Protein AF-A0A9E5MJX9-F1 (afdb_monomer)

Solvent-accessible surface area (backbone atoms only — not comparable to full-atom values): 71315 Å² total; per-residue (Å²): 130,92,87,62,45,73,41,16,51,54,27,13,52,53,22,19,52,51,19,19,65,74,53,72,74,31,71,70,36,15,52,52,18,20,55,53,18,23,54,54,13,40,74,78,40,64,82,84,75,86,71,83,76,74,82,75,88,88,76,60,74,75,88,76,69,72,87,88,72,84,65,30,45,76,37,13,46,33,77,46,64,46,48,56,77,44,53,54,93,62,47,65,49,74,46,76,47,78,42,76,52,74,60,99,66,97,55,86,57,54,61,44,76,48,76,46,41,25,41,37,39,27,30,39,59,24,46,44,41,82,69,40,36,41,40,36,33,26,40,45,93,42,70,72,46,54,31,86,66,53,79,93,49,66,92,39,73,88,66,70,51,64,43,49,34,26,59,54,46,34,61,44,78,82,50,33,38,54,41,37,14,80,45,85,64,42,56,66,71,56,19,71,71,66,32,70,91,68,35,72,41,52,60,56,32,16,31,39,39,41,39,72,38,75,22,72,93,24,76,69,36,70,80,41,45,37,54,36,36,29,35,40,43,51,76,80,47,71,74,38,78,77,42,76,51,74,45,80,56,63,84,92,66,58,51,48,52,43,82,80,46,82,48,102,78,44,38,43,36,40,45,46,75,65,70,101,69,83,77,87,88,81,93,74,92,80,85,89,74,96,75,92,86,85,86,78,72,58,76,49,57,81,58,74,90,66,88,72,88,74,86,73,76,78,78,74,74,86,59,99,77,72,68,66,80,80,45,78,86,65,84,79,76,83,86,82,82,90,48,90,52,62,72,49,80,44,90,92,40,70,45,49,47,62,55,68,93,85,58,100,63,63,70,35,53,76,78,68,76,61,98,84,75,75,29,43,26,58,35,54,38,96,88,66,46,36,39,34,29,45,91,59,34,37,32,33,37,53,80,76,60,68,59,62,75,32,75,38,69,54,78,80,82,72,77,33,79,79,80,36,54,60,42,47,44,52,45,78,68,31,38,38,37,40,38,20,41,86,57,36,41,34,40,34,39,30,46,54,87,49,95,82,52,72,46,74,72,51,73,47,73,80,44,89,81,60,81,58,55,55,62,70,35,77,49,74,58,75,56,32,35,39,40,28,34,24,35,67,75,75,31,27,42,37,39,35,37,26,43,40,64,60,69,70,86,64,42,36,52,40,31,60,55,50,41,57,47,41,41,76,73,74,43,57,66,90,44,44,44,42,88,69,45,78,54,67,36,39,11,30,57,46,52,78,58,58,69,58,39,47,51,54,50,30,68,69,73,45,37,48,80,39,84,52,94,95,29,37,35,44,46,65,64,50,62,71,66,78,48,74,47,57,54,88,55,40,21,44,61,62,98,91,54,84,51,87,67,33,70,45,76,48,70,64,58,72,67,77,41,61,20,32,38,37,37,38,32,18,19,54,82,56,80,49,39,86,35,77,27,74,31,76,50,103,56,95,27,85,35,72,44,79,47,80,43,81,33,38,43,47,66,35,59,44,36,24,45,33,44,26,52,50,52,41,59,66,49,43,35,38,33,38,38,38,21,31,47,61,89,57,67,83,67,54,63,67,44,28,32,31,40,39,46,101,90,51,74,43,44,30,26,27,71,40,73,46,74,47,101,81,50,35,36,40,37,37,25,28,46,50,55,51,75,48,70,55,63,88,54,74,60,76,90,81,86,68,76,77,82,69,71,70,68,70,39,72,35,50,65,48,73,43,72,48,56,47,87,53,82,85,41,81,47,56,46,36,40,33,35,41,34,36,62,82,86,41,76,21,31,35,38,24,41,22,88,66,88,72,78,52,72,44,82,74,46,69,42,77,47,59,12,29,31,28,30,27,65,50,62,64,70,66,55,88,44,83,59,75,38,73,79,63,69,45,40,25,43,70,74,31,71,79,79,73,59,49,54,67,70,48,35,75,76,59,42,54,30,29,40,37,31,51,91,92,42,56,20,30,32,32,41,24,41,44,46,81,45,97,88,66,36,33,39,37,29,46,29,36,40,26,43,85,76,16,35,88,30,33,60,70,57,51,66,64,26,37,36,37,37,53,48,74,92,20,40,46,81,37,83,52,57,74,93,47,57,70,42,75,34,41,33,29,35,29,23,64,92,50,58,72,84,80,32,72,73,44,81,50,62,52,72,52,41,35,66,48,32,36,38,41,44,73,78,45,72,50,67,65,84,73,24,41,40,35,32,33,30,64,45,57,70,60,92,63,56,42,95,78,70,75,53,76,63,76,77,55,96,54,49,35,34,41,35,33,37,33,66,46,92,92,37,62,75,72,47,78,46,74,38,75,44,80,89,55,63,62,51,61,45,76,49,45,43,71,56,34,29,71,72,68,73,43,74,69,63,58,50,29,36,40,34,26,28,40,27,98,86,80,38,71,27,38,71,27,79,49,70,50,62,62,77,61,92,46,100,57,50,94,37,25,37,36,28,32,54,20,71,80,52,78,59,38,59,22,90,59,57,58,69,62,42,83,34,74,81,53,44,58,32,59,82,87,31,91,77,68,18,11,33,37,25,81,35,71,64,18,28,38,41,31,72,69,46,80,68,67,54,65,51,74,58,53,25,23,24,41,35,30,35,38,26,28,70,60,61,64,45,44,26,19,53,39,26,24,30,77,39,100,69,33,24,14,42,33,38,28,34,35,52,85,18,24,45,29,44,44,23,10,14,79,85,38,46,83,24,43,80,48,51,41,82,58,68,53,30,82,60,50,78,43,40,37,38,39,22,22,60,68,47,29,38,41,36,29,51,71,34,38,69,53,31,70,46,78,76,39,54,56,42,13,57,47,86,41,49,38,23,38,23,26,41,87,74,42,69,85,18,21,20,33,28,37,39,28,54,40,35,33,28,50,70,38,52,86,60,92,60,68,47,83,76,74,98,57,80,79,71,61,130

Foldseek 3Di:
DVPADPLLQVQLQVQLVCLCVVVPNDNVSSNVRSVVRSVVSCVVPPDDDDAPDDDDPPPFQDDDDDPPAAFWDKDAWDKFFFAWPFWFVRGWDKDWDWDFDDDPDDDGTHTHTDIWTWTKTKTWGGFAAPPKFFAWKAFQPRTPDGLQPDLVCVVQVVFQLSVLSRVLRQPPPAFKHWDSQCDPAADPVQCVRCNRVPGDNNHRITMMIGPGHICVCQVSHSVSRGMMTTMGRDPFPAKDFPDKDKDFDDAPWDKDKDWDDDDPQKTKIKIDTDDPDDDPDDDDDDDDDDDDDDDDMAIDIPHDDDGDDDPPDPPPPPDDDDPCPVDVPPPPDPDDDDDDKDWDQFPNFTQIFGDDPPDPARQRDSPDEDDPDGFREKDAEPVGWIWTHDPFWIFICDSVRNGGPDIGGAPDDDPQRPAWHWYWDQESQKIWIWTDHQFWTKIWIWHPNDSYDIHGPDMDTPDHGDDAWDDKDWDDYSQKIWIWTAHSVRSMIMITIIRHTRSDRFWDFPLVVLQVLVVVVVDHNVQEAPPVRGDTFGIATDDDHSVVSVVLVCLLQVWDWFDDDRGIYIGHAQDDAPEEDELVQWQDDDDPDDSPPRKDKAADDLQPAAQKEKEWWQAPVQVRDIDIEMDGDPGPHPHYHYHYRDGYDHNQSRNWSNQLVSLQSVQQSIKMKIKGALVCVVDTQQHWYWYDDPVDTFIWGFHDWDADPRGIIITITGGDHSVSNGDPRGDDDDPDDPPDPPPQFFKDKAWAQAADPDPVLLAQWTKMFIAGRDFFQWWFKWWDPPQPPDTDTFDIARHHFWKWFWQDAFAQDPLPDFAAPDKTKIATPDDDDAADAPVVQVVPPQWKWKFGPPQTKIKGFHHWDADPVRIIITGRMRTCPLNNSVNNHVHDGGIMMTGPPDSNMDITHDDLVCAQPKIWMWIAGVVGDRVPTDIDIDHNNNNNQFFHAFADWDWDDPDLKIKIKGFGDASDPDPCVPPVDDDDNAQKKKKKKFWAPPDVHDTQDIFIWIDRPGRIIITIHDQVNCCVRPVGRDQKIWMWMFIAGPRNGTHDTDTDMDGHDPDDPQLQLWLFWAFLQFDGFGLGPNRFDKDWWDPWHWACVQDLPRTWTAFALFTTKIWTQDDPSNWQDFQFWKKKKWKWFAADAQDKAWAKDQAPAPQAADWTFIQHSHQWTWIWFAANVSHTFDIKTFPDGRNPRHMWIWMWTDDGQKIFIDIQQATGDMDPRTHTRHIHNGIMMGQDDNYDSSHGTRITIRGTIMRIRDGPDDGGDHDDSDRDDGD

Organism: NCBI:txid1470433

InterPro domains:
  IPR013320 Concanavalin A-like lectin/glucanase domain superfamily [SSF49899] (1066-1258)
  IPR032876 Tip attachment protein J [PF13550] (547-703)
  IPR056490 Rcc01698-like, C-terminal domain [PF23666] (802-897)

Radius of gyration: 52.03 Å; Cα contacts (8 Å, |Δi|>4): 2896; chains: 1; bounding box: 139×74×160 Å

pLDDT: mean 74.99, std 18.46, range [23.59, 96.38]

Secondary structure (DSSP, 8-state):
--S--HHHHHHHHHHHHHHHHHTTS-HHHHHHHHHHHHHHHHHHSPPPP---PPPPSTT---PPP-TTPPPPEEEES-EEE-EEEEEGGGS-EEEEEEEEE--SSSS-PEEEEEEEEEEEEEEEEEE--TT-EEEEEEETTEEEEETT--GGGGGGTTTTTHHHHHHHGGG-TTTEEEE-S---S--HHHHHHH-TTT----TTEEEEEEEEEE-GGGTTSTTTT-EEEEEEB------EEEEEEEEE--TT-EEEEEEEE--TT--EEEEEEE-SSPPS----------S-------EEESSS------------------STTT-GGGTT------SS--EEEETTEEEE----SSSS-------SS-SS---SEEEE-TT--EEEE-SSEEEEE-TT-SSEEEEEE----STHHHHSEEEEEEETTEEEEEEEETTEEEEEEEEEEETTEEEEEEEEEEES---SEEEEEEEEETTEEEEEEEETTTTEEEEEEEE---PPPS-EEHHHHHHHHHHTTT--GGGEE-TT---EESEEEE-SSHHHHHHHHHHHHTEEEEEETTEEEEEETTPPPSEEE-GGG-----TT-----S-EEEE--TTTSEEEEEEEEEEGGGTTEEEEEEEE--SS--EEEEEEEEEEE-HHHHHHHHHHHHHHHHHTTEEEEEEE-GGGTTPPTT-EEEEE-SS-EEEEEEEEEEE-TTSPEEEEEEE--GGGS-----PPP-----------PPPEEEEE-----SGGGSSSEEEEEEE-SSS---EEEEEESSSSS-EEEEEEESSPPPEEEESS-PPP--SSS-B-S--EEEEEEES------HHHHHTT-SEEEEE-TT-PEEEE-SEEEE-TTSEEEEESBB-STTTTGGGTT---TT-EEEE-SSTTSEEEE--GGGTT-EEEEEEEETTS-GGGSPEEEEE---GGGPPPPPEEEEEEEETTEEEEEEE---SS---HHHHS-PPPSSSSEEEEEEEESSTT--EEEEEEEEESS-SEEEEEE-HHHHHHHHSS--SEEEEEEEEEETTTEEEEEEEEEEE--SS-TTGGGEEEEE--SSS----STT-PPPEEETT-EEE-TT-SSS-EEEEESSS-EEEE---GGG---TT--EEEEEEEEE-STTS-EEEEE--SSTTSSEEEEEE-TTSEEEEEEE-TTS-EEEEEEEEEES-SSSEEEEEEEEETTEEEEEETTEEEEEESSPPPPPPP-SPEEES--TT-GGG--EEEEEEEEEEES----SS--PPPSSPPP--

Structure (mmCIF, N/CA/C/O backbone):
data_AF-A0A9E5MJX9-F1
#
_entry.id   AF-A0A9E5MJX9-F1
#
loop_
_atom_site.group_PDB
_atom_site.id
_atom_site.type_symbol
_atom_site.label_atom_id
_atom_site.label_alt_id
_atom_site.label_comp_id
_atom_site.label_asym_id
_atom_site.label_entity_id
_atom_site.label_seq_id
_atom_site.pdbx_PDB_ins_code
_atom_site.Cartn_x
_atom_site.Cartn_y
_atom_site.Cartn_z
_atom_site.occupancy
_atom_site.B_iso_or_equiv
_atom_site.auth_seq_id
_atom_site.auth_comp_id
_atom_site.auth_asym_id
_atom_site.auth_atom_id
_atom_site.pdbx_PDB_model_num
ATOM 1 N N . MET A 1 1 ? 53.634 -10.489 44.369 1.00 45.81 1 MET A N 1
ATOM 2 C CA . MET A 1 1 ? 53.358 -11.689 43.546 1.00 45.81 1 MET A CA 1
ATOM 3 C C . MET A 1 1 ? 51.861 -12.013 43.473 1.00 45.81 1 MET A C 1
ATOM 5 O O . MET A 1 1 ? 51.531 -13.065 42.956 1.00 45.81 1 MET A O 1
ATOM 9 N N . SER A 1 2 ? 50.957 -11.142 43.946 1.00 40.72 2 SER A N 1
ATOM 10 C CA . SER A 1 2 ? 49.501 -11.356 43.862 1.00 40.72 2 SER A CA 1
ATOM 11 C C . SER A 1 2 ? 48.891 -11.004 42.501 1.00 40.72 2 SER A C 1
ATOM 13 O O . SER A 1 2 ? 47.765 -11.408 42.250 1.00 40.72 2 SER A O 1
ATOM 15 N N . ASP A 1 3 ? 49.631 -10.309 41.626 1.00 47.56 3 ASP A N 1
ATOM 16 C CA . ASP A 1 3 ? 49.067 -9.693 40.413 1.00 47.56 3 ASP A CA 1
ATOM 17 C C . ASP A 1 3 ? 49.755 -10.180 39.116 1.00 47.56 3 ASP A C 1
ATOM 19 O O . ASP A 1 3 ? 49.780 -9.457 38.129 1.00 47.56 3 ASP A O 1
ATOM 23 N N . MET A 1 4 ? 50.373 -11.371 39.108 1.00 54.03 4 MET A N 1
ATOM 24 C CA . MET A 1 4 ? 50.995 -11.949 37.896 1.00 54.03 4 MET A CA 1
ATOM 25 C C . MET A 1 4 ? 50.155 -13.124 37.381 1.00 54.03 4 MET A C 1
ATOM 27 O O . MET A 1 4 ? 49.774 -13.978 38.185 1.00 54.03 4 MET A O 1
ATOM 31 N N . SER A 1 5 ? 49.886 -13.193 36.069 1.00 63.31 5 SER A N 1
ATOM 32 C CA . SER A 1 5 ? 49.148 -14.318 35.460 1.00 63.31 5 SER A CA 1
ATOM 33 C C . SER A 1 5 ? 49.939 -15.631 35.559 1.00 63.31 5 SER A C 1
ATOM 35 O O . SER A 1 5 ? 51.163 -15.631 35.750 1.00 63.31 5 SER A O 1
ATOM 37 N N . ALA A 1 6 ? 49.262 -16.778 35.435 1.00 62.47 6 ALA A N 1
ATOM 38 C CA . ALA A 1 6 ? 49.926 -18.083 35.484 1.00 62.47 6 ALA A CA 1
ATOM 39 C C . ALA A 1 6 ? 51.007 -18.201 34.391 1.00 62.47 6 ALA A C 1
ATOM 41 O O . ALA A 1 6 ? 52.104 -18.701 34.663 1.00 62.47 6 ALA A O 1
ATOM 42 N N . GLY A 1 7 ? 50.749 -17.644 33.199 1.00 61.44 7 GLY A N 1
ATOM 43 C CA . GLY A 1 7 ? 51.726 -17.529 32.115 1.00 61.44 7 GLY A CA 1
ATOM 44 C C . GLY A 1 7 ? 52.956 -16.688 32.478 1.00 61.44 7 GLY A C 1
ATOM 45 O O . GLY A 1 7 ? 54.085 -17.101 32.201 1.00 61.44 7 GLY A O 1
ATOM 46 N N . GLN A 1 8 ? 52.782 -15.558 33.172 1.00 65.31 8 GLN A N 1
ATOM 47 C CA . GLN A 1 8 ? 53.891 -14.707 33.636 1.00 65.31 8 GLN A CA 1
ATOM 48 C C . GLN A 1 8 ? 54.741 -15.372 34.724 1.00 65.31 8 GLN A C 1
ATOM 50 O O . GLN A 1 8 ? 55.965 -15.225 34.729 1.00 65.31 8 GLN A O 1
ATOM 55 N N . ILE A 1 9 ? 54.119 -16.134 35.627 1.00 68.62 9 ILE A N 1
ATOM 56 C CA . ILE A 1 9 ? 54.829 -16.877 36.677 1.00 68.62 9 ILE A CA 1
ATOM 57 C C . ILE A 1 9 ? 55.661 -18.004 36.059 1.00 68.62 9 ILE A C 1
ATOM 59 O O . ILE A 1 9 ? 56.849 -18.128 36.359 1.00 68.62 9 ILE A O 1
ATOM 63 N N . VAL A 1 10 ? 55.065 -18.806 35.171 1.00 69.56 10 VAL A N 1
ATOM 64 C CA . VAL A 1 10 ? 55.756 -19.927 34.515 1.00 69.56 10 VAL A CA 1
ATOM 65 C C . VAL A 1 10 ? 56.868 -19.416 33.600 1.00 69.56 10 VAL A C 1
ATOM 67 O O . VAL A 1 10 ? 58.006 -19.881 33.704 1.00 69.56 10 VAL A O 1
ATOM 70 N N . GLY A 1 11 ? 56.578 -18.416 32.764 1.00 72.19 11 GLY A N 1
ATOM 71 C CA . GLY A 1 11 ? 57.566 -17.774 31.899 1.00 72.19 11 GLY A CA 1
ATOM 72 C C . GLY A 1 11 ? 58.714 -17.155 32.695 1.00 72.19 11 GLY A C 1
ATOM 73 O O . GLY A 1 11 ? 59.879 -17.368 32.358 1.00 72.19 11 GLY A O 1
ATOM 74 N N . GLY A 1 12 ? 58.412 -16.466 33.800 1.00 75.94 12 GLY A N 1
ATOM 75 C CA . GLY A 1 12 ? 59.412 -15.893 34.699 1.00 75.94 12 GLY A CA 1
ATOM 76 C C . GLY A 1 12 ? 60.307 -16.949 35.343 1.00 75.94 12 GLY A C 1
ATOM 77 O O . GLY A 1 12 ? 61.527 -16.802 35.345 1.00 75.94 12 GLY A O 1
ATOM 78 N N . ILE A 1 13 ? 59.748 -18.060 35.828 1.00 75.56 13 ILE A N 1
ATOM 79 C CA . ILE A 1 13 ? 60.538 -19.152 36.419 1.00 75.56 13 ILE A CA 1
ATOM 80 C C . ILE A 1 13 ? 61.468 -19.784 35.376 1.00 75.56 13 ILE A C 1
ATOM 82 O O . ILE A 1 13 ? 62.658 -19.960 35.645 1.00 75.56 13 ILE A O 1
ATOM 86 N N . VAL A 1 14 ? 60.968 -20.080 34.172 1.00 72.69 14 VAL A N 1
ATOM 87 C CA . VAL A 1 14 ? 61.786 -20.648 33.087 1.00 72.69 14 VAL A CA 1
ATOM 88 C C . VAL A 1 14 ? 62.888 -19.673 32.671 1.00 72.69 14 VAL A C 1
ATOM 90 O O . VAL A 1 14 ? 64.055 -20.058 32.580 1.00 72.69 14 VAL A O 1
ATOM 93 N N . GLY A 1 15 ? 62.551 -18.396 32.491 1.00 72.69 15 GLY A N 1
ATOM 94 C CA . GLY A 1 15 ? 63.515 -17.350 32.167 1.00 72.69 15 GLY A CA 1
ATOM 95 C C . GLY A 1 15 ? 64.578 -17.169 33.252 1.00 72.69 15 GLY A C 1
ATOM 96 O O . GLY A 1 15 ? 65.756 -17.008 32.935 1.00 72.69 15 GLY A O 1
ATOM 97 N N . ALA A 1 16 ? 64.209 -17.276 34.531 1.00 72.81 16 ALA A N 1
ATOM 98 C CA . ALA A 1 16 ? 65.148 -17.201 35.648 1.00 72.81 16 ALA A CA 1
ATOM 99 C C . ALA A 1 16 ? 66.134 -18.367 35.660 1.00 72.81 16 ALA A C 1
ATOM 101 O O . ALA A 1 16 ? 67.323 -18.162 35.899 1.00 72.81 16 ALA A O 1
ATOM 102 N N . VAL A 1 17 ? 65.660 -19.578 35.362 1.00 69.62 17 VAL A N 1
ATOM 103 C CA . VAL A 1 17 ? 66.504 -20.773 35.247 1.00 69.62 17 VAL A CA 1
ATOM 104 C C . VAL A 1 17 ? 67.485 -20.615 34.085 1.00 69.62 17 VAL A C 1
ATOM 106 O O . VAL A 1 17 ? 68.689 -20.782 34.273 1.00 69.62 17 VAL A O 1
ATOM 109 N N . VAL A 1 18 ? 67.010 -20.207 32.905 1.00 70.12 18 VAL A N 1
ATOM 110 C CA . VAL A 1 18 ? 67.874 -19.970 31.737 1.00 70.12 18 VAL A CA 1
ATOM 111 C C . VAL A 1 18 ? 68.899 -18.865 32.019 1.00 70.12 18 VAL A C 1
ATOM 113 O O . VAL A 1 18 ? 70.084 -19.045 31.744 1.00 70.12 18 VAL A O 1
ATOM 116 N N . GLY A 1 19 ? 68.482 -17.756 32.635 1.00 63.19 19 GLY A N 1
ATOM 117 C CA . GLY A 1 19 ? 69.368 -16.656 33.028 1.00 63.19 19 GLY A CA 1
ATOM 118 C C . GLY A 1 19 ? 70.386 -17.035 34.111 1.00 63.19 19 GLY A C 1
ATOM 119 O O . GLY A 1 19 ? 71.509 -16.526 34.112 1.00 63.19 19 GLY A O 1
ATOM 120 N N . PHE A 1 20 ? 70.037 -17.962 35.007 1.00 65.00 20 PHE A N 1
ATOM 121 C CA . PHE A 1 20 ? 70.931 -18.469 36.049 1.00 65.00 20 PHE A CA 1
ATOM 122 C C . PHE A 1 20 ? 72.031 -19.375 35.479 1.00 65.00 20 PHE A C 1
ATOM 124 O O . PHE A 1 20 ? 73.204 -19.199 35.811 1.00 65.00 20 PHE A O 1
ATOM 131 N N . PHE A 1 21 ? 71.686 -20.304 34.582 1.00 64.31 21 PHE A N 1
ATOM 132 C CA . PHE A 1 21 ? 72.666 -21.203 33.959 1.00 64.31 21 PHE A CA 1
ATOM 133 C C . PHE A 1 21 ? 73.466 -20.524 32.834 1.00 64.31 21 PHE A C 1
ATOM 135 O O . PHE A 1 21 ? 74.672 -20.738 32.730 1.00 64.31 21 PHE A O 1
ATOM 142 N N . GLY A 1 22 ? 72.835 -19.658 32.034 1.00 62.84 22 GLY A N 1
ATOM 143 C CA . GLY A 1 22 ? 73.482 -18.933 30.934 1.00 62.84 22 GLY A CA 1
ATOM 144 C C . GLY A 1 22 ? 74.421 -17.804 31.380 1.00 62.84 22 GLY A C 1
ATOM 145 O O . GLY A 1 22 ? 75.367 -17.480 30.669 1.00 62.84 22 GLY A O 1
ATOM 146 N N . GLY A 1 23 ? 74.203 -17.233 32.570 1.00 54.03 23 GLY A N 1
ATOM 147 C CA . GLY A 1 23 ? 75.025 -16.158 33.146 1.00 54.03 23 GLY A CA 1
ATOM 148 C C . GLY A 1 23 ? 76.122 -16.618 34.114 1.00 54.03 23 GLY A C 1
ATOM 149 O O . GLY A 1 23 ? 76.670 -15.792 34.842 1.00 54.03 23 GLY A O 1
ATOM 150 N N . GLY A 1 24 ? 76.431 -17.920 34.164 1.00 50.75 24 GLY A N 1
ATOM 151 C CA . GLY A 1 24 ? 77.493 -18.462 35.017 1.00 50.75 24 GLY A CA 1
ATOM 152 C C . GLY A 1 24 ? 77.132 -18.527 36.504 1.00 50.75 24 GLY A C 1
ATOM 153 O O . GLY A 1 24 ? 77.946 -18.153 37.344 1.00 50.75 24 GLY A O 1
ATOM 154 N N . TYR A 1 25 ? 75.928 -19.008 36.832 1.00 61.69 25 TYR A N 1
ATOM 155 C CA . TYR A 1 25 ? 75.439 -19.189 38.209 1.00 61.69 25 TYR A CA 1
ATOM 156 C C . TYR A 1 25 ? 75.363 -17.882 39.014 1.00 61.69 25 TYR A C 1
ATOM 158 O O . TYR A 1 25 ? 75.556 -17.866 40.231 1.00 61.69 25 TYR A O 1
ATOM 166 N N . ASN A 1 26 ? 75.083 -16.769 38.331 1.00 58.97 26 ASN A N 1
ATOM 167 C CA . ASN A 1 26 ? 74.948 -15.457 38.947 1.00 58.97 26 ASN A CA 1
ATOM 168 C C . ASN A 1 26 ? 73.469 -15.167 39.297 1.00 58.97 26 ASN A C 1
ATOM 170 O O . ASN A 1 26 ? 72.615 -15.154 38.407 1.00 58.97 26 ASN A O 1
ATOM 174 N N . PRO A 1 27 ? 73.132 -14.875 40.568 1.00 62.53 27 PRO A N 1
ATOM 175 C CA . PRO A 1 27 ? 71.766 -14.525 40.965 1.00 62.53 27 PRO A CA 1
ATOM 176 C C . PRO A 1 27 ? 71.217 -13.277 40.253 1.00 62.53 27 PRO A C 1
ATOM 178 O O . PRO A 1 27 ? 70.013 -13.169 40.034 1.00 62.53 27 PRO A O 1
ATOM 181 N N . ALA A 1 28 ? 72.086 -12.340 39.857 1.00 64.44 28 ALA A N 1
ATOM 182 C CA . ALA A 1 28 ? 71.674 -11.115 39.173 1.00 64.44 28 ALA A CA 1
ATOM 183 C C . ALA A 1 28 ? 71.180 -11.377 37.738 1.00 64.44 28 ALA A C 1
ATOM 185 O O . ALA A 1 28 ? 70.240 -10.726 37.284 1.00 64.44 28 ALA A O 1
ATOM 186 N N . THR A 1 29 ? 71.755 -12.361 37.036 1.00 60.00 29 THR A N 1
ATOM 187 C CA . THR A 1 29 ? 71.313 -12.737 35.681 1.00 60.00 29 THR A CA 1
ATOM 188 C C . THR A 1 29 ? 70.079 -13.638 35.712 1.00 60.00 29 THR A C 1
ATOM 190 O O . THR A 1 29 ? 69.292 -13.624 34.770 1.00 60.00 29 THR A O 1
ATOM 193 N N . ALA A 1 30 ? 69.839 -14.353 36.817 1.00 64.38 30 ALA A N 1
ATOM 194 C CA . ALA A 1 30 ? 68.572 -15.041 37.067 1.00 64.38 30 ALA A CA 1
ATOM 195 C C . ALA A 1 30 ? 67.410 -14.056 37.253 1.00 64.38 30 ALA A C 1
ATOM 197 O O . ALA A 1 30 ? 66.328 -14.276 36.721 1.00 64.38 30 ALA A O 1
ATOM 198 N N . ALA A 1 31 ? 67.632 -12.937 37.949 1.00 64.19 31 ALA A N 1
ATOM 199 C CA . ALA A 1 31 ? 66.615 -11.894 38.093 1.00 64.19 31 ALA A CA 1
ATOM 200 C C . ALA A 1 31 ? 66.293 -11.214 36.748 1.00 64.19 31 ALA A C 1
ATOM 202 O O . ALA A 1 31 ? 65.128 -10.977 36.440 1.00 64.19 31 ALA A O 1
ATOM 203 N N . GLN A 1 32 ? 67.305 -10.964 35.909 1.00 64.81 32 GLN A N 1
ATOM 204 C CA . GLN A 1 32 ? 67.096 -10.454 34.546 1.00 64.81 32 GLN A CA 1
ATOM 205 C C . GLN A 1 32 ? 66.361 -11.468 33.661 1.00 64.81 32 GLN A C 1
ATOM 207 O O . GLN A 1 32 ? 65.427 -11.104 32.949 1.00 64.81 32 GLN A O 1
ATOM 212 N N . GLY A 1 33 ? 66.732 -12.747 33.757 1.00 65.12 33 GLY A N 1
ATOM 213 C CA . GLY A 1 33 ? 66.035 -13.841 33.090 1.00 65.12 33 GLY A CA 1
ATOM 214 C C . GLY A 1 33 ? 64.578 -13.973 33.540 1.00 65.12 33 GLY A C 1
ATOM 215 O O . GLY A 1 33 ? 63.707 -14.191 32.703 1.00 65.12 33 GLY A O 1
ATOM 216 N N . PHE A 1 34 ? 64.293 -13.761 34.830 1.00 75.81 34 PHE A N 1
ATOM 217 C CA . PHE A 1 34 ? 62.930 -13.751 35.362 1.00 75.81 34 PHE A CA 1
ATOM 218 C C . PHE A 1 34 ? 62.086 -12.637 34.742 1.00 75.81 34 PHE A C 1
ATOM 220 O O . PHE A 1 34 ? 60.968 -12.889 34.311 1.00 75.81 34 PHE A O 1
ATOM 227 N N . VAL A 1 35 ? 62.623 -11.416 34.649 1.00 68.75 35 VAL A N 1
ATOM 228 C CA . VAL A 1 35 ? 61.899 -10.269 34.076 1.00 68.75 35 VAL A CA 1
ATOM 229 C C . VAL A 1 35 ? 61.620 -10.472 32.584 1.00 68.75 35 VAL A C 1
ATOM 231 O O . VAL A 1 35 ? 60.510 -10.206 32.132 1.00 68.75 35 VAL A O 1
ATOM 234 N N . ILE A 1 36 ? 62.585 -10.994 31.821 1.00 67.75 36 ILE A N 1
ATOM 235 C CA . ILE A 1 36 ? 62.401 -11.283 30.388 1.00 67.75 36 ILE A CA 1
ATOM 236 C C . ILE A 1 36 ? 61.396 -12.424 30.190 1.00 67.75 36 ILE A C 1
ATOM 238 O O . ILE A 1 36 ? 60.488 -12.317 29.369 1.00 67.75 36 ILE A O 1
ATOM 242 N N . GLY A 1 37 ? 61.525 -13.500 30.968 1.00 66.06 37 GLY A N 1
ATOM 243 C CA . GLY A 1 37 ? 60.612 -14.638 30.923 1.00 66.06 37 GLY A CA 1
ATOM 244 C C . GLY A 1 37 ? 59.182 -14.270 31.326 1.00 66.06 37 GLY A C 1
ATOM 245 O O . GLY A 1 37 ? 58.231 -14.715 30.687 1.00 66.06 37 GLY A O 1
ATOM 246 N N . ALA A 1 38 ? 59.019 -13.405 32.329 1.00 68.31 38 ALA A N 1
ATOM 247 C CA . ALA A 1 38 ? 57.722 -12.870 32.730 1.00 68.31 38 ALA A CA 1
ATOM 248 C C . ALA A 1 38 ? 57.149 -11.916 31.666 1.00 68.31 38 ALA A C 1
ATOM 250 O O . ALA A 1 38 ? 55.946 -11.933 31.422 1.00 68.31 38 ALA A O 1
ATOM 251 N N . GLY A 1 39 ? 58.000 -11.145 30.979 1.00 61.38 39 GLY A N 1
ATOM 252 C CA . GLY A 1 39 ? 57.607 -10.303 29.846 1.00 61.38 39 GLY A CA 1
ATOM 253 C C . GLY A 1 39 ? 57.045 -11.107 28.671 1.00 61.38 39 GLY A C 1
ATOM 254 O O . GLY A 1 39 ? 56.009 -10.741 28.130 1.00 61.38 39 GLY A O 1
ATOM 255 N N . ILE A 1 40 ? 57.664 -12.242 28.325 1.00 61.62 40 ILE A N 1
ATOM 256 C CA . ILE A 1 40 ? 57.155 -13.158 27.287 1.00 61.62 40 ILE A CA 1
ATOM 257 C C . ILE A 1 40 ? 55.868 -13.853 27.756 1.00 61.62 40 ILE A C 1
ATOM 259 O O . ILE A 1 40 ? 54.905 -13.936 26.997 1.00 61.62 40 ILE A O 1
ATOM 263 N N . GLY A 1 41 ? 55.818 -14.296 29.017 1.00 55.31 41 GLY A N 1
ATOM 264 C CA . GLY A 1 41 ? 54.618 -14.897 29.607 1.00 55.31 41 GLY A CA 1
ATOM 265 C C . GLY A 1 41 ? 53.404 -13.959 29.626 1.00 55.31 41 GLY A C 1
ATOM 266 O O . GLY A 1 41 ? 52.280 -14.428 29.498 1.00 55.31 41 GLY A O 1
ATOM 267 N N . GLY A 1 42 ? 53.621 -12.642 29.713 1.00 51.47 42 GLY A N 1
ATOM 268 C CA . GLY A 1 42 ? 52.560 -11.627 29.675 1.00 51.47 42 GLY A CA 1
ATOM 269 C C . GLY A 1 42 ? 52.023 -11.295 28.281 1.00 51.47 42 GLY A C 1
ATOM 270 O O . GLY A 1 42 ? 50.938 -10.736 28.181 1.00 51.47 42 GLY A O 1
ATOM 271 N N . VAL A 1 43 ? 52.751 -11.643 27.215 1.00 54.06 43 VAL A N 1
ATOM 272 C CA . VAL A 1 43 ? 52.270 -11.519 25.823 1.00 54.06 43 VAL A CA 1
ATOM 273 C C . VAL A 1 43 ? 51.413 -12.727 25.431 1.00 54.06 43 VAL A C 1
ATOM 275 O O . VAL A 1 43 ? 50.547 -12.614 24.571 1.00 54.06 43 VAL A O 1
ATOM 278 N N . ILE A 1 44 ? 51.650 -13.877 26.068 1.00 53.78 44 ILE A N 1
ATOM 279 C CA . ILE A 1 44 ? 50.929 -15.130 25.805 1.00 53.78 44 ILE A CA 1
ATOM 280 C C . ILE A 1 44 ? 49.627 -15.214 26.626 1.00 53.78 44 ILE A C 1
ATOM 282 O O . ILE A 1 44 ? 48.688 -15.866 26.185 1.00 53.78 44 ILE A O 1
ATOM 286 N N . ASP A 1 45 ? 49.559 -14.547 27.785 1.00 47.34 45 ASP A N 1
ATOM 287 C CA . ASP A 1 45 ? 48.405 -14.576 28.698 1.00 47.34 45 ASP A CA 1
ATOM 288 C C . ASP A 1 45 ? 48.211 -13.206 29.404 1.00 47.34 45 ASP A C 1
ATOM 290 O O . ASP A 1 45 ? 48.688 -13.021 30.538 1.00 47.34 45 ASP A O 1
ATOM 294 N N . PRO A 1 46 ? 47.621 -12.196 28.722 1.00 47.00 46 PRO A N 1
ATOM 295 C CA . PRO A 1 46 ? 47.372 -10.870 29.294 1.00 47.00 46 PRO A CA 1
ATOM 296 C C . PRO A 1 46 ? 46.206 -10.881 30.306 1.00 47.00 46 PRO A C 1
ATOM 298 O O . PRO A 1 46 ? 45.192 -11.534 30.093 1.00 47.00 46 PRO A O 1
ATOM 301 N N . GLN A 1 47 ? 46.348 -10.132 31.409 1.00 43.84 47 GLN A N 1
ATOM 302 C CA . GLN A 1 47 ? 45.358 -10.023 32.498 1.00 43.84 47 GLN A CA 1
ATOM 303 C C . GLN A 1 47 ? 43.957 -9.595 32.012 1.00 43.84 47 GLN A C 1
ATOM 305 O O . GLN A 1 47 ? 43.824 -8.558 31.362 1.00 43.84 47 GLN A O 1
ATOM 310 N N . GLU A 1 48 ? 42.919 -10.345 32.411 1.00 42.78 48 GLU A N 1
ATOM 311 C CA . GLU A 1 48 ? 41.502 -9.984 32.238 1.00 42.78 48 GLU A CA 1
ATOM 312 C C . GLU A 1 48 ? 41.165 -8.657 32.948 1.00 42.78 48 GLU A C 1
ATOM 314 O O . GLU A 1 48 ? 41.466 -8.466 34.131 1.00 42.78 48 GLU A O 1
ATOM 319 N N . GLY A 1 49 ? 40.518 -7.736 32.226 1.00 38.94 49 GLY A N 1
ATOM 320 C CA . GLY A 1 49 ? 39.951 -6.508 32.788 1.00 38.94 49 GLY A CA 1
ATOM 321 C C . GLY A 1 49 ? 38.734 -6.780 33.692 1.00 38.94 49 GLY A C 1
ATOM 322 O O . GLY A 1 49 ? 38.139 -7.856 33.634 1.00 38.94 49 GLY A O 1
ATOM 323 N N . PRO A 1 50 ? 38.331 -5.828 34.554 1.00 34.78 50 PRO A N 1
ATOM 324 C CA . PRO A 1 50 ? 37.269 -6.055 35.529 1.00 34.78 50 PRO A CA 1
ATOM 325 C C . PRO A 1 50 ? 35.895 -6.171 34.847 1.00 34.78 50 PRO A C 1
ATOM 327 O O . PRO A 1 50 ? 35.376 -5.182 34.334 1.00 34.78 50 PRO A O 1
ATOM 330 N N . LYS A 1 51 ? 35.271 -7.359 34.900 1.00 35.56 51 LYS A N 1
ATOM 331 C CA . LYS A 1 51 ? 33.843 -7.542 34.587 1.00 35.56 51 LYS A CA 1
ATOM 332 C C . LYS A 1 51 ? 33.007 -6.739 35.594 1.00 35.56 51 LYS A C 1
ATOM 334 O O . LYS A 1 51 ? 33.023 -7.035 36.793 1.00 35.56 51 LYS A O 1
ATOM 339 N N . ILE A 1 52 ? 32.296 -5.709 35.134 1.00 37.69 52 ILE A N 1
ATOM 340 C CA . ILE A 1 52 ? 31.330 -4.969 35.959 1.00 37.69 52 ILE A CA 1
ATOM 341 C C . ILE A 1 52 ? 30.124 -5.891 36.161 1.00 37.69 52 ILE A C 1
ATOM 343 O O . ILE A 1 52 ? 29.247 -5.975 35.312 1.00 37.69 52 ILE A O 1
ATOM 347 N N . LYS A 1 53 ? 30.101 -6.628 37.276 1.00 40.81 53 LYS A N 1
ATOM 348 C CA . LYS A 1 53 ? 28.968 -7.490 37.629 1.00 40.81 53 LYS A CA 1
ATOM 349 C C . LYS A 1 53 ? 27.734 -6.648 37.947 1.00 40.81 53 LYS A C 1
ATOM 351 O O . LYS A 1 53 ? 27.775 -5.804 38.845 1.00 40.81 53 LYS A O 1
ATOM 356 N N . ALA A 1 54 ? 26.635 -6.943 37.257 1.00 43.41 54 ALA A N 1
ATOM 357 C CA . ALA A 1 54 ? 25.295 -6.507 37.631 1.00 43.41 54 ALA A CA 1
ATOM 358 C C . ALA A 1 54 ? 24.944 -6.954 39.077 1.00 43.41 54 ALA A C 1
ATOM 360 O O . ALA A 1 54 ? 25.494 -7.953 39.562 1.00 43.41 54 ALA A O 1
ATOM 361 N N . PRO A 1 55 ? 24.060 -6.227 39.790 1.00 43.91 55 PRO A N 1
ATOM 362 C CA . PRO A 1 55 ? 23.704 -6.542 41.173 1.00 43.91 55 PRO A CA 1
ATOM 363 C C . PRO A 1 55 ? 23.119 -7.964 41.333 1.00 43.91 55 PRO A C 1
ATOM 365 O O . PRO A 1 55 ? 22.518 -8.489 40.397 1.00 43.91 55 PRO A O 1
ATOM 368 N N . PRO A 1 56 ? 23.304 -8.617 42.500 1.00 44.97 56 PRO A N 1
ATOM 369 C CA . PRO A 1 56 ? 22.932 -10.019 42.706 1.00 44.97 56 PRO A CA 1
ATOM 370 C C . PRO A 1 56 ? 21.412 -10.251 42.757 1.00 44.97 56 PRO A C 1
ATOM 372 O O . PRO A 1 56 ? 20.670 -9.413 43.266 1.00 44.97 56 PRO A O 1
ATOM 375 N N . ASP A 1 57 ? 20.990 -11.447 42.323 1.00 46.41 57 ASP A N 1
ATOM 376 C CA . ASP A 1 57 ? 19.611 -11.930 42.074 1.00 46.41 57 ASP A CA 1
ATOM 377 C C . ASP A 1 57 ? 18.618 -11.867 43.264 1.00 46.41 57 ASP A C 1
ATOM 379 O O . ASP A 1 57 ? 17.473 -12.296 43.150 1.00 46.41 57 ASP A O 1
ATOM 383 N N . ASN A 1 58 ? 19.019 -11.333 44.418 1.00 38.25 58 ASN A N 1
ATOM 384 C CA . ASN A 1 58 ? 18.276 -11.414 45.680 1.00 38.25 58 ASN A CA 1
ATOM 385 C C . ASN A 1 58 ? 17.319 -10.224 45.931 1.00 38.25 58 ASN A C 1
ATOM 387 O O . ASN A 1 58 ? 16.914 -10.000 47.070 1.00 38.25 58 ASN A O 1
ATOM 391 N N . GLN A 1 59 ? 17.008 -9.420 44.904 1.00 38.88 59 GLN A N 1
ATOM 392 C CA . GLN A 1 59 ? 16.129 -8.236 44.996 1.00 38.88 59 GLN A CA 1
ATOM 393 C C . GLN A 1 59 ? 14.938 -8.242 44.018 1.00 38.88 59 GLN A C 1
ATOM 395 O O . GLN A 1 59 ? 14.282 -7.217 43.859 1.00 38.88 59 GLN A O 1
ATOM 400 N N . LEU A 1 60 ? 14.638 -9.373 43.371 1.00 45.25 60 LEU A N 1
ATOM 401 C CA . LEU A 1 60 ? 13.565 -9.467 42.364 1.00 45.25 60 LEU A CA 1
ATOM 402 C C . LEU A 1 60 ? 12.303 -10.199 42.858 1.00 45.25 60 LEU A C 1
ATOM 404 O O . LEU A 1 60 ? 11.404 -10.472 42.066 1.00 45.25 60 LEU A O 1
ATOM 408 N N . GLU A 1 61 ? 12.212 -10.496 44.156 1.00 44.53 61 GLU A N 1
ATOM 409 C CA . GLU A 1 61 ? 10.994 -11.028 44.776 1.00 44.53 61 GLU A CA 1
ATOM 410 C C . GLU A 1 61 ? 10.041 -9.872 45.129 1.00 44.53 61 GLU A C 1
ATOM 412 O O . GLU A 1 61 ? 10.348 -9.046 45.990 1.00 44.53 61 GLU A O 1
ATOM 417 N N . PHE A 1 62 ? 8.880 -9.804 44.469 1.00 48.81 62 PHE A N 1
ATOM 418 C CA . PHE A 1 62 ? 7.822 -8.824 44.751 1.00 48.81 62 PHE A CA 1
ATOM 419 C C . PHE A 1 62 ? 6.413 -9.447 44.732 1.00 48.81 62 PHE A C 1
ATOM 421 O O . PHE A 1 62 ? 6.233 -10.634 44.485 1.00 48.81 62 PHE A O 1
ATOM 428 N N . GLN A 1 63 ? 5.439 -8.611 45.103 1.00 36.59 63 GLN A N 1
ATOM 429 C CA . GLN A 1 63 ? 4.388 -8.819 46.102 1.00 36.59 63 GLN A CA 1
ATOM 430 C C . GLN A 1 63 ? 3.252 -9.811 45.766 1.00 36.59 63 GLN A C 1
ATOM 432 O O . GLN A 1 63 ? 2.885 -10.062 44.626 1.00 36.59 63 GLN A O 1
ATOM 437 N N . THR A 1 64 ? 2.695 -10.330 46.858 1.00 44.41 64 THR A N 1
ATOM 438 C CA . THR A 1 64 ? 1.791 -11.465 47.072 1.00 44.41 64 THR A CA 1
ATOM 439 C C . THR A 1 64 ? 0.395 -11.368 46.446 1.00 44.41 64 THR A C 1
ATOM 441 O O . THR A 1 64 ? -0.290 -10.355 46.604 1.00 44.41 64 THR A O 1
ATOM 444 N N . SER A 1 65 ? -0.096 -12.495 45.916 1.00 47.31 65 SER A N 1
ATOM 445 C CA . SER A 1 65 ? -1.530 -12.773 45.764 1.00 47.31 65 SER A CA 1
ATOM 446 C C . SER A 1 65 ? -2.254 -12.505 47.092 1.00 47.31 65 SER A C 1
ATOM 448 O O . SER A 1 65 ? -1.928 -13.116 48.113 1.00 47.31 65 SER A O 1
ATOM 450 N N . THR A 1 66 ? -3.216 -11.583 47.110 1.00 46.00 66 THR A N 1
ATOM 451 C CA . THR A 1 66 ? -3.989 -11.273 48.322 1.00 46.00 66 THR A CA 1
ATOM 452 C C . THR A 1 66 ? -5.235 -12.151 48.365 1.00 46.00 66 THR A C 1
ATOM 454 O O . THR A 1 66 ? -6.120 -12.032 47.522 1.00 46.00 66 THR A O 1
ATOM 457 N N . TYR A 1 67 ? -5.299 -13.051 49.345 1.00 45.75 67 TYR A N 1
ATOM 458 C CA . TYR A 1 67 ? -6.455 -13.918 49.562 1.00 45.75 67 TYR A CA 1
ATOM 459 C C . TYR A 1 67 ? -7.639 -13.110 50.123 1.00 45.75 67 TYR A C 1
ATOM 461 O O . TYR A 1 67 ? -7.465 -12.355 51.079 1.00 45.75 67 TYR A O 1
ATOM 469 N N . GLY A 1 68 ? -8.838 -13.290 49.555 1.00 52.47 68 GLY A N 1
ATOM 470 C CA . GLY A 1 68 ? -10.081 -12.663 50.036 1.00 52.47 68 GLY A CA 1
ATOM 471 C C . GLY A 1 68 ? -10.562 -11.427 49.265 1.00 52.47 68 GLY A C 1
ATOM 472 O O . GLY A 1 68 ? -11.461 -10.744 49.747 1.00 52.47 68 GLY A O 1
ATOM 473 N N . ILE A 1 69 ? -9.991 -11.133 48.091 1.00 62.91 69 ILE A N 1
ATOM 474 C CA . ILE A 1 69 ? -10.522 -10.106 47.180 1.00 62.91 69 ILE A CA 1
ATOM 475 C C . ILE A 1 69 ? -11.731 -10.676 46.422 1.00 62.91 69 ILE A C 1
ATOM 477 O O . ILE A 1 69 ? -11.689 -11.808 45.939 1.00 62.91 69 ILE A O 1
ATOM 481 N N . GLU A 1 70 ? -12.807 -9.895 46.340 1.00 67.81 70 GLU A N 1
ATOM 482 C CA . GLU A 1 70 ? -14.035 -10.252 45.626 1.00 67.81 70 GLU A CA 1
ATOM 483 C C . GLU A 1 70 ? -13.805 -10.301 44.109 1.00 67.81 70 GLU A C 1
ATOM 485 O O . GLU A 1 70 ? -13.142 -9.429 43.543 1.00 67.81 70 GLU A O 1
ATOM 490 N N . LYS A 1 71 ? -14.350 -11.328 43.450 1.00 77.19 71 LYS A N 1
ATOM 491 C CA . LYS A 1 71 ? -14.300 -11.477 41.994 1.00 77.19 71 LYS A CA 1
ATOM 492 C C . LYS A 1 71 ? -15.468 -10.699 41.374 1.00 77.19 71 LYS A C 1
ATOM 494 O O . LYS A 1 71 ? -16.609 -11.006 41.718 1.00 77.19 71 LYS A O 1
ATOM 499 N N . PRO A 1 72 ? -15.213 -9.709 40.503 1.00 80.00 72 PRO A N 1
ATOM 500 C CA . PRO A 1 72 ? -16.285 -8.978 39.842 1.00 80.00 72 PRO A CA 1
ATOM 501 C C . PRO A 1 72 ? -17.015 -9.847 38.814 1.00 80.00 72 PRO A C 1
ATOM 503 O O . PRO A 1 72 ? -16.401 -10.707 38.174 1.00 80.00 72 PRO A O 1
ATOM 506 N N . ASP A 1 73 ? -18.302 -9.556 38.628 1.00 80.25 73 ASP A N 1
ATOM 507 C CA . ASP A 1 73 ? -19.057 -9.972 37.445 1.00 80.25 73 ASP A CA 1
ATOM 508 C C . ASP A 1 73 ? -19.000 -8.858 36.407 1.00 80.25 73 ASP A C 1
ATOM 510 O O . ASP A 1 73 ? -19.079 -7.673 36.734 1.00 80.25 73 ASP A O 1
ATOM 514 N N . PHE A 1 74 ? -18.850 -9.233 35.149 1.00 82.62 74 PHE A N 1
ATOM 515 C CA . PHE A 1 74 ? -18.712 -8.286 34.051 1.00 82.62 74 PHE A CA 1
ATOM 516 C C . PHE A 1 74 ? -20.011 -8.203 33.286 1.00 82.62 74 PHE A C 1
ATOM 518 O O . PHE A 1 74 ? -20.662 -9.229 33.158 1.00 82.62 74 PHE A O 1
ATOM 525 N N . TYR A 1 75 ? -20.329 -7.022 32.765 1.00 82.56 75 TYR A N 1
ATOM 526 C CA . TYR A 1 75 ? -21.453 -6.719 31.880 1.00 82.56 75 TYR A CA 1
ATOM 527 C C . TYR A 1 75 ? -20.991 -5.724 30.810 1.00 82.56 75 TYR A C 1
ATOM 529 O O . TYR A 1 75 ? -20.252 -4.792 31.131 1.00 82.56 75 TYR A O 1
ATOM 537 N N . GLY A 1 76 ? -21.390 -5.910 29.556 1.00 77.75 76 GLY A N 1
ATOM 538 C CA . GLY A 1 76 ? -20.957 -5.124 28.405 1.00 77.75 76 GLY A CA 1
ATOM 539 C C . GLY A 1 76 ? -19.481 -5.352 28.074 1.00 77.75 76 GLY A C 1
ATOM 540 O O . GLY A 1 76 ? -18.980 -6.478 28.107 1.00 77.75 76 GLY A O 1
ATOM 541 N N . SER A 1 77 ? -18.757 -4.269 27.776 1.00 80.19 77 SER A N 1
ATOM 542 C CA . SER A 1 77 ? -17.322 -4.311 27.476 1.00 80.19 77 SER A CA 1
ATOM 543 C C . SER A 1 77 ? -16.459 -3.572 28.513 1.00 80.19 77 SER A C 1
ATOM 545 O O . SER A 1 77 ? -15.927 -2.504 28.203 1.00 80.19 77 SER A O 1
ATOM 547 N N . PRO A 1 78 ? -16.329 -4.040 29.770 1.00 83.50 78 PRO A N 1
ATOM 548 C CA . PRO A 1 78 ? -15.570 -3.323 30.791 1.00 83.50 78 PRO A CA 1
ATOM 549 C C . PRO A 1 78 ? -14.049 -3.491 30.623 1.00 83.50 78 PRO A C 1
ATOM 551 O O . PRO A 1 78 ? -13.549 -4.580 30.336 1.00 83.50 78 PRO A O 1
ATOM 554 N N . ILE A 1 79 ? -13.296 -2.419 30.896 1.00 85.38 79 ILE A N 1
ATOM 555 C CA . ILE A 1 79 ? -11.842 -2.472 31.103 1.00 85.38 79 ILE A CA 1
ATOM 556 C C . ILE A 1 79 ? -11.550 -2.710 32.578 1.00 85.38 79 ILE A C 1
ATOM 558 O O . ILE A 1 79 ? -11.946 -1.914 33.448 1.00 85.38 79 ILE A O 1
ATOM 562 N N . VAL A 1 80 ? -10.841 -3.802 32.855 1.00 82.62 80 VAL A N 1
ATOM 563 C CA . VAL A 1 80 ? -10.540 -4.276 34.206 1.00 82.62 80 VAL A CA 1
ATOM 564 C C . VAL A 1 80 ? -9.067 -4.614 34.380 1.00 82.62 80 VAL A C 1
ATOM 566 O O . VAL A 1 80 ? -8.377 -5.026 33.449 1.00 82.62 80 VAL A O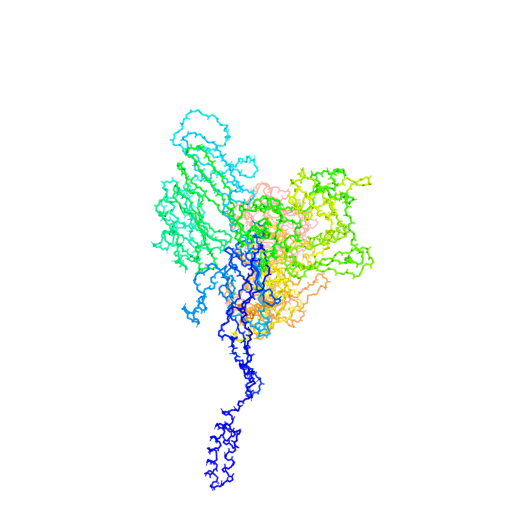 1
ATOM 569 N N . SER A 1 81 ? -8.596 -4.441 35.610 1.00 81.12 81 SER A N 1
ATOM 570 C CA . SER A 1 81 ? -7.272 -4.868 36.047 1.00 81.12 81 SER A CA 1
ATOM 571 C C . SER A 1 81 ? -7.448 -6.051 36.981 1.00 81.12 81 SER A C 1
ATOM 573 O O . SER A 1 81 ? -8.258 -5.989 37.906 1.00 81.12 81 SER A O 1
ATOM 575 N N . GLY A 1 82 ? -6.705 -7.121 36.735 1.00 75.50 82 GLY A N 1
ATOM 576 C CA . GLY A 1 82 ? -6.780 -8.320 37.555 1.00 75.50 82 GLY A CA 1
ATOM 577 C C . GLY A 1 82 ? -5.648 -8.442 38.572 1.00 75.50 82 GLY A C 1
ATOM 578 O O . GLY A 1 82 ? -4.707 -7.648 38.587 1.00 75.50 82 GLY A O 1
ATOM 579 N N . ASN A 1 83 ? -5.721 -9.484 39.399 1.00 78.00 83 ASN A N 1
ATOM 580 C CA . ASN A 1 83 ? -4.686 -9.822 40.379 1.00 78.00 83 ASN A CA 1
ATOM 581 C C . ASN A 1 83 ? -3.843 -11.004 39.904 1.00 78.00 83 ASN A C 1
ATOM 583 O O . ASN A 1 83 ? -4.368 -11.946 39.317 1.00 78.00 83 ASN A O 1
ATOM 587 N N . ILE A 1 84 ? -2.545 -10.996 40.208 1.00 81.31 84 ILE A N 1
ATOM 588 C CA . ILE A 1 84 ? -1.657 -12.110 39.860 1.00 81.31 84 ILE A CA 1
ATOM 589 C C . ILE A 1 84 ? -2.034 -13.347 40.687 1.00 81.31 84 ILE A C 1
ATOM 591 O O . ILE A 1 84 ? -2.047 -13.300 41.919 1.00 81.31 84 ILE A O 1
ATOM 595 N N . ILE A 1 85 ? -2.325 -14.451 39.997 1.00 80.38 85 ILE A N 1
ATOM 596 C CA . ILE A 1 85 ? -2.657 -15.760 40.592 1.00 80.38 85 ILE A CA 1
ATOM 597 C C . ILE A 1 85 ? -1.538 -16.787 40.425 1.00 80.38 85 ILE A C 1
ATOM 599 O O . ILE A 1 85 ? -1.456 -17.740 41.195 1.00 80.38 85 ILE A O 1
ATOM 603 N N . TYR A 1 86 ? -0.655 -16.578 39.449 1.00 83.00 86 TYR A N 1
ATOM 604 C CA . TYR A 1 86 ? 0.499 -17.430 39.198 1.00 83.00 86 TYR A CA 1
ATOM 605 C C . TYR A 1 86 ? 1.669 -16.587 38.701 1.00 83.00 86 TYR A C 1
ATOM 607 O O . TYR A 1 86 ? 1.484 -15.687 37.885 1.00 83.00 86 TYR A O 1
ATOM 615 N N . PHE A 1 87 ? 2.878 -16.907 39.153 1.00 83.81 87 PHE A N 1
ATOM 616 C CA . PHE A 1 87 ? 4.111 -16.331 38.632 1.00 83.81 87 PHE A CA 1
ATOM 617 C C . PHE A 1 87 ? 5.168 -17.427 38.520 1.00 83.81 87 PHE A C 1
ATOM 619 O O . PHE A 1 87 ? 5.439 -18.134 39.495 1.00 83.81 87 PHE A O 1
ATOM 626 N N . GLU A 1 88 ? 5.745 -17.592 37.329 1.00 79.94 88 GLU A N 1
ATOM 627 C CA . GLU A 1 88 ? 6.707 -18.657 37.046 1.00 79.94 88 GLU A CA 1
ATOM 628 C C . GLU A 1 88 ? 7.911 -18.565 38.000 1.00 79.94 88 GLU A C 1
ATOM 630 O O . GLU A 1 88 ? 8.651 -17.585 38.015 1.00 79.94 88 GLU A O 1
ATOM 635 N N . ASN A 1 89 ? 8.098 -19.594 38.836 1.00 74.81 89 ASN A N 1
ATOM 636 C CA . ASN A 1 89 ? 9.187 -19.705 39.819 1.00 74.81 89 ASN A CA 1
ATOM 637 C C . ASN A 1 89 ? 9.320 -18.536 40.820 1.00 74.81 89 ASN A C 1
ATOM 639 O O . ASN A 1 89 ? 10.350 -18.434 41.489 1.00 74.81 89 ASN A O 1
ATOM 643 N N . GLY A 1 90 ? 8.314 -17.662 40.929 1.00 70.19 90 GLY A N 1
ATOM 644 C CA . GLY A 1 90 ? 8.331 -16.508 41.831 1.00 70.19 90 GLY A CA 1
ATOM 645 C C . GLY A 1 90 ? 9.355 -15.417 41.483 1.00 70.19 90 GLY A C 1
ATOM 646 O O . GLY A 1 90 ? 9.601 -14.550 42.318 1.00 70.19 90 GLY A O 1
ATOM 647 N N . LYS A 1 91 ? 9.967 -15.445 40.288 1.00 74.88 91 LYS A N 1
ATOM 648 C CA . LYS A 1 91 ? 11.017 -14.495 39.873 1.00 74.88 91 LYS A CA 1
ATOM 649 C C . LYS A 1 91 ? 11.042 -14.270 38.360 1.00 74.88 91 LYS A C 1
ATOM 651 O O . LYS A 1 91 ? 10.668 -15.151 37.594 1.00 74.88 91 LYS A O 1
ATOM 656 N N . LEU A 1 92 ? 11.552 -13.113 37.928 1.00 78.25 92 LEU A N 1
ATOM 657 C CA . LEU A 1 92 ? 11.802 -12.844 36.507 1.00 78.25 92 LEU A CA 1
ATOM 658 C C . LEU A 1 92 ? 12.941 -13.735 35.983 1.00 78.25 92 LEU A C 1
ATOM 660 O O . LEU A 1 92 ? 13.941 -13.972 36.666 1.00 78.25 92 LEU A O 1
ATOM 664 N N . LYS A 1 93 ? 12.796 -14.222 34.752 1.00 77.88 93 LYS A N 1
ATOM 665 C CA . LYS A 1 93 ? 13.802 -15.003 34.035 1.00 77.88 93 LYS A CA 1
ATOM 666 C C . LYS A 1 93 ? 14.870 -14.057 33.495 1.00 77.88 93 LYS A C 1
ATOM 668 O O . LYS A 1 93 ? 14.608 -13.253 32.610 1.00 77.88 93 LYS A O 1
ATOM 673 N N . ARG A 1 94 ? 16.078 -14.162 34.039 1.00 77.31 94 ARG A N 1
ATOM 674 C CA . ARG A 1 94 ? 17.250 -13.392 33.616 1.00 77.31 94 ARG A CA 1
ATOM 675 C C . ARG A 1 94 ? 17.961 -14.105 32.462 1.00 77.31 94 ARG A C 1
ATOM 677 O O . ARG A 1 94 ? 18.329 -15.270 32.613 1.00 77.31 94 ARG A O 1
ATOM 684 N N . VAL A 1 95 ? 18.184 -13.410 31.353 1.00 73.00 95 VAL A N 1
ATOM 685 C CA . VAL A 1 95 ? 19.003 -13.856 30.217 1.00 73.00 95 VAL A CA 1
ATOM 686 C C . VAL A 1 95 ? 20.212 -12.928 30.135 1.00 73.00 95 VAL A C 1
ATOM 688 O O . VAL A 1 95 ? 20.062 -11.714 30.180 1.00 73.00 95 VAL A O 1
ATOM 691 N N . VAL A 1 96 ? 21.418 -13.493 30.114 1.00 68.00 96 VAL A N 1
ATOM 692 C CA . VAL A 1 96 ? 22.664 -12.719 30.027 1.00 68.00 96 VAL A CA 1
ATOM 693 C C . VAL A 1 96 ? 23.279 -12.980 28.663 1.00 68.00 96 VAL A C 1
ATOM 695 O O . VAL A 1 96 ? 23.595 -14.129 28.353 1.00 68.00 96 VAL A O 1
ATOM 698 N N . THR A 1 97 ? 23.455 -11.919 27.887 1.00 63.41 97 THR A N 1
ATOM 699 C CA . THR A 1 97 ? 24.121 -11.935 26.586 1.00 63.41 97 THR A CA 1
ATOM 700 C C . THR A 1 97 ? 25.480 -11.261 26.754 1.00 63.41 97 THR A C 1
ATOM 702 O O . THR A 1 97 ? 25.572 -10.131 27.232 1.00 63.41 97 THR A O 1
ATOM 705 N N . GLU A 1 98 ? 26.561 -11.976 26.443 1.00 50.66 98 GLU A N 1
ATOM 706 C CA . GLU A 1 98 ? 27.918 -11.427 26.501 1.00 50.66 98 GLU A CA 1
ATOM 707 C C . GLU A 1 98 ? 28.260 -10.781 25.149 1.00 50.66 98 GLU A C 1
ATOM 709 O O . GLU A 1 98 ? 28.364 -11.478 24.142 1.00 50.66 98 GLU A O 1
ATOM 714 N N . GLU A 1 99 ? 28.453 -9.459 25.121 1.00 48.72 99 GLU A N 1
ATOM 715 C CA . GLU A 1 99 ? 28.948 -8.738 23.942 1.00 48.72 99 GLU A CA 1
ATOM 716 C C . GLU A 1 99 ? 30.444 -8.425 24.089 1.00 48.72 99 GLU A C 1
ATOM 718 O O . GLU A 1 99 ? 30.892 -7.843 25.083 1.00 48.72 99 GLU A O 1
ATOM 723 N N . GLU A 1 100 ? 31.249 -8.778 23.084 1.00 42.56 100 GLU A N 1
ATOM 724 C CA . GLU A 1 100 ? 32.664 -8.401 23.030 1.00 42.56 100 GLU A CA 1
ATOM 725 C C . GLU A 1 100 ? 32.843 -7.035 22.346 1.00 42.56 100 GLU A C 1
ATOM 727 O O . GLU A 1 100 ? 32.835 -6.917 21.121 1.00 42.56 100 GLU A O 1
ATOM 732 N N . SER A 1 101 ? 33.077 -5.978 23.132 1.00 42.22 101 SER A N 1
ATOM 733 C CA . SER A 1 101 ? 33.448 -4.663 22.592 1.00 42.22 101 SER A CA 1
ATOM 734 C C . SER A 1 101 ? 34.958 -4.599 22.320 1.00 42.22 101 SER A C 1
ATOM 736 O O . SER A 1 101 ? 35.769 -4.340 23.217 1.00 42.22 101 SER A O 1
ATOM 738 N N . GLY A 1 102 ? 35.351 -4.807 21.062 1.00 39.09 102 GLY A N 1
ATOM 739 C CA . GLY A 1 102 ? 36.734 -4.695 20.594 1.00 39.09 102 GLY A CA 1
ATOM 740 C C . GLY A 1 102 ? 37.157 -3.258 20.258 1.00 39.09 102 GLY A C 1
ATOM 741 O O . GLY A 1 102 ? 36.784 -2.710 19.222 1.00 39.09 102 GLY A O 1
ATOM 742 N N . GLY A 1 103 ? 38.014 -2.653 21.085 1.00 38.91 103 GLY A N 1
ATOM 743 C CA . GLY A 1 103 ? 38.728 -1.421 20.735 1.00 38.91 103 GLY A CA 1
ATOM 744 C C . GLY A 1 103 ? 39.890 -1.692 19.769 1.00 38.91 103 GLY A C 1
ATOM 745 O O . GLY A 1 103 ? 40.721 -2.567 20.014 1.00 38.91 103 GLY A O 1
ATOM 746 N N . LYS A 1 104 ? 40.003 -0.922 18.675 1.00 48.38 104 LYS A N 1
ATOM 747 C CA . LYS A 1 104 ? 41.161 -0.974 17.760 1.00 48.38 104 LYS A CA 1
ATOM 748 C C . LYS A 1 104 ? 42.416 -0.430 18.454 1.00 48.38 104 LYS A C 1
ATOM 750 O O . LYS A 1 104 ? 42.736 0.749 18.337 1.00 48.38 104 LYS A O 1
ATOM 755 N N . GLY A 1 105 ? 43.132 -1.294 19.168 1.00 45.53 105 GLY A N 1
ATOM 756 C CA . GLY A 1 105 ? 44.409 -0.937 19.781 1.00 45.53 105 GLY A CA 1
ATOM 757 C C . GLY A 1 105 ? 44.910 -1.935 20.815 1.00 45.53 105 GLY A C 1
ATOM 758 O O . GLY A 1 105 ? 45.042 -1.561 21.968 1.00 45.53 105 GLY A O 1
ATOM 759 N N . GLY A 1 106 ? 45.201 -3.177 20.412 1.00 46.19 106 GLY A N 1
ATOM 760 C CA . GLY A 1 106 ? 46.158 -4.068 21.095 1.00 46.19 106 GLY A CA 1
ATOM 761 C C . GLY A 1 106 ? 46.084 -4.188 22.628 1.00 46.19 106 GLY A C 1
ATOM 762 O O . GLY A 1 106 ? 47.123 -4.367 23.257 1.00 46.19 106 GLY A O 1
ATOM 763 N N . GLY A 1 107 ? 44.895 -4.091 23.223 1.00 42.25 107 GLY A N 1
ATOM 764 C CA . GLY A 1 107 ? 44.620 -4.313 24.642 1.00 42.25 107 GLY A CA 1
ATOM 765 C C . GLY A 1 107 ? 43.268 -5.010 24.764 1.00 42.25 107 GLY A C 1
ATOM 766 O O . GLY A 1 107 ? 42.351 -4.653 24.028 1.00 42.25 107 GLY A O 1
ATOM 767 N N . GLY A 1 108 ? 43.187 -6.045 25.607 1.00 43.62 108 GLY A N 1
ATOM 768 C CA . GLY A 1 108 ? 42.068 -6.994 25.679 1.00 43.62 108 GLY A CA 1
ATOM 769 C C . GLY A 1 108 ? 40.684 -6.340 25.663 1.00 43.62 108 GLY A C 1
ATOM 770 O O . GLY A 1 108 ? 40.455 -5.343 26.347 1.00 43.62 108 GLY A O 1
ATOM 771 N N . GLY A 1 109 ? 39.781 -6.905 24.856 1.00 36.16 109 GLY A N 1
ATOM 772 C CA . GLY A 1 109 ? 38.387 -6.476 24.777 1.00 36.16 109 GLY A CA 1
ATOM 773 C C . GLY A 1 109 ? 37.696 -6.605 26.132 1.00 36.16 109 GLY A C 1
ATOM 774 O O . GLY A 1 109 ? 37.922 -7.565 26.868 1.00 36.16 109 GLY A O 1
ATOM 775 N N . SER A 1 110 ? 36.874 -5.620 26.482 1.00 40.28 110 SER A N 1
ATOM 776 C CA . SER A 1 110 ? 35.993 -5.713 27.643 1.00 40.28 110 SER A CA 1
ATOM 777 C C . SER A 1 110 ? 34.696 -6.392 27.218 1.00 40.28 110 SER A C 1
ATOM 779 O O . SER A 1 110 ? 33.973 -5.847 26.382 1.00 40.28 110 SER A O 1
ATOM 781 N N . THR A 1 111 ? 34.398 -7.554 27.796 1.00 40.75 111 THR A N 1
ATOM 782 C CA . THR A 1 111 ? 33.086 -8.198 27.686 1.00 40.75 111 THR A CA 1
ATOM 783 C C . THR A 1 111 ? 32.069 -7.354 28.453 1.00 40.75 111 THR A C 1
ATOM 785 O O . THR A 1 111 ? 32.238 -7.126 29.655 1.00 40.75 111 THR A O 1
ATOM 788 N N . VAL A 1 112 ? 31.042 -6.854 27.770 1.00 47.69 112 VAL A N 1
ATOM 789 C CA . VAL A 1 112 ? 29.901 -6.186 28.401 1.00 47.69 112 VAL A CA 1
ATOM 790 C C . VAL A 1 112 ? 28.794 -7.229 28.526 1.00 47.69 112 VAL A C 1
ATOM 792 O O . VAL A 1 112 ? 28.337 -7.778 27.531 1.00 47.69 112 VAL A O 1
ATOM 795 N N . GLU A 1 113 ? 28.398 -7.549 29.758 1.00 54.19 113 GLU A N 1
ATOM 796 C CA . GLU A 1 113 ? 27.221 -8.387 30.013 1.00 54.19 113 GLU A CA 1
ATOM 797 C C . GLU A 1 113 ? 25.964 -7.520 29.832 1.00 54.19 113 GLU A C 1
ATOM 799 O O . GLU A 1 113 ? 25.675 -6.665 30.674 1.00 54.19 113 GLU A O 1
ATOM 804 N N . VAL A 1 114 ? 25.219 -7.733 28.745 1.00 59.12 114 VAL A N 1
ATOM 805 C CA . VAL A 1 114 ? 23.858 -7.205 28.576 1.00 59.12 114 VAL A CA 1
ATOM 806 C C . VAL A 1 114 ? 22.907 -8.175 29.275 1.00 59.12 114 VAL A C 1
ATOM 808 O O . VAL A 1 114 ? 22.966 -9.386 29.064 1.00 59.12 114 VAL A O 1
ATOM 811 N N . VAL A 1 115 ? 22.079 -7.668 30.190 1.00 66.81 115 VAL A N 1
ATOM 812 C CA . VAL A 1 115 ? 21.168 -8.491 30.996 1.00 66.81 115 VAL A CA 1
ATOM 813 C C . VAL A 1 115 ? 19.728 -8.139 30.654 1.00 66.81 115 VAL A C 1
ATOM 815 O O . VAL A 1 115 ? 19.262 -7.058 31.010 1.00 66.81 115 VAL A O 1
ATOM 818 N N . ASP A 1 116 ? 19.024 -9.090 30.053 1.00 74.69 116 ASP A N 1
ATOM 819 C CA . ASP A 1 116 ? 17.599 -9.015 29.754 1.00 74.69 116 ASP A CA 1
ATOM 820 C C . ASP A 1 116 ? 16.769 -9.746 30.811 1.00 74.69 116 ASP A C 1
ATOM 822 O O . ASP A 1 116 ? 17.167 -10.782 31.357 1.00 74.69 116 ASP A O 1
ATOM 826 N N . TYR A 1 117 ? 15.578 -9.221 31.086 1.00 78.06 117 TYR A N 1
ATOM 827 C CA . TYR A 1 117 ? 14.618 -9.825 32.004 1.00 78.06 117 TYR A CA 1
ATOM 828 C C . TYR A 1 117 ? 13.336 -10.182 31.260 1.00 78.06 117 TYR A C 1
ATOM 830 O O . TYR A 1 117 ? 12.784 -9.360 30.534 1.00 78.06 117 TYR A O 1
ATOM 838 N N . TYR A 1 118 ? 12.837 -11.392 31.494 1.00 79.31 118 TYR A N 1
ATOM 839 C CA . TYR A 1 118 ? 11.597 -11.909 30.926 1.00 79.31 118 TYR A CA 1
ATOM 840 C C . TYR A 1 118 ? 10.632 -12.351 32.033 1.00 79.31 118 TYR A C 1
ATOM 842 O O . TYR A 1 118 ? 11.058 -12.893 33.056 1.00 79.31 118 TYR A O 1
ATOM 850 N N . GLY A 1 119 ? 9.331 -12.131 31.849 1.00 80.44 119 GLY A N 1
ATOM 851 C CA . GLY A 1 119 ? 8.292 -12.485 32.820 1.00 80.44 119 GLY A CA 1
ATOM 852 C C . GLY A 1 119 ? 7.202 -13.386 32.238 1.00 80.44 119 GLY A C 1
ATOM 853 O O . GLY A 1 119 ? 6.677 -13.106 31.165 1.00 80.44 119 GLY A O 1
ATOM 854 N N . THR A 1 120 ? 6.812 -14.417 32.993 1.00 84.44 120 THR A N 1
ATOM 855 C CA . THR A 1 120 ? 5.669 -15.302 32.699 1.00 84.44 120 THR A CA 1
ATOM 856 C C . THR A 1 120 ? 4.757 -15.354 33.924 1.00 84.44 120 THR A C 1
ATOM 858 O O . THR A 1 120 ? 5.168 -15.840 34.982 1.00 84.44 120 THR A O 1
ATOM 861 N N . TRP A 1 121 ? 3.527 -14.854 33.820 1.00 85.44 121 TRP A N 1
ATOM 862 C CA . TRP A 1 121 ? 2.588 -14.771 34.947 1.00 85.44 121 TRP A CA 1
ATOM 863 C C . TRP A 1 121 ? 1.133 -14.886 34.487 1.00 85.44 121 TRP A C 1
ATOM 865 O O . TRP A 1 121 ? 0.826 -14.620 33.328 1.00 85.44 121 TRP A O 1
ATOM 875 N N . ALA A 1 122 ? 0.232 -15.259 35.398 1.00 84.94 122 ALA A N 1
ATOM 876 C CA . ALA A 1 122 ? -1.208 -15.284 35.156 1.00 84.94 122 ALA A CA 1
ATOM 877 C C . ALA A 1 122 ? -1.944 -14.278 36.042 1.00 84.94 122 ALA A C 1
ATOM 879 O O . ALA A 1 122 ? -1.614 -14.116 37.220 1.00 84.94 122 ALA A O 1
ATOM 880 N N . VAL A 1 123 ? -2.972 -13.643 35.484 1.00 86.50 123 VAL A N 1
ATOM 881 C CA . VAL A 1 123 ? -3.775 -12.592 36.112 1.00 86.50 123 VAL A CA 1
ATOM 882 C C . VAL A 1 123 ? -5.250 -13.000 36.115 1.00 86.50 123 VAL A C 1
ATOM 884 O O . VAL A 1 123 ? -5.835 -13.167 35.050 1.00 86.50 123 VAL A O 1
ATOM 887 N N . ALA A 1 124 ? -5.865 -13.136 37.293 1.00 86.44 124 ALA A N 1
ATOM 888 C CA . ALA A 1 124 ? -7.308 -13.339 37.434 1.00 86.44 124 ALA A CA 1
ATOM 889 C C . ALA A 1 124 ? -8.058 -12.026 37.238 1.00 86.44 124 ALA A C 1
ATOM 891 O O . ALA A 1 124 ? -7.783 -11.048 37.934 1.00 86.44 124 ALA A O 1
ATOM 892 N N . LEU A 1 125 ? -9.027 -12.037 36.330 1.00 86.31 125 LEU A N 1
ATOM 893 C CA . LEU A 1 125 ? -9.832 -10.880 35.962 1.00 86.31 125 LEU A CA 1
ATOM 894 C C . LEU A 1 125 ? -11.123 -10.848 36.795 1.00 86.31 125 LEU A C 1
ATOM 896 O O . LEU A 1 125 ? -11.383 -9.840 37.445 1.00 86.31 125 LEU A O 1
ATOM 900 N N . GLY A 1 126 ? -11.875 -11.953 36.874 1.00 83.25 126 GLY A N 1
ATOM 901 C CA . GLY A 1 126 ? -13.094 -12.052 37.695 1.00 83.25 126 GLY A CA 1
ATOM 902 C C . GLY A 1 126 ? -13.799 -13.406 37.587 1.00 83.25 126 GLY A C 1
ATOM 903 O O . GLY A 1 126 ? -13.139 -14.421 37.348 1.00 83.25 126 GLY A O 1
ATOM 904 N N . ASN A 1 127 ? -15.115 -13.437 37.814 1.00 83.50 127 ASN A N 1
ATOM 905 C CA . ASN A 1 127 ? -15.902 -14.672 37.723 1.00 83.50 127 ASN A CA 1
ATOM 906 C C . ASN A 1 127 ? -15.960 -15.198 36.283 1.00 83.50 127 ASN A C 1
ATOM 908 O O . ASN A 1 127 ? -15.809 -14.437 35.325 1.00 83.50 127 ASN A O 1
ATOM 912 N N . ALA A 1 128 ? -16.145 -16.513 36.145 1.00 79.88 128 ALA A N 1
ATOM 913 C CA . ALA A 1 128 ? -16.325 -17.135 34.840 1.00 79.88 128 ALA A CA 1
ATOM 914 C C . ALA A 1 128 ? -17.559 -16.572 34.139 1.00 79.88 128 ALA A C 1
ATOM 916 O O . ALA A 1 128 ? -18.642 -16.497 34.722 1.00 79.88 128 ALA A O 1
ATOM 917 N N . ARG A 1 129 ? -17.386 -16.234 32.864 1.00 75.88 129 ARG A N 1
ATOM 918 C CA . ARG A 1 129 ? -18.479 -15.844 31.984 1.00 75.88 129 ARG A CA 1
ATOM 919 C C . ARG A 1 129 ? -18.310 -16.585 30.660 1.00 75.88 129 ARG A C 1
ATOM 921 O O . ARG A 1 129 ? -17.483 -16.163 29.849 1.00 75.88 129 ARG A O 1
ATOM 928 N N . PRO A 1 130 ? -19.041 -17.697 30.455 1.00 70.38 130 PRO A N 1
ATOM 929 C CA . PRO A 1 130 ? -18.979 -18.456 29.212 1.00 70.38 130 PRO A CA 1
ATOM 930 C C . PRO A 1 130 ? -19.203 -17.541 28.005 1.00 70.38 130 PRO A C 1
ATOM 932 O O . PRO A 1 130 ? -20.105 -16.704 28.024 1.00 70.38 130 PRO A O 1
ATOM 935 N N . GLY A 1 131 ? -18.353 -17.664 26.986 1.00 64.12 131 GLY A N 1
ATOM 936 C CA . GLY A 1 131 ? -18.451 -16.854 25.767 1.00 64.12 131 GLY A CA 1
ATOM 937 C C . GLY A 1 131 ? -17.745 -15.493 25.822 1.00 64.12 131 GLY A C 1
ATOM 938 O O . GLY A 1 131 ? -17.611 -14.854 24.780 1.00 64.12 131 GLY A O 1
ATOM 939 N N . ALA A 1 132 ? -17.213 -15.064 26.976 1.00 72.69 132 ALA A N 1
ATOM 940 C CA . ALA A 1 132 ? -16.414 -13.840 27.057 1.00 72.69 132 ALA A CA 1
ATOM 941 C C . ALA A 1 132 ? -15.157 -13.924 26.171 1.00 72.69 132 ALA A C 1
ATOM 943 O O . ALA A 1 132 ? -14.543 -14.988 26.050 1.00 72.69 132 ALA A O 1
ATOM 944 N N . LYS A 1 133 ? -14.755 -12.800 25.566 1.00 74.81 133 LYS A N 1
ATOM 945 C CA . LYS A 1 133 ? -13.562 -12.697 24.705 1.00 74.81 133 LYS A CA 1
ATOM 946 C C . LYS A 1 133 ? -12.705 -11.488 25.074 1.00 74.81 133 LYS A C 1
ATOM 948 O O . LYS A 1 133 ? -13.204 -10.490 25.592 1.00 74.81 133 LYS A O 1
ATOM 953 N N . LEU A 1 134 ? -11.409 -11.563 24.782 1.00 76.12 134 LEU A N 1
ATOM 954 C CA . LEU A 1 134 ? -10.481 -10.44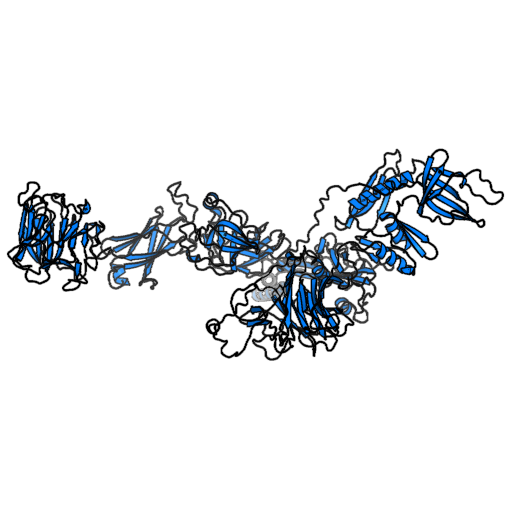1 24.939 1.00 76.12 134 LEU A CA 1
ATOM 955 C C . LEU A 1 134 ? -10.543 -9.529 23.707 1.00 76.12 134 LEU A C 1
ATOM 957 O O . LEU A 1 134 ? -10.406 -10.012 22.590 1.00 76.12 134 LEU A O 1
ATOM 961 N N . ARG A 1 135 ? -10.685 -8.213 23.896 1.00 75.06 135 ARG A N 1
ATOM 962 C CA . ARG A 1 135 ? -10.630 -7.236 22.793 1.00 75.06 135 ARG A CA 1
ATOM 963 C C . ARG A 1 135 ? -9.316 -6.468 22.761 1.00 75.06 135 ARG A C 1
ATOM 965 O O . ARG A 1 135 ? -8.644 -6.444 21.738 1.00 75.06 135 ARG A O 1
ATOM 972 N N . ARG A 1 136 ? -8.937 -5.853 23.879 1.00 77.56 136 ARG A N 1
ATOM 973 C CA . ARG A 1 136 ? -7.695 -5.077 24.013 1.00 77.56 136 ARG A CA 1
ATOM 974 C C . ARG A 1 136 ? -6.983 -5.432 25.308 1.00 77.56 136 ARG A C 1
ATOM 976 O O . ARG A 1 136 ? -7.616 -5.770 26.307 1.00 77.56 136 ARG A O 1
ATOM 983 N N . LEU A 1 137 ? -5.661 -5.348 25.289 1.00 82.25 137 LEU A N 1
ATOM 984 C CA . LEU A 1 137 ? -4.786 -5.670 26.409 1.00 82.25 137 LEU A CA 1
ATOM 985 C C . LEU A 1 137 ? -3.704 -4.601 26.518 1.00 82.25 137 LEU A C 1
ATOM 987 O O . LEU A 1 137 ? -2.996 -4.326 25.554 1.00 82.25 137 LEU A O 1
ATOM 991 N N . TRP A 1 138 ? -3.541 -4.037 27.708 1.00 82.44 138 TRP A N 1
ATOM 992 C CA . TRP A 1 138 ? -2.498 -3.074 28.041 1.00 82.44 138 TRP A CA 1
ATOM 993 C C . TRP A 1 138 ? -1.563 -3.655 29.102 1.00 82.44 138 TRP A C 1
ATOM 995 O O . TRP A 1 138 ? -2.015 -4.291 30.059 1.00 82.44 138 TRP A O 1
ATOM 1005 N N . LEU A 1 139 ? -0.270 -3.358 28.962 1.00 80.69 139 LEU A N 1
ATOM 1006 C CA . LEU A 1 139 ? 0.744 -3.544 29.998 1.00 80.69 139 LEU A CA 1
ATOM 1007 C C . LEU A 1 139 ? 1.272 -2.166 30.411 1.00 80.69 139 LEU A C 1
ATOM 1009 O O . LEU A 1 139 ? 1.768 -1.389 29.593 1.00 80.69 139 LEU A O 1
ATOM 1013 N N . GLY A 1 140 ? 1.109 -1.824 31.686 1.00 77.75 140 GLY A N 1
ATOM 1014 C CA . GLY A 1 140 ? 1.316 -0.467 32.179 1.00 77.75 140 GLY A CA 1
ATOM 1015 C C . GLY A 1 140 ? 0.421 0.531 31.435 1.00 77.75 140 GLY A C 1
ATOM 1016 O O . GLY A 1 140 ? -0.799 0.366 31.359 1.00 77.75 140 GLY A O 1
ATOM 1017 N N . ASN A 1 141 ? 1.041 1.561 30.858 1.00 72.50 141 ASN A N 1
ATOM 1018 C CA . ASN A 1 141 ? 0.355 2.563 30.035 1.00 72.50 141 ASN A CA 1
ATOM 1019 C C . ASN A 1 141 ? 0.401 2.252 28.530 1.00 72.50 141 ASN A C 1
ATOM 1021 O O . ASN A 1 141 ? -0.134 3.028 27.743 1.00 72.50 141 ASN A O 1
ATOM 1025 N N . ARG A 1 142 ? 1.039 1.151 28.118 1.00 69.88 142 ARG A N 1
ATOM 1026 C CA . ARG A 1 142 ? 1.225 0.789 26.711 1.00 69.88 142 ARG A CA 1
ATOM 1027 C C . ARG A 1 142 ? 0.177 -0.236 26.290 1.00 69.88 142 ARG A C 1
ATOM 1029 O O . ARG A 1 142 ? -0.035 -1.233 26.981 1.00 69.88 142 ARG A O 1
ATOM 1036 N N . LEU A 1 143 ? -0.476 0.010 25.157 1.00 73.69 143 LEU A N 1
ATOM 1037 C CA . LEU A 1 143 ? -1.332 -0.978 24.506 1.00 73.69 143 LEU A CA 1
ATOM 1038 C C . LEU A 1 143 ? -0.429 -2.107 23.981 1.00 73.69 143 LEU A C 1
ATOM 1040 O O . LEU A 1 143 ? 0.517 -1.862 23.237 1.00 73.69 143 LEU A O 1
ATOM 1044 N N . PHE A 1 144 ? -0.663 -3.324 24.462 1.00 73.75 144 PHE A N 1
ATOM 1045 C CA . PHE A 1 144 ? 0.155 -4.508 24.189 1.00 73.75 144 PHE A CA 1
ATOM 1046 C C . PHE A 1 144 ? -0.459 -5.382 23.094 1.00 73.75 144 PHE A C 1
ATOM 1048 O O . PHE A 1 144 ? 0.265 -5.995 22.314 1.00 73.75 144 PHE A O 1
ATOM 1055 N N . TYR A 1 145 ? -1.789 -5.438 23.032 1.00 72.50 145 TYR A N 1
ATOM 1056 C CA . TYR A 1 145 ? -2.518 -6.153 21.993 1.00 72.50 145 TYR A CA 1
ATOM 1057 C C . TYR A 1 145 ? -3.891 -5.513 21.745 1.00 72.50 145 TYR A C 1
ATOM 1059 O O . TYR A 1 145 ? -4.557 -5.083 22.689 1.00 72.50 145 TYR A O 1
ATOM 1067 N N . ASP A 1 146 ? -4.317 -5.488 20.483 1.00 71.19 146 ASP A N 1
ATOM 1068 C CA . ASP A 1 146 ? -5.635 -5.025 20.050 1.00 71.19 146 ASP A CA 1
ATOM 1069 C C . ASP A 1 146 ? -6.169 -5.941 18.947 1.00 71.19 146 ASP A C 1
ATOM 1071 O O . ASP A 1 146 ? -5.560 -6.085 17.886 1.00 71.19 146 ASP A O 1
ATOM 1075 N N . ALA A 1 147 ? -7.320 -6.556 19.210 1.00 60.97 147 ALA A N 1
ATOM 1076 C CA . ALA A 1 147 ? -8.026 -7.425 18.281 1.00 60.97 147 ALA A CA 1
ATOM 1077 C C . ALA A 1 147 ? -8.548 -6.682 17.040 1.00 60.97 147 ALA A C 1
ATOM 1079 O O . ALA A 1 147 ? -8.921 -7.319 16.069 1.00 60.97 147 ALA A O 1
ATOM 1080 N N . THR A 1 148 ? -8.608 -5.350 17.054 1.00 53.34 148 THR A N 1
ATOM 1081 C CA . THR A 1 148 ? -9.080 -4.533 15.924 1.00 53.34 148 THR A CA 1
ATOM 1082 C C . THR A 1 148 ? -7.952 -4.026 15.020 1.00 53.34 148 THR A C 1
ATOM 1084 O O . THR A 1 148 ? -8.224 -3.434 13.980 1.00 53.34 148 THR A O 1
ATOM 1087 N N . ALA A 1 149 ? -6.688 -4.271 15.387 1.00 50.66 149 ALA A N 1
ATOM 1088 C CA . ALA A 1 149 ? -5.508 -3.683 14.749 1.00 50.66 149 ALA A CA 1
ATOM 1089 C C . ALA A 1 149 ? -4.803 -4.614 13.737 1.00 50.66 149 ALA A C 1
ATOM 1091 O O . ALA A 1 149 ? -3.579 -4.571 13.606 1.00 50.66 149 ALA A O 1
ATOM 1092 N N . THR A 1 150 ? -5.532 -5.486 13.028 1.00 41.19 150 THR A N 1
ATOM 1093 C CA . THR A 1 150 ? -4.918 -6.430 12.073 1.00 41.19 150 THR A CA 1
ATOM 1094 C C . THR A 1 150 ? -4.801 -5.817 10.662 1.00 41.19 150 THR A C 1
ATOM 1096 O O . THR A 1 150 ? -5.820 -5.414 10.094 1.00 41.19 150 THR A O 1
ATOM 1099 N N . PRO A 1 151 ? -3.602 -5.763 10.046 1.00 37.41 151 PRO A N 1
ATOM 1100 C CA . PRO A 1 151 ? -3.416 -5.211 8.697 1.00 37.41 151 PRO A CA 1
ATOM 1101 C C . PRO A 1 151 ? -4.161 -5.990 7.601 1.00 37.41 151 PRO A C 1
ATOM 1103 O O . PRO A 1 151 ? -4.693 -5.383 6.675 1.00 37.41 151 PRO A O 1
ATOM 1106 N N . ASP A 1 152 ? -4.283 -7.313 7.747 1.00 36.91 152 ASP A N 1
ATOM 1107 C CA . ASP A 1 152 ? -4.874 -8.204 6.732 1.00 36.91 152 ASP A CA 1
ATOM 1108 C C . ASP A 1 152 ? -6.407 -8.131 6.636 1.00 36.91 152 ASP A C 1
ATOM 1110 O O . ASP A 1 152 ? -7.011 -8.705 5.728 1.00 36.91 152 ASP A O 1
ATOM 1114 N N . LEU A 1 153 ? -7.061 -7.426 7.565 1.00 38.56 153 LEU A N 1
ATOM 1115 C CA . LEU A 1 153 ? -8.522 -7.342 7.653 1.00 38.56 153 LEU A CA 1
ATOM 1116 C C . LEU A 1 153 ? -9.072 -5.929 7.384 1.00 38.56 153 LEU A C 1
ATOM 1118 O O . LEU A 1 153 ? -10.280 -5.715 7.483 1.00 38.56 153 LEU A O 1
ATOM 1122 N N . ALA A 1 154 ? -8.213 -4.993 6.952 1.00 35.81 154 ALA A N 1
ATOM 1123 C CA . ALA A 1 154 ? -8.564 -3.619 6.562 1.00 35.81 154 ALA A CA 1
ATOM 1124 C C . ALA A 1 154 ? -9.804 -3.470 5.650 1.00 35.81 154 ALA A C 1
ATOM 1126 O O . ALA A 1 154 ? -10.600 -2.560 5.898 1.00 35.81 154 ALA A O 1
ATOM 1127 N N . PRO A 1 155 ? -10.049 -4.352 4.659 1.00 36.22 155 PRO A N 1
ATOM 1128 C CA . PRO A 1 155 ? -11.235 -4.254 3.804 1.00 36.22 155 PRO A CA 1
ATOM 1129 C C . PRO A 1 155 ? -12.559 -4.641 4.487 1.00 36.22 155 PRO A C 1
ATOM 1131 O O . PRO A 1 155 ? -13.621 -4.400 3.920 1.00 36.22 155 PRO A O 1
ATOM 1134 N N . TYR A 1 156 ? -12.522 -5.253 5.676 1.00 38.56 156 TYR A N 1
ATOM 1135 C CA . TYR A 1 156 ? -13.676 -5.923 6.292 1.00 38.56 156 TYR A CA 1
ATOM 1136 C C . TYR A 1 156 ? -14.274 -5.165 7.496 1.00 38.56 156 TYR A C 1
ATOM 1138 O O . TYR A 1 156 ? -15.282 -5.581 8.071 1.00 38.56 156 TYR A O 1
ATOM 1146 N N . TYR A 1 157 ? -13.693 -4.024 7.886 1.00 40.50 157 TYR A N 1
ATOM 1147 C CA . TYR A 1 157 ? -14.077 -3.297 9.106 1.00 40.50 157 TYR A CA 1
ATOM 1148 C C . TYR A 1 157 ? -15.428 -2.568 9.039 1.00 40.50 157 TYR A C 1
ATOM 1150 O O . TYR A 1 157 ? -15.953 -2.164 10.075 1.00 40.50 157 TYR A O 1
ATOM 1158 N N . SER A 1 158 ? -16.028 -2.428 7.857 1.00 35.00 158 SER A N 1
ATOM 1159 C CA . SER A 1 158 ? -17.301 -1.723 7.660 1.00 35.00 158 SER A CA 1
ATOM 1160 C C . SER A 1 158 ? -18.533 -2.639 7.618 1.00 35.00 158 SER A C 1
ATOM 1162 O O . SER A 1 158 ? -19.645 -2.128 7.491 1.00 35.00 158 SER A O 1
ATOM 1164 N N . SER A 1 159 ? -18.370 -3.966 7.737 1.00 34.62 159 SER A N 1
ATOM 1165 C CA . SER A 1 159 ? -19.434 -4.939 7.416 1.00 34.62 159 SER A CA 1
ATOM 1166 C C . SER A 1 159 ? -19.734 -6.016 8.474 1.00 34.62 159 SER A C 1
ATOM 1168 O O . SER A 1 159 ? -20.508 -6.925 8.197 1.00 34.62 159 SER A O 1
ATOM 1170 N N . GLY A 1 160 ? -19.197 -5.916 9.699 1.00 40.38 160 GLY A N 1
ATOM 1171 C CA . GLY A 1 160 ? -19.469 -6.880 10.787 1.00 40.38 160 GLY A CA 1
ATOM 1172 C C . GLY A 1 160 ? -18.332 -7.870 11.091 1.00 40.38 160 GLY A C 1
ATOM 1173 O O . GLY A 1 160 ? -18.460 -8.693 11.993 1.00 40.38 160 GLY A O 1
ATOM 1174 N N . ALA A 1 161 ? -17.180 -7.753 10.421 1.00 41.19 161 ALA A N 1
ATOM 1175 C CA . ALA A 1 161 ? -16.037 -8.666 10.563 1.00 41.19 161 ALA A CA 1
ATOM 1176 C C . ALA A 1 161 ? -15.156 -8.459 11.811 1.00 41.19 161 ALA A C 1
ATOM 1178 O O . ALA A 1 161 ? -14.161 -9.161 11.991 1.00 41.19 161 ALA A O 1
ATOM 1179 N N . ILE A 1 162 ? -15.515 -7.534 12.708 1.00 44.84 162 ILE A N 1
ATOM 1180 C CA . ILE A 1 162 ? -14.768 -7.291 13.956 1.00 44.84 162 ILE A CA 1
ATOM 1181 C C . ILE A 1 162 ? -14.729 -8.565 14.836 1.00 44.84 162 ILE A C 1
ATOM 1183 O O . ILE A 1 162 ? -13.849 -8.741 15.677 1.00 44.84 162 ILE A O 1
ATOM 1187 N N . MET A 1 163 ? -15.648 -9.500 14.595 1.00 49.06 163 MET A N 1
ATOM 1188 C CA . MET A 1 163 ? -15.894 -10.654 15.456 1.00 49.06 163 MET A CA 1
ATOM 1189 C C . MET A 1 163 ? -14.929 -11.812 15.201 1.00 49.06 163 MET A C 1
ATOM 1191 O O . MET A 1 163 ? -14.488 -12.444 16.160 1.00 49.06 163 MET A O 1
ATOM 1195 N N . GLY A 1 164 ? -14.488 -12.016 13.953 1.00 46.31 164 GLY A N 1
ATOM 1196 C CA . GLY A 1 164 ? -13.411 -12.964 13.641 1.00 46.31 164 GLY A CA 1
ATOM 1197 C C . GLY A 1 164 ? -12.093 -12.575 14.322 1.00 46.31 164 GLY A C 1
ATOM 1198 O O . GLY A 1 164 ? -11.406 -13.424 14.889 1.00 46.31 164 GLY A O 1
ATOM 1199 N N . ALA A 1 165 ? -11.794 -11.275 14.377 1.00 47.53 165 ALA A N 1
ATOM 1200 C CA . ALA A 1 165 ? -10.575 -10.755 14.988 1.00 47.53 165 ALA A CA 1
ATOM 1201 C C . ALA A 1 165 ? -10.611 -10.787 16.538 1.00 47.53 165 ALA A C 1
ATOM 1203 O O . ALA A 1 165 ? -9.617 -11.136 17.179 1.00 47.53 165 ALA A O 1
ATOM 1204 N N . VAL A 1 166 ? -11.776 -10.548 17.163 1.00 50.00 166 VAL A N 1
ATOM 1205 C CA . VAL A 1 166 ? -11.986 -10.737 18.621 1.00 50.00 166 VAL A CA 1
ATOM 1206 C C . VAL A 1 166 ? -11.922 -12.218 19.030 1.00 50.00 166 VAL A C 1
ATOM 1208 O O . VAL A 1 166 ? -11.429 -12.547 20.110 1.00 50.00 166 VAL A O 1
ATOM 1211 N N . ILE A 1 167 ? -12.355 -13.145 18.170 1.00 48.84 167 ILE A N 1
ATOM 1212 C CA . ILE A 1 167 ? -12.192 -14.589 18.403 1.00 48.84 167 ILE A CA 1
ATOM 1213 C C . ILE A 1 167 ? -10.706 -14.992 18.306 1.00 48.84 167 ILE A C 1
ATOM 1215 O O . ILE A 1 167 ? -10.224 -15.736 19.168 1.00 48.84 167 ILE A O 1
ATOM 1219 N N . GLN A 1 168 ? -9.951 -14.450 17.338 1.00 47.69 168 GLN A N 1
ATOM 1220 C CA . GLN A 1 168 ? -8.496 -14.659 17.223 1.00 47.69 168 GLN A CA 1
ATOM 1221 C C . GLN A 1 168 ? -7.724 -14.210 18.479 1.00 47.69 168 GLN A C 1
ATOM 1223 O O . GLN A 1 168 ? -6.763 -14.868 18.883 1.00 47.69 168 GLN A O 1
ATOM 1228 N N . ALA A 1 169 ? -8.175 -13.157 19.165 1.00 49.44 169 ALA A N 1
ATOM 1229 C CA . ALA A 1 169 ? -7.540 -12.636 20.379 1.00 49.44 169 ALA A CA 1
ATOM 1230 C C . ALA A 1 169 ? -7.407 -13.636 21.533 1.00 49.44 169 ALA A C 1
ATOM 1232 O O . ALA A 1 169 ? -6.566 -13.457 22.410 1.00 49.44 169 ALA A O 1
ATOM 1233 N N . THR A 1 170 ? -8.202 -14.706 21.555 1.00 48.59 170 THR A N 1
ATOM 1234 C CA . THR A 1 170 ? -8.212 -15.649 22.683 1.00 48.59 170 THR A CA 1
ATOM 1235 C C . THR A 1 170 ? -6.981 -16.575 22.705 1.00 48.59 170 THR A C 1
ATOM 1237 O O . THR A 1 170 ? -6.638 -17.111 23.762 1.00 48.59 170 THR A O 1
ATOM 1240 N N . LYS A 1 171 ? -6.271 -16.754 21.576 1.00 47.41 171 LYS A N 1
ATOM 1241 C CA . LYS A 1 171 ? -5.244 -17.806 21.423 1.00 47.41 171 LYS A CA 1
ATOM 1242 C C . LYS A 1 171 ? -3.914 -17.348 20.792 1.00 47.41 171 LYS A C 1
ATOM 1244 O O . LYS A 1 171 ? -3.312 -18.124 20.061 1.00 47.41 171 LYS A O 1
ATOM 1249 N N . ASN A 1 172 ? -3.373 -16.166 21.119 1.00 52.84 172 ASN A N 1
ATOM 1250 C CA . ASN A 1 172 ? -2.000 -15.796 20.712 1.00 52.84 172 ASN A CA 1
ATOM 1251 C C . ASN A 1 172 ? -0.914 -16.534 21.520 1.00 52.84 172 ASN A C 1
ATOM 1253 O O . ASN A 1 172 ? -0.180 -15.936 22.310 1.00 52.84 172 ASN A O 1
ATOM 1257 N N . SER A 1 173 ? -0.809 -17.851 21.299 1.00 50.47 173 SER A N 1
ATOM 1258 C CA . SER A 1 173 ? -0.059 -18.819 22.115 1.00 50.47 173 SER A CA 1
ATOM 1259 C C . SER A 1 173 ? 1.411 -18.479 22.359 1.00 50.47 173 SER A C 1
ATOM 1261 O O . SER A 1 173 ? 1.992 -18.990 23.313 1.00 50.47 173 SER A O 1
ATOM 1263 N N . ASN A 1 174 ? 2.008 -17.623 21.528 1.00 56.75 174 ASN A N 1
ATOM 1264 C CA . ASN A 1 174 ? 3.406 -17.224 21.660 1.00 56.75 174 ASN A CA 1
ATOM 1265 C C . ASN A 1 174 ? 3.609 -16.063 22.647 1.00 56.75 174 ASN A C 1
ATOM 1267 O O . ASN A 1 174 ? 4.722 -15.885 23.129 1.00 56.75 174 ASN A O 1
ATOM 1271 N N . LYS A 1 175 ? 2.564 -15.277 22.954 1.00 66.75 175 LYS A N 1
ATOM 1272 C CA . LYS A 1 175 ? 2.655 -14.083 23.819 1.00 66.75 175 LYS A CA 1
ATOM 1273 C C . LYS A 1 175 ? 1.700 -14.128 25.016 1.00 66.75 175 LYS A C 1
ATOM 1275 O O . LYS A 1 175 ? 2.098 -13.755 26.119 1.00 66.75 175 LYS A O 1
ATOM 1280 N N . PHE A 1 176 ? 0.459 -14.593 24.835 1.00 77.88 176 PHE A N 1
ATOM 1281 C CA . PHE A 1 176 ? -0.520 -14.725 25.920 1.00 77.88 176 PHE A CA 1
ATOM 1282 C C . PHE A 1 176 ? -1.669 -15.699 25.589 1.00 77.88 176 PHE A C 1
ATOM 1284 O O . PHE A 1 176 ? -1.908 -16.047 24.438 1.00 77.88 176 PHE A O 1
ATOM 1291 N N . ALA A 1 177 ? -2.422 -16.136 26.597 1.00 77.25 177 ALA A N 1
ATOM 1292 C CA . ALA A 1 177 ? -3.634 -16.939 26.430 1.00 77.25 177 ALA A CA 1
ATOM 1293 C C . ALA A 1 177 ? -4.748 -16.448 27.362 1.00 77.25 177 ALA A C 1
ATOM 1295 O O . ALA A 1 177 ? -4.497 -16.188 28.541 1.00 77.25 177 ALA A O 1
ATOM 1296 N N . PHE A 1 178 ? -5.970 -16.339 26.841 1.00 81.19 178 PHE A N 1
ATOM 1297 C CA . PHE A 1 178 ? -7.150 -15.942 27.607 1.00 81.19 178 PHE A CA 1
ATOM 1298 C C . PHE A 1 178 ? -8.027 -17.154 27.936 1.00 81.19 178 PHE A C 1
ATOM 1300 O O . PHE A 1 178 ? -8.259 -18.011 27.085 1.00 81.19 178 PHE A O 1
ATOM 1307 N N . TYR A 1 179 ? -8.517 -17.206 29.171 1.00 80.88 179 TYR A N 1
ATOM 1308 C CA . TYR A 1 179 ? -9.351 -18.277 29.706 1.00 80.88 179 TYR A CA 1
ATOM 1309 C C . TYR A 1 179 ? -10.631 -17.673 30.278 1.00 80.88 179 TYR A C 1
ATOM 1311 O O . TYR A 1 179 ? -10.559 -16.894 31.225 1.00 80.88 179 TYR A O 1
ATOM 1319 N N . ASP A 1 180 ? -11.790 -18.033 29.722 1.00 74.44 180 ASP A N 1
ATOM 1320 C CA . ASP A 1 180 ? -13.118 -17.531 30.129 1.00 74.44 180 ASP A CA 1
ATOM 1321 C C . ASP A 1 180 ? -13.657 -18.157 31.436 1.00 74.44 180 ASP A C 1
ATOM 1323 O O . ASP A 1 180 ? -14.699 -17.746 31.951 1.00 74.44 180 ASP A O 1
ATOM 1327 N N . GLY A 1 181 ? -12.923 -19.125 32.000 1.00 75.75 181 GLY A N 1
ATOM 1328 C CA . GLY A 1 181 ? -13.224 -19.788 33.267 1.00 75.75 181 GLY A CA 1
ATOM 1329 C C . GLY A 1 181 ? -14.051 -21.070 33.143 1.00 75.75 181 GLY A C 1
ATOM 1330 O O . GLY A 1 181 ? -14.396 -21.654 34.171 1.00 75.75 181 GLY A O 1
ATOM 1331 N N . THR A 1 182 ? -14.345 -21.530 31.921 1.00 75.75 182 THR A N 1
ATOM 1332 C CA . THR A 1 182 ? -15.039 -22.807 31.646 1.00 75.75 182 THR A CA 1
ATOM 1333 C C . THR A 1 182 ? -14.103 -24.023 31.604 1.00 75.75 182 THR A C 1
ATOM 1335 O O . THR A 1 182 ? -14.552 -25.165 31.501 1.00 75.75 182 THR A O 1
ATOM 1338 N N . GLN A 1 183 ? -12.788 -23.804 31.662 1.00 72.75 183 GLN A N 1
ATOM 1339 C CA . GLN A 1 183 ? -11.798 -24.851 31.432 1.00 72.75 183 GLN A CA 1
ATOM 1340 C C . GLN A 1 183 ? -11.645 -25.777 32.643 1.00 72.75 183 GLN A C 1
ATOM 1342 O O . GLN A 1 183 ? -11.412 -25.337 33.767 1.00 72.75 183 GLN A O 1
ATOM 1347 N N . THR A 1 184 ? -11.680 -27.087 32.390 1.00 77.25 184 THR A N 1
ATOM 1348 C CA . THR A 1 184 ? -11.482 -28.123 33.421 1.00 77.25 184 THR A CA 1
ATOM 1349 C C . THR A 1 184 ? -10.034 -28.604 33.515 1.00 77.25 184 THR A C 1
ATOM 1351 O O . THR A 1 184 ? -9.649 -29.245 34.493 1.00 77.25 184 THR A O 1
ATOM 1354 N N . THR A 1 185 ? -9.201 -28.290 32.517 1.00 76.25 185 THR A N 1
ATOM 1355 C CA . THR A 1 185 ? -7.794 -28.704 32.458 1.00 76.25 185 THR A CA 1
ATOM 1356 C C . THR A 1 185 ? -6.847 -27.533 32.723 1.00 76.25 185 THR A C 1
ATOM 1358 O O . THR A 1 185 ? -7.031 -26.472 32.123 1.00 76.25 185 THR A O 1
ATOM 1361 N N . PRO A 1 186 ? -5.795 -27.715 33.543 1.00 75.25 186 PRO A N 1
ATOM 1362 C CA . PRO A 1 186 ? -4.806 -26.672 33.797 1.00 75.25 186 PRO A CA 1
ATOM 1363 C C . PRO A 1 186 ? -4.021 -26.265 32.552 1.00 75.25 186 PRO A C 1
ATOM 1365 O O . PRO A 1 186 ? -3.774 -27.070 31.653 1.00 75.25 186 PRO A O 1
ATOM 1368 N N . ASN A 1 187 ? -3.553 -25.017 32.543 1.00 80.56 187 ASN A N 1
ATOM 1369 C CA . ASN A 1 187 ? -2.651 -24.515 31.513 1.00 80.56 187 ASN A CA 1
ATOM 1370 C C . ASN A 1 187 ? -1.380 -25.385 31.405 1.00 80.56 187 ASN A C 1
ATOM 1372 O O . ASN A 1 187 ? -0.734 -25.686 32.410 1.00 80.56 187 ASN A O 1
ATOM 1376 N N . ALA A 1 188 ? -0.985 -25.736 30.176 1.00 78.31 188 ALA A N 1
ATOM 1377 C CA . ALA A 1 188 ? 0.136 -26.640 29.916 1.00 78.31 188 ALA A CA 1
ATOM 1378 C C . ALA A 1 188 ? 1.490 -26.128 30.447 1.00 78.31 188 ALA A C 1
ATOM 1380 O O . ALA A 1 188 ? 2.277 -26.921 30.968 1.00 78.31 188 ALA A O 1
ATOM 1381 N N . ARG A 1 189 ? 1.762 -24.814 30.377 1.00 77.25 189 ARG A N 1
ATOM 1382 C CA . ARG A 1 189 ? 3.002 -24.221 30.907 1.00 77.25 189 ARG A CA 1
ATOM 1383 C C . ARG A 1 189 ? 3.030 -24.303 32.429 1.00 77.25 189 ARG A C 1
ATOM 1385 O O . ARG A 1 189 ? 4.031 -24.757 32.978 1.00 77.25 189 ARG A O 1
ATOM 1392 N N . ILE A 1 190 ? 1.922 -23.976 33.096 1.00 78.12 190 ILE A N 1
ATOM 1393 C CA . ILE A 1 190 ? 1.793 -24.126 34.554 1.00 78.12 190 ILE A CA 1
ATOM 1394 C C . ILE A 1 190 ? 1.988 -25.600 34.939 1.00 78.12 190 ILE A C 1
ATOM 1396 O O . ILE A 1 190 ? 2.867 -25.916 35.743 1.00 78.12 190 ILE A O 1
ATOM 1400 N N . ALA A 1 191 ? 1.256 -26.516 34.296 1.00 80.75 191 ALA A N 1
ATOM 1401 C CA . ALA A 1 191 ? 1.331 -27.956 34.545 1.00 80.75 191 ALA A CA 1
ATOM 1402 C C . ALA A 1 191 ? 2.732 -28.550 34.331 1.00 80.75 191 ALA A C 1
ATOM 1404 O O . ALA A 1 191 ? 3.128 -29.448 35.075 1.00 80.75 191 ALA A O 1
ATOM 1405 N N . SER A 1 192 ? 3.501 -28.038 33.365 1.00 79.31 192 SER A N 1
ATOM 1406 C CA . SER A 1 192 ? 4.874 -28.494 33.112 1.00 79.31 192 SER A CA 1
ATOM 1407 C C . SER A 1 192 ? 5.853 -28.138 34.238 1.00 79.31 192 SER A C 1
ATOM 1409 O O . SER A 1 192 ? 6.837 -28.846 34.437 1.00 79.31 192 SER A O 1
ATOM 1411 N N . ILE A 1 193 ? 5.569 -27.076 35.000 1.00 76.56 193 ILE A N 1
ATOM 1412 C CA . ILE A 1 193 ? 6.477 -26.529 36.016 1.00 76.56 193 ILE A CA 1
ATOM 1413 C C . ILE A 1 193 ? 6.090 -27.002 37.415 1.00 76.56 193 ILE A C 1
ATOM 1415 O O . ILE A 1 193 ? 6.941 -27.491 38.154 1.00 76.56 193 ILE A O 1
ATOM 1419 N N . VAL A 1 194 ? 4.810 -26.884 37.791 1.00 75.69 194 VAL A N 1
ATOM 1420 C CA . VAL A 1 194 ? 4.340 -27.295 39.132 1.00 75.69 194 VAL A CA 1
ATOM 1421 C C . VAL A 1 194 ? 3.944 -28.778 39.197 1.00 75.69 194 VAL A C 1
ATOM 1423 O O . VAL A 1 194 ? 3.745 -29.331 40.282 1.00 75.69 194 VAL A O 1
ATOM 1426 N N . GLY A 1 195 ? 3.878 -29.437 38.035 1.00 71.38 195 GLY A N 1
ATOM 1427 C CA . GLY A 1 195 ? 3.407 -30.806 37.855 1.00 71.38 195 GLY A CA 1
ATOM 1428 C C . GLY A 1 195 ? 1.889 -30.871 37.672 1.00 71.38 195 GLY A C 1
ATOM 1429 O O . GLY A 1 195 ? 1.139 -30.199 38.377 1.00 71.38 195 GLY A O 1
ATOM 1430 N N . ALA A 1 196 ? 1.420 -31.730 36.761 1.00 68.81 196 ALA A N 1
ATOM 1431 C CA . ALA A 1 196 ? 0.004 -31.826 36.379 1.00 68.81 196 ALA A CA 1
ATOM 1432 C C . ALA A 1 196 ? -0.964 -32.105 37.549 1.00 68.81 196 ALA A C 1
ATOM 1434 O O . ALA A 1 196 ? -2.127 -31.733 37.472 1.00 68.81 196 ALA A O 1
ATOM 1435 N N . ALA A 1 197 ? -0.495 -32.731 38.634 1.00 68.94 197 ALA A N 1
ATOM 1436 C CA . ALA A 1 197 ? -1.308 -33.004 39.823 1.00 68.94 197 ALA A CA 1
ATOM 1437 C C . ALA A 1 197 ? -1.459 -31.799 40.774 1.00 68.94 197 ALA A C 1
ATOM 1439 O O . ALA A 1 197 ? -2.370 -31.800 41.595 1.00 68.94 197 ALA A O 1
ATOM 1440 N N . ASN A 1 198 ? -0.569 -30.802 40.686 1.00 72.50 198 ASN A N 1
ATOM 1441 C CA . ASN A 1 198 ? -0.569 -29.616 41.553 1.00 72.50 198 ASN A CA 1
ATOM 1442 C C . ASN A 1 198 ? -0.968 -28.333 40.805 1.00 72.50 198 ASN A C 1
ATOM 1444 O O . ASN A 1 198 ? -1.023 -27.268 41.413 1.00 72.50 198 ASN A O 1
ATOM 1448 N N . ALA A 1 199 ? -1.179 -28.409 39.490 1.00 74.88 199 ALA A N 1
ATOM 1449 C CA . ALA A 1 199 ? -1.625 -27.280 38.691 1.00 74.88 199 ALA A CA 1
ATOM 1450 C C . ALA A 1 199 ? -3.141 -27.126 38.827 1.00 74.88 199 ALA A C 1
ATOM 1452 O O . ALA A 1 199 ? -3.891 -28.035 38.478 1.00 74.88 199 ALA A O 1
ATOM 1453 N N . GLU A 1 200 ? -3.588 -25.978 39.327 1.00 78.19 200 GLU A N 1
ATOM 1454 C CA . GLU A 1 200 ? -5.006 -25.630 39.351 1.00 78.19 200 GLU A CA 1
ATOM 1455 C C . GLU A 1 200 ? -5.460 -25.205 37.946 1.00 78.19 200 GLU A C 1
ATOM 1457 O O . GLU A 1 200 ? -4.740 -24.508 37.230 1.00 78.19 200 GLU A O 1
ATOM 1462 N N . SER A 1 201 ? -6.660 -25.628 37.542 1.00 72.44 201 SER A N 1
ATOM 1463 C CA . SER A 1 201 ? -7.315 -25.167 36.308 1.00 72.44 201 SER A CA 1
ATOM 1464 C C . SER A 1 201 ? -7.949 -23.784 36.448 1.00 72.44 201 SER A C 1
ATOM 1466 O O . SER A 1 201 ? -8.346 -23.198 35.448 1.00 72.44 201 SER A O 1
ATOM 1468 N N . TYR A 1 202 ? -8.033 -23.265 37.680 1.00 80.06 202 TYR A N 1
ATOM 1469 C CA . TYR A 1 202 ? -8.746 -22.035 38.025 1.00 80.06 202 TYR A CA 1
ATOM 1470 C C . TYR A 1 202 ? -10.199 -22.009 37.513 1.00 80.06 202 TYR A C 1
ATOM 1472 O O . TYR A 1 202 ? -10.721 -20.949 37.168 1.00 80.06 202 TYR A O 1
ATOM 1480 N N . GLU A 1 203 ? -10.866 -23.169 37.507 1.00 81.25 203 GLU A N 1
ATOM 1481 C CA . GLU A 1 203 ? -12.268 -23.318 37.098 1.00 81.25 203 GLU A CA 1
ATOM 1482 C C . GLU A 1 203 ? -13.177 -22.303 37.817 1.00 81.25 203 GLU A C 1
ATOM 1484 O O . GLU A 1 203 ? -13.015 -22.015 39.010 1.00 81.25 203 GLU A O 1
ATOM 1489 N N . GLY A 1 204 ? -14.107 -21.700 37.076 1.00 79.38 204 GLY A N 1
ATOM 1490 C CA . GLY A 1 204 ? -14.973 -20.640 37.593 1.00 79.38 204 GLY A CA 1
ATOM 1491 C C . GLY A 1 204 ? -14.301 -19.262 37.693 1.00 79.38 204 GLY A C 1
ATOM 1492 O O . GLY A 1 204 ? -14.903 -18.329 38.227 1.00 79.38 204 GLY A O 1
ATOM 1493 N N . THR A 1 205 ? -13.066 -19.105 37.202 1.00 83.12 205 THR A N 1
ATOM 1494 C CA . THR A 1 205 ? -12.336 -17.828 37.197 1.00 83.12 205 THR A CA 1
ATOM 1495 C C . THR A 1 205 ? -11.849 -17.502 35.799 1.00 83.12 205 THR A C 1
ATOM 1497 O O . THR A 1 205 ? -11.106 -18.273 35.202 1.00 83.12 205 THR A O 1
ATOM 1500 N N . MET A 1 206 ? -12.200 -16.320 35.308 1.00 86.00 206 MET A N 1
ATOM 1501 C CA . MET A 1 206 ? -11.627 -15.805 34.075 1.00 86.00 206 MET A CA 1
ATOM 1502 C C . MET A 1 206 ? -10.214 -15.278 34.348 1.00 86.00 206 MET A C 1
ATOM 1504 O O . MET A 1 206 ? -10.021 -14.457 35.253 1.00 86.00 206 MET A O 1
ATOM 1508 N N . TYR A 1 207 ? -9.221 -15.735 33.585 1.00 86.94 207 TYR A N 1
ATOM 1509 C CA . TYR A 1 207 ? -7.826 -15.333 33.771 1.00 86.94 207 TYR A CA 1
ATOM 1510 C C . TYR A 1 207 ? -7.057 -15.213 32.451 1.00 86.94 207 TYR A C 1
ATOM 1512 O O . TYR A 1 207 ? -7.390 -15.833 31.444 1.00 86.94 207 TYR A O 1
ATOM 1520 N N . LEU A 1 208 ? -5.998 -14.406 32.465 1.00 86.94 208 LEU A N 1
ATOM 1521 C CA . LEU A 1 208 ? -5.080 -14.228 31.343 1.00 86.94 208 LEU A CA 1
ATOM 1522 C C . LEU A 1 208 ? -3.686 -14.727 31.728 1.00 86.94 208 LEU A C 1
ATOM 1524 O O . LEU A 1 208 ? -3.166 -14.344 32.772 1.00 86.94 208 LEU A O 1
ATOM 1528 N N . MET A 1 209 ? -3.076 -15.561 30.891 1.00 85.12 209 MET A N 1
ATOM 1529 C CA . MET A 1 209 ? -1.710 -16.065 31.041 1.00 85.12 209 MET A CA 1
ATOM 1530 C C . MET A 1 209 ? -0.774 -15.333 30.076 1.00 85.12 209 MET A C 1
ATOM 1532 O O . MET A 1 209 ? -1.026 -15.350 28.879 1.00 85.12 209 MET A O 1
ATOM 1536 N N . MET A 1 210 ? 0.307 -14.736 30.573 1.00 84.38 210 MET A N 1
ATOM 1537 C CA . MET A 1 210 ? 1.357 -14.074 29.786 1.00 84.38 210 MET A CA 1
ATOM 1538 C C . MET A 1 210 ? 2.597 -14.969 29.702 1.00 84.38 210 MET A C 1
ATOM 1540 O O . MET A 1 210 ? 2.980 -15.557 30.717 1.00 84.38 210 MET A O 1
ATOM 1544 N N . TYR A 1 211 ? 3.245 -15.045 28.536 1.00 82.81 211 TYR A N 1
ATOM 1545 C CA . TYR A 1 211 ? 4.429 -15.885 28.309 1.00 82.81 211 TYR A CA 1
ATOM 1546 C C . TYR A 1 211 ? 5.658 -15.061 27.928 1.00 82.81 211 TYR A C 1
ATOM 1548 O O . TYR A 1 211 ? 5.576 -14.257 27.005 1.00 82.81 211 TYR A O 1
ATOM 1556 N N . ASP A 1 212 ? 6.782 -15.297 28.623 1.00 80.00 212 ASP A N 1
ATOM 1557 C CA . ASP A 1 212 ? 8.131 -14.813 28.279 1.00 80.00 212 ASP A CA 1
ATOM 1558 C C . ASP A 1 212 ? 8.155 -13.338 27.778 1.00 80.00 212 ASP A C 1
ATOM 1560 O O . ASP A 1 212 ? 8.799 -13.010 26.786 1.00 80.00 212 ASP A O 1
ATOM 1564 N N . VAL A 1 213 ? 7.450 -12.422 28.459 1.00 77.88 213 VAL A N 1
ATOM 1565 C CA . VAL A 1 213 ? 7.370 -11.000 28.069 1.00 77.88 213 VAL A CA 1
ATOM 1566 C C . VAL A 1 213 ? 8.674 -10.291 28.436 1.00 77.88 213 VAL A C 1
ATOM 1568 O O . VAL A 1 213 ? 9.107 -10.391 29.583 1.00 77.88 213 VAL A O 1
ATOM 1571 N N . HIS A 1 214 ? 9.289 -9.552 27.508 1.00 79.56 214 HIS A N 1
ATOM 1572 C CA . HIS A 1 214 ? 10.498 -8.758 27.776 1.00 79.56 214 HIS A CA 1
ATOM 1573 C C . HIS A 1 214 ? 10.186 -7.551 28.674 1.00 79.56 214 HIS A C 1
ATOM 1575 O O . HIS A 1 214 ? 9.201 -6.841 28.472 1.00 79.56 214 HIS A O 1
ATOM 1581 N N . MET A 1 215 ? 10.986 -7.354 29.722 1.00 78.12 215 MET A N 1
ATOM 1582 C CA . MET A 1 215 ? 10.672 -6.447 30.834 1.00 78.12 215 MET A CA 1
ATOM 1583 C C . MET A 1 215 ? 11.398 -5.095 30.775 1.00 78.12 215 MET A C 1
ATOM 1585 O O . MET A 1 215 ? 11.175 -4.267 31.667 1.00 78.12 215 MET A O 1
ATOM 1589 N N . ALA A 1 216 ? 12.242 -4.847 29.765 1.00 76.31 216 ALA A N 1
ATOM 1590 C CA . ALA A 1 216 ? 13.053 -3.627 29.694 1.00 76.31 216 ALA A CA 1
ATOM 1591 C C . ALA A 1 216 ? 12.186 -2.358 29.665 1.00 76.31 216 ALA A C 1
ATOM 1593 O O . ALA A 1 216 ? 12.417 -1.431 30.446 1.00 76.31 216 ALA A O 1
ATOM 1594 N N . ASP A 1 217 ? 11.115 -2.375 28.869 1.00 68.19 217 ASP A N 1
ATOM 1595 C CA . ASP A 1 217 ? 10.156 -1.269 28.741 1.00 68.19 217 ASP A CA 1
ATOM 1596 C C . ASP A 1 217 ? 9.339 -1.006 30.015 1.00 68.19 217 ASP A C 1
ATOM 1598 O O . ASP A 1 217 ? 8.762 0.067 30.196 1.00 68.19 217 ASP A O 1
ATOM 1602 N N . TYR A 1 218 ? 9.299 -1.975 30.931 1.00 74.12 218 TYR A N 1
ATOM 1603 C CA . TYR A 1 218 ? 8.473 -1.951 32.141 1.00 74.12 218 TYR A CA 1
ATOM 1604 C C . TYR A 1 218 ? 9.310 -1.748 33.412 1.00 74.12 218 TYR A C 1
ATOM 1606 O O . TYR A 1 218 ? 8.917 -2.132 34.521 1.00 74.12 218 TYR A O 1
ATOM 1614 N N . GLY A 1 219 ? 10.500 -1.158 33.261 1.00 70.25 219 GLY A N 1
ATOM 1615 C CA . GLY A 1 219 ? 11.413 -0.883 34.368 1.00 70.25 219 GLY A CA 1
ATOM 1616 C C . GLY A 1 219 ? 11.899 -2.151 35.074 1.00 70.25 219 GLY A C 1
ATOM 1617 O O . GLY A 1 219 ? 12.180 -2.104 36.271 1.00 70.25 219 GLY A O 1
ATOM 1618 N N . ASN A 1 220 ? 11.956 -3.282 34.356 1.00 77.25 220 ASN A N 1
ATOM 1619 C CA . ASN A 1 220 ? 12.352 -4.595 34.871 1.00 77.25 220 ASN A CA 1
ATOM 1620 C C . ASN A 1 220 ? 11.552 -5.045 36.107 1.00 77.25 220 ASN A C 1
ATOM 1622 O O . ASN A 1 220 ? 12.090 -5.678 37.017 1.00 77.25 220 ASN A O 1
ATOM 1626 N N . SER A 1 221 ? 10.260 -4.703 36.160 1.00 75.56 221 SER A N 1
ATOM 1627 C CA . SER A 1 221 ? 9.386 -5.038 37.286 1.00 75.56 221 SER A CA 1
ATOM 1628 C C . SER A 1 221 ? 7.978 -5.426 36.831 1.00 75.56 221 SER A C 1
ATOM 1630 O O . SER A 1 221 ? 7.419 -4.822 35.919 1.00 75.56 221 SER A O 1
ATOM 1632 N N . LEU A 1 222 ? 7.356 -6.378 37.536 1.00 71.62 222 LEU A N 1
ATOM 1633 C CA . LEU A 1 222 ? 5.942 -6.719 37.320 1.00 71.62 222 LEU A CA 1
ATOM 1634 C C . LEU A 1 222 ? 5.001 -5.552 37.654 1.00 71.62 222 LEU A C 1
ATOM 1636 O O . LEU A 1 222 ? 3.941 -5.425 37.053 1.00 71.62 222 LEU A O 1
ATOM 1640 N N . THR A 1 223 ? 5.397 -4.670 38.577 1.00 72.94 223 THR A N 1
ATOM 1641 C CA . THR A 1 223 ? 4.638 -3.455 38.907 1.00 72.94 223 THR A CA 1
ATOM 1642 C C . THR A 1 223 ? 4.585 -2.483 37.726 1.00 72.94 223 THR A C 1
ATOM 1644 O O . THR A 1 223 ? 3.560 -1.840 37.512 1.00 72.94 223 THR A O 1
ATOM 1647 N N . GLY A 1 224 ? 5.665 -2.384 36.943 1.00 66.25 224 GLY A N 1
ATOM 1648 C CA . GLY A 1 224 ? 5.690 -1.601 35.706 1.00 66.25 224 GLY A CA 1
ATOM 1649 C C . GLY A 1 224 ? 4.888 -2.245 34.570 1.00 66.25 224 GLY A C 1
ATOM 1650 O O . GLY A 1 224 ? 4.340 -1.529 33.736 1.00 66.25 224 GLY A O 1
ATOM 1651 N N . ALA A 1 225 ? 4.747 -3.574 34.582 1.00 73.75 225 ALA A N 1
ATOM 1652 C CA . ALA A 1 225 ? 3.964 -4.359 33.624 1.00 73.75 225 ALA A CA 1
ATOM 1653 C C . ALA A 1 225 ? 2.524 -4.640 34.114 1.00 73.75 225 ALA A C 1
ATOM 1655 O O . ALA A 1 225 ? 1.977 -5.720 33.885 1.00 73.75 225 ALA A O 1
ATOM 1656 N N . ALA A 1 226 ? 1.900 -3.686 34.815 1.00 79.31 226 ALA A N 1
ATOM 1657 C CA . ALA A 1 226 ? 0.547 -3.850 35.345 1.00 79.31 226 ALA A CA 1
ATOM 1658 C C . ALA A 1 226 ? -0.472 -4.123 34.225 1.00 79.31 226 ALA A C 1
ATOM 1660 O O . ALA A 1 226 ? -0.571 -3.361 33.265 1.00 79.31 226 ALA A O 1
ATOM 1661 N N . LEU A 1 227 ? -1.248 -5.197 34.357 1.00 85.50 227 LEU A N 1
ATOM 1662 C CA . LEU A 1 227 ? -2.124 -5.679 33.294 1.00 85.50 227 LEU A CA 1
ATOM 1663 C C . LEU A 1 227 ? -3.522 -5.060 33.370 1.00 85.50 227 LEU A C 1
ATOM 1665 O O . LEU A 1 227 ? -4.161 -5.091 34.425 1.00 85.50 227 LEU A O 1
ATOM 1669 N N . ARG A 1 228 ? -4.018 -4.558 32.235 1.00 85.69 228 ARG A N 1
ATOM 1670 C CA . ARG A 1 228 ? -5.413 -4.124 32.059 1.00 85.69 228 ARG A CA 1
ATOM 1671 C C . ARG A 1 228 ? -5.973 -4.757 30.794 1.00 85.69 228 ARG A C 1
ATOM 1673 O O . ARG A 1 228 ? -5.288 -4.761 29.778 1.00 85.69 228 ARG A O 1
ATOM 1680 N N . ALA A 1 229 ? -7.194 -5.266 30.840 1.00 84.56 229 ALA A N 1
ATOM 1681 C CA . ALA A 1 229 ? -7.830 -5.932 29.710 1.00 84.56 229 ALA A CA 1
ATOM 1682 C C . ALA A 1 229 ? -9.237 -5.378 29.483 1.00 84.56 229 ALA A C 1
ATOM 1684 O O . ALA A 1 229 ? -9.987 -5.188 30.439 1.00 84.56 229 ALA A O 1
ATOM 1685 N N . GLU A 1 230 ? -9.587 -5.135 28.222 1.00 82.69 230 GLU A N 1
ATOM 1686 C CA . GLU A 1 230 ? -10.967 -4.932 27.788 1.00 82.69 230 GLU A CA 1
ATOM 1687 C C . GLU A 1 230 ? -11.549 -6.284 27.410 1.00 82.69 230 GLU A C 1
ATOM 1689 O O . GLU A 1 230 ? -11.060 -6.956 26.495 1.00 82.69 230 GLU A O 1
ATOM 1694 N N . ILE A 1 231 ? -12.596 -6.667 28.126 1.00 80.00 231 ILE A N 1
ATOM 1695 C CA . ILE A 1 231 ? -13.271 -7.945 27.948 1.00 80.00 231 ILE A CA 1
ATOM 1696 C C . ILE A 1 231 ? -14.607 -7.653 27.299 1.00 80.00 231 ILE A C 1
ATOM 1698 O O . ILE A 1 231 ? -15.320 -6.769 27.757 1.00 80.00 231 ILE A O 1
ATOM 1702 N N . VAL A 1 232 ? -14.940 -8.378 26.242 1.00 75.50 232 VAL A N 1
ATOM 1703 C CA . VAL A 1 232 ? -16.260 -8.337 25.623 1.00 75.50 232 VAL A CA 1
ATOM 1704 C C . VAL A 1 232 ? -17.053 -9.488 26.204 1.00 75.50 232 VAL A C 1
ATOM 1706 O O . VAL A 1 232 ? -16.727 -10.658 25.992 1.00 75.50 232 VAL A O 1
ATOM 1709 N N . CYS A 1 233 ? -18.066 -9.139 26.979 1.00 63.94 233 CYS A N 1
ATOM 1710 C CA . CYS A 1 233 ? -18.992 -10.077 27.563 1.00 63.94 233 CYS A CA 1
ATOM 1711 C C . CYS A 1 233 ? -20.315 -9.903 26.831 1.00 63.94 233 CYS A C 1
ATOM 1713 O O . CYS A 1 233 ? -21.049 -8.965 27.094 1.00 63.94 233 CYS A O 1
ATOM 1715 N N . VAL A 1 234 ? -20.580 -10.741 25.839 1.00 55.59 234 VAL A N 1
ATOM 1716 C CA . VAL A 1 234 ? -21.845 -10.712 25.099 1.00 55.59 234 VAL A CA 1
ATOM 1717 C C . VAL A 1 234 ? -22.282 -12.162 24.943 1.00 55.59 234 VAL A C 1
ATOM 1719 O O . VAL A 1 234 ? -21.419 -13.005 24.677 1.00 55.59 234 VAL A O 1
ATOM 1722 N N . PRO A 1 235 ? -23.569 -12.485 25.157 1.00 46.75 235 PRO A N 1
ATOM 1723 C CA . PRO A 1 235 ? -24.074 -13.814 24.858 1.00 46.75 235 PRO A CA 1
ATOM 1724 C C . PRO A 1 235 ? -23.832 -14.130 23.382 1.00 46.75 235 PRO A C 1
ATOM 1726 O O . PRO A 1 235 ? -24.035 -13.294 22.501 1.00 46.75 235 PRO A O 1
ATOM 1729 N N . GLU A 1 236 ? -23.361 -15.342 23.122 1.00 49.38 236 GLU A N 1
ATOM 1730 C CA . GLU A 1 236 ? -23.287 -15.887 21.777 1.00 49.38 236 GLU A CA 1
ATOM 1731 C C . GLU A 1 236 ? -24.716 -15.889 21.210 1.00 49.38 236 GLU A C 1
ATOM 1733 O O . GLU A 1 236 ? -25.596 -16.566 21.738 1.00 49.38 236 GLU A O 1
ATOM 1738 N N . ILE A 1 237 ? -24.994 -15.036 20.219 1.00 46.59 237 ILE A N 1
ATOM 1739 C CA . ILE A 1 237 ? -26.308 -15.022 19.572 1.00 46.59 237 ILE A CA 1
ATOM 1740 C C . ILE A 1 237 ? -26.355 -16.268 18.688 1.00 46.59 237 ILE A C 1
ATOM 1742 O O . ILE A 1 237 ? -25.591 -16.358 17.722 1.00 46.59 237 ILE A O 1
ATOM 1746 N N . ASP A 1 238 ? -27.233 -17.214 19.032 1.00 52.47 238 ASP A N 1
ATOM 1747 C CA . ASP A 1 238 ? -27.562 -18.357 18.177 1.00 52.47 238 ASP A CA 1
ATOM 1748 C C . ASP A 1 238 ? -27.859 -17.869 16.747 1.00 52.47 238 ASP A C 1
ATOM 1750 O O . ASP A 1 238 ? -28.481 -16.813 16.592 1.00 52.47 238 ASP A O 1
ATOM 1754 N N . PRO A 1 239 ? -27.455 -18.599 15.688 1.00 59.66 239 PRO A N 1
ATOM 1755 C CA . PRO A 1 239 ? -27.747 -18.211 14.311 1.00 59.66 239 PRO A CA 1
ATOM 1756 C C . PRO A 1 239 ? -29.231 -17.854 14.137 1.00 59.66 239 PRO A C 1
ATOM 1758 O O . PRO A 1 239 ? -30.106 -18.672 14.420 1.00 59.66 239 PRO A O 1
ATOM 1761 N N . GLN A 1 240 ? -29.523 -16.634 13.678 1.00 63.44 240 GLN A N 1
ATOM 1762 C CA . GLN A 1 240 ? -30.901 -16.155 13.521 1.00 63.44 240 GLN A CA 1
ATOM 1763 C C . GLN A 1 240 ? -31.238 -15.877 12.064 1.00 63.44 240 GLN A C 1
ATOM 1765 O O . GLN A 1 240 ? -30.422 -15.354 11.306 1.00 63.44 240 GLN A O 1
ATOM 1770 N N . ILE A 1 241 ? -32.480 -16.176 11.685 1.00 70.69 241 ILE A N 1
ATOM 1771 C CA . ILE A 1 241 ? -33.032 -15.810 10.382 1.00 70.69 241 ILE A CA 1
ATOM 1772 C C . ILE A 1 241 ? -33.311 -14.301 10.383 1.00 70.69 241 ILE A C 1
ATOM 1774 O O . ILE A 1 241 ? -34.178 -13.823 11.109 1.00 70.69 241 ILE A O 1
ATOM 1778 N N . ILE A 1 242 ? -32.587 -13.559 9.548 1.00 72.12 242 ILE A N 1
ATOM 1779 C CA . ILE A 1 242 ? -32.787 -12.123 9.297 1.00 72.12 242 ILE A CA 1
ATOM 1780 C C . ILE A 1 242 ? -33.948 -11.920 8.325 1.00 72.12 242 ILE A C 1
ATOM 1782 O O . ILE A 1 242 ? -34.737 -10.989 8.452 1.00 72.12 242 ILE A O 1
ATOM 1786 N N . GLU A 1 243 ? -34.027 -12.787 7.319 1.00 70.31 243 GLU A N 1
ATOM 1787 C CA . GLU A 1 243 ? -34.997 -12.679 6.242 1.00 70.31 243 GLU A CA 1
ATOM 1788 C C . GLU A 1 243 ? -35.387 -14.074 5.767 1.00 70.31 243 GLU A C 1
ATOM 1790 O O . GLU A 1 243 ? -34.529 -14.936 5.595 1.00 70.31 243 GLU A O 1
ATOM 1795 N N . SER A 1 244 ? -36.678 -14.303 5.542 1.00 75.75 244 SER A N 1
ATOM 1796 C CA . SER A 1 244 ? -37.186 -15.536 4.946 1.00 75.75 244 SER A CA 1
ATOM 1797 C C . SER A 1 244 ? -38.229 -15.189 3.899 1.00 75.75 244 SER A C 1
ATOM 1799 O O . SER A 1 244 ? -39.200 -14.492 4.187 1.00 75.75 244 SER A O 1
ATOM 1801 N N . ASN A 1 245 ? -38.025 -15.681 2.682 1.00 67.44 245 ASN A N 1
ATOM 1802 C CA . ASN A 1 245 ? -38.928 -15.494 1.559 1.00 67.44 245 ASN A CA 1
ATOM 1803 C C . ASN A 1 245 ? -39.300 -16.858 0.985 1.00 67.44 245 ASN A C 1
ATOM 1805 O O . ASN A 1 245 ? -38.436 -17.633 0.583 1.00 67.44 245 ASN A O 1
ATOM 1809 N N . SER A 1 246 ? -40.600 -17.145 0.942 1.00 70.75 246 SER A N 1
ATOM 1810 C CA . SER A 1 246 ? -41.145 -18.400 0.417 1.00 70.75 246 SER A CA 1
ATOM 1811 C C . SER A 1 246 ? -41.993 -18.144 -0.825 1.00 70.75 246 SER A C 1
ATOM 1813 O O . SER A 1 246 ? -42.745 -17.171 -0.879 1.00 70.75 246 SER A O 1
ATOM 1815 N N . ILE A 1 247 ? -41.903 -19.031 -1.813 1.00 65.19 247 ILE A N 1
ATOM 1816 C CA . ILE A 1 247 ? -42.690 -18.983 -3.046 1.00 65.19 247 ILE A CA 1
ATOM 1817 C C . ILE A 1 247 ? -43.431 -20.301 -3.209 1.00 65.19 247 ILE A C 1
ATOM 1819 O O . ILE A 1 247 ? -42.813 -21.364 -3.266 1.00 65.19 247 ILE A O 1
ATOM 1823 N N . SER A 1 248 ? -44.752 -20.215 -3.343 1.00 67.06 248 SER A N 1
ATOM 1824 C CA . SER A 1 248 ? -45.583 -21.370 -3.667 1.00 67.06 248 SER A CA 1
ATOM 1825 C C . SER A 1 248 ? -45.388 -21.805 -5.106 1.00 67.06 248 SER A C 1
ATOM 1827 O O . SER A 1 248 ? -45.475 -21.004 -6.039 1.00 67.06 248 SER A O 1
ATOM 1829 N N . THR A 1 249 ? -45.124 -23.092 -5.277 1.00 64.06 249 THR A N 1
ATOM 1830 C CA . THR A 1 249 ? -44.889 -23.728 -6.567 1.00 64.06 249 THR A CA 1
ATOM 1831 C C . THR A 1 249 ? -46.048 -24.661 -6.930 1.00 64.06 249 THR A C 1
ATOM 1833 O O . THR A 1 249 ? -47.057 -24.745 -6.229 1.00 64.06 249 THR A O 1
ATOM 1836 N N . SER A 1 250 ? -45.963 -25.298 -8.098 1.00 63.41 250 SER A N 1
ATOM 1837 C CA . SER A 1 250 ? -47.026 -26.179 -8.588 1.00 63.41 250 SER A CA 1
ATOM 1838 C C . SER A 1 250 ? -46.904 -27.577 -7.971 1.00 63.41 250 SER A C 1
ATOM 1840 O O . SER A 1 250 ? -45.812 -28.148 -8.016 1.00 63.41 250 SER A O 1
ATOM 1842 N N . PRO A 1 251 ? -48.011 -28.167 -7.481 1.00 57.56 251 PRO A N 1
ATOM 1843 C CA . PRO A 1 251 ? -47.979 -29.487 -6.867 1.00 57.56 251 PRO A CA 1
ATOM 1844 C C . PRO A 1 251 ? -47.413 -30.566 -7.790 1.00 57.56 251 PRO A C 1
ATOM 1846 O O . PRO A 1 251 ? -47.854 -30.710 -8.933 1.00 57.56 251 PRO A O 1
ATOM 1849 N N . GLY A 1 252 ? -46.465 -31.352 -7.275 1.00 56.88 252 GLY A N 1
ATOM 1850 C CA . GLY A 1 252 ? -45.872 -32.498 -7.976 1.00 56.88 252 GLY A CA 1
ATOM 1851 C C . GLY A 1 252 ? -44.616 -32.205 -8.806 1.00 56.88 252 GLY A C 1
ATOM 1852 O O . GLY A 1 252 ? -44.073 -33.139 -9.396 1.00 56.88 252 GLY A O 1
ATOM 1853 N N . ASN A 1 253 ? -44.132 -30.959 -8.828 1.00 56.00 253 ASN A N 1
ATOM 1854 C CA . ASN A 1 253 ? -42.835 -30.604 -9.408 1.00 56.00 253 ASN A CA 1
ATOM 1855 C C . ASN A 1 253 ? -41.759 -30.535 -8.315 1.00 56.00 253 ASN A C 1
ATOM 1857 O O . ASN A 1 253 ? -41.988 -29.984 -7.247 1.00 56.00 253 ASN A O 1
ATOM 1861 N N . THR A 1 254 ? -40.573 -31.081 -8.579 1.00 56.66 254 THR A N 1
ATOM 1862 C CA . THR A 1 254 ? -39.395 -30.915 -7.711 1.00 56.66 254 THR A CA 1
ATOM 1863 C C . THR A 1 254 ? -38.494 -29.818 -8.262 1.00 56.66 254 THR A C 1
ATOM 1865 O O . THR A 1 254 ? -38.107 -29.874 -9.431 1.00 56.66 254 THR A O 1
ATOM 1868 N N . PHE A 1 255 ? -38.151 -28.847 -7.414 1.00 57.72 255 PHE A N 1
ATOM 1869 C CA . PHE A 1 255 ? -37.244 -27.745 -7.737 1.00 57.72 255 PHE A CA 1
ATOM 1870 C C . PHE A 1 255 ? -35.945 -27.874 -6.945 1.00 57.72 255 PHE A C 1
ATOM 1872 O O . PHE A 1 255 ? -35.990 -28.138 -5.743 1.00 57.72 255 PHE A O 1
ATOM 1879 N N . ASP A 1 256 ? -34.819 -27.626 -7.613 1.00 57.50 256 ASP A N 1
ATOM 1880 C CA . ASP A 1 256 ? -33.505 -27.536 -6.975 1.00 57.50 256 ASP A CA 1
ATOM 1881 C C . ASP A 1 256 ? -33.061 -26.055 -6.972 1.00 57.50 256 ASP A C 1
ATOM 1883 O O . ASP A 1 256 ? -32.921 -25.452 -8.048 1.00 57.50 256 ASP A O 1
ATOM 1887 N N . PRO A 1 257 ? -32.903 -25.421 -5.793 1.00 59.09 257 PRO A N 1
ATOM 1888 C CA . PRO A 1 257 ? -32.393 -24.055 -5.698 1.00 59.09 257 PRO A CA 1
ATOM 1889 C C . PRO A 1 257 ? -30.886 -24.023 -5.961 1.00 59.09 257 PRO A C 1
ATOM 1891 O O . PRO A 1 257 ? -30.181 -24.851 -5.401 1.00 59.09 257 PRO A O 1
ATOM 1894 N N . VAL A 1 258 ? -30.398 -23.043 -6.737 1.00 56.31 258 VAL A N 1
ATOM 1895 C CA . VAL A 1 258 ? -28.952 -22.802 -6.932 1.00 56.31 258 VAL A CA 1
ATOM 1896 C C . VAL A 1 258 ? -28.578 -21.359 -6.579 1.00 56.31 258 VAL A C 1
ATOM 1898 O O . VAL A 1 258 ? -29.233 -20.407 -7.024 1.00 56.31 258 VAL A O 1
ATOM 1901 N N . ILE A 1 259 ? -27.511 -21.181 -5.793 1.00 56.28 259 ILE A N 1
ATOM 1902 C CA . ILE A 1 259 ? -27.002 -19.890 -5.313 1.00 56.28 259 ILE A CA 1
ATOM 1903 C C . ILE A 1 259 ? -25.721 -19.536 -6.082 1.00 56.28 259 ILE A C 1
ATOM 1905 O O . ILE A 1 259 ? -24.686 -20.171 -5.923 1.00 56.28 259 ILE A O 1
ATOM 1909 N N . HIS A 1 260 ? -25.772 -18.493 -6.919 1.00 49.59 260 HIS A N 1
ATOM 1910 C CA . HIS A 1 260 ? -24.654 -18.143 -7.814 1.00 49.59 260 HIS A CA 1
ATOM 1911 C C . HIS A 1 260 ? -23.804 -16.955 -7.362 1.00 49.59 260 HIS A C 1
ATOM 1913 O O . HIS A 1 260 ? -22.618 -16.902 -7.681 1.00 49.59 260 HIS A O 1
ATOM 1919 N N . LYS A 1 261 ? -24.402 -15.962 -6.696 1.00 45.66 261 LYS A N 1
ATOM 1920 C CA . LYS A 1 261 ? -23.670 -14.783 -6.226 1.00 45.66 261 LYS A CA 1
ATOM 1921 C C . LYS A 1 261 ? -24.277 -14.259 -4.936 1.00 45.66 261 LYS A C 1
ATOM 1923 O O . LYS A 1 261 ? -25.468 -13.934 -4.895 1.00 45.66 261 LYS A O 1
ATOM 1928 N N . LEU A 1 262 ? -23.425 -14.148 -3.926 1.00 47.44 262 LEU A N 1
ATOM 1929 C CA . LEU A 1 262 ? -23.692 -13.443 -2.689 1.00 47.44 262 LEU A CA 1
ATOM 1930 C C . LEU A 1 262 ? -22.935 -12.104 -2.735 1.00 47.44 262 LEU A C 1
ATOM 1932 O O . LEU A 1 262 ? -21.926 -11.950 -3.417 1.00 47.44 262 LEU A O 1
ATOM 1936 N N . THR A 1 263 ? -23.566 -11.074 -2.189 1.00 48.81 263 THR A N 1
ATOM 1937 C CA . THR A 1 263 ? -22.997 -9.754 -1.904 1.00 48.81 263 THR A CA 1
ATOM 1938 C C . THR A 1 263 ? -23.871 -9.172 -0.794 1.00 48.81 263 THR A C 1
ATOM 1940 O O . THR A 1 263 ? -25.082 -9.398 -0.808 1.00 48.81 263 THR A O 1
ATOM 1943 N N . ILE A 1 264 ? -23.305 -8.403 0.143 1.00 45.53 264 ILE A N 1
ATOM 1944 C CA . ILE A 1 264 ? -24.023 -7.860 1.325 1.00 45.53 264 ILE A CA 1
ATOM 1945 C C . ILE A 1 264 ? -25.376 -7.223 0.952 1.00 45.53 264 ILE A C 1
ATOM 1947 O O . ILE A 1 264 ? -26.374 -7.409 1.651 1.00 45.53 264 ILE A O 1
ATOM 1951 N N . ASN A 1 265 ? -25.396 -6.521 -0.188 1.00 41.25 265 ASN A N 1
ATOM 1952 C CA . ASN A 1 265 ? -26.525 -5.725 -0.672 1.00 41.25 265 ASN A CA 1
ATOM 1953 C C . ASN A 1 265 ? -27.359 -6.410 -1.769 1.00 41.25 265 ASN A C 1
ATOM 1955 O O . ASN A 1 265 ? -28.401 -5.880 -2.147 1.00 41.25 265 ASN A O 1
ATOM 1959 N N . SER A 1 266 ? -26.916 -7.550 -2.315 1.00 46.94 266 SER A N 1
ATOM 1960 C CA . SER A 1 266 ? -27.685 -8.297 -3.317 1.00 46.94 266 SER A CA 1
ATOM 1961 C C . SER A 1 266 ? -27.364 -9.786 -3.312 1.00 46.94 266 SER A C 1
ATOM 1963 O O . SER A 1 266 ? -26.214 -10.186 -3.486 1.00 46.94 266 SER A O 1
ATOM 1965 N N . SER A 1 267 ? -28.392 -10.615 -3.177 1.00 48.44 267 SER A N 1
ATOM 1966 C CA . SER A 1 267 ? -28.301 -12.060 -3.369 1.00 48.44 267 SER A CA 1
ATOM 1967 C C . SER A 1 267 ? -29.066 -12.461 -4.626 1.00 48.44 267 SER A C 1
ATOM 1969 O O . SER A 1 267 ? -30.216 -12.066 -4.823 1.00 48.44 267 SER A O 1
ATOM 1971 N N . ALA A 1 268 ? -28.410 -13.218 -5.508 1.00 46.81 268 ALA A N 1
ATOM 1972 C CA . ALA A 1 268 ? -29.016 -13.736 -6.728 1.00 46.81 268 ALA A CA 1
ATOM 1973 C C . ALA A 1 268 ? -29.173 -15.257 -6.627 1.00 46.81 268 ALA A C 1
ATOM 1975 O O . ALA A 1 268 ? -28.183 -15.993 -6.659 1.00 46.81 268 ALA A O 1
ATOM 1976 N N . ALA A 1 269 ? -30.424 -15.710 -6.550 1.00 48.19 269 ALA A N 1
ATOM 1977 C CA . ALA A 1 269 ? -30.790 -17.119 -6.606 1.00 48.19 269 ALA A CA 1
ATOM 1978 C C . ALA A 1 269 ? -31.426 -17.446 -7.963 1.00 48.19 269 ALA A C 1
ATOM 1980 O O . ALA A 1 269 ? -32.143 -16.624 -8.549 1.00 48.19 269 ALA A O 1
ATOM 1981 N N . MET A 1 270 ? -31.168 -18.649 -8.473 1.00 49.34 270 MET A N 1
ATOM 1982 C CA . MET A 1 270 ? -31.787 -19.145 -9.700 1.00 49.34 270 MET A CA 1
ATOM 1983 C C . MET A 1 270 ? -32.517 -20.464 -9.468 1.00 49.34 270 MET A C 1
ATOM 1985 O O . MET A 1 270 ? -32.129 -21.270 -8.624 1.00 49.34 270 MET A O 1
ATOM 1989 N N . LEU A 1 271 ? -33.599 -20.653 -10.225 1.00 51.00 271 LEU A N 1
ATOM 1990 C CA . LEU A 1 271 ? -34.435 -21.847 -10.168 1.00 51.00 271 LEU A CA 1
ATOM 1991 C C . LEU A 1 271 ? -34.126 -22.770 -11.343 1.00 51.00 271 LEU A C 1
ATOM 1993 O O . LEU A 1 271 ? -34.242 -22.350 -12.498 1.00 51.00 271 LEU A O 1
ATOM 1997 N N . ALA A 1 272 ? -33.805 -24.030 -11.051 1.00 50.41 272 ALA A N 1
ATOM 1998 C CA . ALA A 1 272 ? -33.782 -25.102 -12.038 1.00 50.41 272 ALA A CA 1
ATOM 1999 C C . ALA A 1 272 ? -35.028 -25.991 -11.867 1.00 50.41 272 ALA A C 1
ATOM 2001 O O . ALA A 1 272 ? -35.324 -26.461 -10.768 1.00 50.41 272 ALA A O 1
ATOM 2002 N N . ASN A 1 273 ? -35.779 -26.212 -12.951 1.00 48.47 273 ASN A N 1
ATOM 2003 C CA . ASN A 1 273 ? -36.939 -27.108 -12.967 1.00 48.47 273 ASN A CA 1
ATOM 2004 C C . ASN A 1 273 ? -36.544 -28.463 -13.575 1.00 48.47 273 ASN A C 1
ATOM 2006 O O . ASN A 1 273 ? -35.974 -28.505 -14.667 1.00 48.47 273 ASN A O 1
ATOM 2010 N N . TRP A 1 274 ? -36.871 -29.563 -12.896 1.00 47.81 274 TRP A N 1
ATOM 2011 C CA . TRP A 1 274 ? -36.640 -30.926 -13.375 1.00 47.81 274 TRP A CA 1
ATOM 2012 C C . TRP A 1 274 ? -37.976 -31.646 -13.572 1.00 47.81 274 TRP A C 1
ATOM 2014 O O . TRP A 1 274 ? -38.511 -32.254 -12.650 1.00 47.81 274 TRP A O 1
ATOM 2024 N N . THR A 1 275 ? -38.506 -31.652 -14.797 1.00 43.25 275 THR A N 1
ATOM 2025 C CA . THR A 1 275 ? -39.510 -32.652 -15.190 1.00 43.25 275 THR A CA 1
ATOM 2026 C C . THR A 1 275 ? -39.251 -33.180 -16.597 1.00 43.25 275 THR A C 1
ATOM 2028 O O . THR A 1 275 ? -39.348 -32.480 -17.598 1.00 43.25 275 THR A O 1
ATOM 2031 N N . ASN A 1 276 ? -38.956 -34.480 -16.671 1.00 38.41 276 ASN A N 1
ATOM 2032 C CA . ASN A 1 276 ? -38.744 -35.243 -17.905 1.00 38.41 276 ASN A CA 1
ATOM 2033 C C . ASN A 1 276 ? -40.071 -35.641 -18.597 1.00 38.41 276 ASN A C 1
ATOM 2035 O O . ASN A 1 276 ? -40.156 -36.675 -19.259 1.00 38.41 276 ASN A O 1
ATOM 2039 N N . SER A 1 277 ? -41.150 -34.878 -18.410 1.00 38.44 277 SER A N 1
ATOM 2040 C CA . SER A 1 277 ? -42.470 -35.129 -19.006 1.00 38.44 277 SER A CA 1
ATOM 2041 C C . SER A 1 277 ? -43.306 -33.852 -18.936 1.00 38.44 277 SER A C 1
ATOM 2043 O O . SER A 1 277 ? -43.763 -33.479 -17.861 1.00 38.44 277 SER A O 1
ATOM 2045 N N . TYR A 1 278 ? -43.503 -33.182 -20.071 1.00 29.88 278 TYR A N 1
ATOM 2046 C CA . TYR A 1 278 ? -44.309 -31.962 -20.145 1.00 29.88 278 TYR A CA 1
ATOM 2047 C C . TYR A 1 278 ? -45.776 -32.302 -20.451 1.00 29.88 278 TYR A C 1
ATOM 2049 O O . TYR A 1 278 ? -46.035 -32.977 -21.452 1.00 29.88 278 TYR A O 1
ATOM 2057 N N . PRO A 1 279 ? -46.747 -31.829 -19.653 1.00 31.70 279 PRO A N 1
ATOM 2058 C CA . PRO A 1 279 ? -48.130 -31.712 -20.090 1.00 31.70 279 PRO A CA 1
ATOM 2059 C C . PRO A 1 279 ? -48.246 -30.539 -21.073 1.00 31.70 279 PRO A C 1
ATOM 2061 O O . PRO A 1 279 ? -47.784 -29.433 -20.793 1.00 31.70 279 PRO A O 1
ATOM 2064 N N . GLU A 1 280 ? -48.852 -30.787 -22.233 1.00 35.00 280 GLU A N 1
ATOM 2065 C CA . GLU A 1 280 ? -49.302 -29.734 -23.143 1.00 35.00 280 GLU A CA 1
ATOM 2066 C C . GLU A 1 280 ? -50.333 -28.851 -22.413 1.00 35.00 280 GLU A C 1
ATOM 2068 O O . GLU A 1 280 ? -51.225 -29.374 -21.752 1.00 35.00 280 GLU A O 1
ATOM 2073 N N . GLU A 1 281 ? -50.215 -27.528 -22.571 1.00 35.91 281 GLU A N 1
ATOM 2074 C CA . GLU A 1 281 ? -51.131 -26.474 -22.085 1.00 35.91 281 GLU A CA 1
ATOM 2075 C C . GLU A 1 281 ? -50.820 -25.807 -20.727 1.00 35.91 281 GLU A C 1
ATOM 2077 O O . GLU A 1 281 ? -51.538 -25.955 -19.742 1.00 35.91 281 GLU A O 1
ATOM 2082 N N . SER A 1 282 ? -49.842 -24.893 -20.725 1.00 25.97 282 SER A N 1
ATOM 2083 C CA . SER A 1 282 ? -49.957 -23.634 -19.966 1.00 25.97 282 SER A CA 1
ATOM 2084 C C . SER A 1 282 ? -49.070 -22.545 -20.580 1.00 25.97 282 SER A C 1
ATOM 2086 O O . SER A 1 282 ? -47.868 -22.727 -20.753 1.00 25.97 282 SER A O 1
ATOM 2088 N N . SER A 1 283 ? -49.683 -21.425 -20.958 1.00 25.61 283 SER A N 1
ATOM 2089 C CA . SER A 1 283 ? -49.086 -20.292 -21.672 1.00 25.61 283 SER A CA 1
ATOM 2090 C C . SER A 1 283 ? -48.273 -19.365 -20.760 1.00 25.61 283 SER A C 1
ATOM 2092 O O . SER A 1 283 ? -48.823 -18.854 -19.787 1.00 25.61 283 SER A O 1
ATOM 2094 N N . TYR A 1 284 ? -47.028 -19.060 -21.139 1.00 28.41 284 TYR A N 1
ATOM 2095 C CA . TYR A 1 284 ? -46.240 -17.931 -20.620 1.00 28.41 284 TYR A CA 1
ATOM 2096 C C . TYR A 1 284 ? -45.459 -17.275 -21.774 1.00 28.41 284 TYR A C 1
ATOM 2098 O O . TYR A 1 284 ? -44.944 -17.976 -22.647 1.00 28.41 284 TYR A O 1
ATOM 2106 N N . GLU A 1 285 ? -45.434 -15.938 -21.820 1.00 24.59 285 GLU A N 1
ATOM 2107 C CA . GLU A 1 285 ? -44.930 -15.140 -22.951 1.00 24.59 285 GLU A CA 1
ATOM 2108 C C . GLU A 1 285 ? -43.442 -15.389 -23.256 1.00 24.59 285 GLU A C 1
ATOM 2110 O O . GLU A 1 285 ? -42.564 -15.231 -22.410 1.00 24.59 285 GLU A O 1
ATOM 2115 N N . GLN A 1 286 ? -43.180 -15.773 -24.508 1.00 24.89 286 GLN A N 1
ATOM 2116 C CA . GLN A 1 286 ? -41.864 -16.029 -25.088 1.00 24.89 286 GLN A CA 1
ATOM 2117 C C . GLN A 1 286 ? -41.235 -14.730 -25.615 1.00 24.89 286 GLN A C 1
ATOM 2119 O O . GLN A 1 286 ? -41.828 -14.066 -26.465 1.00 24.89 286 GLN A O 1
ATOM 2124 N N . TYR A 1 287 ? -39.992 -14.433 -25.228 1.00 23.59 287 TYR A N 1
ATOM 2125 C CA . TYR A 1 287 ? -39.109 -13.578 -26.029 1.00 23.59 287 TYR A CA 1
ATOM 2126 C C . TYR A 1 287 ? -38.194 -14.465 -26.880 1.00 23.59 287 TYR A C 1
ATOM 2128 O O . TYR A 1 287 ? -37.320 -15.162 -26.373 1.00 23.59 287 TYR A O 1
ATOM 2136 N N . TYR A 1 288 ? -38.436 -14.460 -28.191 1.00 24.25 288 TYR A N 1
ATOM 2137 C CA . TYR A 1 288 ? -37.637 -15.166 -29.192 1.00 24.25 288 TYR A CA 1
ATOM 2138 C C . TYR A 1 288 ? -36.322 -14.415 -29.475 1.00 24.25 288 TYR A C 1
ATOM 2140 O O . TYR A 1 288 ? -36.346 -13.345 -30.079 1.00 24.25 288 TYR A O 1
ATOM 2148 N N . GLN A 1 289 ? -35.176 -15.027 -29.169 1.00 25.28 289 GLN A N 1
ATOM 2149 C CA . GLN A 1 289 ? -33.982 -14.929 -30.016 1.00 25.28 289 GLN A CA 1
ATOM 2150 C C . GLN A 1 289 ? -33.413 -16.336 -30.229 1.00 25.28 289 GLN A C 1
ATOM 2152 O O . GLN A 1 289 ? -33.335 -17.152 -29.319 1.00 25.28 289 GLN A O 1
ATOM 2157 N N . SER A 1 290 ? -33.143 -16.646 -31.491 1.00 29.30 290 SER A N 1
ATOM 2158 C CA . SER A 1 290 ? -32.920 -17.983 -32.033 1.00 29.30 290 SER A CA 1
ATOM 2159 C C . SER A 1 290 ? -31.596 -18.610 -31.593 1.00 29.30 290 SER A C 1
ATOM 2161 O O . SER A 1 290 ? -30.560 -18.118 -32.013 1.00 29.30 290 SER A O 1
ATOM 2163 N N . PHE A 1 291 ? -31.646 -19.719 -30.853 1.00 26.52 291 PHE A N 1
ATOM 2164 C CA . PHE A 1 291 ? -30.928 -20.989 -31.074 1.00 26.52 291 PHE A CA 1
ATOM 2165 C C . PHE A 1 291 ? -31.599 -22.063 -30.179 1.00 26.52 291 PHE A C 1
ATOM 2167 O O . PHE A 1 291 ? -32.356 -21.746 -29.266 1.00 26.52 291 PHE A O 1
ATOM 2174 N N . VAL A 1 292 ? -31.478 -23.334 -30.550 1.00 28.36 292 VAL A N 1
ATOM 2175 C CA . VAL A 1 292 ? -32.457 -24.405 -30.285 1.00 28.36 292 VAL A CA 1
ATOM 2176 C C . VAL A 1 292 ? -32.412 -24.967 -28.847 1.00 28.36 292 VAL A C 1
ATOM 2178 O O . VAL A 1 292 ? -31.454 -25.630 -28.486 1.00 28.36 292 VAL A O 1
ATOM 2181 N N . GLY A 1 293 ? -33.520 -24.826 -28.101 1.00 35.62 293 GLY A N 1
ATOM 2182 C CA . GLY A 1 293 ? -34.132 -25.919 -27.321 1.00 35.62 293 GLY A CA 1
ATOM 2183 C C . GLY A 1 293 ? -33.685 -26.220 -25.880 1.00 35.62 293 GLY A C 1
ATOM 2184 O O . GLY A 1 293 ? -33.262 -27.341 -25.650 1.00 35.62 293 GLY A O 1
ATOM 2185 N N . PHE A 1 294 ? -33.933 -25.330 -24.906 1.00 25.25 294 PHE A N 1
ATOM 2186 C CA . PHE A 1 294 ? -34.179 -25.660 -23.478 1.00 25.25 294 PHE A CA 1
ATOM 2187 C C . PHE A 1 294 ? -35.023 -24.542 -22.829 1.00 25.25 294 PHE A C 1
ATOM 2189 O O . PHE A 1 294 ? -34.716 -23.376 -23.087 1.00 25.25 294 PHE A O 1
ATOM 2196 N N . PRO A 1 295 ? -36.072 -24.819 -22.023 1.00 37.56 295 PRO A N 1
ATOM 2197 C CA . PRO A 1 295 ? -36.926 -23.747 -21.524 1.00 37.56 295 PRO A CA 1
ATOM 2198 C C . PRO A 1 295 ? -36.830 -23.526 -19.992 1.00 37.56 295 PRO A C 1
ATOM 2200 O O . PRO A 1 295 ? -36.814 -24.473 -19.213 1.00 37.56 295 PRO A O 1
ATOM 2203 N N . TYR A 1 296 ? -36.860 -22.243 -19.604 1.00 37.59 296 TYR A N 1
ATOM 2204 C CA . TYR A 1 296 ? -37.171 -21.659 -18.281 1.00 37.59 296 TYR A CA 1
ATOM 2205 C C . TYR A 1 296 ? -36.112 -21.719 -17.154 1.00 37.59 296 TYR A C 1
ATOM 2207 O O . TYR A 1 296 ? -35.994 -22.702 -16.432 1.00 37.59 296 TYR A O 1
ATOM 2215 N N . GLN A 1 297 ? -35.453 -20.577 -16.908 1.00 39.41 297 GLN A N 1
ATOM 2216 C CA . GLN A 1 297 ? -34.818 -20.225 -15.629 1.00 39.41 297 GLN A CA 1
ATOM 2217 C C . GLN A 1 297 ? -35.342 -18.850 -15.192 1.00 39.41 297 GLN A C 1
ATOM 2219 O O . GLN A 1 297 ? -35.247 -17.881 -15.946 1.00 39.41 297 GLN A O 1
ATOM 2224 N N . SER A 1 298 ? -35.919 -18.754 -13.995 1.00 40.81 298 SER A N 1
ATOM 2225 C CA . SER A 1 298 ? -36.316 -17.477 -13.389 1.00 40.81 298 SER A CA 1
ATOM 2226 C C . SER A 1 298 ? -35.349 -17.125 -12.261 1.00 40.81 298 SER A C 1
ATOM 2228 O O . SER A 1 298 ? -35.110 -17.940 -11.370 1.00 40.81 298 SER A O 1
ATOM 2230 N N . LYS A 1 299 ? -34.788 -15.913 -12.316 1.00 42.16 299 LYS A N 1
ATOM 2231 C CA . LYS A 1 299 ? -33.923 -15.328 -11.284 1.00 42.16 299 LYS A CA 1
ATOM 2232 C C . LYS A 1 299 ? -34.787 -14.629 -10.239 1.00 42.16 299 LYS A C 1
ATOM 2234 O O . LYS A 1 299 ? -35.682 -13.873 -10.609 1.00 42.16 299 LYS A O 1
ATOM 2239 N N . ILE A 1 300 ? -34.486 -14.841 -8.964 1.00 43.62 300 ILE A N 1
ATOM 2240 C CA . ILE A 1 300 ? -35.074 -14.087 -7.855 1.00 43.62 300 ILE A CA 1
ATOM 2241 C C . ILE A 1 300 ? -33.926 -13.372 -7.142 1.00 43.62 300 ILE A C 1
ATOM 2243 O O . ILE A 1 300 ? -32.947 -14.000 -6.736 1.00 43.62 300 ILE A O 1
ATOM 2247 N N . THR A 1 301 ? -34.030 -12.048 -7.038 1.00 43.81 301 THR A N 1
ATOM 2248 C CA . THR A 1 301 ? -33.123 -11.219 -6.235 1.00 43.81 301 THR A CA 1
ATOM 2249 C C . THR A 1 301 ? -33.824 -10.921 -4.919 1.00 43.81 301 THR A C 1
ATOM 2251 O O . THR A 1 301 ? -34.958 -10.444 -4.945 1.00 43.81 301 THR A O 1
ATOM 2254 N N . VAL A 1 302 ? -33.183 -11.212 -3.786 1.00 44.56 302 VAL A N 1
ATOM 2255 C CA . VAL A 1 302 ? -33.855 -11.122 -2.476 1.00 44.56 302 VAL A CA 1
ATOM 2256 C C . VAL A 1 302 ? -33.860 -9.694 -1.906 1.00 44.56 302 VAL A C 1
ATOM 2258 O O . VAL A 1 302 ? -34.639 -9.405 -1.015 1.00 44.56 302 VAL A O 1
ATOM 2261 N N . SER A 1 303 ? -33.119 -8.741 -2.473 1.00 43.28 303 SER A N 1
ATOM 2262 C CA . SER A 1 303 ? -33.103 -7.352 -1.984 1.00 43.28 303 SER A CA 1
ATOM 2263 C C . SER A 1 303 ? -33.398 -6.343 -3.095 1.00 43.28 303 SER A C 1
ATOM 2265 O O . SER A 1 303 ? -32.514 -5.951 -3.838 1.00 43.28 303 SER A O 1
ATOM 2267 N N . ASP A 1 304 ? -34.662 -5.921 -3.195 1.00 35.75 304 ASP A N 1
ATOM 2268 C CA . ASP A 1 304 ? -35.165 -4.804 -4.025 1.00 35.75 304 ASP A CA 1
ATOM 2269 C C . ASP A 1 304 ? -35.858 -5.197 -5.338 1.00 35.75 304 ASP A C 1
ATOM 2271 O O . ASP A 1 304 ? -35.567 -4.648 -6.400 1.00 35.75 304 ASP A O 1
ATOM 2275 N N . GLY A 1 305 ? -36.824 -6.123 -5.262 1.00 37.34 305 GLY A N 1
ATOM 2276 C CA . GLY A 1 305 ? -38.098 -6.105 -6.016 1.00 37.34 305 GLY A CA 1
ATOM 2277 C C . GLY A 1 305 ? -38.089 -5.977 -7.550 1.00 37.34 305 GLY A C 1
ATOM 2278 O O . GLY A 1 305 ? -39.156 -5.874 -8.156 1.00 37.34 305 GLY A O 1
ATOM 2279 N N . THR A 1 306 ? -36.931 -5.984 -8.201 1.00 33.25 306 THR A N 1
ATOM 2280 C CA . THR A 1 306 ? -36.780 -5.624 -9.609 1.00 33.25 306 THR A CA 1
ATOM 2281 C C . THR A 1 306 ? -36.382 -6.860 -10.399 1.00 33.25 306 THR A C 1
ATOM 2283 O O . THR A 1 306 ? -35.269 -7.376 -10.285 1.00 33.25 306 THR A O 1
ATOM 2286 N N . TRP A 1 307 ? -37.311 -7.334 -11.228 1.00 33.78 307 TRP A N 1
ATOM 2287 C CA . TRP A 1 307 ? -37.073 -8.385 -12.211 1.00 33.78 307 TRP A CA 1
ATOM 2288 C C . TRP A 1 307 ? -36.154 -7.845 -13.306 1.00 33.78 307 TRP A C 1
ATOM 2290 O O . TRP A 1 307 ? -36.607 -7.153 -14.215 1.00 33.78 307 TRP A O 1
ATOM 2300 N N . ILE A 1 308 ? -34.861 -8.153 -13.235 1.00 30.53 308 ILE A N 1
ATOM 2301 C CA . ILE A 1 308 ? -33.959 -7.940 -14.368 1.00 30.53 308 ILE A CA 1
ATOM 2302 C C . ILE A 1 308 ? -33.823 -9.285 -15.091 1.00 30.53 308 ILE A C 1
ATOM 2304 O O . ILE A 1 308 ? -33.180 -10.190 -14.550 1.00 30.53 308 ILE A O 1
ATOM 2308 N N . PRO A 1 309 ? -34.417 -9.461 -16.288 1.00 31.92 309 PRO A N 1
ATOM 2309 C CA . PRO A 1 309 ? -34.140 -10.627 -17.109 1.00 31.92 309 PRO A CA 1
ATOM 2310 C C . PRO A 1 309 ? -32.679 -10.546 -17.546 1.00 31.92 309 PRO A C 1
ATOM 2312 O O . PRO A 1 309 ? -32.297 -9.685 -18.335 1.00 31.92 309 PRO A O 1
ATOM 2315 N N . GLN A 1 310 ? -31.843 -11.422 -17.005 1.00 32.25 310 GLN A N 1
ATOM 2316 C CA . GLN A 1 310 ? -30.479 -11.567 -17.480 1.00 32.25 310 GLN A CA 1
ATOM 2317 C C . GLN A 1 310 ? -30.466 -12.710 -18.492 1.00 32.25 310 GLN A C 1
ATOM 2319 O O . GLN A 1 310 ? -30.597 -13.874 -18.122 1.00 32.25 310 GLN A O 1
ATOM 2324 N N . THR A 1 311 ? -30.303 -12.382 -19.773 1.00 31.77 311 THR A N 1
ATOM 2325 C CA . THR A 1 311 ? -29.842 -13.333 -20.790 1.00 31.77 311 THR A CA 1
ATOM 2326 C C . THR A 1 311 ? -28.390 -13.679 -20.478 1.00 31.77 311 THR A C 1
ATOM 2328 O O . THR A 1 311 ? -27.459 -13.082 -21.016 1.00 31.77 311 THR A O 1
ATOM 2331 N N . GLY A 1 312 ? -28.195 -14.603 -19.539 1.00 29.86 312 GLY A N 1
ATOM 2332 C CA . GLY A 1 312 ? -26.940 -15.320 -19.397 1.00 29.86 312 GLY A CA 1
ATOM 2333 C C . GLY A 1 312 ? -26.799 -16.231 -20.605 1.00 29.86 312 GLY A C 1
ATOM 2334 O O . GLY A 1 312 ? -27.544 -17.197 -20.744 1.00 29.86 312 GLY A O 1
ATOM 2335 N N . LEU A 1 313 ? -25.889 -15.871 -21.507 1.00 26.70 313 LEU A N 1
ATOM 2336 C CA . LEU A 1 313 ? -25.424 -16.738 -22.578 1.00 26.70 313 LEU A CA 1
ATOM 2337 C C . LEU A 1 313 ? -25.014 -18.087 -21.980 1.00 26.70 313 LEU A C 1
ATOM 2339 O O . LEU A 1 313 ? -23.980 -18.195 -21.326 1.00 26.70 313 LEU A O 1
ATOM 2343 N N . ASN A 1 314 ? -25.792 -19.123 -22.274 1.00 32.00 314 ASN A N 1
ATOM 2344 C CA . ASN A 1 314 ? -25.202 -20.428 -22.510 1.00 32.00 314 ASN A CA 1
ATOM 2345 C C . ASN A 1 314 ? -24.379 -20.248 -23.794 1.00 32.00 314 ASN A C 1
ATOM 2347 O O . ASN A 1 314 ? -24.942 -20.234 -24.890 1.00 32.00 314 ASN A O 1
ATOM 2351 N N . ILE A 1 315 ? -23.071 -19.998 -23.684 1.00 28.22 315 ILE A N 1
ATOM 2352 C CA . ILE A 1 315 ? -22.199 -20.196 -24.842 1.00 28.22 315 ILE A CA 1
ATOM 2353 C C . ILE A 1 315 ? -22.047 -21.710 -24.976 1.00 28.22 315 ILE A C 1
ATOM 2355 O O . ILE A 1 315 ? -21.083 -22.300 -24.499 1.00 28.22 315 ILE A O 1
ATOM 2359 N N . ASP A 1 316 ? -23.025 -22.342 -25.621 1.00 28.55 316 ASP A N 1
ATOM 2360 C CA . ASP A 1 316 ? -22.764 -23.584 -26.331 1.00 28.55 316 ASP A CA 1
ATOM 2361 C C . ASP A 1 316 ? -21.754 -23.232 -27.431 1.00 28.55 316 ASP A C 1
ATOM 2363 O O . ASP A 1 316 ? -22.120 -22.736 -28.501 1.00 28.55 316 ASP A O 1
ATOM 2367 N N . PHE A 1 317 ? -20.460 -23.452 -27.177 1.00 30.34 317 PHE A N 1
ATOM 2368 C CA . PHE A 1 317 ? -19.486 -23.573 -28.257 1.00 30.34 317 PHE A CA 1
ATOM 2369 C C . PHE A 1 317 ? -19.835 -24.846 -29.031 1.00 30.34 317 PHE A C 1
ATOM 2371 O O . PHE A 1 317 ? -19.328 -25.936 -28.773 1.00 30.34 317 PHE A O 1
ATOM 2378 N N . GLY A 1 318 ? -20.760 -24.706 -29.979 1.00 27.00 318 GLY A N 1
ATOM 2379 C CA . GLY A 1 318 ? -20.972 -25.671 -31.040 1.00 27.00 318 GLY A CA 1
ATOM 2380 C C . GLY A 1 318 ? -19.696 -25.766 -31.868 1.00 27.00 318 GLY A C 1
ATOM 2381 O O . GLY A 1 318 ? -19.468 -24.960 -32.765 1.00 27.00 318 GLY A O 1
ATOM 2382 N N . GLY A 1 319 ? -18.857 -26.737 -31.534 1.00 26.12 319 GLY A N 1
ATOM 2383 C CA . GLY A 1 319 ? -17.613 -27.012 -32.229 1.00 26.12 319 GLY A CA 1
ATOM 2384 C C . GLY A 1 319 ? -16.700 -27.854 -31.359 1.00 26.12 319 GLY A C 1
ATOM 2385 O O . GLY A 1 319 ? -15.924 -27.330 -30.569 1.00 26.12 319 GLY A O 1
ATOM 2386 N N . GLU A 1 320 ? -16.766 -29.173 -31.530 1.00 34.84 320 GLU A N 1
ATOM 2387 C CA . GLU A 1 320 ? -15.612 -30.028 -31.266 1.00 34.84 320 GLU A CA 1
ATOM 2388 C C . GLU A 1 320 ? -14.441 -29.475 -32.090 1.00 34.84 320 GLU A C 1
ATOM 2390 O O . GLU A 1 320 ? -14.424 -29.665 -33.302 1.00 34.84 320 GLU A O 1
ATOM 2395 N N . THR A 1 321 ? -13.545 -28.683 -31.494 1.00 35.53 321 THR A N 1
ATOM 2396 C CA . THR A 1 321 ? -12.155 -28.439 -31.935 1.00 35.53 321 THR A CA 1
ATOM 2397 C C . THR A 1 321 ? -11.505 -27.340 -31.083 1.00 35.53 321 THR A C 1
ATOM 2399 O O . THR A 1 321 ? -12.050 -26.252 -30.940 1.00 35.53 321 THR A O 1
ATOM 2402 N N . ASN A 1 322 ? -10.288 -27.618 -30.593 1.00 33.03 322 ASN A N 1
ATOM 2403 C CA . ASN A 1 322 ? -9.273 -26.668 -30.091 1.00 33.03 322 ASN A CA 1
ATOM 2404 C C . ASN A 1 322 ? -9.089 -26.442 -28.575 1.00 33.03 322 ASN A C 1
ATOM 2406 O O . ASN A 1 322 ? -8.560 -25.402 -28.192 1.00 33.03 322 ASN A O 1
ATOM 2410 N N . LEU A 1 323 ? -9.343 -27.433 -27.713 1.00 33.84 323 LEU A N 1
ATOM 2411 C CA . LEU A 1 323 ? -8.594 -27.518 -26.437 1.00 33.84 323 LEU A CA 1
ATOM 2412 C C . LEU A 1 323 ? -7.272 -28.298 -26.574 1.00 33.84 323 LEU A C 1
ATOM 2414 O O . LEU A 1 323 ? -6.361 -28.106 -25.774 1.00 33.84 323 LEU A O 1
ATOM 2418 N N . GLU A 1 324 ? -7.119 -29.085 -27.643 1.00 36.44 324 GLU A N 1
ATOM 2419 C CA . GLU A 1 324 ? -5.895 -29.849 -27.939 1.00 36.44 324 GLU A CA 1
ATOM 2420 C C . GLU A 1 324 ? -4.686 -28.958 -28.294 1.00 36.44 324 GLU A C 1
ATOM 2422 O O . GLU A 1 324 ? -3.548 -29.387 -28.140 1.00 36.44 324 GLU A O 1
ATOM 2427 N N . ASN A 1 325 ? -4.908 -27.700 -28.705 1.00 34.69 325 ASN A N 1
ATOM 2428 C CA . ASN A 1 325 ? -3.836 -26.773 -29.101 1.00 34.69 325 ASN A CA 1
ATOM 2429 C C . ASN A 1 325 ? -3.337 -25.846 -27.980 1.00 34.69 325 ASN A C 1
ATOM 2431 O O . ASN A 1 325 ? -2.328 -25.173 -28.168 1.00 34.69 325 ASN A O 1
ATOM 2435 N N . LEU A 1 326 ? -4.016 -25.791 -26.830 1.00 34.38 326 LEU A N 1
ATOM 2436 C CA . LEU A 1 326 ? -3.583 -24.971 -25.690 1.00 34.38 326 LEU A CA 1
ATOM 2437 C C . LEU A 1 326 ? -2.868 -25.798 -24.609 1.00 34.38 326 LEU A C 1
ATOM 2439 O O . LEU A 1 326 ? -2.104 -25.231 -23.832 1.00 34.38 326 LEU A O 1
ATOM 2443 N N . TRP A 1 327 ? -3.075 -27.123 -24.576 1.00 34.06 327 TRP A N 1
ATOM 2444 C CA . TRP A 1 327 ? -2.520 -28.020 -23.553 1.00 34.06 327 TRP A CA 1
ATOM 2445 C C . TRP A 1 327 ? -2.320 -29.440 -24.127 1.00 34.06 327 TRP A C 1
ATOM 2447 O O . TRP A 1 327 ? -3.246 -30.255 -24.081 1.00 34.06 327 TRP A O 1
ATOM 2457 N N . PRO A 1 328 ? -1.130 -29.767 -24.670 1.00 36.12 328 PRO A N 1
ATOM 2458 C CA . PRO A 1 328 ? -0.873 -31.036 -25.368 1.00 36.12 328 PRO A CA 1
ATOM 2459 C C . PRO A 1 328 ? -1.013 -32.296 -24.495 1.00 36.12 328 PRO A C 1
ATOM 2461 O O . PRO A 1 328 ? -1.126 -33.401 -25.020 1.00 36.12 328 PRO A O 1
ATOM 2464 N N . ASP A 1 329 ? -1.028 -32.144 -23.169 1.00 38.34 329 ASP A N 1
ATOM 2465 C CA . ASP A 1 329 ? -0.980 -33.259 -22.214 1.00 38.34 329 ASP A CA 1
ATOM 2466 C C . ASP A 1 329 ? -2.364 -33.833 -21.844 1.00 38.34 329 ASP A C 1
ATOM 2468 O O . ASP A 1 329 ? -2.465 -34.768 -21.051 1.00 38.34 329 ASP A O 1
ATOM 2472 N N . LEU A 1 330 ? -3.450 -33.316 -22.433 1.00 38.19 330 LEU A N 1
ATOM 2473 C CA . LEU A 1 330 ? -4.831 -33.764 -22.179 1.00 38.19 330 LEU A CA 1
ATOM 2474 C C . LEU A 1 330 ? -5.322 -34.885 -23.122 1.00 38.19 330 LEU A C 1
ATOM 2476 O O . LEU A 1 330 ? -6.520 -35.185 -23.168 1.00 38.19 330 LEU A O 1
ATOM 2480 N N . VAL A 1 331 ? -4.422 -35.553 -23.852 1.00 31.05 331 VAL A N 1
ATOM 2481 C CA . VAL A 1 331 ? -4.767 -36.674 -24.746 1.00 31.05 331 VAL A CA 1
ATOM 2482 C C . VAL A 1 331 ? -5.110 -37.924 -23.923 1.00 31.05 331 VAL A C 1
ATOM 2484 O O . VAL A 1 331 ? -4.253 -38.742 -23.594 1.00 31.05 331 VAL A O 1
ATOM 2487 N N . GLY A 1 332 ? -6.393 -38.082 -23.585 1.00 34.50 332 GLY A N 1
ATOM 2488 C CA . GLY A 1 332 ? -6.923 -39.306 -22.966 1.00 34.50 332 GLY A CA 1
ATOM 2489 C C . GLY A 1 332 ? -8.227 -39.163 -22.178 1.00 34.50 332 GLY A C 1
ATOM 2490 O O . GLY A 1 332 ? -8.814 -40.177 -21.800 1.00 34.50 332 GLY A O 1
ATOM 2491 N N . ILE A 1 333 ? -8.713 -37.943 -21.931 1.00 34.62 333 ILE A N 1
ATOM 2492 C CA . ILE A 1 333 ? -9.906 -37.713 -21.104 1.00 34.62 333 ILE A CA 1
ATOM 2493 C C . ILE A 1 333 ? -11.141 -37.571 -22.001 1.00 34.62 333 ILE A C 1
ATOM 2495 O O . ILE A 1 333 ? -11.577 -36.476 -22.342 1.00 34.62 333 ILE A O 1
ATOM 2499 N N . ALA A 1 334 ? -11.713 -38.703 -22.410 1.00 27.08 334 ALA A N 1
ATOM 2500 C CA . ALA A 1 334 ? -13.017 -38.719 -23.058 1.00 27.08 334 ALA A CA 1
ATOM 2501 C C . ALA A 1 334 ? -14.119 -38.453 -22.013 1.00 27.08 334 ALA A C 1
ATOM 2503 O O . ALA A 1 334 ? -14.298 -39.250 -21.092 1.00 27.08 334 ALA A O 1
ATOM 2504 N N . ASN A 1 335 ? -14.894 -37.387 -22.236 1.00 29.64 335 ASN A N 1
ATOM 2505 C CA . ASN A 1 335 ? -16.100 -36.958 -21.508 1.00 29.64 335 ASN A CA 1
ATOM 2506 C C . ASN A 1 335 ? -15.872 -36.114 -20.239 1.00 29.64 335 ASN A C 1
ATOM 2508 O O . ASN A 1 335 ? -15.920 -36.621 -19.122 1.00 29.64 335 ASN A O 1
ATOM 2512 N N . LEU A 1 336 ? -15.774 -34.796 -20.415 1.00 30.05 336 LEU A N 1
ATOM 2513 C CA . LEU A 1 336 ? -16.126 -33.814 -19.386 1.00 30.05 336 LEU A CA 1
ATOM 2514 C C . LEU A 1 336 ? -17.198 -32.890 -19.984 1.00 30.05 336 LEU A C 1
ATOM 2516 O O . LEU A 1 336 ? -16.934 -32.179 -20.949 1.00 30.05 336 LEU A O 1
ATOM 2520 N N . ARG A 1 337 ? -18.433 -32.968 -19.471 1.00 28.16 337 ARG A N 1
ATOM 2521 C CA . ARG A 1 337 ? -19.529 -32.034 -19.786 1.00 28.16 337 ARG A CA 1
ATOM 2522 C C . ARG A 1 337 ? -19.602 -31.001 -18.659 1.00 28.16 337 ARG A C 1
ATOM 2524 O O . ARG A 1 337 ? -19.478 -31.376 -17.504 1.00 28.16 337 ARG A O 1
ATOM 2531 N N . TYR A 1 338 ? -19.762 -29.723 -18.990 1.00 26.50 338 TYR A N 1
ATOM 2532 C CA . TYR A 1 338 ? -19.708 -28.609 -18.037 1.00 26.50 338 TYR A CA 1
ATOM 2533 C C . TYR A 1 338 ? -21.026 -28.394 -17.271 1.00 26.50 338 TYR A C 1
ATOM 2535 O O . TYR A 1 338 ? -22.088 -28.349 -17.887 1.00 26.50 338 TYR A O 1
ATOM 2543 N N . SER A 1 339 ? -20.928 -28.127 -15.963 1.00 25.61 339 SER A N 1
ATOM 2544 C CA . SER A 1 339 ? -21.849 -27.265 -15.201 1.00 25.61 339 SER A CA 1
ATOM 2545 C C . SER A 1 339 ? -21.177 -26.777 -13.905 1.00 25.61 339 SER A C 1
ATOM 2547 O O . SER A 1 339 ? -20.669 -27.583 -13.131 1.00 25.61 339 SER A O 1
ATOM 2549 N N . SER A 1 340 ? -21.134 -25.447 -13.726 1.00 31.33 340 SER A N 1
ATOM 2550 C CA . SER A 1 340 ? -20.828 -24.719 -12.472 1.00 31.33 340 SER A CA 1
ATOM 2551 C C . SER A 1 340 ? -19.581 -25.162 -11.684 1.00 31.33 340 SER A C 1
ATOM 2553 O O . SER A 1 340 ? -19.630 -25.394 -10.477 1.00 31.33 340 SER A O 1
ATOM 2555 N N . GLY A 1 341 ? -18.441 -25.215 -12.378 1.00 36.44 341 GLY A N 1
ATOM 2556 C CA . GLY A 1 341 ? -17.120 -25.470 -11.811 1.00 36.44 341 GLY A CA 1
ATOM 2557 C C . GLY A 1 341 ? -16.129 -24.348 -12.113 1.00 36.44 341 GLY A C 1
ATOM 2558 O O . GLY A 1 341 ? -16.023 -23.915 -13.258 1.00 36.44 341 GLY A O 1
ATOM 2559 N N . GLY A 1 342 ? -15.402 -23.872 -11.111 1.00 39.62 342 GLY A N 1
ATOM 2560 C CA . GLY A 1 342 ? -14.323 -22.897 -11.237 1.00 39.62 342 GLY A CA 1
ATOM 2561 C C . GLY A 1 342 ? -12.994 -23.616 -11.093 1.00 39.62 342 GLY A C 1
ATOM 2562 O O . GLY A 1 342 ? -12.831 -24.494 -10.243 1.00 39.62 342 GLY A O 1
ATOM 2563 N N . TYR A 1 343 ? -12.059 -23.263 -11.963 1.00 44.72 343 TYR A N 1
ATOM 2564 C CA . TYR A 1 343 ? -10.735 -23.860 -12.007 1.00 44.72 343 TYR A CA 1
ATOM 2565 C C . TYR A 1 343 ? -9.714 -22.809 -11.589 1.00 44.72 343 TYR A C 1
ATOM 2567 O O . TYR A 1 343 ? -9.714 -21.707 -12.134 1.00 44.72 343 TYR A O 1
ATOM 2575 N N . GLN A 1 344 ? -8.834 -23.145 -10.650 1.00 41.78 344 GLN A N 1
ATOM 2576 C CA . GLN A 1 344 ? -7.640 -22.354 -10.365 1.00 41.78 344 GLN A CA 1
ATOM 2577 C C . GLN A 1 344 ? -6.402 -23.150 -10.774 1.00 41.78 344 GLN A C 1
ATOM 2579 O O . GLN A 1 344 ? -6.264 -24.331 -10.449 1.00 41.78 344 GLN A O 1
ATOM 2584 N N . LYS A 1 345 ? -5.513 -22.505 -11.534 1.00 41.44 345 LYS A N 1
ATOM 2585 C CA . LYS A 1 345 ? -4.213 -23.065 -11.903 1.00 41.44 345 LYS A CA 1
ATOM 2586 C C . LYS A 1 345 ? -3.202 -22.640 -10.843 1.00 41.44 345 LYS A C 1
ATOM 2588 O O . LYS A 1 345 ? -2.991 -21.445 -10.667 1.00 41.44 345 LYS A O 1
ATOM 2593 N N . ARG A 1 346 ? -2.555 -23.601 -10.184 1.00 44.25 346 ARG A N 1
ATOM 2594 C CA . ARG A 1 346 ? -1.508 -23.339 -9.184 1.00 44.25 346 ARG A CA 1
ATOM 2595 C C . ARG A 1 346 ? -0.326 -24.275 -9.405 1.00 44.25 346 ARG A C 1
ATOM 2597 O O . ARG A 1 346 ? -0.536 -25.475 -9.530 1.00 44.25 346 ARG A O 1
ATOM 2604 N N . ASN A 1 347 ? 0.884 -23.732 -9.564 1.00 46.03 347 ASN A N 1
ATOM 2605 C CA . ASN A 1 347 ? 2.126 -24.488 -9.811 1.00 46.03 347 ASN A CA 1
ATOM 2606 C C . ASN A 1 347 ? 1.984 -25.630 -10.844 1.00 46.03 347 ASN A C 1
ATOM 2608 O O . ASN A 1 347 ? 2.427 -26.756 -10.639 1.00 46.03 347 ASN A O 1
ATOM 2612 N N . GLY A 1 348 ? 1.306 -25.362 -11.968 1.00 42.25 348 GLY A N 1
ATOM 2613 C CA . GLY A 1 348 ? 1.095 -26.342 -13.048 1.00 42.25 348 GLY A CA 1
ATOM 2614 C C . GLY A 1 348 ? -0.029 -27.361 -12.812 1.00 42.25 348 GLY A C 1
ATOM 2615 O O . GLY A 1 348 ? -0.313 -28.153 -13.705 1.00 42.25 348 GLY A O 1
ATOM 2616 N N . HIS A 1 349 ? -0.705 -27.311 -11.665 1.00 45.56 349 HIS A N 1
ATOM 2617 C CA . HIS A 1 349 ? -1.811 -28.191 -11.304 1.00 45.56 349 HIS A CA 1
ATOM 2618 C C . HIS A 1 349 ? -3.142 -27.462 -11.521 1.00 45.56 349 HIS A C 1
ATOM 2620 O O . HIS A 1 349 ? -3.300 -26.298 -11.145 1.00 45.56 349 HIS A O 1
ATOM 2626 N N . LEU A 1 350 ? -4.099 -28.138 -12.163 1.00 42.34 350 LEU A N 1
ATOM 2627 C CA . LEU A 1 350 ? -5.455 -27.627 -12.346 1.00 42.34 350 LEU A CA 1
ATOM 2628 C C . LEU A 1 350 ? -6.322 -28.125 -11.186 1.00 42.34 350 LEU A C 1
ATOM 2630 O O . LEU A 1 350 ? -6.552 -29.328 -11.053 1.00 42.34 350 LEU A O 1
ATOM 2634 N N . VAL A 1 351 ? -6.806 -27.212 -10.351 1.00 48.72 351 VAL A N 1
ATOM 2635 C CA . VAL A 1 351 ? -7.702 -27.531 -9.236 1.00 48.72 351 VAL A CA 1
ATOM 2636 C C . VAL A 1 351 ? -9.095 -27.076 -9.636 1.00 48.72 351 VAL A C 1
ATOM 2638 O O . VAL A 1 351 ? -9.322 -25.885 -9.824 1.00 48.72 351 VAL A O 1
ATOM 2641 N N . GLY A 1 352 ? -10.008 -28.026 -9.833 1.00 44.09 352 GLY A N 1
ATOM 2642 C CA . GLY A 1 352 ? -11.384 -27.753 -10.242 1.00 44.09 352 GLY A CA 1
ATOM 2643 C C . GLY A 1 352 ? -12.390 -28.263 -9.221 1.00 44.09 352 GLY A C 1
ATOM 2644 O O . GLY A 1 352 ? -12.245 -29.375 -8.715 1.00 44.09 352 GLY A O 1
ATOM 2645 N N . TYR A 1 353 ? -13.435 -27.480 -8.963 1.00 46.53 353 TYR A N 1
ATOM 2646 C CA . TYR A 1 353 ? -14.678 -28.001 -8.392 1.00 46.53 353 TYR A CA 1
ATOM 2647 C C . TYR A 1 353 ? -15.636 -28.372 -9.533 1.00 46.53 353 TYR A C 1
ATOM 2649 O O . TYR A 1 353 ? -15.685 -27.673 -10.539 1.00 46.53 353 TYR A O 1
ATOM 2657 N N . TYR A 1 354 ? -16.365 -29.486 -9.419 1.00 37.69 354 TYR A N 1
ATOM 2658 C CA . TYR A 1 354 ? -17.359 -29.922 -10.410 1.00 37.69 354 TYR A CA 1
ATOM 2659 C C . TYR A 1 354 ? -18.670 -30.282 -9.710 1.00 37.69 354 TYR A C 1
ATOM 2661 O O . TYR A 1 354 ? -18.657 -30.983 -8.695 1.00 37.69 354 TYR A O 1
ATOM 2669 N N . ILE A 1 355 ? -19.792 -29.818 -10.264 1.00 37.69 355 ILE A N 1
ATOM 2670 C CA . ILE A 1 355 ? -21.139 -30.244 -9.882 1.00 37.69 355 ILE A CA 1
ATOM 2671 C C . ILE A 1 355 ? -21.649 -31.142 -11.015 1.00 37.69 355 ILE A C 1
ATOM 2673 O O . ILE A 1 355 ? -21.990 -30.649 -12.090 1.00 37.69 355 ILE A O 1
ATOM 2677 N N . ASP A 1 356 ? -21.659 -32.464 -10.794 1.00 31.98 356 ASP A N 1
ATOM 2678 C CA . ASP A 1 356 ? -22.210 -33.415 -11.767 1.00 31.98 356 ASP A CA 1
ATOM 2679 C C . ASP A 1 356 ? -23.730 -33.537 -11.642 1.00 31.98 356 ASP A C 1
ATOM 2681 O O . ASP A 1 356 ? -24.264 -33.714 -10.547 1.00 31.98 356 ASP A O 1
ATOM 2685 N N . ASN A 1 357 ? -24.414 -33.550 -12.784 1.00 34.09 357 ASN A N 1
ATOM 2686 C CA . ASN A 1 357 ? -25.866 -33.698 -12.891 1.00 34.09 357 ASN A CA 1
ATOM 2687 C C . ASN A 1 357 ? -26.343 -35.160 -13.008 1.00 34.09 357 ASN A C 1
ATOM 2689 O O . ASN A 1 357 ? -27.546 -35.395 -13.118 1.00 34.09 357 ASN A O 1
ATOM 2693 N N . LEU A 1 358 ? -25.448 -36.159 -13.008 1.00 32.22 358 LEU A N 1
ATOM 2694 C CA . LEU A 1 358 ? -25.837 -37.559 -13.260 1.00 32.22 358 LEU A CA 1
ATOM 2695 C C . LEU A 1 358 ? -25.595 -38.551 -12.115 1.00 32.22 358 LEU A C 1
ATOM 2697 O O . LEU A 1 358 ? -26.268 -39.581 -12.087 1.00 32.22 358 LEU A O 1
ATOM 2701 N N . TYR A 1 359 ? -24.753 -38.241 -11.127 1.00 27.50 359 TYR A N 1
ATOM 2702 C CA . TYR A 1 359 ? -24.661 -39.010 -9.881 1.00 27.50 359 TYR A CA 1
ATOM 2703 C C . TYR A 1 359 ? -24.419 -38.075 -8.695 1.00 27.50 359 TYR A C 1
ATOM 2705 O O . TYR A 1 359 ? -23.415 -37.378 -8.626 1.00 27.50 359 TYR A O 1
ATOM 2713 N N . ARG A 1 360 ? -25.365 -38.090 -7.750 1.00 43.81 360 ARG A N 1
ATOM 2714 C CA . ARG A 1 360 ? -25.394 -37.319 -6.497 1.00 43.81 360 ARG A CA 1
ATOM 2715 C C . ARG A 1 360 ? -24.280 -37.726 -5.518 1.00 43.81 360 ARG A C 1
ATOM 2717 O O . ARG A 1 360 ? -24.564 -38.273 -4.458 1.00 43.81 360 ARG A O 1
ATOM 2724 N N . GLN A 1 361 ? -23.023 -37.482 -5.873 1.00 29.25 361 GLN A N 1
ATOM 2725 C CA . GLN A 1 361 ? -21.866 -37.561 -4.982 1.00 29.25 361 GLN A CA 1
ATOM 2726 C C . GLN A 1 361 ? -20.868 -36.477 -5.389 1.00 29.25 361 GLN A C 1
ATOM 2728 O O . GLN A 1 361 ? -20.350 -36.487 -6.504 1.00 29.25 361 GLN A O 1
ATOM 2733 N N . THR A 1 362 ? -20.598 -35.534 -4.489 1.00 34.22 362 THR A N 1
ATOM 2734 C CA . THR A 1 362 ? -19.536 -34.543 -4.683 1.00 34.22 362 THR A CA 1
ATOM 2735 C C . THR A 1 362 ? -18.197 -35.268 -4.556 1.00 34.22 362 THR A C 1
ATOM 2737 O O . THR A 1 362 ? -17.689 -35.462 -3.460 1.00 34.22 362 THR A O 1
ATOM 2740 N N . LEU A 1 363 ? -17.642 -35.738 -5.671 1.00 28.27 363 LEU A N 1
ATOM 2741 C CA . LEU A 1 363 ? -16.240 -36.140 -5.748 1.00 28.27 363 LEU A CA 1
ATOM 2742 C C . LEU A 1 363 ? -15.436 -34.909 -6.169 1.00 28.27 363 LEU A C 1
ATOM 2744 O O . LEU A 1 363 ? -15.143 -34.709 -7.347 1.00 28.27 363 LEU A O 1
ATOM 2748 N N . SER A 1 364 ? -15.091 -34.064 -5.198 1.00 38.84 364 SER A N 1
ATOM 2749 C CA . SER A 1 364 ? -14.089 -33.012 -5.370 1.00 38.84 364 SER A CA 1
ATOM 2750 C C . SER A 1 364 ? -12.702 -33.655 -5.376 1.00 38.84 364 SER A C 1
ATOM 2752 O O . SER A 1 364 ? -12.045 -33.759 -4.350 1.00 38.84 364 SER A O 1
ATOM 2754 N N . GLY A 1 365 ? -12.270 -34.178 -6.521 1.00 36.84 365 GLY A N 1
ATOM 2755 C CA . GLY A 1 365 ? -10.943 -34.772 -6.650 1.00 36.84 365 GLY A CA 1
ATOM 2756 C C . GLY A 1 365 ? -9.871 -33.717 -6.916 1.00 36.84 365 GLY A C 1
ATOM 2757 O O . GLY A 1 365 ? -9.870 -33.103 -7.979 1.00 36.84 365 GLY A O 1
ATOM 2758 N N . LEU A 1 366 ? -8.893 -33.596 -6.016 1.00 39.47 366 LEU A N 1
ATOM 2759 C CA . LEU A 1 366 ? -7.542 -33.129 -6.347 1.00 39.47 366 LEU A CA 1
ATOM 2760 C C . LEU A 1 366 ? -6.950 -34.144 -7.338 1.00 39.47 366 LEU A C 1
ATOM 2762 O O . LEU A 1 366 ? -6.375 -35.158 -6.947 1.00 39.47 366 LEU A O 1
ATOM 2766 N N . ARG A 1 367 ? -7.186 -33.964 -8.642 1.00 43.34 367 ARG A N 1
ATOM 2767 C CA . ARG A 1 367 ? -6.725 -34.917 -9.665 1.00 43.34 367 ARG A CA 1
ATOM 2768 C C . ARG A 1 367 ? -5.517 -34.394 -10.424 1.00 43.34 367 ARG A C 1
ATOM 2770 O O . ARG A 1 367 ? -5.520 -34.295 -11.643 1.00 43.34 367 ARG A O 1
ATOM 2777 N N . SER A 1 368 ? -4.454 -34.148 -9.667 1.00 40.41 368 SER A N 1
ATOM 2778 C CA . SER A 1 368 ? -3.085 -34.237 -10.163 1.00 40.41 368 SER A CA 1
ATOM 2779 C C . SER A 1 368 ? -2.144 -34.556 -8.990 1.00 40.41 368 SER A C 1
ATOM 2781 O O . SER A 1 368 ? -1.915 -33.711 -8.140 1.00 40.41 368 SER A O 1
ATOM 2783 N N . ILE A 1 369 ? -1.635 -35.798 -8.973 1.00 38.88 369 ILE A N 1
ATOM 2784 C CA . ILE A 1 369 ? -0.403 -36.268 -8.293 1.00 38.88 369 ILE A CA 1
ATOM 2785 C C . ILE A 1 369 ? -0.464 -36.652 -6.785 1.00 38.88 369 ILE A C 1
ATOM 2787 O O . ILE A 1 369 ? 0.540 -36.616 -6.085 1.00 38.88 369 ILE A O 1
ATOM 2791 N N . THR A 1 370 ? -1.554 -37.250 -6.277 1.00 37.72 370 THR A N 1
ATOM 2792 C CA . THR A 1 370 ? -1.391 -38.316 -5.246 1.00 37.72 370 THR A CA 1
ATOM 2793 C C . THR A 1 370 ? -2.559 -39.319 -5.217 1.00 37.72 370 THR A C 1
ATOM 2795 O O . THR A 1 370 ? -3.711 -38.899 -5.178 1.00 37.72 370 THR A O 1
ATOM 2798 N N . PRO A 1 371 ? -2.341 -40.655 -5.227 1.00 38.75 371 PRO A N 1
ATOM 2799 C CA . PRO A 1 371 ? -3.429 -41.624 -5.432 1.00 38.75 371 PRO A CA 1
ATOM 2800 C C . PRO A 1 371 ? -4.272 -41.994 -4.194 1.00 38.75 371 PRO A C 1
ATOM 2802 O O . PRO A 1 371 ? -5.119 -42.877 -4.322 1.00 38.75 371 PRO A O 1
ATOM 2805 N N . SER A 1 372 ? -4.037 -41.429 -3.001 1.00 50.06 372 SER A N 1
ATOM 2806 C CA . SER A 1 372 ? -4.548 -42.024 -1.747 1.00 50.06 372 SER A CA 1
ATOM 2807 C C . SER A 1 372 ? -5.629 -41.252 -0.985 1.00 50.06 372 SER A C 1
ATOM 2809 O O . SER A 1 372 ? -6.250 -41.860 -0.119 1.00 50.06 372 SER A O 1
ATOM 2811 N N . LEU A 1 373 ? -5.877 -39.969 -1.265 1.00 53.78 373 LEU A N 1
ATOM 2812 C CA . LEU A 1 373 ? -6.877 -39.169 -0.539 1.00 53.78 373 LEU A CA 1
ATOM 2813 C C . LEU A 1 373 ? -8.021 -38.768 -1.481 1.00 53.78 373 LEU A C 1
ATOM 2815 O O . LEU A 1 373 ? -7.783 -38.190 -2.539 1.00 53.78 373 LEU A O 1
ATOM 2819 N N . GLN A 1 374 ? -9.261 -39.105 -1.112 1.00 60.38 374 GLN A N 1
ATOM 2820 C CA . GLN A 1 374 ? -10.475 -38.678 -1.818 1.00 60.38 374 GLN A CA 1
ATOM 2821 C C . GLN A 1 374 ? -11.260 -37.709 -0.928 1.00 60.38 374 GLN A C 1
ATOM 2823 O O . GLN A 1 374 ? -12.061 -38.166 -0.111 1.00 60.38 374 GLN A O 1
ATOM 2828 N N . PRO A 1 375 ? -11.016 -36.391 -1.041 1.00 62.84 375 PRO A N 1
ATOM 2829 C CA . PRO A 1 375 ? -11.730 -35.425 -0.225 1.00 62.84 375 PRO A CA 1
ATOM 2830 C C . PRO A 1 375 ? -13.187 -35.272 -0.688 1.00 62.84 375 PRO A C 1
ATOM 2832 O O . PRO A 1 375 ? -13.487 -35.249 -1.883 1.00 62.84 375 PRO A O 1
ATOM 2835 N N . LEU A 1 376 ? -14.087 -35.164 0.288 1.00 66.38 376 LEU A N 1
ATOM 2836 C CA . LEU A 1 376 ? -15.533 -34.981 0.148 1.00 66.38 376 LEU A CA 1
ATOM 2837 C C . LEU A 1 376 ? -15.910 -33.533 -0.199 1.00 66.38 376 LEU A C 1
ATOM 2839 O O . LEU A 1 376 ? -16.909 -33.304 -0.880 1.00 66.38 376 LEU A O 1
ATOM 2843 N N . ALA A 1 377 ? -15.127 -32.562 0.277 1.00 67.50 377 ALA A N 1
ATOM 2844 C CA . ALA A 1 377 ? -15.248 -31.153 -0.086 1.00 67.50 377 ALA A CA 1
ATOM 2845 C C . ALA A 1 377 ? -13.891 -30.438 0.028 1.00 67.50 377 ALA A C 1
ATOM 2847 O O . ALA A 1 377 ? -12.981 -30.910 0.714 1.00 67.50 377 ALA A O 1
ATOM 2848 N N . VAL A 1 378 ? -13.761 -29.306 -0.668 1.00 65.31 378 VAL A N 1
ATOM 2849 C CA . VAL A 1 378 ? -12.553 -28.468 -0.707 1.00 65.31 378 VAL A CA 1
ATOM 2850 C C . VAL A 1 378 ? -12.978 -27.000 -0.701 1.00 65.31 378 VAL A C 1
ATOM 2852 O O . VAL A 1 378 ? -13.972 -26.653 -1.339 1.00 65.31 378 VAL A O 1
ATOM 2855 N N . CYS A 1 379 ? -12.226 -26.136 -0.026 1.00 65.69 379 CYS A N 1
ATOM 2856 C CA . CYS A 1 379 ? -12.337 -24.685 -0.167 1.00 65.69 379 CYS A CA 1
ATOM 2857 C C . CYS A 1 379 ? -10.953 -24.027 -0.144 1.00 65.69 379 CYS A C 1
ATOM 2859 O O . CYS A 1 379 ? -9.974 -24.620 0.310 1.00 65.69 379 CYS A O 1
ATOM 2861 N N . VAL A 1 380 ? -10.872 -22.791 -0.630 1.00 60.84 380 VAL A N 1
ATOM 2862 C CA . VAL A 1 380 ? -9.637 -21.997 -0.651 1.00 60.84 380 VAL A CA 1
ATOM 2863 C C . VAL A 1 380 ? -9.889 -20.717 0.135 1.00 60.84 380 VAL A C 1
ATOM 2865 O O . VAL A 1 380 ? -10.942 -20.100 -0.029 1.00 60.84 380 VAL A O 1
ATOM 2868 N N . SER A 1 381 ? -8.965 -20.343 1.018 1.00 58.75 381 SER A N 1
ATOM 2869 C CA . SER A 1 381 ? -9.034 -19.066 1.725 1.00 58.75 381 SER A CA 1
ATOM 2870 C C . SER A 1 381 ? -8.742 -17.892 0.794 1.00 58.75 381 SER A C 1
ATOM 2872 O O . SER A 1 381 ? -8.152 -18.042 -0.275 1.00 58.75 381 SER A O 1
ATOM 2874 N N . SER A 1 382 ? -9.084 -16.685 1.238 1.00 50.88 382 SER A N 1
ATOM 2875 C CA . SER A 1 382 ? -8.661 -15.441 0.581 1.00 50.88 382 SER A CA 1
ATOM 2876 C C . SER A 1 382 ? -7.135 -15.289 0.516 1.00 50.88 382 SER A C 1
ATOM 2878 O O . SER A 1 382 ? -6.627 -14.692 -0.425 1.00 50.88 382 SER A O 1
ATOM 2880 N N . SER A 1 383 ? -6.406 -15.868 1.477 1.00 49.09 383 SER A N 1
ATOM 2881 C CA . SER A 1 383 ? -4.937 -15.943 1.497 1.00 49.09 383 SER A CA 1
ATOM 2882 C C . SER A 1 383 ? -4.360 -17.042 0.597 1.00 49.09 383 SER A C 1
ATOM 2884 O O . SER A 1 383 ? -3.152 -17.257 0.579 1.00 49.09 383 SER A O 1
ATOM 2886 N N . GLY A 1 384 ? -5.210 -17.764 -0.137 1.00 53.47 384 GLY A N 1
ATOM 2887 C CA . GLY A 1 384 ? -4.801 -18.822 -1.050 1.00 53.47 384 GLY A CA 1
ATOM 2888 C C . GLY A 1 384 ? -4.511 -20.163 -0.376 1.00 53.47 384 GLY A C 1
ATOM 2889 O O . GLY A 1 384 ? -4.148 -21.098 -1.069 1.00 53.47 384 GLY A O 1
ATOM 2890 N N . ILE A 1 385 ? -4.675 -20.344 0.931 1.00 63.09 385 ILE A N 1
ATOM 2891 C CA . ILE A 1 385 ? -4.485 -21.658 1.569 1.00 63.09 385 ILE A CA 1
ATOM 2892 C C . ILE A 1 385 ? -5.646 -22.578 1.184 1.00 63.09 385 ILE A C 1
ATOM 2894 O O . ILE A 1 385 ? -6.811 -22.180 1.224 1.00 63.09 385 ILE A O 1
ATOM 2898 N N . MET A 1 386 ? -5.343 -23.821 0.811 1.00 70.25 386 MET A N 1
ATOM 2899 C CA . MET A 1 386 ? -6.366 -24.796 0.442 1.00 70.25 386 MET A CA 1
ATOM 2900 C C . MET A 1 386 ? -6.677 -25.738 1.604 1.00 70.25 386 MET A C 1
ATOM 2902 O O . MET A 1 386 ? -5.778 -26.279 2.246 1.00 70.25 386 MET A O 1
ATOM 2906 N N . TYR A 1 387 ? -7.968 -25.976 1.816 1.00 73.69 387 TYR A N 1
ATOM 2907 C CA . TYR A 1 387 ? -8.504 -26.897 2.810 1.00 73.69 387 TYR A CA 1
ATOM 2908 C C . TYR A 1 387 ? -9.316 -27.974 2.110 1.00 73.69 387 TYR A C 1
ATOM 2910 O O . TYR A 1 387 ? -10.083 -27.679 1.197 1.00 73.69 387 TYR A O 1
ATOM 2918 N N . SER A 1 388 ? -9.198 -29.215 2.562 1.00 75.00 388 SER A N 1
ATOM 2919 C CA . SER A 1 388 ? -10.038 -30.314 2.089 1.00 75.00 388 SER A CA 1
ATOM 2920 C C . SER A 1 388 ? -10.503 -31.180 3.246 1.00 75.00 388 SER A C 1
ATOM 2922 O O . SER A 1 388 ? -9.730 -31.386 4.171 1.00 75.00 388 SER A O 1
ATOM 2924 N N . ILE A 1 389 ? -11.698 -31.750 3.178 1.00 74.56 389 ILE A N 1
ATOM 2925 C CA . ILE A 1 389 ? -12.236 -32.648 4.208 1.00 74.56 389 ILE A CA 1
ATOM 2926 C C . ILE A 1 389 ? -12.429 -34.054 3.648 1.00 74.56 389 ILE A C 1
ATOM 2928 O O . ILE A 1 389 ? -12.945 -34.204 2.544 1.00 74.56 389 ILE A O 1
ATOM 2932 N N . ASP A 1 390 ? -12.033 -35.081 4.391 1.00 76.12 390 ASP A N 1
ATOM 2933 C CA . ASP A 1 390 ? -12.414 -36.474 4.153 1.00 76.12 390 ASP A CA 1
ATOM 2934 C C . ASP A 1 390 ? -13.427 -36.948 5.217 1.00 76.12 390 ASP A C 1
ATOM 2936 O O . ASP A 1 390 ? -13.996 -36.146 5.951 1.00 76.12 390 ASP A O 1
ATOM 2940 N N . SER A 1 391 ? -13.719 -38.248 5.294 1.00 73.44 391 SER A N 1
ATOM 2941 C CA . SER A 1 391 ? -14.690 -38.783 6.265 1.00 73.44 391 SER A CA 1
ATOM 2942 C C . SER A 1 391 ? -14.283 -38.672 7.748 1.00 73.44 391 SER A C 1
ATOM 2944 O O . SER A 1 391 ? -15.080 -39.036 8.612 1.00 73.44 391 SER A O 1
ATOM 2946 N N . ALA A 1 392 ? -13.039 -38.290 8.049 1.00 75.06 392 ALA A N 1
ATOM 2947 C CA . ALA A 1 392 ? -12.479 -38.248 9.401 1.00 75.06 392 ALA A CA 1
ATOM 2948 C C . ALA A 1 392 ? -11.613 -37.005 9.690 1.00 75.06 392 ALA A C 1
ATOM 2950 O O . ALA A 1 392 ? -11.495 -36.594 10.850 1.00 75.06 392 ALA A O 1
ATOM 2951 N N . GLN A 1 393 ? -10.984 -36.417 8.673 1.00 80.25 393 GLN A N 1
ATOM 2952 C CA . GLN A 1 393 ? -9.950 -35.397 8.795 1.00 80.25 393 GLN A CA 1
ATOM 2953 C C . GLN A 1 393 ? -10.190 -34.206 7.871 1.00 80.25 393 GLN A C 1
ATOM 2955 O O . GLN A 1 393 ? -10.730 -34.332 6.777 1.00 80.25 393 GLN A O 1
ATOM 2960 N N . ILE A 1 394 ? -9.741 -33.034 8.313 1.00 82.31 394 ILE A N 1
ATOM 2961 C CA . ILE A 1 394 ? -9.533 -31.862 7.466 1.00 82.31 394 ILE A CA 1
ATOM 2962 C C . ILE A 1 394 ? -8.031 -31.734 7.212 1.00 82.31 394 ILE A C 1
ATOM 2964 O O . ILE A 1 394 ? -7.221 -31.805 8.139 1.00 82.31 394 ILE A O 1
ATOM 2968 N N . HIS A 1 395 ? -7.667 -31.546 5.951 1.00 77.19 395 HIS A N 1
ATOM 2969 C CA . HIS A 1 395 ? -6.307 -31.400 5.464 1.00 77.19 395 HIS A CA 1
ATOM 2970 C C . HIS A 1 395 ? -6.058 -29.967 4.996 1.00 77.19 395 HIS A C 1
ATOM 2972 O O . HIS A 1 395 ? -6.883 -29.399 4.279 1.00 77.19 395 HIS A O 1
ATOM 2978 N N . ILE A 1 396 ? -4.910 -29.415 5.376 1.00 78.88 396 ILE A N 1
ATOM 2979 C CA . ILE A 1 396 ? -4.409 -28.106 4.951 1.00 78.88 396 ILE A CA 1
ATOM 2980 C C . ILE A 1 396 ? -3.284 -28.345 3.952 1.00 78.88 396 ILE A C 1
ATOM 2982 O O . ILE A 1 396 ? -2.402 -29.165 4.213 1.00 78.88 396 ILE A O 1
ATOM 2986 N N . TRP A 1 397 ? -3.302 -27.642 2.826 1.00 71.12 397 TRP A N 1
ATOM 2987 C CA . TRP A 1 397 ? -2.345 -27.840 1.744 1.00 71.12 397 TRP A CA 1
ATOM 2988 C C . TRP A 1 397 ? -1.500 -26.596 1.485 1.00 71.12 397 TRP A C 1
ATOM 2990 O O . TRP A 1 397 ? -1.988 -25.471 1.592 1.00 71.12 397 TRP A O 1
ATOM 3000 N N . ASP A 1 398 ? -0.248 -26.846 1.107 1.00 64.12 398 ASP A N 1
ATOM 3001 C CA . ASP A 1 398 ? 0.666 -25.860 0.530 1.00 64.12 398 ASP A CA 1
ATOM 3002 C C . ASP A 1 398 ? 0.396 -25.682 -0.975 1.00 64.12 398 ASP A C 1
ATOM 3004 O O . ASP A 1 398 ? -0.291 -26.495 -1.603 1.00 64.12 398 ASP A O 1
ATOM 3008 N N . ASP A 1 399 ? 1.004 -24.663 -1.567 1.00 60.44 399 ASP A N 1
ATOM 3009 C CA . ASP A 1 399 ? 0.946 -24.303 -2.982 1.00 60.44 399 ASP A CA 1
ATOM 3010 C C . ASP A 1 399 ? 1.388 -25.438 -3.915 1.00 60.44 399 ASP A C 1
ATOM 3012 O O . ASP A 1 399 ? 0.889 -25.551 -5.038 1.00 60.44 399 ASP A O 1
ATOM 3016 N N . ASP A 1 400 ? 2.274 -26.308 -3.427 1.00 59.56 400 ASP A N 1
ATOM 3017 C CA . ASP A 1 400 ? 2.838 -27.434 -4.171 1.00 59.56 400 ASP A CA 1
ATOM 3018 C C . ASP A 1 400 ? 1.936 -28.677 -4.218 1.00 59.56 400 ASP A C 1
ATOM 3020 O O . ASP A 1 400 ? 2.216 -29.589 -4.994 1.00 59.56 400 ASP A O 1
ATOM 3024 N N . LEU A 1 401 ? 0.873 -28.742 -3.402 1.00 59.59 401 LEU A N 1
ATOM 3025 C CA . LEU A 1 401 ? -0.188 -29.773 -3.415 1.00 59.59 401 LEU A CA 1
ATOM 3026 C C . LEU A 1 401 ? 0.269 -31.254 -3.395 1.00 59.59 401 LEU A C 1
ATOM 3028 O O . LEU A 1 401 ? -0.546 -32.157 -3.575 1.00 59.59 401 LEU A O 1
ATOM 3032 N N . ASN A 1 402 ? 1.548 -31.532 -3.125 1.00 60.84 402 ASN A N 1
ATOM 3033 C CA . ASN A 1 402 ? 2.121 -32.884 -3.124 1.00 60.84 402 ASN A CA 1
ATOM 3034 C C . ASN A 1 402 ? 1.734 -33.703 -1.881 1.00 60.84 402 ASN A C 1
ATOM 3036 O O . ASN A 1 402 ? 1.610 -34.927 -1.939 1.00 60.84 402 ASN A O 1
ATOM 3040 N N . SER A 1 403 ? 1.579 -33.032 -0.741 1.00 66.81 403 SER A N 1
ATOM 3041 C CA . SER A 1 403 ? 1.164 -33.622 0.531 1.00 66.81 403 SER A CA 1
ATOM 3042 C C . SER A 1 403 ? 0.524 -32.552 1.412 1.00 66.81 403 SER A C 1
ATOM 3044 O O . SER A 1 403 ? 0.962 -31.401 1.353 1.00 66.81 403 SER A O 1
ATOM 3046 N N . PRO A 1 404 ? -0.457 -32.905 2.258 1.00 68.62 404 PRO A N 1
ATOM 3047 C CA . PRO A 1 404 ? -1.026 -31.942 3.185 1.00 68.62 404 PRO A CA 1
ATOM 3048 C C . PRO A 1 404 ? 0.023 -31.521 4.224 1.00 68.62 404 PRO A C 1
ATOM 3050 O O . PRO A 1 404 ? 0.703 -32.371 4.802 1.00 68.62 404 PRO A O 1
ATOM 3053 N N . LEU A 1 405 ? 0.131 -30.215 4.472 1.00 71.62 405 LEU A N 1
ATOM 3054 C CA . LEU A 1 405 ? 0.944 -29.619 5.539 1.00 71.62 405 LEU A CA 1
ATOM 3055 C C . LEU A 1 405 ? 0.502 -30.127 6.911 1.00 71.62 405 LEU A C 1
ATOM 3057 O O . LEU A 1 405 ? 1.319 -30.390 7.792 1.00 71.62 405 LEU A O 1
ATOM 3061 N N . LEU A 1 406 ? -0.812 -30.276 7.077 1.00 76.38 406 LEU A N 1
ATOM 3062 C CA . LEU A 1 406 ? -1.433 -30.718 8.311 1.00 76.38 406 LEU A CA 1
ATOM 3063 C C . LEU A 1 406 ? -2.696 -31.513 8.000 1.00 76.38 406 LEU A C 1
ATOM 3065 O O . LEU A 1 406 ? -3.440 -31.179 7.084 1.00 76.38 406 LEU A O 1
ATOM 3069 N N . SER A 1 407 ? -2.948 -32.559 8.781 1.00 79.94 407 SER A N 1
ATOM 3070 C CA . SER A 1 407 ? -4.211 -33.300 8.774 1.00 79.94 407 SER A CA 1
ATOM 3071 C C . SER A 1 407 ? -4.725 -33.399 10.203 1.00 79.94 407 SER A C 1
ATOM 3073 O O . SER A 1 407 ? -4.018 -33.907 11.075 1.00 79.94 407 SER A O 1
ATOM 3075 N N . VAL A 1 408 ? -5.934 -32.901 10.453 1.00 76.25 408 VAL A N 1
ATOM 3076 C CA . VAL A 1 408 ? -6.530 -32.832 11.793 1.00 76.25 408 VAL A CA 1
ATOM 3077 C C . VAL A 1 408 ? -7.860 -33.564 11.799 1.00 76.25 408 VAL A C 1
ATOM 3079 O O . VAL A 1 408 ? -8.673 -33.373 10.900 1.00 76.25 408 VAL A O 1
ATOM 3082 N N . ASN A 1 409 ? -8.108 -34.387 12.820 1.00 80.06 409 ASN A N 1
ATOM 3083 C CA . ASN A 1 409 ? -9.424 -34.999 13.005 1.00 80.06 409 ASN A CA 1
ATOM 3084 C C . ASN A 1 409 ? -10.463 -33.908 13.275 1.00 80.06 409 ASN A C 1
ATOM 3086 O O . ASN A 1 409 ? -10.336 -33.167 14.247 1.00 80.06 409 ASN A O 1
ATOM 3090 N N . HIS A 1 410 ? -11.511 -33.847 12.459 1.00 74.69 410 HIS A N 1
ATOM 3091 C CA . HIS A 1 410 ? -12.492 -32.761 12.533 1.00 74.69 410 HIS A CA 1
ATOM 3092 C C . HIS A 1 410 ? -13.474 -32.887 13.709 1.00 74.69 410 HIS A C 1
ATOM 3094 O O . HIS A 1 410 ? -14.241 -31.970 13.973 1.00 74.69 410 HIS A O 1
ATOM 3100 N N . GLY A 1 411 ? -13.524 -34.030 14.401 1.00 70.81 411 GLY A N 1
ATOM 3101 C CA . GLY A 1 411 ? -14.360 -34.218 15.598 1.00 70.81 411 GLY A CA 1
ATOM 3102 C C . GLY A 1 411 ? -15.879 -34.252 15.363 1.00 70.81 411 GLY A C 1
ATOM 3103 O O . GLY A 1 411 ? -16.609 -34.643 16.267 1.00 70.81 411 GLY A O 1
ATOM 3104 N N . ILE A 1 412 ? -16.358 -33.905 14.161 1.00 73.62 412 ILE A N 1
ATOM 3105 C CA . ILE A 1 412 ? -17.767 -34.033 13.751 1.00 73.62 412 ILE A CA 1
ATOM 3106 C C . ILE A 1 412 ? -18.264 -35.467 13.995 1.00 73.62 412 ILE A C 1
ATOM 3108 O O . ILE A 1 412 ? -17.701 -36.433 13.475 1.00 73.62 412 ILE A O 1
ATOM 3112 N N . SER A 1 413 ? -19.326 -35.596 14.790 1.00 60.50 413 SER A N 1
ATOM 3113 C CA . SER A 1 413 ? -19.918 -36.875 15.188 1.00 60.50 413 SER A CA 1
ATOM 3114 C C . SER A 1 413 ? -21.264 -37.098 14.489 1.00 60.50 413 SER A C 1
ATOM 3116 O O . SER A 1 413 ? -22.110 -36.214 14.507 1.00 60.50 413 SER A O 1
ATOM 3118 N N . GLY A 1 414 ? -21.458 -38.270 13.870 1.00 56.56 414 GLY A N 1
ATOM 3119 C CA . GLY A 1 414 ? -22.685 -38.643 13.146 1.00 56.56 414 GLY A CA 1
ATOM 3120 C C . GLY A 1 414 ? -22.401 -39.201 11.744 1.00 56.56 414 GLY A C 1
ATOM 3121 O O . GLY A 1 414 ? -21.401 -38.857 11.121 1.00 56.56 414 GLY A O 1
ATOM 3122 N N . GLY A 1 415 ? -23.251 -40.102 11.236 1.00 53.38 415 GLY A N 1
ATOM 3123 C CA . GLY A 1 415 ? -23.077 -40.817 9.952 1.00 53.38 415 GLY A CA 1
ATOM 3124 C C . GLY A 1 415 ? -23.195 -39.957 8.681 1.00 53.38 415 GLY A C 1
ATOM 3125 O O . GLY A 1 415 ? -23.305 -40.498 7.579 1.00 53.38 415 GLY A O 1
ATOM 3126 N N . HIS A 1 416 ? -23.132 -38.633 8.827 1.00 59.59 416 HIS A N 1
ATOM 3127 C CA . HIS A 1 416 ? -23.453 -37.622 7.819 1.00 59.59 416 HIS A CA 1
ATOM 3128 C C . HIS A 1 416 ? -22.545 -37.660 6.575 1.00 59.59 416 HIS A C 1
ATOM 3130 O O . HIS A 1 416 ? -22.924 -37.166 5.518 1.00 59.59 416 HIS A O 1
ATOM 3136 N N . PHE A 1 417 ? -21.386 -38.320 6.653 1.00 60.56 417 PHE A N 1
ATOM 3137 C CA . PHE A 1 417 ? -20.409 -38.433 5.563 1.00 60.56 417 PHE A CA 1
ATOM 3138 C C . PHE A 1 417 ? -20.647 -39.622 4.610 1.00 60.56 417 PHE A C 1
ATOM 3140 O O . PHE A 1 417 ? -19.896 -39.794 3.652 1.00 60.56 417 PHE A O 1
ATOM 3147 N N . VAL A 1 418 ? -21.666 -40.462 4.858 1.00 53.56 418 VAL A N 1
ATOM 3148 C CA . VAL A 1 418 ? -21.902 -41.712 4.097 1.00 53.56 418 VAL A CA 1
ATOM 3149 C C . VAL A 1 418 ? -23.150 -41.643 3.199 1.00 53.56 418 VAL A C 1
ATOM 3151 O O . VAL A 1 418 ? -23.229 -42.368 2.207 1.00 53.56 418 VAL A O 1
ATOM 3154 N N . SER A 1 419 ? -24.115 -40.762 3.502 1.00 51.28 419 SER A N 1
ATOM 3155 C CA . SER A 1 419 ? -25.323 -40.545 2.675 1.00 51.28 419 SER A CA 1
ATOM 3156 C C . SER A 1 419 ? -25.782 -39.080 2.557 1.00 51.28 419 SER A C 1
ATOM 3158 O O . SER A 1 419 ? -26.842 -38.808 1.994 1.00 51.28 419 SER A O 1
ATOM 3160 N N . GLY A 1 420 ? -24.983 -38.146 3.081 1.00 55.53 420 GLY A N 1
ATOM 3161 C CA . GLY A 1 420 ? -25.310 -36.727 3.213 1.00 55.53 420 GLY A CA 1
ATOM 3162 C C . GLY A 1 420 ? -24.608 -35.795 2.222 1.00 55.53 420 GLY A C 1
ATOM 3163 O O . GLY A 1 420 ? -23.801 -36.227 1.397 1.00 55.53 420 GLY A O 1
ATOM 3164 N N . PHE A 1 421 ? -24.909 -34.497 2.303 1.00 64.50 421 PHE A N 1
ATOM 3165 C CA . PHE A 1 421 ? -24.144 -33.454 1.610 1.00 64.50 421 PHE A CA 1
ATOM 3166 C C . PHE A 1 421 ? -23.017 -32.957 2.521 1.00 64.50 421 PHE A C 1
ATOM 3168 O O . PHE A 1 421 ? -23.192 -32.875 3.733 1.00 64.50 421 PHE A O 1
ATOM 3175 N N . VAL A 1 422 ? -21.869 -32.613 1.933 1.00 67.31 422 VAL A N 1
ATOM 3176 C CA . VAL A 1 422 ? -20.756 -31.949 2.624 1.00 67.31 422 VAL A CA 1
ATOM 3177 C C . VAL A 1 422 ? -20.286 -30.783 1.765 1.00 67.31 422 VAL A C 1
ATOM 3179 O O . VAL A 1 422 ? -20.153 -30.901 0.539 1.00 67.31 422 VAL A O 1
ATOM 3182 N N . ARG A 1 423 ? -20.070 -29.638 2.403 1.00 72.06 423 ARG A N 1
ATOM 3183 C CA . ARG A 1 423 ? -19.598 -28.406 1.774 1.00 72.06 423 ARG A CA 1
ATOM 3184 C C . ARG A 1 423 ? -18.674 -27.660 2.727 1.00 72.06 423 ARG A C 1
ATOM 3186 O O . ARG A 1 423 ? -18.859 -27.730 3.938 1.00 72.06 423 ARG A O 1
ATOM 3193 N N . MET A 1 424 ? -17.698 -26.953 2.168 1.00 71.88 424 MET A N 1
ATOM 3194 C CA . MET A 1 424 ? -16.755 -26.138 2.928 1.00 71.88 424 MET A CA 1
ATOM 3195 C C . MET A 1 424 ? -16.753 -24.711 2.392 1.00 71.88 424 MET A C 1
ATOM 3197 O O . MET A 1 424 ? -16.773 -24.511 1.178 1.00 71.88 424 MET A O 1
ATOM 3201 N N . TRP A 1 425 ? -16.675 -23.742 3.295 1.00 71.56 425 TRP A N 1
ATOM 3202 C CA . TRP A 1 425 ? -16.466 -22.334 2.981 1.00 71.56 425 TRP A CA 1
ATOM 3203 C C . TRP A 1 425 ? -15.398 -21.778 3.905 1.00 71.56 425 TRP A C 1
ATOM 3205 O O . TRP A 1 425 ? -15.345 -22.129 5.081 1.00 71.56 425 TRP A O 1
ATOM 3215 N N . HIS A 1 426 ? -14.567 -20.892 3.376 1.00 68.56 426 HIS A N 1
ATOM 3216 C CA . HIS A 1 426 ? -13.662 -20.099 4.187 1.00 68.56 426 HIS A CA 1
ATOM 3217 C C . HIS A 1 426 ? -14.121 -18.648 4.123 1.00 68.56 426 HIS A C 1
ATOM 3219 O O . HIS A 1 426 ? -14.199 -18.076 3.038 1.00 68.56 426 HIS A O 1
ATOM 3225 N N . ASP A 1 427 ? -14.395 -18.053 5.276 1.00 63.41 427 ASP A N 1
ATOM 3226 C CA . ASP A 1 427 ? -14.896 -16.687 5.369 1.00 63.41 427 ASP A CA 1
ATOM 3227 C C . ASP A 1 427 ? -14.370 -16.016 6.637 1.00 63.41 427 ASP A C 1
ATOM 3229 O O . ASP A 1 427 ? -14.405 -16.599 7.719 1.00 63.41 427 ASP A O 1
ATOM 3233 N N . THR A 1 428 ? -13.866 -14.784 6.524 1.00 56.84 428 THR A N 1
ATOM 3234 C CA . THR A 1 428 ? -13.338 -13.992 7.659 1.00 56.84 428 THR A CA 1
ATOM 3235 C C . THR A 1 428 ? -12.289 -14.708 8.540 1.00 56.84 428 THR A C 1
ATOM 3237 O O . THR A 1 428 ? -12.192 -14.450 9.736 1.00 56.84 428 THR A O 1
ATOM 3240 N N . GLY A 1 429 ? -11.495 -15.621 7.962 1.00 56.41 429 GLY A N 1
ATOM 3241 C CA . GLY A 1 429 ? -10.486 -16.407 8.698 1.00 56.41 429 GLY A CA 1
ATOM 3242 C C . GLY A 1 429 ? -11.054 -17.599 9.480 1.00 56.41 429 GLY A C 1
ATOM 3243 O O . GLY A 1 429 ? -10.341 -18.229 10.259 1.00 56.41 429 GLY A O 1
ATOM 3244 N N . LEU A 1 430 ? -12.335 -17.909 9.281 1.00 64.31 430 LEU A N 1
ATOM 3245 C CA . LEU A 1 430 ? -13.016 -19.070 9.835 1.00 64.31 430 LEU A CA 1
ATOM 3246 C C . LEU A 1 430 ? -13.316 -20.071 8.724 1.00 64.31 430 LEU A C 1
ATOM 3248 O O . LEU A 1 430 ? -13.588 -19.707 7.576 1.00 64.31 430 LEU A O 1
ATOM 3252 N N . LEU A 1 431 ? -13.290 -21.349 9.087 1.00 72.44 431 LEU A N 1
ATOM 3253 C CA . LEU A 1 431 ? -13.634 -22.443 8.196 1.00 72.44 431 LEU A CA 1
ATOM 3254 C C . LEU A 1 431 ? -14.996 -23.005 8.602 1.00 72.44 431 LEU A C 1
ATOM 3256 O O . LEU A 1 431 ? -15.181 -23.490 9.714 1.00 72.44 431 LEU A O 1
ATOM 3260 N N . TYR A 1 432 ? -15.949 -22.959 7.685 1.00 75.19 432 TYR A N 1
ATOM 3261 C CA . TYR A 1 432 ? -17.302 -23.456 7.877 1.00 75.19 432 TYR A CA 1
ATOM 3262 C C . TYR A 1 432 ? -17.493 -24.751 7.098 1.00 75.19 432 TYR A C 1
ATOM 3264 O O . TYR A 1 432 ? -17.174 -24.821 5.911 1.00 75.19 432 TYR A O 1
ATOM 3272 N N . VAL A 1 433 ? -18.043 -25.771 7.749 1.00 77.06 433 VAL A N 1
ATOM 3273 C CA . VAL A 1 433 ? -18.345 -27.069 7.143 1.00 77.06 433 VAL A CA 1
ATOM 3274 C C . VAL A 1 433 ? -19.829 -27.354 7.298 1.00 77.06 433 VAL A C 1
ATOM 3276 O O . VAL A 1 433 ? -20.295 -27.659 8.392 1.00 77.06 433 VAL A O 1
ATOM 3279 N N . GLY A 1 434 ? -20.577 -27.259 6.203 1.00 76.06 434 GLY A N 1
ATOM 3280 C CA . GLY A 1 434 ? -21.977 -27.672 6.159 1.00 76.06 434 GLY A CA 1
ATOM 3281 C C . GLY A 1 434 ? -22.055 -29.167 5.909 1.00 76.06 434 GLY A C 1
ATOM 3282 O O . GLY A 1 434 ? -21.485 -29.650 4.928 1.00 76.06 434 GLY A O 1
ATOM 3283 N N . HIS A 1 435 ? -22.740 -29.900 6.779 1.00 75.00 435 HIS A N 1
ATOM 3284 C CA . HIS A 1 435 ? -22.902 -31.346 6.667 1.00 75.00 435 HIS A CA 1
ATOM 3285 C C . HIS A 1 435 ? -24.275 -31.790 7.168 1.00 75.00 435 HIS A C 1
ATOM 3287 O O . HIS A 1 435 ? -24.893 -31.136 8.003 1.00 75.00 435 HIS A O 1
ATOM 3293 N N . GLY A 1 436 ? -24.799 -32.889 6.636 1.00 69.88 436 GLY A N 1
ATOM 3294 C CA . GLY A 1 436 ? -26.105 -33.372 7.071 1.00 69.88 436 GLY A CA 1
ATOM 3295 C C . GLY A 1 436 ? -26.729 -34.404 6.149 1.00 69.88 436 GLY A C 1
ATOM 3296 O O . GLY A 1 436 ? -26.264 -34.641 5.039 1.00 69.88 436 GLY A O 1
ATOM 3297 N N . GLU A 1 437 ? -27.814 -35.008 6.616 1.00 64.56 437 GLU A N 1
ATOM 3298 C CA . GLU A 1 437 ? -28.665 -35.919 5.846 1.00 64.56 437 GLU A CA 1
ATOM 3299 C C . GLU A 1 437 ? -29.964 -35.200 5.437 1.00 64.56 437 GLU A C 1
ATOM 3301 O O . GLU A 1 437 ? -30.247 -34.094 5.893 1.00 64.56 437 GLU A O 1
ATOM 3306 N N . LEU A 1 438 ? -30.794 -35.821 4.591 1.00 58.34 438 LEU A N 1
ATOM 3307 C CA . LEU A 1 438 ? -32.044 -35.215 4.092 1.00 58.34 438 LEU A CA 1
ATOM 3308 C C . LEU A 1 438 ? -33.019 -34.761 5.199 1.00 58.34 438 LEU A C 1
ATOM 3310 O O . LEU A 1 438 ? -33.915 -33.968 4.933 1.00 58.34 438 LEU A O 1
ATOM 3314 N N . THR A 1 439 ? -32.862 -35.272 6.422 1.00 58.12 439 THR A N 1
ATOM 3315 C CA . THR A 1 439 ? -33.725 -34.985 7.576 1.00 58.12 439 THR A CA 1
ATOM 3316 C C . THR A 1 439 ? -33.042 -34.179 8.684 1.00 58.12 439 THR A C 1
ATOM 3318 O O . THR A 1 439 ? -33.685 -33.901 9.691 1.00 58.12 439 THR A O 1
ATOM 3321 N N . SER A 1 440 ? -31.750 -33.850 8.560 1.00 65.31 440 SER A N 1
ATOM 3322 C CA . SER A 1 440 ? -31.010 -33.080 9.571 1.00 65.31 440 SER A CA 1
ATOM 3323 C C . SER A 1 440 ? -29.791 -32.405 8.951 1.00 65.31 440 SER A C 1
ATOM 3325 O O . SER A 1 440 ? -28.930 -33.078 8.385 1.00 65.31 440 SER A O 1
ATOM 3327 N N . GLN A 1 441 ? -29.727 -31.079 9.067 1.00 70.38 441 GLN A N 1
ATOM 3328 C CA . GLN A 1 441 ? -28.669 -30.246 8.500 1.00 70.38 441 GLN A CA 1
ATOM 3329 C C . GLN A 1 441 ? -27.929 -29.527 9.620 1.00 70.38 441 GLN A C 1
ATOM 3331 O O . GLN A 1 441 ? -28.544 -28.902 10.488 1.00 70.38 441 GLN A O 1
ATOM 3336 N N . GLN A 1 442 ? -26.608 -29.615 9.589 1.00 74.69 442 GLN A N 1
ATOM 3337 C CA . GLN A 1 442 ? -25.716 -29.009 10.558 1.00 74.69 442 GLN A CA 1
ATOM 3338 C C . GLN A 1 442 ? -24.657 -28.175 9.849 1.00 74.69 442 GLN A C 1
ATOM 3340 O O . GLN A 1 442 ? -24.309 -28.393 8.686 1.00 74.69 442 GLN A O 1
ATOM 3345 N N . LEU A 1 443 ? -24.136 -27.198 10.570 1.00 77.00 443 LEU A N 1
ATOM 3346 C CA . LEU A 1 443 ? -23.013 -26.401 10.123 1.00 77.00 443 LEU A CA 1
ATOM 3347 C C . LEU A 1 443 ? -22.029 -26.322 11.286 1.00 77.00 443 LEU A C 1
ATOM 3349 O O . LEU A 1 443 ? -22.366 -25.941 12.403 1.00 77.00 443 LEU A O 1
ATOM 3353 N N . SER A 1 444 ? -20.819 -26.798 11.029 1.00 76.44 444 SER A N 1
ATOM 3354 C CA . SER A 1 444 ? -19.725 -26.834 11.990 1.00 76.44 444 SER A CA 1
ATOM 3355 C C . SER A 1 444 ? -18.747 -25.712 11.681 1.00 76.44 444 SER A C 1
ATOM 3357 O O . SER A 1 444 ? -18.363 -25.514 10.527 1.00 76.44 444 SER A O 1
ATOM 3359 N N . ARG A 1 445 ? -18.344 -24.982 12.718 1.00 75.81 445 ARG A N 1
ATOM 3360 C CA . ARG A 1 445 ? -17.396 -23.870 12.647 1.00 75.81 445 ARG A CA 1
ATOM 3361 C C . ARG A 1 445 ? -16.043 -24.330 13.180 1.00 75.81 445 ARG A C 1
ATOM 3363 O O . ARG A 1 445 ? -15.952 -24.870 14.280 1.00 75.81 445 ARG A O 1
ATOM 3370 N N . PHE A 1 446 ? -14.992 -24.087 12.409 1.00 71.31 446 PHE A N 1
ATOM 3371 C CA . PHE A 1 446 ? -13.609 -24.387 12.759 1.00 71.31 446 PHE A CA 1
ATOM 3372 C C . PHE A 1 446 ? -12.785 -23.105 12.793 1.00 71.31 446 PHE A C 1
ATOM 3374 O O . PHE A 1 446 ? -12.902 -22.243 11.917 1.00 71.31 446 PHE A O 1
ATOM 3381 N N . ASN A 1 447 ? -11.928 -23.003 13.803 1.00 63.47 447 ASN A N 1
ATOM 3382 C CA . ASN A 1 447 ? -11.040 -21.864 13.984 1.00 63.47 447 ASN A CA 1
ATOM 3383 C C . ASN A 1 447 ? -9.671 -22.148 13.346 1.00 63.47 447 ASN A C 1
ATOM 3385 O O . ASN A 1 447 ? -9.091 -23.212 13.578 1.00 63.47 447 ASN A O 1
ATOM 3389 N N . VAL A 1 448 ? -9.163 -21.201 12.553 1.00 59.22 448 VAL A N 1
ATOM 3390 C CA . VAL A 1 448 ? -7.932 -21.338 11.764 1.00 59.22 448 VAL A CA 1
ATOM 3391 C C . VAL A 1 448 ? -6.925 -20.272 12.217 1.00 59.22 448 VAL A C 1
ATOM 3393 O O . VAL A 1 448 ? -6.790 -19.214 11.614 1.00 59.22 448 VAL A O 1
ATOM 3396 N N . PHE A 1 449 ? -6.255 -20.518 13.346 1.00 48.16 449 PHE A N 1
ATOM 3397 C CA . PHE A 1 449 ? -5.404 -19.518 14.016 1.00 48.16 449 PHE A CA 1
ATOM 3398 C C . PHE A 1 449 ? -4.011 -19.362 13.371 1.00 48.16 449 PHE A C 1
ATOM 3400 O O . PHE A 1 449 ? -3.409 -18.293 13.412 1.00 48.16 449 PHE A O 1
ATOM 3407 N N . ASN A 1 450 ? -3.487 -20.425 12.766 1.00 46.88 450 ASN A N 1
ATOM 3408 C CA . ASN A 1 450 ? -2.310 -20.429 11.900 1.00 46.88 450 ASN A CA 1
ATOM 3409 C C . ASN A 1 450 ? -2.359 -21.700 11.035 1.00 46.88 450 ASN A C 1
ATOM 3411 O O . ASN A 1 450 ? -3.161 -22.595 11.299 1.00 46.88 450 ASN A O 1
ATOM 3415 N N . ALA A 1 451 ? -1.506 -21.812 10.014 1.00 45.94 451 ALA A N 1
ATOM 3416 C CA . ALA A 1 451 ? -1.491 -22.951 9.082 1.00 45.94 451 ALA A CA 1
ATOM 3417 C C . ALA A 1 451 ? -1.245 -24.339 9.738 1.00 45.94 451 ALA A C 1
ATOM 3419 O O . ALA A 1 451 ? -1.164 -25.341 9.031 1.00 45.94 451 ALA A O 1
ATOM 3420 N N . LEU A 1 452 ? -1.106 -24.410 11.072 1.00 47.25 452 LEU A N 1
ATOM 3421 C CA . LEU A 1 452 ? -0.668 -25.580 11.831 1.00 47.25 452 LEU A CA 1
ATOM 3422 C C . LEU A 1 452 ? -1.658 -26.060 12.914 1.00 47.25 452 LEU A C 1
ATOM 3424 O O . LEU A 1 452 ? -1.395 -27.102 13.517 1.00 47.25 452 LEU A O 1
ATOM 3428 N N . THR A 1 453 ? -2.794 -25.389 13.153 1.00 51.72 453 THR A N 1
ATOM 3429 C CA . THR A 1 453 ? -3.848 -25.885 14.065 1.00 51.72 453 THR A CA 1
ATOM 3430 C C . THR A 1 453 ? -5.263 -25.660 13.526 1.00 51.72 453 THR A C 1
ATOM 3432 O O . THR A 1 453 ? -5.559 -24.637 12.912 1.00 51.72 453 THR A O 1
ATOM 3435 N N . LEU A 1 454 ? -6.150 -26.631 13.776 1.00 62.34 454 LEU A N 1
ATOM 3436 C CA . LEU A 1 454 ? -7.573 -26.571 13.440 1.00 62.34 454 LEU A CA 1
ATOM 3437 C C . LEU A 1 454 ? -8.384 -27.161 14.600 1.00 62.34 454 LEU A C 1
ATOM 3439 O O . LEU A 1 454 ? -8.333 -28.366 14.830 1.00 62.34 454 LEU A O 1
ATOM 3443 N N . ASP A 1 455 ? -9.136 -26.326 15.314 1.00 60.81 455 ASP A N 1
ATOM 3444 C CA . ASP A 1 455 ? -10.012 -26.770 16.403 1.00 60.81 455 ASP A CA 1
ATOM 3445 C C . ASP A 1 455 ? -11.478 -26.617 15.976 1.00 60.81 455 ASP A C 1
ATOM 3447 O O . ASP A 1 455 ? -11.856 -25.579 15.421 1.00 60.81 455 ASP A O 1
ATOM 3451 N N . LEU A 1 456 ? -12.303 -27.634 16.251 1.00 67.62 456 LEU A N 1
ATOM 3452 C CA . LEU A 1 456 ? -13.758 -27.487 16.189 1.00 67.62 456 LEU A CA 1
ATOM 3453 C C . LEU A 1 456 ? -14.169 -26.504 17.285 1.00 67.62 456 LEU A C 1
ATOM 3455 O O . LEU A 1 456 ? -13.917 -26.756 18.463 1.00 67.62 456 LEU A O 1
ATOM 3459 N N . ASP A 1 457 ? -14.758 -25.389 16.877 1.00 64.31 457 ASP A N 1
ATOM 3460 C CA . ASP A 1 457 ? -15.172 -24.326 17.784 1.00 64.31 457 ASP A CA 1
ATOM 3461 C C . ASP A 1 457 ? -16.603 -24.577 18.262 1.00 64.31 457 ASP A C 1
ATOM 3463 O O . ASP A 1 457 ? -16.845 -24.681 19.460 1.00 64.31 457 ASP A O 1
ATOM 3467 N N . ASP A 1 458 ? -17.527 -24.777 17.318 1.00 62.75 458 ASP A N 1
ATOM 3468 C CA . ASP A 1 458 ? -18.923 -25.095 17.618 1.00 62.75 458 ASP A CA 1
ATOM 3469 C C . ASP A 1 458 ? -19.599 -25.843 16.452 1.00 62.75 458 ASP A C 1
ATOM 3471 O O . ASP A 1 458 ? -19.093 -25.886 15.324 1.00 62.75 458 ASP A O 1
ATOM 3475 N N . SER A 1 459 ? -20.739 -26.480 16.706 1.00 69.62 459 SER A N 1
ATOM 3476 C CA . SER A 1 459 ? -21.586 -27.106 15.689 1.00 69.62 459 SER A CA 1
ATOM 3477 C C . SER A 1 459 ? -23.045 -26.808 15.962 1.00 69.62 459 SER A C 1
ATOM 3479 O O . SER A 1 459 ? -23.602 -27.244 16.966 1.00 69.62 459 SER A O 1
ATOM 3481 N N . PHE A 1 460 ? -23.685 -26.134 15.016 1.00 67.69 460 PHE A N 1
ATOM 3482 C CA . PHE A 1 460 ? -25.076 -25.746 15.141 1.00 67.69 460 PHE A CA 1
ATOM 3483 C C . PHE A 1 460 ? -25.967 -26.606 14.256 1.00 67.69 460 PHE A C 1
ATOM 3485 O O . PHE A 1 460 ? -25.637 -26.960 13.120 1.00 67.69 460 PHE A O 1
ATOM 3492 N N . THR A 1 461 ? -27.128 -26.948 14.805 1.00 69.44 461 THR A N 1
ATOM 3493 C CA . THR A 1 461 ? -28.197 -27.588 14.047 1.00 69.44 461 THR A CA 1
ATOM 3494 C C . THR A 1 461 ? -29.027 -26.491 13.408 1.00 69.44 461 THR A C 1
ATOM 3496 O O . THR A 1 461 ? -29.629 -25.689 14.112 1.00 69.44 461 THR A O 1
ATOM 3499 N N . ILE A 1 462 ? -29.055 -26.457 12.079 1.00 65.88 462 ILE A N 1
ATOM 3500 C CA . ILE A 1 462 ? -29.866 -25.487 11.338 1.00 65.88 462 ILE A CA 1
ATOM 3501 C C . ILE A 1 462 ? -31.343 -25.921 11.368 1.00 65.88 462 ILE A C 1
ATOM 3503 O O . ILE A 1 462 ? -32.229 -25.077 11.276 1.00 65.88 462 ILE A O 1
ATOM 3507 N N . ASP A 1 463 ? -31.629 -27.222 11.545 1.00 67.06 463 ASP A N 1
ATOM 3508 C CA . ASP A 1 463 ? -33.006 -27.704 11.713 1.00 67.06 463 ASP A CA 1
ATOM 3509 C C . ASP A 1 463 ? -33.107 -29.094 12.389 1.00 67.06 463 ASP A C 1
ATOM 3511 O O . ASP A 1 463 ? -32.483 -30.049 11.905 1.00 67.06 463 ASP A O 1
ATOM 3515 N N . PRO A 1 464 ? -33.866 -29.256 13.494 1.00 46.22 464 PRO A N 1
ATOM 3516 C CA . PRO A 1 464 ? -33.986 -30.542 14.177 1.00 46.22 464 PRO A CA 1
ATOM 3517 C C . PRO A 1 464 ? -35.153 -31.446 13.729 1.00 46.22 464 PRO A C 1
ATOM 3519 O O . PRO A 1 464 ? -35.154 -32.609 14.139 1.00 46.22 464 PRO A O 1
ATOM 3522 N N . ALA A 1 465 ? -36.158 -31.003 12.953 1.00 48.06 465 ALA A N 1
ATOM 3523 C CA . ALA A 1 465 ? -37.354 -31.848 12.774 1.00 48.06 465 ALA A CA 1
ATOM 3524 C C . ALA A 1 465 ? -38.280 -31.502 11.595 1.00 48.06 465 ALA A C 1
ATOM 3526 O O . ALA A 1 465 ? -39.367 -30.972 11.817 1.00 48.06 465 ALA A O 1
ATOM 3527 N N . LEU A 1 466 ? -37.952 -31.900 10.362 1.00 48.69 466 LEU A N 1
ATOM 3528 C CA . LEU A 1 466 ? -38.894 -31.752 9.246 1.00 48.69 466 LEU A CA 1
ATOM 3529 C C . LEU A 1 466 ? -38.838 -32.937 8.265 1.00 48.69 466 LEU A C 1
ATOM 3531 O O . LEU A 1 466 ? -37.783 -33.406 7.843 1.00 48.69 466 LEU A O 1
ATOM 3535 N N . VAL A 1 467 ? -40.021 -33.466 7.952 1.00 48.88 467 VAL A N 1
ATOM 3536 C CA . VAL A 1 467 ? -40.249 -34.634 7.091 1.00 48.88 467 VAL A CA 1
ATOM 3537 C C . VAL A 1 467 ? -40.525 -34.122 5.672 1.00 48.88 467 VAL A C 1
ATOM 3539 O O . VAL A 1 467 ? -41.249 -33.151 5.528 1.00 48.88 467 VAL A O 1
ATOM 3542 N N . GLY A 1 468 ? -40.003 -34.757 4.617 1.00 51.19 468 GLY A N 1
ATOM 3543 C CA . GLY A 1 468 ? -40.444 -34.479 3.236 1.00 51.19 468 GLY A CA 1
ATOM 3544 C C . GLY A 1 468 ? -39.777 -33.297 2.512 1.00 51.19 468 GLY A C 1
ATOM 3545 O O . GLY A 1 468 ? -40.445 -32.589 1.761 1.00 51.19 468 GLY A O 1
ATOM 3546 N N . PHE A 1 469 ? -38.472 -33.088 2.674 1.00 54.19 469 PHE A N 1
ATOM 3547 C CA . PHE A 1 469 ? -37.726 -32.084 1.904 1.00 54.19 469 PHE A CA 1
ATOM 3548 C C . PHE A 1 469 ? -37.012 -32.629 0.658 1.00 54.19 469 PHE A C 1
ATOM 3550 O O . PHE A 1 469 ? -36.630 -33.801 0.603 1.00 54.19 469 PHE A O 1
ATOM 3557 N N . GLY A 1 470 ? -36.827 -31.740 -0.330 1.00 55.69 470 GLY A N 1
ATOM 3558 C CA . GLY A 1 470 ? -35.825 -31.843 -1.400 1.00 55.69 470 GLY A CA 1
ATOM 3559 C C . GLY A 1 470 ? -34.451 -31.291 -0.974 1.00 55.69 470 GLY A C 1
ATOM 3560 O O . GLY A 1 470 ? -34.234 -30.998 0.199 1.00 55.69 470 GLY A O 1
ATOM 3561 N N . TYR A 1 471 ? -33.500 -31.174 -1.909 1.00 56.69 471 TYR A N 1
ATOM 3562 C CA . TYR A 1 471 ? -32.127 -30.712 -1.632 1.00 56.69 471 TYR A CA 1
ATOM 3563 C C . TYR A 1 471 ? -32.100 -29.252 -1.142 1.00 56.69 471 TYR A C 1
ATOM 3565 O O . TYR A 1 471 ? -32.893 -28.430 -1.601 1.00 56.69 471 TYR A O 1
ATOM 3573 N N . ALA A 1 472 ? -31.182 -28.936 -0.219 1.00 60.53 472 ALA A N 1
ATOM 3574 C CA . ALA A 1 472 ? -30.923 -27.569 0.233 1.00 60.53 472 ALA A CA 1
ATOM 3575 C C . ALA A 1 472 ? -29.536 -27.101 -0.219 1.00 60.53 472 ALA A C 1
ATOM 3577 O O . ALA A 1 472 ? -28.572 -27.869 -0.163 1.00 60.53 472 ALA A O 1
ATOM 3578 N N . GLU A 1 473 ? -29.440 -25.841 -0.633 1.00 65.81 473 GLU A N 1
ATOM 3579 C CA . GLU A 1 473 ? -28.190 -25.194 -1.022 1.00 65.81 473 GLU A CA 1
ATOM 3580 C C . GLU A 1 473 ? -27.817 -24.086 -0.034 1.00 65.81 473 GLU A C 1
ATOM 3582 O O . GLU A 1 473 ? -28.689 -23.388 0.491 1.00 65.81 473 GLU A O 1
ATOM 3587 N N . PHE A 1 474 ? -26.514 -23.942 0.223 1.00 67.56 474 PHE A N 1
ATOM 3588 C CA . PHE A 1 474 ? -25.960 -23.008 1.199 1.00 67.56 474 PHE A CA 1
ATOM 3589 C C . PHE A 1 474 ? -24.869 -22.146 0.571 1.00 67.56 474 PHE A C 1
ATOM 3591 O O . PHE A 1 474 ? -24.102 -22.619 -0.269 1.00 67.56 474 PHE A O 1
ATOM 3598 N N . ALA A 1 475 ? -24.752 -20.907 1.033 1.00 66.31 475 ALA A N 1
ATOM 3599 C CA . ALA A 1 475 ? -23.621 -20.036 0.740 1.00 66.31 475 ALA A CA 1
ATOM 3600 C C . ALA A 1 475 ? -23.311 -19.167 1.959 1.00 66.31 475 ALA A C 1
ATOM 3602 O O . ALA A 1 475 ? -24.236 -18.671 2.597 1.00 66.31 475 ALA A O 1
ATOM 3603 N N . ILE A 1 476 ? -22.027 -18.981 2.270 1.00 68.31 476 ILE A N 1
ATOM 3604 C CA . ILE A 1 476 ? -21.571 -18.136 3.378 1.00 68.31 476 ILE A CA 1
ATOM 3605 C C . ILE A 1 476 ? -20.643 -17.067 2.822 1.00 68.31 476 ILE A C 1
ATOM 3607 O O . ILE A 1 476 ? -19.707 -17.389 2.091 1.00 68.31 476 ILE A O 1
ATOM 3611 N N . GLU A 1 477 ? -20.899 -15.815 3.178 1.00 63.88 477 GLU A N 1
ATOM 3612 C CA . GLU A 1 477 ? -20.010 -14.693 2.890 1.00 63.88 477 GLU A CA 1
ATOM 3613 C C . GLU A 1 477 ? -20.197 -13.611 3.953 1.00 63.88 477 GLU A C 1
ATOM 3615 O O . GLU A 1 477 ? -21.326 -13.222 4.262 1.00 63.88 477 GLU A O 1
ATOM 3620 N N . GLN A 1 478 ? -19.086 -13.122 4.501 1.00 59.81 478 GLN A N 1
ATOM 3621 C CA . GLN A 1 478 ? -19.031 -12.051 5.494 1.00 59.81 478 GLN A CA 1
ATOM 3622 C C . GLN A 1 478 ? -19.974 -12.263 6.691 1.00 59.81 478 GLN A C 1
ATOM 3624 O O . GLN A 1 478 ? -20.690 -11.355 7.109 1.00 59.81 478 GLN A O 1
ATOM 3629 N N . GLY A 1 479 ? -19.997 -13.481 7.241 1.00 60.22 479 GLY A N 1
ATOM 3630 C CA . GLY A 1 479 ? -20.821 -13.831 8.403 1.00 60.22 479 GLY A CA 1
ATOM 3631 C C . GLY A 1 479 ? -22.324 -13.932 8.117 1.00 60.22 479 GLY A C 1
ATOM 3632 O O . GLY A 1 479 ? -23.123 -14.015 9.047 1.00 60.22 479 GLY A O 1
ATOM 3633 N N . VAL A 1 480 ? -22.735 -13.951 6.848 1.00 66.81 480 VAL A N 1
ATOM 3634 C CA . VAL A 1 480 ? -24.125 -14.186 6.444 1.00 66.81 480 VAL A CA 1
ATOM 3635 C C . VAL A 1 480 ? -24.224 -15.536 5.750 1.00 66.81 480 VAL A C 1
ATOM 3637 O O . VAL A 1 480 ? -23.530 -15.789 4.767 1.00 66.81 480 VAL A O 1
ATOM 3640 N N . LEU A 1 481 ? -25.126 -16.386 6.236 1.00 72.88 481 LEU A N 1
ATOM 3641 C CA . LEU A 1 481 ? -25.492 -17.642 5.591 1.00 72.88 481 LEU A CA 1
ATOM 3642 C C . LEU A 1 481 ? -26.766 -17.434 4.771 1.00 72.88 481 LEU A C 1
ATOM 3644 O O . LEU A 1 481 ? -27.784 -17.000 5.293 1.00 72.88 481 LEU A O 1
ATOM 3648 N N . LEU A 1 482 ? -26.749 -17.792 3.495 1.00 69.19 482 LEU A N 1
ATOM 3649 C CA . LEU A 1 482 ? -27.964 -17.989 2.710 1.00 69.19 482 LEU A CA 1
ATOM 3650 C C . LEU A 1 482 ? -28.264 -19.473 2.595 1.00 69.19 482 LEU A C 1
ATOM 3652 O O . LEU A 1 482 ? -27.378 -20.262 2.271 1.00 69.19 482 LEU A O 1
ATOM 3656 N N . ARG A 1 483 ? -29.529 -19.824 2.810 1.00 74.50 483 ARG A N 1
ATOM 3657 C CA . ARG A 1 483 ? -30.070 -21.172 2.655 1.00 74.50 483 ARG A CA 1
ATOM 3658 C C . ARG A 1 483 ? -31.235 -21.138 1.674 1.00 74.50 483 ARG A C 1
ATOM 3660 O O . ARG A 1 483 ? -32.137 -20.325 1.835 1.00 74.50 483 ARG A O 1
ATOM 3667 N N . GLY A 1 484 ? -31.243 -22.023 0.683 1.00 71.44 484 GLY A N 1
ATOM 3668 C CA . GLY A 1 484 ? -32.392 -22.258 -0.196 1.00 71.44 484 GLY A CA 1
ATOM 3669 C C . GLY A 1 484 ? -32.835 -23.714 -0.122 1.00 71.44 484 GLY A C 1
ATOM 3670 O O . GLY A 1 484 ? -31.986 -24.591 -0.241 1.00 71.44 484 GLY A O 1
ATOM 3671 N N . TYR A 1 485 ? -34.127 -23.997 0.060 1.00 71.94 485 TYR A N 1
ATOM 3672 C CA . TYR A 1 485 ? -34.654 -25.371 0.098 1.00 71.94 485 TYR A CA 1
ATOM 3673 C C . TYR A 1 485 ? -36.084 -25.481 -0.441 1.00 71.94 485 TYR A C 1
ATOM 3675 O O . TYR A 1 485 ? -36.858 -24.526 -0.387 1.00 71.94 485 TYR A O 1
ATOM 3683 N N . TYR A 1 486 ? -36.440 -26.669 -0.942 1.00 70.44 486 TYR A N 1
ATOM 3684 C CA . TYR A 1 486 ? -37.783 -26.993 -1.438 1.00 70.44 486 TYR A CA 1
ATOM 3685 C C . TYR A 1 486 ? -38.537 -27.946 -0.496 1.00 70.44 486 TYR A C 1
ATOM 3687 O O . TYR A 1 486 ? -38.090 -29.075 -0.268 1.00 70.44 486 TYR A O 1
ATOM 3695 N N . SER A 1 487 ? -39.701 -27.520 0.009 1.00 70.50 487 SER A N 1
ATOM 3696 C CA . SER A 1 487 ? -40.654 -28.350 0.764 1.00 70.50 487 SER A CA 1
ATOM 3697 C C . SER A 1 487 ? -41.551 -29.138 -0.186 1.00 70.50 487 SER A C 1
ATOM 3699 O O . SER A 1 487 ? -42.351 -28.543 -0.902 1.00 70.50 487 SER A O 1
ATOM 3701 N N . THR A 1 488 ? -41.476 -30.476 -0.156 1.00 66.81 488 THR A N 1
ATOM 3702 C CA . THR A 1 488 ? -42.425 -31.332 -0.906 1.00 66.81 488 THR A CA 1
ATOM 3703 C C . THR A 1 488 ? -43.757 -31.519 -0.173 1.00 66.81 488 THR A C 1
ATOM 3705 O O . THR A 1 488 ? -44.695 -32.068 -0.743 1.00 66.81 488 THR A O 1
ATOM 3708 N N . ILE A 1 489 ? -43.848 -31.087 1.093 1.00 70.19 489 ILE A N 1
ATOM 3709 C CA . ILE A 1 489 ? -45.098 -31.099 1.867 1.00 70.19 489 ILE A CA 1
ATOM 3710 C C . ILE A 1 489 ? -45.955 -29.884 1.520 1.00 70.19 489 ILE A C 1
ATOM 3712 O O . ILE A 1 489 ? -47.158 -30.027 1.312 1.00 70.19 489 ILE A O 1
ATOM 3716 N N . ASP A 1 490 ? -45.331 -28.707 1.463 1.00 70.50 490 ASP A N 1
ATOM 3717 C CA . ASP A 1 490 ? -46.034 -27.436 1.260 1.00 70.50 490 ASP A CA 1
ATOM 3718 C C . ASP A 1 490 ? -45.955 -26.934 -0.188 1.00 70.50 490 ASP A C 1
ATOM 3720 O O . ASP A 1 490 ? -46.483 -25.867 -0.493 1.00 70.50 490 ASP A O 1
ATOM 3724 N N . ASP A 1 491 ? -45.260 -27.676 -1.061 1.00 71.44 491 ASP A N 1
ATOM 3725 C CA . ASP A 1 491 ? -44.900 -27.289 -2.431 1.00 71.44 491 ASP A CA 1
ATOM 3726 C C . ASP A 1 491 ? -44.312 -25.864 -2.509 1.00 71.44 491 ASP A C 1
ATOM 3728 O O . ASP A 1 491 ? -44.529 -25.123 -3.471 1.00 71.44 491 ASP A O 1
ATOM 3732 N N . ASN A 1 492 ? -43.558 -25.462 -1.481 1.00 69.31 492 ASN A N 1
ATOM 3733 C CA . ASN A 1 492 ? -42.967 -24.133 -1.348 1.00 69.31 492 ASN A CA 1
ATOM 3734 C C . ASN A 1 492 ? -41.446 -24.206 -1.483 1.00 69.31 492 ASN A C 1
ATOM 3736 O O . ASN A 1 492 ? -40.793 -25.054 -0.872 1.00 69.31 492 ASN A O 1
ATOM 3740 N N . LEU A 1 493 ? -40.880 -23.268 -2.237 1.00 66.62 493 LEU A N 1
ATOM 3741 C CA . LEU A 1 493 ? -39.448 -23.006 -2.244 1.00 66.62 493 LEU A CA 1
ATOM 3742 C C . LEU A 1 493 ? -39.141 -21.829 -1.320 1.00 66.62 493 LEU A C 1
ATOM 3744 O O . LEU A 1 493 ? -39.688 -20.743 -1.513 1.00 66.62 493 LEU A O 1
ATOM 3748 N N . THR A 1 494 ? -38.242 -22.033 -0.365 1.00 68.38 494 THR A N 1
ATOM 3749 C CA . THR A 1 494 ? -37.915 -21.054 0.670 1.00 68.38 494 THR A CA 1
ATOM 3750 C C . THR A 1 494 ? -36.448 -20.659 0.593 1.00 68.38 494 THR A C 1
ATOM 3752 O O . THR A 1 494 ? -35.569 -21.518 0.531 1.00 68.38 494 THR A O 1
ATOM 3755 N N . PHE A 1 495 ? -36.188 -19.352 0.617 1.00 70.31 495 PHE A N 1
ATOM 3756 C CA . PHE A 1 495 ? -34.862 -18.768 0.767 1.00 70.31 495 PHE A CA 1
ATOM 3757 C C . PHE A 1 495 ? -34.784 -18.006 2.080 1.00 70.31 495 PHE A C 1
ATOM 3759 O O . PHE A 1 495 ? -35.604 -17.129 2.347 1.00 70.31 495 PHE A O 1
ATOM 3766 N N . GLU A 1 496 ? -33.774 -18.316 2.876 1.00 71.38 496 GLU A N 1
ATOM 3767 C CA . GLU A 1 496 ? -33.531 -17.702 4.170 1.00 71.38 496 GLU A CA 1
ATOM 3768 C C . GLU A 1 496 ? -32.140 -17.089 4.209 1.00 71.38 496 GLU A C 1
ATOM 3770 O O . GLU A 1 496 ? -31.153 -17.715 3.819 1.00 71.38 496 GLU A O 1
ATOM 3775 N N . LYS A 1 497 ? -32.067 -15.870 4.729 1.00 72.81 497 LYS A N 1
ATOM 3776 C CA . LYS A 1 497 ? -30.839 -15.184 5.094 1.00 72.81 497 LYS A CA 1
ATOM 3777 C C . LYS A 1 497 ? -30.675 -15.300 6.599 1.00 72.81 497 LYS A C 1
ATOM 3779 O O . LYS A 1 497 ? -31.506 -14.810 7.357 1.00 72.81 497 LYS A O 1
ATOM 3784 N N . TRP A 1 498 ? -29.603 -15.942 7.013 1.00 70.56 498 TRP A N 1
ATOM 3785 C CA . TRP A 1 498 ? -29.210 -16.155 8.391 1.00 70.56 498 TRP A CA 1
ATOM 3786 C C . TRP A 1 498 ? -28.043 -15.230 8.728 1.00 70.56 498 TRP A C 1
ATOM 3788 O O . TRP A 1 498 ? -27.063 -15.160 7.983 1.00 70.56 498 TRP A O 1
ATOM 3798 N N . GLN A 1 499 ? -28.131 -14.547 9.863 1.00 67.56 499 GLN A N 1
ATOM 3799 C CA . GLN A 1 499 ? -26.971 -13.920 10.476 1.00 67.56 499 GLN A CA 1
ATOM 3800 C C . GLN A 1 499 ? -26.231 -15.028 11.213 1.00 67.56 499 GLN A C 1
ATOM 3802 O O . GLN A 1 499 ? -26.761 -15.596 12.171 1.00 67.56 499 GLN A O 1
ATOM 3807 N N . LEU A 1 500 ? -25.024 -15.356 10.760 1.00 63.62 500 LEU A N 1
ATOM 3808 C CA . LEU A 1 500 ? -24.122 -16.170 11.560 1.00 63.62 500 LEU A CA 1
ATOM 3809 C C . LEU A 1 500 ? -23.498 -15.259 12.622 1.00 63.62 500 LEU A C 1
ATOM 3811 O O . LEU A 1 500 ? -23.162 -14.114 12.326 1.00 63.62 500 LEU A O 1
ATOM 3815 N N . TYR A 1 501 ? -23.402 -15.774 13.850 1.00 56.28 501 TYR A N 1
ATOM 3816 C CA . TYR A 1 501 ? -22.768 -15.193 15.040 1.00 56.28 501 TYR A CA 1
ATOM 3817 C C . TYR A 1 501 ? -22.222 -13.763 14.870 1.00 56.28 501 TYR A C 1
ATOM 3819 O O . TYR A 1 501 ? -21.063 -13.561 14.507 1.00 56.28 501 TYR A O 1
ATOM 3827 N N . SER A 1 502 ? -23.031 -12.753 15.189 1.00 44.50 502 SER A N 1
ATOM 3828 C CA . SER A 1 502 ? -22.511 -11.410 15.433 1.00 44.50 502 SER A CA 1
ATOM 3829 C C . SER A 1 502 ? -22.317 -11.239 16.935 1.00 44.50 502 SER A C 1
ATOM 3831 O O . SER A 1 502 ? -23.287 -11.060 17.669 1.00 44.50 502 SER A O 1
ATOM 3833 N N . VAL A 1 503 ? -21.071 -11.248 17.413 1.00 45.62 503 VAL A N 1
ATOM 3834 C CA . VAL A 1 503 ? -20.772 -10.486 18.632 1.00 45.62 503 VAL A CA 1
ATOM 3835 C C . VAL A 1 503 ? -21.100 -9.035 18.264 1.00 45.62 503 VAL A C 1
ATOM 3837 O O . VAL A 1 503 ? -20.704 -8.570 17.204 1.00 45.62 503 VAL A O 1
ATOM 3840 N N . VAL A 1 504 ? -21.926 -8.335 19.030 1.00 45.81 504 VAL A N 1
ATOM 3841 C CA . VAL A 1 504 ? -22.138 -6.895 18.830 1.00 45.81 504 VAL A CA 1
ATOM 3842 C C . VAL A 1 504 ? -21.279 -6.214 19.873 1.00 45.81 504 VAL A C 1
ATOM 3844 O O . VAL A 1 504 ? -21.398 -6.492 21.063 1.00 45.81 504 VAL A O 1
ATOM 3847 N N . ILE A 1 505 ? -20.343 -5.373 19.435 1.00 52.19 505 ILE A N 1
ATOM 3848 C CA . ILE A 1 505 ? -19.577 -4.576 20.385 1.00 52.19 505 ILE A CA 1
ATOM 3849 C C . ILE A 1 505 ? -20.519 -3.545 20.972 1.00 52.19 505 ILE A C 1
ATOM 3851 O O . ILE A 1 505 ? -21.063 -2.715 20.249 1.00 52.19 505 ILE A O 1
ATOM 3855 N N . GLY A 1 506 ? -20.571 -3.542 22.294 1.00 61.00 506 GLY A N 1
ATOM 3856 C CA . GLY A 1 506 ? -21.128 -2.438 23.040 1.00 61.00 506 GLY A CA 1
ATOM 3857 C C . GLY A 1 506 ? -22.576 -2.682 23.411 1.00 61.00 506 GLY A C 1
ATOM 3858 O O . GLY A 1 506 ? -23.443 -2.861 22.564 1.00 61.00 506 GLY A O 1
ATOM 3859 N N . ALA A 1 507 ? -22.776 -2.581 24.718 1.00 62.62 507 ALA A N 1
ATOM 3860 C CA . ALA A 1 507 ? -24.049 -2.425 25.383 1.00 62.62 507 ALA A CA 1
ATOM 3861 C C . ALA A 1 507 ? -24.898 -3.706 25.522 1.00 62.62 507 ALA A C 1
ATOM 3863 O O . ALA A 1 507 ? -25.560 -4.154 24.594 1.00 62.62 507 ALA A O 1
ATOM 3864 N N . GLU A 1 508 ? -24.900 -4.277 26.731 1.00 76.69 508 GLU A N 1
ATOM 3865 C CA . GLU A 1 508 ? -25.919 -5.255 27.145 1.00 76.69 508 GLU A CA 1
ATOM 3866 C C . GLU A 1 508 ? -27.213 -4.530 27.524 1.00 76.69 508 GLU A C 1
ATOM 3868 O O . GLU A 1 508 ? -27.164 -3.381 27.971 1.00 76.69 508 GLU A O 1
ATOM 3873 N N . GLN A 1 509 ? -28.371 -5.174 27.377 1.00 83.81 509 GLN A N 1
ATOM 3874 C CA . GLN A 1 509 ? -29.628 -4.569 27.807 1.00 83.81 509 GLN A CA 1
ATOM 3875 C C . GLN A 1 509 ? -29.666 -4.455 29.338 1.00 83.81 509 GLN A C 1
ATOM 3877 O O . GLN A 1 509 ? -29.259 -5.366 30.059 1.00 83.81 509 GLN A O 1
ATOM 3882 N N . LEU A 1 510 ? -30.149 -3.323 29.855 1.00 88.00 510 LEU A N 1
ATOM 3883 C CA . LEU A 1 510 ? -30.210 -3.073 31.295 1.00 88.00 510 LEU A CA 1
ATOM 3884 C C . LEU A 1 510 ? -31.094 -4.099 32.024 1.00 88.00 510 LEU A C 1
ATOM 3886 O O . LEU A 1 510 ? -30.768 -4.455 33.156 1.00 88.00 510 LEU A O 1
ATOM 3890 N N . SER A 1 511 ? -32.163 -4.589 31.384 1.00 87.75 511 SER A N 1
ATOM 3891 C CA . SER A 1 511 ? -33.008 -5.678 31.897 1.00 87.75 511 SER A CA 1
ATOM 3892 C C . SER A 1 511 ? -32.182 -6.914 32.248 1.00 87.75 511 SER A C 1
ATOM 3894 O O . SER A 1 511 ? -32.200 -7.358 33.394 1.00 87.75 511 SER A O 1
ATOM 3896 N N . ASP A 1 512 ? -31.374 -7.387 31.300 1.00 85.31 512 ASP A N 1
ATOM 3897 C CA . ASP A 1 512 ? -30.607 -8.629 31.408 1.00 85.31 512 ASP A CA 1
ATOM 3898 C C . ASP A 1 512 ? -29.531 -8.509 32.493 1.00 85.31 512 ASP A C 1
ATOM 3900 O O . ASP A 1 512 ? -29.292 -9.429 33.279 1.00 85.31 512 ASP A O 1
ATOM 3904 N N . VAL A 1 513 ? -28.913 -7.326 32.593 1.00 86.56 513 VAL A N 1
ATOM 3905 C CA . VAL A 1 513 ? -27.936 -7.017 33.643 1.00 86.56 513 VAL A CA 1
ATOM 3906 C C . VAL A 1 513 ? -28.593 -7.045 35.027 1.00 86.56 513 VAL A C 1
ATOM 3908 O O . VAL A 1 513 ? -28.023 -7.598 35.971 1.00 86.56 513 VAL A O 1
ATOM 3911 N N . VAL A 1 514 ? -29.782 -6.454 35.176 1.00 88.12 514 VAL A N 1
ATOM 3912 C CA . VAL A 1 514 ? -30.511 -6.428 36.454 1.00 88.12 514 VAL A CA 1
ATOM 3913 C C . VAL A 1 514 ? -30.975 -7.830 36.847 1.00 88.12 514 VAL A C 1
ATOM 3915 O O . VAL A 1 514 ? -30.759 -8.222 37.996 1.00 88.12 514 VAL A O 1
ATOM 3918 N N . GLU A 1 515 ? -31.539 -8.596 35.912 1.00 87.44 515 GLU A N 1
ATOM 3919 C CA . GLU A 1 515 ? -31.958 -9.986 36.128 1.00 87.44 515 GLU A CA 1
ATOM 3920 C C . GLU A 1 515 ? -30.784 -10.852 36.578 1.00 87.44 515 GLU A C 1
ATOM 3922 O O . GLU A 1 515 ? -30.845 -11.449 37.654 1.00 87.44 515 GLU A O 1
ATOM 3927 N N . SER A 1 516 ? -29.663 -10.810 35.853 1.00 82.88 516 SER A N 1
ATOM 3928 C CA . SER A 1 516 ? -28.444 -11.548 36.205 1.00 82.88 516 SER A CA 1
ATOM 3929 C C . SER A 1 516 ? -27.944 -11.213 37.617 1.00 82.88 516 SER A C 1
ATOM 3931 O O . SER A 1 516 ? -27.602 -12.098 38.405 1.00 82.88 516 SER A O 1
ATOM 3933 N N . ILE A 1 517 ? -27.932 -9.931 38.003 1.00 85.50 517 ILE A N 1
ATOM 3934 C CA . ILE A 1 517 ? -27.497 -9.508 39.345 1.00 85.50 517 ILE A CA 1
ATOM 3935 C C . ILE A 1 517 ? -28.445 -10.030 40.443 1.00 85.50 517 ILE A C 1
ATOM 3937 O O . ILE A 1 517 ? -27.985 -10.390 41.538 1.00 85.50 517 ILE A O 1
ATOM 3941 N N . VAL A 1 518 ? -29.750 -10.063 40.169 1.00 85.75 518 VAL A N 1
ATOM 3942 C CA . VAL A 1 518 ? -30.807 -10.519 41.086 1.00 85.75 518 VAL A CA 1
ATOM 3943 C C . VAL A 1 518 ? -30.815 -12.043 41.227 1.00 85.75 518 VAL A C 1
ATOM 3945 O O . VAL A 1 518 ? -30.951 -12.539 42.350 1.00 85.75 518 VAL A O 1
ATOM 3948 N N . GLU A 1 519 ? -30.537 -12.786 40.156 1.00 84.00 519 GLU A N 1
ATOM 3949 C CA . GLU A 1 519 ? -30.371 -14.243 40.191 1.00 84.00 519 GLU A CA 1
ATOM 3950 C C . GLU A 1 519 ? -29.262 -14.677 41.156 1.00 84.00 519 GLU A C 1
ATOM 3952 O O . GLU A 1 519 ? -29.425 -15.652 41.894 1.00 84.00 519 GLU A O 1
ATOM 3957 N N . ARG A 1 520 ? -28.178 -13.893 41.284 1.00 76.38 520 ARG A N 1
ATOM 3958 C CA . ARG A 1 520 ? -27.132 -14.149 42.300 1.00 76.38 520 ARG A CA 1
ATOM 3959 C C . ARG A 1 520 ? -27.662 -14.127 43.736 1.00 76.38 520 ARG A C 1
ATOM 3961 O O . ARG A 1 520 ? -27.048 -14.706 44.631 1.00 76.38 520 ARG A O 1
ATOM 3968 N N . ALA A 1 521 ? -28.763 -13.419 43.986 1.00 80.38 521 ALA A N 1
ATOM 3969 C CA . ALA A 1 521 ? -29.425 -13.381 45.287 1.00 80.38 521 ALA A CA 1
ATOM 3970 C C . ALA A 1 521 ? -30.445 -14.523 45.478 1.00 80.38 521 ALA A C 1
ATOM 3972 O O . ALA A 1 521 ? -31.147 -14.527 46.490 1.00 80.38 521 ALA A O 1
ATOM 3973 N N . ASN A 1 522 ? -30.494 -15.500 44.561 1.00 82.75 522 ASN A N 1
ATOM 3974 C CA . ASN A 1 522 ? -31.469 -16.596 44.504 1.00 82.75 522 ASN A CA 1
ATOM 3975 C C . ASN A 1 522 ? -32.927 -16.125 44.358 1.00 82.75 522 ASN A C 1
ATOM 3977 O O . ASN A 1 522 ? -33.837 -16.753 44.899 1.00 82.75 522 ASN A O 1
ATOM 3981 N N . ILE A 1 523 ? -33.148 -15.022 43.645 1.00 84.00 523 ILE A N 1
ATOM 3982 C CA . ILE A 1 523 ? -34.478 -14.594 43.202 1.00 84.00 523 ILE A CA 1
ATOM 3983 C C . ILE A 1 523 ? -34.583 -14.978 41.725 1.00 84.00 523 ILE A C 1
ATOM 3985 O O . ILE A 1 523 ? -33.670 -14.683 40.960 1.00 84.00 523 ILE A O 1
ATOM 3989 N N . SER A 1 524 ? -35.641 -15.689 41.334 1.00 80.88 524 SER A N 1
ATOM 3990 C CA . SER A 1 524 ? -35.801 -16.130 39.946 1.00 80.88 524 SER A CA 1
ATOM 3991 C C . SER A 1 524 ? -36.105 -14.940 39.036 1.00 80.88 524 SER A C 1
ATOM 3993 O O . SER A 1 524 ? -36.816 -14.028 39.452 1.00 80.88 524 SER A O 1
ATOM 3995 N N . ALA A 1 525 ? -35.660 -14.985 37.776 1.00 70.69 525 ALA A N 1
ATOM 3996 C CA . ALA A 1 525 ? -36.065 -14.017 36.755 1.00 70.69 525 ALA A CA 1
ATOM 3997 C C . ALA A 1 525 ? -37.599 -13.889 36.615 1.00 70.69 525 ALA A C 1
ATOM 3999 O O . ALA A 1 525 ? -38.101 -12.828 36.280 1.00 70.69 525 ALA A O 1
ATOM 4000 N N . ALA A 1 526 ? -38.373 -14.932 36.947 1.00 78.00 526 ALA A N 1
ATOM 4001 C CA . ALA A 1 526 ? -39.838 -14.868 36.934 1.00 78.00 526 ALA A CA 1
ATOM 4002 C C . ALA A 1 526 ? -40.446 -14.013 38.067 1.00 78.00 526 ALA A C 1
ATOM 4004 O O . ALA A 1 526 ? -41.611 -13.627 37.979 1.00 78.00 526 ALA A O 1
ATOM 4005 N N . ASP A 1 527 ? -39.683 -13.745 39.131 1.00 84.88 527 ASP A N 1
ATOM 4006 C CA . ASP A 1 527 ? -40.120 -12.969 40.297 1.00 84.88 527 ASP A CA 1
ATOM 4007 C C . ASP A 1 527 ? -39.757 -11.475 40.171 1.00 84.88 527 ASP A C 1
ATOM 4009 O O . ASP A 1 527 ? -40.029 -10.701 41.094 1.00 84.88 527 ASP A O 1
ATOM 4013 N N . ILE A 1 528 ? -39.141 -11.058 39.056 1.00 86.38 528 ILE A N 1
ATOM 4014 C CA . ILE A 1 528 ? -38.816 -9.663 38.751 1.00 86.38 528 ILE A CA 1
ATOM 4015 C C . ILE A 1 528 ? -39.367 -9.251 37.380 1.00 86.38 528 ILE A C 1
ATOM 4017 O O . ILE A 1 528 ? -39.213 -9.959 36.394 1.00 86.38 528 ILE A O 1
ATOM 4021 N N . ASP A 1 529 ? -40.006 -8.087 37.317 1.00 88.50 529 ASP A N 1
ATOM 4022 C CA . ASP A 1 529 ? -40.464 -7.459 36.079 1.00 88.50 529 ASP A CA 1
ATOM 4023 C C . ASP A 1 529 ? -39.531 -6.299 35.711 1.00 88.50 529 ASP A C 1
ATOM 4025 O O . ASP A 1 529 ? -39.478 -5.276 36.402 1.00 88.50 529 ASP A O 1
ATOM 4029 N N . THR A 1 530 ? -38.781 -6.478 34.626 1.00 89.06 530 THR A N 1
ATOM 4030 C CA . THR A 1 530 ? -37.809 -5.522 34.073 1.00 89.06 530 THR A CA 1
ATOM 4031 C C . THR A 1 530 ? -38.291 -4.869 32.775 1.00 89.06 530 THR A C 1
ATOM 4033 O O . THR A 1 530 ? -37.515 -4.180 32.116 1.00 89.06 530 THR A O 1
ATOM 4036 N N . SER A 1 531 ? -39.564 -5.042 32.398 1.00 86.88 531 SER A N 1
ATOM 4037 C CA . SER A 1 531 ? -40.087 -4.670 31.073 1.00 86.88 531 SER A CA 1
ATOM 4038 C C . SER A 1 531 ? -39.953 -3.184 30.707 1.00 86.88 531 SER A C 1
ATOM 4040 O O . SER A 1 531 ? -39.894 -2.849 29.523 1.00 86.88 531 SER A O 1
ATOM 4042 N N . GLU A 1 532 ? -39.861 -2.284 31.691 1.00 85.94 532 GLU A N 1
ATOM 4043 C CA . GLU A 1 532 ? -39.620 -0.852 31.461 1.00 85.94 532 GLU A CA 1
ATOM 4044 C C . GLU A 1 532 ? -38.140 -0.503 31.177 1.00 85.94 532 GLU A C 1
ATOM 4046 O O . GLU A 1 532 ? -37.842 0.603 30.718 1.00 85.94 532 GLU A O 1
ATOM 4051 N N . LEU A 1 533 ? -37.194 -1.416 31.426 1.00 88.00 533 LEU A N 1
ATOM 4052 C CA . LEU A 1 533 ? -35.752 -1.180 31.289 1.00 88.00 533 LEU A CA 1
ATOM 4053 C C . LEU A 1 533 ? -35.270 -1.465 29.856 1.00 88.00 533 LEU A C 1
ATOM 4055 O O . LEU A 1 533 ? -34.778 -2.546 29.533 1.00 88.00 533 LEU A O 1
ATOM 4059 N N . VAL A 1 534 ? -35.395 -0.460 28.989 1.00 84.88 534 VAL A N 1
ATOM 4060 C CA . VAL A 1 534 ? -34.994 -0.535 27.567 1.00 84.88 534 VAL A CA 1
ATOM 4061 C C . VAL A 1 534 ? -33.596 0.018 27.278 1.00 84.88 534 VAL A C 1
ATOM 4063 O O . VAL A 1 534 ? -33.086 -0.141 26.171 1.00 84.88 534 VAL A O 1
ATOM 4066 N N . ASP A 1 535 ? -32.984 0.694 28.250 1.00 85.19 535 ASP A N 1
ATOM 4067 C CA . ASP A 1 535 ? -31.649 1.270 28.103 1.00 85.19 535 ASP A CA 1
ATOM 4068 C C . ASP A 1 535 ? -30.561 0.191 28.032 1.00 85.19 535 ASP A C 1
ATOM 4070 O O . ASP A 1 535 ? -30.762 -0.962 28.413 1.00 85.19 535 ASP A O 1
ATOM 4074 N N . THR A 1 536 ? -29.367 0.587 27.592 1.00 84.94 536 THR A N 1
ATOM 4075 C CA . THR A 1 536 ? -28.216 -0.309 27.461 1.00 84.94 536 THR A CA 1
ATOM 4076 C C . THR A 1 536 ? -27.033 0.094 28.355 1.00 84.94 536 THR A C 1
ATOM 4078 O O . THR A 1 536 ? -26.843 1.266 28.717 1.00 84.94 536 THR A O 1
ATOM 4081 N N . VAL A 1 537 ? -26.238 -0.907 28.743 1.00 85.81 537 VAL A N 1
ATOM 4082 C CA . VAL A 1 537 ? -25.081 -0.828 29.645 1.00 85.81 537 VAL A CA 1
ATOM 4083 C C . VAL A 1 537 ? -23.801 -1.121 28.869 1.00 85.81 537 VAL A C 1
ATOM 4085 O O . VAL A 1 537 ? -23.459 -2.277 28.623 1.00 85.81 537 VAL A O 1
ATOM 4088 N N . ASP A 1 538 ? -23.059 -0.069 28.523 1.00 81.94 538 ASP A N 1
ATOM 4089 C CA . ASP A 1 538 ? -21.858 -0.161 27.681 1.00 81.94 538 ASP A CA 1
ATOM 4090 C C . ASP A 1 538 ? -20.717 -0.959 28.331 1.00 81.94 538 ASP A C 1
ATOM 4092 O O . ASP A 1 538 ? -19.986 -1.683 27.658 1.00 81.94 538 ASP A O 1
ATOM 4096 N N . GLY A 1 539 ? -20.568 -0.865 29.654 1.00 85.19 539 GLY A N 1
ATOM 4097 C CA . GLY A 1 539 ? -19.583 -1.637 30.406 1.00 85.19 539 GLY A CA 1
ATOM 4098 C C . GLY A 1 539 ? -19.723 -1.445 31.912 1.00 85.19 539 GLY A C 1
ATOM 4099 O O . GLY A 1 539 ? -19.682 -0.325 32.409 1.00 85.19 539 GLY A O 1
ATOM 4100 N N . PHE A 1 540 ? -19.851 -2.523 32.673 1.00 87.06 540 PHE A N 1
ATOM 4101 C CA . PHE A 1 540 ? -19.974 -2.483 34.125 1.00 87.06 540 PHE A CA 1
ATOM 4102 C C . PHE A 1 540 ? -19.292 -3.701 34.749 1.00 87.06 540 PHE A C 1
ATOM 4104 O O . PHE A 1 540 ? -19.514 -4.834 34.337 1.00 87.06 540 PHE A O 1
ATOM 4111 N N . ALA A 1 541 ? -18.438 -3.461 35.744 1.00 85.06 541 ALA A N 1
ATOM 4112 C CA . ALA A 1 541 ? -17.841 -4.517 36.555 1.00 85.06 541 ALA A CA 1
ATOM 4113 C C . ALA A 1 541 ? -18.508 -4.484 37.933 1.00 85.06 541 ALA A C 1
ATOM 4115 O O . ALA A 1 541 ? -18.142 -3.679 38.795 1.00 85.06 541 ALA A O 1
ATOM 4116 N N . ALA A 1 542 ? -19.524 -5.324 38.116 1.00 83.44 542 ALA A N 1
ATOM 4117 C CA . ALA A 1 542 ? -20.283 -5.405 39.349 1.00 83.44 542 ALA A CA 1
ATOM 4118 C C . ALA A 1 542 ? -19.393 -5.957 40.467 1.00 83.44 542 ALA A C 1
ATOM 4120 O O . ALA A 1 542 ? -18.918 -7.091 40.416 1.00 83.44 542 ALA A O 1
ATOM 4121 N N . THR A 1 543 ? -19.183 -5.133 41.489 1.00 76.75 543 THR A N 1
ATOM 4122 C CA . THR A 1 543 ? -18.453 -5.476 42.712 1.00 76.75 543 THR A CA 1
ATOM 4123 C C . THR A 1 543 ? -19.368 -5.259 43.915 1.00 76.75 543 THR A C 1
ATOM 4125 O O . THR A 1 543 ? -20.244 -4.391 43.896 1.00 76.75 543 THR A O 1
ATOM 4128 N N . GLY A 1 544 ? -19.188 -6.053 44.966 1.00 76.25 544 GLY A N 1
ATOM 4129 C CA . GLY A 1 544 ? -20.008 -6.023 46.166 1.00 76.25 544 GLY A CA 1
ATOM 4130 C C . GLY A 1 544 ? -21.272 -6.885 46.105 1.00 76.25 544 GLY A C 1
ATOM 4131 O O . GLY A 1 544 ? -21.627 -7.542 45.118 1.00 76.25 544 GLY A O 1
ATOM 4132 N N . GLY A 1 545 ? -22.015 -6.838 47.214 1.00 79.31 545 GLY A N 1
ATOM 4133 C CA . GLY A 1 545 ? -23.312 -7.502 47.327 1.00 79.31 545 GLY A CA 1
ATOM 4134 C C . GLY A 1 545 ? -24.343 -6.943 46.340 1.00 79.31 545 GLY A C 1
ATOM 4135 O O . GLY A 1 545 ? -24.300 -5.768 45.981 1.00 79.31 545 GLY A O 1
ATOM 4136 N N . THR A 1 546 ? -25.321 -7.770 45.960 1.00 83.94 546 THR A N 1
ATOM 4137 C CA . THR A 1 546 ? -26.368 -7.484 44.955 1.00 83.94 546 THR A CA 1
ATOM 4138 C C . THR A 1 546 ? -26.992 -6.087 45.076 1.00 83.94 546 THR A C 1
ATOM 4140 O O . THR A 1 546 ? -27.099 -5.367 44.090 1.00 83.94 546 THR A O 1
ATOM 4143 N N . ARG A 1 547 ? -27.328 -5.640 46.294 1.00 84.06 547 ARG A N 1
ATOM 4144 C CA . ARG A 1 547 ? -27.905 -4.302 46.531 1.00 84.06 547 ARG A CA 1
ATOM 4145 C C . ARG A 1 547 ? -26.944 -3.154 46.198 1.00 84.06 547 ARG A C 1
ATOM 4147 O O . ARG A 1 547 ? -27.395 -2.105 45.756 1.00 84.06 547 ARG A O 1
ATOM 4154 N N . GLY A 1 548 ? -25.646 -3.336 46.435 1.00 84.75 548 GLY A N 1
ATOM 4155 C CA . GLY A 1 548 ? -24.627 -2.337 46.112 1.00 84.75 548 GLY A CA 1
ATOM 4156 C C . GLY A 1 548 ? -24.486 -2.149 44.603 1.00 84.75 548 GLY A C 1
ATOM 4157 O O . GLY A 1 548 ? -24.513 -1.016 44.133 1.00 84.75 548 GLY A O 1
ATOM 4158 N N . ALA A 1 549 ? -24.436 -3.256 43.854 1.00 85.88 549 ALA A N 1
ATOM 4159 C CA . ALA A 1 549 ? -24.380 -3.230 42.393 1.00 85.88 549 ALA A CA 1
ATOM 4160 C C . ALA A 1 549 ? -25.645 -2.604 41.776 1.00 85.88 549 ALA A C 1
ATOM 4162 O O . ALA A 1 549 ? -25.539 -1.706 40.943 1.00 85.88 549 ALA A O 1
ATOM 4163 N N . LEU A 1 550 ? -26.836 -2.999 42.248 1.00 89.00 550 LEU A N 1
ATOM 4164 C CA . LEU A 1 550 ? -28.101 -2.409 41.793 1.00 89.00 550 LEU A CA 1
ATOM 4165 C C . LEU A 1 550 ? -28.204 -0.919 42.133 1.00 89.00 550 LEU A C 1
ATOM 4167 O O . LEU A 1 550 ? -28.677 -0.148 41.309 1.00 89.00 550 LEU A O 1
ATOM 4171 N N . GLY A 1 551 ? -27.716 -0.486 43.300 1.00 89.00 551 GLY A N 1
ATOM 4172 C CA . GLY A 1 551 ? -27.752 0.926 43.694 1.00 89.00 551 GLY A CA 1
ATOM 4173 C C . GLY A 1 551 ? -26.984 1.849 42.740 1.00 89.00 551 GLY A C 1
ATOM 4174 O O . GLY A 1 551 ? -27.417 2.976 42.502 1.00 89.00 551 GLY A O 1
ATOM 4175 N N . VAL A 1 552 ? -25.885 1.364 42.149 1.00 88.94 552 VAL A N 1
ATOM 4176 C CA . VAL A 1 552 ? -25.142 2.096 41.109 1.00 88.94 552 VAL A CA 1
ATOM 4177 C C . VAL A 1 552 ? -25.992 2.243 39.845 1.00 88.94 552 VAL A C 1
ATOM 4179 O O . VAL A 1 552 ? -26.105 3.346 39.313 1.00 88.94 552 VAL A O 1
ATOM 4182 N N . LEU A 1 553 ? -26.628 1.157 39.395 1.00 90.12 553 LEU A N 1
ATOM 4183 C CA . LEU A 1 553 ? -27.476 1.161 38.200 1.00 90.12 553 LEU A CA 1
ATOM 4184 C C . LEU A 1 553 ? -28.731 2.029 38.390 1.00 90.12 553 LEU A C 1
ATOM 4186 O O . LEU A 1 553 ? -29.035 2.841 37.521 1.00 90.12 553 LEU A O 1
ATOM 4190 N N . GLN A 1 554 ? -29.398 1.948 39.546 1.00 89.75 554 GLN A N 1
ATOM 4191 C CA . GLN A 1 554 ? -30.559 2.784 39.885 1.00 89.75 554 GLN A CA 1
ATOM 4192 C C . GLN A 1 554 ? -30.225 4.280 39.843 1.00 89.75 554 GLN A C 1
ATOM 4194 O O . GLN A 1 554 ? -31.019 5.090 39.368 1.00 89.75 554 GLN A O 1
ATOM 4199 N N . ALA A 1 555 ? -29.040 4.662 40.328 1.00 87.62 555 ALA A N 1
ATOM 4200 C CA . ALA A 1 555 ? -28.595 6.052 40.319 1.00 87.62 555 ALA A CA 1
ATOM 4201 C C . ALA A 1 555 ? -28.170 6.541 38.922 1.00 87.62 555 ALA A C 1
ATOM 4203 O O . ALA A 1 555 ? -28.376 7.714 38.613 1.00 87.62 555 ALA A O 1
ATOM 4204 N N . ALA A 1 556 ? -27.601 5.667 38.087 1.00 88.00 556 ALA A N 1
ATOM 4205 C CA . ALA A 1 556 ? -27.138 6.013 36.743 1.00 88.00 556 ALA A CA 1
ATOM 4206 C C . ALA A 1 556 ? -28.273 6.062 35.703 1.00 88.00 556 ALA A C 1
ATOM 4208 O O . ALA A 1 556 ? -28.308 6.979 34.886 1.00 88.00 556 ALA A O 1
ATOM 4209 N N . PHE A 1 557 ? -29.202 5.105 35.749 1.00 89.00 557 PHE A N 1
ATOM 4210 C CA . PHE A 1 557 ? -30.316 4.971 34.799 1.00 89.00 557 PHE A CA 1
ATOM 4211 C C . PHE A 1 557 ? -31.651 5.506 35.341 1.00 89.00 557 PHE A C 1
ATOM 4213 O O . PHE A 1 557 ? -32.646 5.517 34.630 1.00 89.00 557 PHE A O 1
ATOM 4220 N N . LEU A 1 558 ? -31.671 6.012 36.580 1.00 89.12 558 LEU A N 1
ATOM 4221 C CA . LEU A 1 558 ? -32.810 6.722 37.177 1.00 89.12 558 LEU A CA 1
ATOM 4222 C C . LEU A 1 558 ? -34.096 5.879 37.284 1.00 89.12 558 LEU A C 1
ATOM 4224 O O . LEU A 1 558 ? -35.194 6.393 37.070 1.00 89.12 558 LEU A O 1
ATOM 4228 N N . PHE A 1 559 ? -33.975 4.615 37.690 1.00 90.94 559 PHE A N 1
ATOM 4229 C CA . PHE A 1 559 ? -35.112 3.728 37.961 1.00 90.94 559 PHE A CA 1
ATOM 4230 C C . PHE A 1 559 ? -35.179 3.316 39.437 1.00 90.94 559 PHE A C 1
ATOM 4232 O O . PHE A 1 559 ? -34.181 3.329 40.163 1.00 90.94 559 PHE A O 1
ATOM 4239 N N . ASP A 1 560 ? -36.371 2.939 39.887 1.00 89.12 560 ASP A N 1
ATOM 4240 C CA . ASP A 1 560 ? -36.628 2.397 41.218 1.00 89.12 560 ASP A CA 1
ATOM 4241 C C . ASP A 1 560 ? -37.009 0.913 41.126 1.00 89.12 560 ASP A C 1
ATOM 4243 O O . ASP A 1 560 ? -37.544 0.456 40.121 1.00 89.12 560 ASP A O 1
ATOM 4247 N N . ILE A 1 561 ? -36.719 0.153 42.184 1.00 89.44 561 ILE A N 1
ATOM 4248 C CA . ILE A 1 561 ? -37.148 -1.244 42.323 1.00 89.44 561 ILE A CA 1
ATOM 4249 C C . ILE A 1 561 ? -38.165 -1.270 43.454 1.00 89.44 561 ILE A C 1
ATOM 4251 O O . ILE A 1 561 ? -37.833 -0.910 44.589 1.00 89.44 561 ILE A O 1
ATOM 4255 N N . ILE A 1 562 ? -39.390 -1.669 43.136 1.00 88.75 562 ILE A N 1
ATOM 4256 C CA . ILE A 1 562 ? -40.512 -1.698 44.071 1.00 88.75 562 ILE A CA 1
ATOM 4257 C C . ILE A 1 562 ? -40.997 -3.129 44.273 1.00 88.75 562 ILE A C 1
ATOM 4259 O O . ILE A 1 562 ? -40.826 -3.981 43.410 1.00 88.75 562 ILE A O 1
ATOM 4263 N N . GLU A 1 563 ? -41.592 -3.392 45.429 1.00 86.88 563 GLU A N 1
ATOM 4264 C CA . GLU A 1 563 ? -42.313 -4.639 45.677 1.00 86.88 563 GLU A CA 1
ATOM 4265 C C . GLU A 1 563 ? -43.732 -4.502 45.118 1.00 86.88 563 GLU A C 1
ATOM 4267 O O . GLU A 1 563 ? -44.461 -3.580 45.502 1.00 86.88 563 GLU A O 1
ATOM 4272 N N . ASP A 1 564 ? -44.117 -5.410 44.221 1.00 82.00 564 ASP A N 1
ATOM 4273 C CA . ASP A 1 564 ? -45.466 -5.491 43.668 1.00 82.00 564 ASP A CA 1
ATOM 4274 C C . ASP A 1 564 ? -46.030 -6.908 43.821 1.00 82.00 564 ASP A C 1
ATOM 4276 O O . ASP A 1 564 ? -45.612 -7.870 43.173 1.00 82.00 564 ASP A O 1
ATOM 4280 N N . GLY A 1 565 ? -46.993 -7.054 44.729 1.00 82.31 565 GLY A N 1
ATOM 4281 C CA . GLY A 1 565 ? -47.547 -8.358 45.079 1.00 82.31 565 GLY A CA 1
ATOM 4282 C C . GLY A 1 565 ? -46.497 -9.273 45.716 1.00 82.31 565 GLY A C 1
ATOM 4283 O O . GLY A 1 565 ? -46.052 -9.013 46.827 1.00 82.31 565 GLY A O 1
ATOM 4284 N N . TYR A 1 566 ? -46.161 -10.373 45.036 1.00 82.12 566 TYR A N 1
ATOM 4285 C CA . TYR A 1 566 ? -45.139 -11.335 45.476 1.00 82.12 566 TYR A CA 1
ATOM 4286 C C . TYR A 1 566 ? -43.807 -11.192 44.718 1.00 82.12 566 TYR A C 1
ATOM 4288 O O . TYR A 1 566 ? -42.894 -11.973 44.981 1.00 82.12 566 TYR A O 1
ATOM 4296 N N . GLY A 1 567 ? -43.702 -10.229 43.795 1.00 85.25 567 GLY A N 1
ATOM 4297 C CA . GLY A 1 567 ? -42.522 -9.995 42.966 1.00 85.25 567 GLY A CA 1
ATOM 4298 C C . GLY A 1 567 ? -41.942 -8.589 43.128 1.00 85.25 567 GLY A C 1
ATOM 4299 O O . GLY A 1 567 ? -42.425 -7.766 43.911 1.00 85.25 567 GLY A O 1
ATOM 4300 N N . LEU A 1 568 ? -40.879 -8.324 42.378 1.00 88.88 568 LEU A N 1
ATOM 4301 C CA . LEU A 1 568 ? -40.240 -7.019 42.258 1.00 88.88 568 LEU A CA 1
ATOM 4302 C C . LEU A 1 568 ? -40.549 -6.422 40.883 1.00 88.88 568 LEU A C 1
ATOM 4304 O O . LEU A 1 568 ? -40.530 -7.134 39.890 1.00 88.88 568 LEU A O 1
ATOM 4308 N N . THR A 1 569 ? -40.770 -5.117 40.803 1.00 90.38 569 THR A N 1
ATOM 4309 C CA . THR A 1 569 ? -40.972 -4.414 39.528 1.00 90.38 569 THR A CA 1
ATOM 4310 C C . THR A 1 569 ? -39.990 -3.256 39.426 1.00 90.38 569 THR A C 1
ATOM 4312 O O . THR A 1 569 ? -39.818 -2.486 40.376 1.00 90.38 569 THR A O 1
ATOM 4315 N N . CYS A 1 570 ? -39.326 -3.138 38.281 1.00 89.62 570 CYS A N 1
ATOM 4316 C CA . CYS A 1 570 ? -38.460 -2.018 37.945 1.00 89.62 570 CYS A CA 1
ATOM 4317 C C . CYS A 1 570 ? -39.275 -0.929 37.245 1.00 89.62 570 CYS A C 1
ATOM 4319 O O . CYS A 1 570 ? -39.856 -1.179 36.195 1.00 89.62 570 CYS A O 1
ATOM 4321 N N . VAL A 1 571 ? -39.299 0.276 37.821 1.00 89.25 571 VAL A N 1
ATOM 4322 C CA . VAL A 1 571 ? -40.088 1.407 37.309 1.00 89.25 571 VAL A CA 1
ATOM 4323 C C . VAL A 1 571 ? -39.178 2.594 37.015 1.00 89.25 571 VAL A C 1
ATOM 4325 O O . VAL A 1 571 ? -38.424 3.040 37.890 1.00 89.25 571 VAL A O 1
ATOM 4328 N N . ASN A 1 572 ? -39.261 3.144 35.804 1.00 88.25 572 ASN A N 1
ATOM 4329 C CA . ASN A 1 572 ? -38.483 4.324 35.420 1.00 88.25 572 ASN A CA 1
ATOM 4330 C C . ASN A 1 572 ? -39.036 5.604 36.063 1.00 88.25 572 ASN A C 1
ATOM 4332 O O . ASN A 1 572 ? -40.247 5.821 36.162 1.00 88.25 572 ASN A O 1
ATOM 4336 N N . ARG A 1 573 ? -38.152 6.519 36.478 1.00 86.12 573 ARG A N 1
ATOM 4337 C CA . ARG A 1 573 ? -38.586 7.817 37.015 1.00 86.12 573 ARG A CA 1
ATOM 4338 C C . ARG A 1 573 ? -39.000 8.766 35.891 1.00 86.12 573 ARG A C 1
ATOM 4340 O O . ARG A 1 573 ? -38.388 8.817 34.833 1.00 86.12 573 ARG A O 1
ATOM 4347 N N . GLY A 1 574 ? -40.019 9.582 36.163 1.00 79.31 574 GLY A N 1
ATOM 4348 C CA . GLY A 1 574 ? -40.531 10.587 35.221 1.00 79.31 574 GLY A CA 1
ATOM 4349 C C . GLY A 1 574 ? -41.871 10.257 34.571 1.00 79.31 574 GLY A C 1
ATOM 4350 O O . GLY A 1 574 ? -42.301 10.994 33.683 1.00 79.31 574 GLY A O 1
ATOM 4351 N N . GLY A 1 575 ? -42.558 9.220 35.058 1.00 79.19 575 GLY A N 1
ATOM 4352 C CA . GLY A 1 575 ? -43.940 8.923 34.693 1.00 79.19 575 GLY A CA 1
ATOM 4353 C C . GLY A 1 575 ? -44.905 10.097 34.918 1.00 79.19 575 GLY A C 1
ATOM 4354 O O . GLY A 1 575 ? -44.686 10.988 35.747 1.00 79.19 575 GLY A O 1
ATOM 4355 N N . ALA A 1 576 ? -45.996 10.100 34.149 1.00 80.19 576 ALA A N 1
ATOM 4356 C CA . ALA A 1 576 ? -47.103 11.028 34.354 1.00 80.19 576 ALA A CA 1
ATOM 4357 C C . ALA A 1 576 ? -47.812 10.746 35.689 1.00 80.19 576 ALA A C 1
ATOM 4359 O O . ALA A 1 576 ? -47.687 9.661 36.253 1.00 80.19 576 ALA A O 1
ATOM 4360 N N . ALA A 1 577 ? -48.572 11.723 36.192 1.00 84.06 577 ALA A N 1
ATOM 4361 C CA . ALA A 1 577 ? -49.365 11.497 37.393 1.00 84.06 577 ALA A CA 1
ATOM 4362 C C . ALA A 1 577 ? -50.423 10.409 37.136 1.00 84.06 577 ALA A C 1
ATOM 4364 O O . ALA A 1 577 ? -51.212 10.546 36.199 1.00 84.06 577 ALA A O 1
ATOM 4365 N N . SER A 1 578 ? -50.432 9.358 37.957 1.00 84.12 578 SER A N 1
ATOM 4366 C CA . SER A 1 578 ? -51.373 8.240 37.872 1.00 84.12 578 SER A CA 1
ATOM 4367 C C . SER A 1 578 ? -52.778 8.658 38.299 1.00 84.12 578 SER A C 1
ATOM 4369 O O . SER A 1 578 ? -53.757 8.299 37.649 1.00 84.12 578 SER A O 1
ATOM 4371 N N . GLU A 1 579 ? -52.878 9.473 39.351 1.00 87.94 579 GLU A N 1
ATOM 4372 C CA . GLU A 1 579 ? -54.148 9.938 39.901 1.00 87.94 579 GLU A CA 1
ATOM 4373 C C . GLU A 1 579 ? -54.034 11.343 40.516 1.00 87.94 579 GLU A C 1
ATOM 4375 O O . GLU A 1 579 ? -52.947 11.849 40.819 1.00 87.94 579 GLU A O 1
ATOM 4380 N N . THR A 1 580 ? -55.184 12.002 40.674 1.00 90.62 580 THR A N 1
ATOM 4381 C CA . THR A 1 580 ? -55.315 13.278 41.381 1.00 90.62 580 THR A CA 1
ATOM 4382 C C . THR A 1 580 ? -56.075 13.062 42.682 1.00 90.62 580 THR A C 1
ATOM 4384 O O . THR A 1 580 ? -57.234 12.667 42.653 1.00 90.62 580 THR A O 1
ATOM 4387 N N . ILE A 1 581 ? -55.419 13.341 43.807 1.00 90.56 581 ILE A N 1
ATOM 4388 C CA . ILE A 1 581 ? -55.953 13.193 45.159 1.00 90.56 581 ILE A CA 1
ATOM 4389 C C . ILE A 1 581 ? -56.553 14.538 45.597 1.00 90.56 581 ILE A C 1
ATOM 4391 O O . ILE A 1 581 ? -55.813 15.525 45.735 1.00 90.56 581 ILE A O 1
ATOM 4395 N N . PRO A 1 582 ? -57.873 14.603 45.839 1.00 89.38 582 PRO A N 1
ATOM 4396 C CA . PRO A 1 582 ? -58.523 15.800 46.350 1.00 89.38 582 PRO A CA 1
ATOM 4397 C C . PRO A 1 582 ? -58.068 16.133 47.777 1.00 89.38 582 PRO A C 1
ATOM 4399 O O . PRO A 1 582 ? -57.883 15.249 48.611 1.00 89.38 582 PRO A O 1
ATOM 4402 N N . TYR A 1 583 ? -58.004 17.427 48.110 1.00 85.94 583 TYR A N 1
ATOM 4403 C CA . TYR A 1 583 ? -57.607 17.896 49.448 1.00 85.94 583 TYR A CA 1
ATOM 4404 C C . TYR A 1 583 ? -58.417 17.271 50.599 1.00 85.94 583 TYR A C 1
ATOM 4406 O O . TYR A 1 583 ? -57.906 17.077 51.698 1.00 85.94 583 TYR A O 1
ATOM 4414 N N . GLN A 1 584 ? -59.696 16.974 50.353 1.00 84.94 584 GLN A N 1
ATOM 4415 C CA . GLN A 1 584 ? -60.618 16.440 51.359 1.00 84.94 584 GLN A CA 1
ATOM 4416 C C . GLN A 1 584 ? -60.279 15.004 51.795 1.00 84.94 584 GLN A C 1
ATOM 4418 O O . GLN A 1 584 ? -60.679 14.599 52.884 1.00 84.94 584 GLN A O 1
ATOM 4423 N N . ASP A 1 585 ? -59.535 14.270 50.965 1.00 86.25 585 ASP A N 1
ATOM 4424 C CA . ASP A 1 585 ? -59.154 12.881 51.222 1.00 86.25 585 ASP A CA 1
ATOM 4425 C C . ASP A 1 585 ? -57.819 12.792 51.987 1.00 86.25 585 ASP A C 1
ATOM 4427 O O . ASP A 1 585 ? -57.393 11.708 52.386 1.00 86.25 585 ASP A O 1
ATOM 4431 N N . LEU A 1 586 ? -57.161 13.932 52.230 1.00 85.38 586 LEU A N 1
ATOM 4432 C CA . LEU A 1 586 ? -55.921 14.025 52.996 1.00 85.38 586 LEU A CA 1
ATOM 4433 C C . LEU A 1 586 ? -56.183 14.102 54.507 1.00 85.38 586 LEU A C 1
ATOM 4435 O O . LEU A 1 586 ? -57.112 14.766 54.979 1.00 85.38 586 LEU A O 1
ATOM 4439 N N . GLY A 1 587 ? -55.288 13.497 55.289 1.00 82.88 587 GLY A N 1
ATOM 4440 C CA . GLY A 1 587 ? -55.357 13.519 56.751 1.00 82.88 587 GLY A CA 1
ATOM 4441 C C . GLY A 1 587 ? -56.277 12.443 57.322 1.00 82.88 587 GLY A C 1
ATOM 4442 O O . GLY A 1 587 ? -56.915 12.665 58.353 1.00 82.88 587 GLY A O 1
ATOM 4443 N N . ALA A 1 588 ? -56.358 11.286 56.659 1.00 82.62 588 ALA A N 1
ATOM 4444 C CA . ALA A 1 588 ? -57.038 10.117 57.200 1.00 82.62 588 ALA A CA 1
ATOM 4445 C C . ALA A 1 588 ? -56.407 9.709 58.541 1.00 82.62 588 ALA A C 1
ATOM 4447 O O . ALA A 1 588 ? -55.184 9.626 58.672 1.00 82.62 588 ALA A O 1
ATOM 4448 N N . VAL A 1 589 ? -57.248 9.470 59.543 1.00 81.06 589 VAL A N 1
ATOM 4449 C CA . VAL A 1 589 ? -56.832 9.104 60.898 1.00 81.06 589 VAL A CA 1
ATOM 4450 C C . VAL A 1 589 ? -57.707 7.985 61.435 1.00 81.06 589 VAL A C 1
ATOM 4452 O O . VAL A 1 589 ? -58.871 7.842 61.056 1.00 81.06 589 VAL A O 1
ATOM 4455 N N . ASP A 1 590 ? -57.148 7.216 62.362 1.00 74.75 590 ASP A N 1
ATOM 4456 C CA . ASP A 1 590 ? -57.889 6.205 63.105 1.00 74.75 590 ASP A CA 1
ATOM 4457 C C . ASP A 1 590 ? -59.015 6.848 63.929 1.00 74.75 590 ASP A C 1
ATOM 4459 O O . ASP A 1 590 ? -58.985 8.038 64.257 1.00 74.75 590 ASP A O 1
ATOM 4463 N N . ILE A 1 591 ? -60.023 6.055 64.301 1.00 70.00 591 ILE A N 1
ATOM 4464 C CA . ILE A 1 591 ? -61.168 6.530 65.090 1.00 70.00 591 ILE A CA 1
ATOM 4465 C C . ILE A 1 591 ? -60.673 7.185 66.393 1.00 70.00 591 ILE A C 1
ATOM 4467 O O . ILE A 1 591 ? -60.153 6.513 67.282 1.00 70.00 591 ILE A O 1
ATOM 4471 N N . GLY A 1 592 ? -60.877 8.503 66.511 1.00 67.62 592 GLY A N 1
ATOM 4472 C CA . GLY A 1 592 ? -60.441 9.317 67.654 1.00 67.62 592 GLY A CA 1
ATOM 4473 C C . GLY A 1 592 ? -59.071 9.997 67.501 1.00 67.62 592 GLY A C 1
ATOM 4474 O O . GLY A 1 592 ? -58.626 10.634 68.454 1.00 67.62 592 GLY A O 1
ATOM 4475 N N . GLY A 1 593 ? -58.413 9.873 66.342 1.00 67.62 593 GLY A N 1
ATOM 4476 C CA . GLY A 1 593 ? -57.177 10.579 65.996 1.00 67.62 593 GLY A CA 1
ATOM 4477 C C . GLY A 1 593 ? -57.394 12.048 65.611 1.00 67.62 593 GLY A C 1
ATOM 4478 O O . GLY A 1 593 ? -58.503 12.462 65.276 1.00 67.62 593 GLY A O 1
ATOM 4479 N N . ASP A 1 594 ? -56.326 12.846 65.680 1.00 70.88 594 ASP A N 1
ATOM 4480 C CA . ASP A 1 594 ? -56.337 14.265 65.311 1.00 70.88 594 ASP A CA 1
ATOM 4481 C C . ASP A 1 594 ? -55.968 14.443 63.830 1.00 70.88 594 ASP A C 1
ATOM 4483 O O . ASP A 1 594 ? -54.845 14.141 63.429 1.00 70.88 594 ASP A O 1
ATOM 4487 N N . SER A 1 595 ? -56.909 14.941 63.025 1.00 68.25 595 SER A N 1
ATOM 4488 C CA . SER A 1 595 ? -56.746 15.197 61.587 1.00 68.25 595 SER A CA 1
ATOM 4489 C C . SER A 1 595 ? -56.261 16.622 61.274 1.00 68.25 595 SER A C 1
ATOM 4491 O O . SER A 1 595 ? -56.424 17.098 60.152 1.00 68.25 595 SER A O 1
ATOM 4493 N N . SER A 1 596 ? -55.718 17.348 62.258 1.00 66.94 596 SER A N 1
ATOM 4494 C CA . SER A 1 596 ? -55.338 18.762 62.114 1.00 66.94 596 SER A CA 1
ATOM 4495 C C . SER A 1 596 ? -54.209 19.025 61.105 1.00 66.94 596 SER A C 1
ATOM 4497 O O . SER A 1 596 ? -54.151 20.118 60.541 1.00 66.94 596 SER A O 1
ATOM 4499 N N . ASN A 1 597 ? -53.357 18.033 60.820 1.00 68.25 597 ASN A N 1
ATOM 4500 C CA . ASN A 1 597 ? -52.241 18.136 59.875 1.00 68.25 597 ASN A CA 1
ATOM 4501 C C . ASN A 1 597 ? -52.467 17.244 58.646 1.00 68.25 597 ASN A C 1
ATOM 4503 O O . ASN A 1 597 ? -51.956 16.129 58.573 1.00 68.25 597 ASN A O 1
ATOM 4507 N N . GLN A 1 598 ? -53.228 17.747 57.673 1.00 79.19 598 GLN A N 1
ATOM 4508 C CA . GLN A 1 598 ? -53.583 16.998 56.459 1.00 79.19 598 GLN A CA 1
ATOM 4509 C C . GLN A 1 598 ? -52.420 16.872 55.456 1.00 79.19 598 GLN A C 1
ATOM 4511 O O . GLN A 1 598 ? -52.342 15.891 54.724 1.00 79.19 598 GLN A O 1
ATOM 4516 N N . LEU A 1 599 ? -51.494 17.839 55.441 1.00 84.81 599 LEU A N 1
ATOM 4517 C CA . LEU A 1 599 ? -50.294 17.827 54.601 1.00 84.81 599 LEU A CA 1
ATOM 4518 C C . LEU A 1 599 ? -49.134 18.502 55.341 1.00 84.81 599 LEU A C 1
ATOM 4520 O O . LEU A 1 599 ? -49.168 19.706 55.599 1.00 84.81 599 LEU A O 1
ATOM 4524 N N . LEU A 1 600 ? -48.101 17.733 55.673 1.00 87.06 600 LEU A N 1
ATOM 4525 C CA . LEU A 1 600 ? -46.861 18.233 56.262 1.00 87.06 600 LEU A CA 1
ATOM 4526 C C . LEU A 1 600 ? -45.844 18.474 55.151 1.00 87.06 600 LEU A C 1
ATOM 4528 O O . LEU A 1 600 ? -45.491 17.544 54.431 1.00 87.06 600 LEU A O 1
ATOM 4532 N N . ILE A 1 601 ? -45.381 19.715 55.010 1.00 88.69 601 ILE A N 1
ATOM 4533 C CA . ILE A 1 601 ? -44.368 20.094 54.022 1.00 88.69 601 ILE A CA 1
ATOM 4534 C C . ILE A 1 601 ? -43.085 20.458 54.765 1.00 88.69 601 ILE A C 1
ATOM 4536 O O . ILE A 1 601 ? -42.987 21.530 55.362 1.00 88.69 601 ILE A O 1
ATOM 4540 N N . ASP A 1 602 ? -42.093 19.581 54.678 1.00 88.75 602 ASP A N 1
ATOM 4541 C CA . ASP A 1 602 ? -40.762 19.803 55.226 1.00 88.75 602 ASP A CA 1
ATOM 4542 C C . ASP A 1 602 ? -39.838 20.325 54.127 1.00 88.75 602 ASP A C 1
ATOM 4544 O O . ASP A 1 602 ? -39.742 19.741 53.045 1.00 88.75 602 ASP A O 1
ATOM 4548 N N . ARG A 1 603 ? -39.141 21.433 54.394 1.00 88.50 603 ARG A N 1
ATOM 4549 C CA . ARG A 1 603 ? -38.181 22.030 53.458 1.00 88.50 603 ARG A CA 1
ATOM 4550 C C . ARG A 1 603 ? -36.776 22.016 54.048 1.00 88.50 603 ARG A C 1
ATOM 4552 O O . ARG A 1 603 ? -36.539 22.608 55.098 1.00 88.50 603 ARG A O 1
ATOM 4559 N N . GLU A 1 604 ? -35.842 21.408 53.326 1.00 87.69 604 GLU A N 1
ATOM 4560 C CA . GLU A 1 604 ? -34.417 21.415 53.663 1.00 87.69 604 GLU A CA 1
ATOM 4561 C C . GLU A 1 604 ? -33.795 22.818 53.502 1.00 87.69 604 GLU A C 1
ATOM 4563 O O . GLU A 1 604 ? -34.222 23.617 52.658 1.00 87.69 604 GLU A O 1
ATOM 4568 N N . MET A 1 605 ? -32.801 23.150 54.336 1.00 86.00 605 MET A N 1
ATOM 4569 C CA . MET A 1 605 ? -32.150 24.463 54.309 1.00 86.00 605 MET A CA 1
ATOM 4570 C C . MET A 1 605 ? -31.254 24.617 53.076 1.00 86.00 605 MET A C 1
ATOM 4572 O O . MET A 1 605 ? -30.437 23.753 52.776 1.00 86.00 605 MET A O 1
ATOM 4576 N N . ASP A 1 606 ? -31.310 25.784 52.426 1.00 79.31 606 ASP A N 1
ATOM 4577 C CA . ASP A 1 606 ? -30.547 26.043 51.193 1.00 79.31 606 ASP A CA 1
ATOM 4578 C C . ASP A 1 606 ? -29.009 25.968 51.383 1.00 79.31 606 ASP A C 1
ATOM 4580 O O . ASP A 1 606 ? -28.284 25.811 50.407 1.00 79.31 606 ASP A O 1
ATOM 4584 N N . GLN A 1 607 ? -28.493 26.055 52.620 1.00 85.31 607 GLN A N 1
ATOM 4585 C CA . GLN A 1 607 ? -27.059 25.890 52.933 1.00 85.31 607 GLN A CA 1
ATOM 4586 C C . GLN A 1 607 ? -26.583 24.428 52.920 1.00 85.31 607 GLN A C 1
ATOM 4588 O O . GLN A 1 607 ? -25.379 24.195 52.864 1.00 85.31 607 GLN A O 1
ATOM 4593 N N . GLN A 1 608 ? -27.501 23.463 53.016 1.00 84.62 608 GLN A N 1
ATOM 4594 C CA . GLN A 1 608 ? -27.190 22.028 53.001 1.00 84.62 608 GLN A CA 1
ATOM 4595 C C . GLN A 1 608 ? -27.230 21.444 51.583 1.00 84.62 608 GLN A C 1
ATOM 4597 O O . GLN A 1 608 ? -26.656 20.386 51.345 1.00 84.62 608 GLN A O 1
ATOM 4602 N N . LEU A 1 609 ? -27.857 22.150 50.634 1.00 88.50 609 LEU A N 1
ATOM 4603 C CA . LEU A 1 609 ? -27.944 21.722 49.239 1.00 88.50 609 LEU A CA 1
ATOM 4604 C C . LEU A 1 609 ? -26.617 21.945 48.501 1.00 88.50 609 LEU A C 1
ATOM 4606 O O . LEU A 1 609 ? -25.939 22.947 48.754 1.00 88.50 609 LEU A O 1
ATOM 4610 N N . PRO A 1 610 ? -26.244 21.053 47.569 1.00 89.38 610 PRO A N 1
ATOM 4611 C CA . PRO A 1 610 ? -25.011 21.186 46.807 1.00 89.38 610 PRO A CA 1
ATOM 4612 C C . PRO A 1 610 ? -25.061 22.414 45.892 1.00 89.38 610 PRO A C 1
ATOM 4614 O O . PRO A 1 610 ? -26.039 22.646 45.194 1.00 89.38 610 PRO A O 1
ATOM 4617 N N . ARG A 1 611 ? -23.988 23.204 45.846 1.00 90.94 611 ARG A N 1
ATOM 4618 C CA . ARG A 1 611 ? -23.778 24.230 44.810 1.00 90.94 611 ARG A CA 1
ATOM 4619 C C . ARG A 1 611 ? -23.211 23.621 43.531 1.00 90.94 611 ARG A C 1
ATOM 4621 O O . ARG A 1 611 ? -23.499 24.106 42.435 1.00 90.94 611 ARG A O 1
ATOM 4628 N N . LYS A 1 612 ? -22.398 22.578 43.677 1.00 90.38 612 LYS A N 1
ATOM 4629 C CA . LYS A 1 612 ? -21.749 21.856 42.587 1.00 90.38 612 LYS A CA 1
ATOM 4630 C C . LYS A 1 612 ? -21.898 20.359 42.818 1.00 90.38 612 LYS A C 1
ATOM 4632 O O . LYS A 1 612 ? -21.677 19.893 43.935 1.00 90.38 612 LYS A O 1
ATOM 4637 N N . MET A 1 613 ? -22.260 19.636 41.767 1.00 92.19 613 MET A N 1
ATOM 4638 C CA . MET A 1 613 ? -22.251 18.181 41.744 1.00 92.19 613 MET A CA 1
ATOM 4639 C C . MET A 1 613 ? -21.280 17.714 40.664 1.00 92.19 613 MET A C 1
ATOM 4641 O O . MET A 1 613 ? -21.351 18.190 39.530 1.00 92.19 613 MET A O 1
ATOM 4645 N N . THR A 1 614 ? -20.381 16.803 41.025 1.00 91.62 614 THR A N 1
ATOM 4646 C CA . THR A 1 614 ? -19.411 16.194 40.111 1.00 91.62 614 THR A CA 1
ATOM 4647 C C . THR A 1 614 ? -19.643 14.691 40.066 1.00 91.62 614 THR A C 1
ATOM 4649 O O . THR A 1 614 ? -19.722 14.036 41.102 1.00 91.62 614 THR A O 1
ATOM 4652 N N . ILE A 1 615 ? -19.718 14.139 38.862 1.00 92.12 615 ILE A N 1
ATOM 4653 C CA . ILE A 1 615 ? -19.808 12.702 38.625 1.00 92.12 615 ILE A CA 1
ATOM 4654 C C . ILE A 1 615 ? -18.491 12.218 38.047 1.00 92.12 615 ILE A C 1
ATOM 4656 O O . ILE A 1 615 ? -17.987 12.800 37.085 1.00 92.12 615 ILE A O 1
ATOM 4660 N N . THR A 1 616 ? -17.938 11.156 38.626 1.00 91.75 616 THR A N 1
ATOM 4661 C CA . THR A 1 616 ? -16.806 10.419 38.060 1.00 91.75 616 THR A CA 1
ATOM 4662 C C . THR A 1 616 ? -17.306 9.149 37.391 1.00 91.75 616 THR A C 1
ATOM 4664 O O . THR A 1 616 ? -18.142 8.446 37.948 1.00 91.75 616 THR A O 1
ATOM 4667 N N . PHE A 1 617 ? -16.820 8.868 36.185 1.00 89.94 617 PHE A N 1
ATOM 4668 C CA . PHE A 1 617 ? -17.220 7.699 35.397 1.00 89.94 617 PHE A CA 1
ATOM 4669 C C . PHE A 1 617 ? -16.054 7.193 34.542 1.00 89.94 617 PHE A C 1
ATOM 4671 O O . PHE A 1 617 ? -14.997 7.831 34.486 1.00 89.94 617 PHE A O 1
ATOM 4678 N N . LYS A 1 618 ? -16.217 6.042 33.885 1.00 87.19 618 LYS A N 1
ATOM 4679 C CA . LYS A 1 618 ? -15.265 5.551 32.880 1.00 87.19 618 LYS A CA 1
ATOM 4680 C C . LYS A 1 618 ? -15.687 6.051 31.498 1.00 87.19 618 LYS A C 1
ATOM 4682 O O . LYS A 1 618 ? -16.743 5.671 31.008 1.00 87.19 618 LYS A O 1
ATOM 4687 N N . ASP A 1 619 ? -14.883 6.905 30.878 1.00 84.69 619 ASP A N 1
ATOM 4688 C CA . ASP A 1 619 ? -15.223 7.519 29.591 1.00 84.69 619 ASP A CA 1
ATOM 4689 C C . ASP A 1 619 ? -14.942 6.556 28.434 1.00 84.69 619 ASP A C 1
ATOM 4691 O O . ASP A 1 619 ? -13.785 6.244 28.140 1.00 84.69 619 ASP A O 1
ATOM 4695 N N . GLN A 1 620 ? -16.004 6.068 27.794 1.00 78.38 620 GLN A N 1
ATOM 4696 C CA . GLN A 1 620 ? -15.923 5.080 26.717 1.00 78.38 620 GLN A CA 1
ATOM 4697 C C . GLN A 1 620 ? -15.070 5.555 25.534 1.00 78.38 620 GLN A C 1
ATOM 4699 O O . GLN A 1 620 ? -14.280 4.768 25.007 1.00 78.38 620 GLN A O 1
ATOM 4704 N N . ASP A 1 621 ? -15.154 6.836 25.176 1.00 75.50 621 ASP A N 1
ATOM 4705 C CA . ASP A 1 621 ? -14.423 7.406 24.041 1.00 75.50 621 ASP A CA 1
ATOM 4706 C C . ASP A 1 621 ? -12.936 7.607 24.362 1.00 75.50 621 ASP A C 1
ATOM 4708 O O . ASP A 1 621 ? -12.107 7.747 23.466 1.00 75.50 621 ASP A O 1
ATOM 4712 N N . ARG A 1 622 ? -12.579 7.606 25.653 1.00 75.75 622 ARG A N 1
ATOM 4713 C CA . ARG A 1 622 ? -11.212 7.805 26.152 1.00 75.75 622 ARG A CA 1
ATOM 4714 C C . ARG A 1 622 ? -10.618 6.538 26.753 1.00 75.75 622 ARG A C 1
ATOM 4716 O O . ARG A 1 622 ? -9.973 6.605 27.800 1.00 75.75 622 ARG A O 1
ATOM 4723 N N . GLU A 1 623 ? -10.847 5.387 26.120 1.00 74.69 623 GLU A N 1
ATOM 4724 C CA . GLU A 1 623 ? -10.361 4.072 26.580 1.00 74.69 623 GLU A CA 1
ATOM 4725 C C . GLU A 1 623 ? -10.754 3.760 28.035 1.00 74.69 623 GLU A C 1
ATOM 4727 O O . GLU A 1 623 ? -9.957 3.246 28.818 1.00 74.69 623 GLU A O 1
ATOM 4732 N N . GLN A 1 624 ? -11.969 4.137 28.438 1.00 78.62 624 GLN A N 1
ATOM 4733 C CA . GLN A 1 624 ? -12.473 3.996 29.810 1.00 78.62 624 GLN A CA 1
ATOM 4734 C C . GLN A 1 624 ? -11.561 4.603 30.886 1.00 78.62 624 GLN A C 1
ATOM 4736 O O . GLN A 1 624 ? -11.615 4.214 32.059 1.00 78.62 624 GLN A O 1
ATOM 4741 N N . ASN A 1 625 ? -10.750 5.598 30.517 1.00 80.44 625 ASN A N 1
ATOM 4742 C CA . ASN A 1 625 ? -10.057 6.429 31.485 1.00 80.44 625 ASN A CA 1
ATOM 4743 C C . ASN A 1 625 ? -11.073 7.212 32.325 1.00 80.44 625 ASN A C 1
ATOM 4745 O O . ASN A 1 625 ? -12.226 7.413 31.942 1.00 80.44 625 ASN A O 1
ATOM 4749 N N . LYS A 1 626 ? -10.635 7.671 33.498 1.00 84.62 626 LYS A N 1
ATOM 4750 C CA . LYS A 1 626 ? -11.501 8.415 34.414 1.00 84.62 626 LYS A CA 1
ATOM 4751 C C . LYS A 1 626 ? -11.977 9.724 33.765 1.00 84.62 626 LYS A C 1
ATOM 4753 O O . LYS A 1 626 ? -11.177 10.638 33.555 1.00 84.62 626 LYS A O 1
ATOM 4758 N N . GLY A 1 627 ? -13.273 9.797 33.482 1.00 85.38 627 GLY A N 1
ATOM 4759 C CA . GLY A 1 627 ? -14.002 10.980 33.040 1.00 85.38 627 GLY A CA 1
ATOM 4760 C C . GLY A 1 627 ? -14.656 11.710 34.212 1.00 85.38 627 GLY A C 1
ATOM 4761 O O . GLY A 1 627 ? -14.875 11.139 35.286 1.00 85.38 627 GLY A O 1
ATOM 4762 N N . THR A 1 628 ? -14.951 12.993 34.008 1.00 89.75 628 THR A N 1
ATOM 4763 C CA . THR A 1 628 ? -15.660 13.831 34.982 1.00 89.75 628 THR A CA 1
ATOM 4764 C C . THR A 1 628 ? -16.716 14.675 34.286 1.00 89.75 628 THR A C 1
ATOM 4766 O O . THR A 1 628 ? -16.416 15.337 33.293 1.00 89.75 628 THR A O 1
ATOM 4769 N N . ALA A 1 629 ? -17.928 14.696 34.831 1.00 89.44 629 ALA A N 1
ATOM 4770 C CA . ALA A 1 629 ? -19.004 15.592 34.419 1.00 89.44 629 ALA A CA 1
ATOM 4771 C C . ALA A 1 629 ? -19.423 16.451 35.612 1.00 89.44 629 ALA A C 1
ATOM 4773 O O . ALA A 1 629 ? -19.454 15.970 36.744 1.00 89.44 629 ALA A O 1
ATOM 4774 N N . GLU A 1 630 ? -19.728 17.724 35.379 1.00 91.38 630 GLU A N 1
ATOM 4775 C CA . GLU A 1 630 ? -20.045 18.665 36.452 1.00 91.38 630 GLU A CA 1
ATOM 4776 C C . GLU A 1 630 ? -21.293 19.478 36.115 1.00 91.38 630 GLU A C 1
ATOM 4778 O O . GLU A 1 630 ? -21.442 19.967 34.997 1.00 91.38 630 GLU A O 1
ATOM 4783 N N . SER A 1 631 ? -22.160 19.677 37.108 1.00 90.19 631 SER A N 1
ATOM 4784 C CA . SER A 1 631 ? -23.258 20.642 37.045 1.00 90.19 631 SER A CA 1
ATOM 4785 C C . SER A 1 631 ? -23.178 21.599 38.229 1.00 90.19 631 SER A C 1
ATOM 4787 O O . SER A 1 631 ? -22.822 21.220 39.350 1.00 90.19 631 SER A O 1
ATOM 4789 N N . THR A 1 632 ? -23.490 22.870 37.981 1.00 89.00 632 THR A N 1
ATOM 4790 C CA . THR A 1 632 ? -23.503 23.913 39.012 1.00 89.00 632 THR A CA 1
ATOM 4791 C C . THR A 1 632 ? -24.864 24.576 39.066 1.00 89.00 632 THR A C 1
ATOM 4793 O O . THR A 1 632 ? -25.479 24.849 38.037 1.00 89.00 632 THR A O 1
ATOM 4796 N N . TYR A 1 633 ? -25.325 24.864 40.280 1.00 86.31 633 TYR A N 1
ATOM 4797 C CA . TYR A 1 633 ? -26.586 25.552 40.511 1.00 86.31 633 TYR A CA 1
ATOM 4798 C C . TYR A 1 633 ? -26.315 26.908 41.186 1.00 86.31 633 TYR A C 1
ATOM 4800 O O . TYR A 1 633 ? -25.477 26.988 42.092 1.00 86.31 633 TYR A O 1
ATOM 4808 N N . PRO A 1 634 ? -26.971 28.004 40.759 1.00 82.75 634 PRO A N 1
ATOM 4809 C CA . PRO A 1 634 ? -26.665 29.355 41.230 1.00 82.75 634 PRO A CA 1
ATOM 4810 C C . PRO A 1 634 ? -27.246 29.622 42.632 1.00 82.75 634 PRO A C 1
ATOM 4812 O O . PRO A 1 634 ? -28.223 30.351 42.794 1.00 82.75 634 PRO A O 1
ATOM 4815 N N . VAL A 1 635 ? -26.632 29.039 43.663 1.00 81.12 635 VAL A N 1
ATOM 4816 C CA . VAL A 1 635 ? -26.974 29.220 45.086 1.00 81.12 635 VAL A CA 1
ATOM 4817 C C . VAL A 1 635 ? -25.761 29.676 45.900 1.00 81.12 635 VAL A C 1
ATOM 4819 O O . VAL A 1 635 ? -24.615 29.482 45.503 1.00 81.12 635 VAL A O 1
ATOM 4822 N N . GLN A 1 636 ? -26.004 30.279 47.068 1.00 75.12 636 GLN A N 1
ATOM 4823 C CA . GLN A 1 636 ? -24.950 30.735 47.992 1.00 75.12 636 GLN A CA 1
ATOM 4824 C C . GLN A 1 636 ? -24.352 29.611 48.864 1.00 75.12 636 GLN A C 1
ATOM 4826 O O . GLN A 1 636 ? -23.604 29.894 49.799 1.00 75.12 636 GLN A O 1
ATOM 4831 N N . SER A 1 637 ? -24.682 28.347 48.586 1.00 77.19 637 SER A N 1
ATOM 4832 C CA . SER A 1 637 ? -24.120 27.194 49.294 1.00 77.19 637 SER A CA 1
ATOM 4833 C C . SER A 1 637 ? -22.632 26.997 48.971 1.00 77.19 637 SER A C 1
ATOM 4835 O O . SER A 1 637 ? -22.158 27.366 47.894 1.00 77.19 637 SER A O 1
ATOM 4837 N N . ALA A 1 638 ? -21.891 26.407 49.909 1.00 80.31 638 ALA A N 1
ATOM 4838 C CA . ALA A 1 638 ? -20.497 25.991 49.730 1.00 80.31 638 ALA A CA 1
ATOM 4839 C C . ALA A 1 638 ? -20.343 24.462 49.619 1.00 80.31 638 ALA A C 1
ATOM 4841 O O . ALA A 1 638 ? -19.221 23.968 49.572 1.00 80.31 638 ALA A O 1
ATOM 4842 N N . VAL A 1 639 ? -21.453 23.717 49.616 1.00 86.75 639 VAL A N 1
ATOM 4843 C CA . VAL A 1 639 ? -21.445 22.251 49.568 1.00 86.75 639 VAL A CA 1
ATOM 4844 C C . VAL A 1 639 ? -21.135 21.782 48.147 1.00 86.75 639 VAL A C 1
ATOM 4846 O O . VAL A 1 639 ? -21.765 22.235 47.190 1.00 86.75 639 VAL A O 1
ATOM 4849 N N . GLU A 1 640 ? -20.185 20.863 48.015 1.00 89.31 640 GLU A N 1
ATOM 4850 C CA . GLU A 1 640 ? -19.882 20.154 46.771 1.00 89.31 640 GLU A CA 1
ATOM 4851 C C . GLU A 1 640 ? -20.126 18.660 46.997 1.00 89.31 640 GLU A C 1
ATOM 4853 O O . GLU A 1 640 ? -19.702 18.108 48.014 1.00 89.31 640 GLU A O 1
ATOM 4858 N N . GLU A 1 641 ? -20.839 18.018 46.076 1.00 90.00 641 GLU A N 1
ATOM 4859 C CA . GLU A 1 641 ? -21.188 16.597 46.149 1.00 90.00 641 GLU A CA 1
ATOM 4860 C C . GLU A 1 641 ? -20.500 15.848 45.006 1.00 90.00 641 GLU A C 1
ATOM 4862 O O . GLU A 1 641 ? -20.534 16.289 43.857 1.00 90.00 641 GLU A O 1
ATOM 4867 N N . VAL A 1 642 ? -19.848 14.729 45.323 1.00 90.06 642 VAL A N 1
ATOM 4868 C CA . VAL A 1 642 ? -19.158 13.890 44.339 1.00 90.06 642 VAL A CA 1
ATOM 4869 C C . VAL A 1 642 ? -19.789 12.507 44.349 1.00 90.06 642 VAL A C 1
ATOM 4871 O O . VAL A 1 642 ? -19.867 11.879 45.405 1.00 90.06 642 VAL A O 1
ATOM 4874 N N . VAL A 1 643 ? -20.225 12.041 43.181 1.00 89.19 643 VAL A N 1
ATOM 4875 C CA . VAL A 1 643 ? -20.824 10.717 42.984 1.00 89.19 643 VAL A CA 1
ATOM 4876 C C . VAL A 1 643 ? -19.936 9.917 42.036 1.00 89.19 643 VAL A C 1
ATOM 4878 O O . VAL A 1 643 ? -19.551 10.414 40.981 1.00 89.19 643 VAL A O 1
ATOM 4881 N N . ASP A 1 644 ? -19.595 8.689 42.417 1.00 88.62 644 ASP A N 1
ATOM 4882 C CA . ASP A 1 644 ? -18.759 7.805 41.606 1.00 88.62 644 ASP A CA 1
ATOM 4883 C C . ASP A 1 644 ? -19.608 6.717 40.950 1.00 88.62 644 ASP A C 1
ATOM 4885 O O . ASP A 1 644 ? -20.282 5.943 41.633 1.00 88.62 644 ASP A O 1
ATOM 4889 N N . PHE A 1 645 ? -19.568 6.666 39.622 1.00 89.38 645 PHE A N 1
ATOM 4890 C CA . PHE A 1 645 ? -20.195 5.631 38.816 1.00 89.38 645 PHE A CA 1
ATOM 4891 C C . PHE A 1 645 ? -19.114 4.729 38.215 1.00 89.38 645 PHE A C 1
ATOM 4893 O O . PHE A 1 645 ? -18.508 5.085 37.203 1.00 89.38 645 PHE A O 1
ATOM 4900 N N . PRO A 1 646 ? -18.878 3.530 38.778 1.00 86.12 646 PRO A N 1
ATOM 4901 C CA . PRO A 1 646 ? -17.902 2.573 38.255 1.00 86.12 646 PRO A CA 1
ATOM 4902 C C . PRO A 1 646 ? -18.398 1.844 36.986 1.00 86.12 646 PRO A C 1
ATOM 4904 O O . PRO A 1 646 ? -18.171 0.645 36.826 1.00 86.12 646 PRO A O 1
ATOM 4907 N N . LEU A 1 647 ? -19.067 2.558 36.077 1.00 88.00 647 LEU A N 1
ATOM 4908 C CA . LEU A 1 647 ? -19.532 2.062 34.782 1.00 88.00 647 LEU A CA 1
ATOM 4909 C C . LEU A 1 647 ? -19.004 2.925 33.627 1.00 88.00 647 LEU A C 1
ATOM 4911 O O . LEU A 1 647 ? -18.662 4.098 33.807 1.00 88.00 647 LEU A O 1
ATOM 4915 N N . ALA A 1 648 ? -18.908 2.309 32.455 1.00 87.19 648 ALA A N 1
ATOM 4916 C CA . ALA A 1 648 ? -18.564 2.952 31.203 1.00 87.19 648 ALA A CA 1
ATOM 4917 C C . ALA A 1 648 ? -19.785 3.688 30.648 1.00 87.19 648 ALA A C 1
ATOM 4919 O O . ALA A 1 648 ? -20.872 3.119 30.564 1.00 87.19 648 ALA A O 1
ATOM 4920 N N . MET A 1 649 ? -19.604 4.959 30.308 1.00 87.19 649 MET A N 1
ATOM 4921 C CA . MET A 1 649 ? -20.615 5.780 29.645 1.00 87.19 649 MET A CA 1
ATOM 4922 C C . MET A 1 649 ? -19.935 6.867 28.812 1.00 87.19 649 MET A C 1
ATOM 4924 O O . MET A 1 649 ? -18.771 7.207 29.041 1.00 87.19 649 MET A O 1
ATOM 4928 N N . THR A 1 650 ? -20.672 7.445 27.869 1.00 86.69 650 THR A N 1
ATOM 4929 C CA . THR A 1 650 ? -20.207 8.602 27.097 1.00 86.69 650 THR A CA 1
ATOM 4930 C C . THR A 1 650 ? -20.242 9.883 27.935 1.00 86.69 650 THR A C 1
ATOM 4932 O O . THR A 1 650 ? -21.054 10.031 28.858 1.00 86.69 650 THR A O 1
ATOM 4935 N N . GLN A 1 651 ? -19.396 10.859 27.588 1.00 87.06 651 GLN A N 1
ATOM 4936 C CA . GLN A 1 651 ? -19.375 12.170 28.252 1.00 87.06 651 GLN A CA 1
ATOM 4937 C C . GLN A 1 651 ? -20.735 12.885 28.175 1.00 87.06 651 GLN A C 1
ATOM 4939 O O . GLN A 1 651 ? -21.133 13.573 29.117 1.00 87.06 651 GLN A O 1
ATOM 4944 N N . GLU A 1 652 ? -21.473 12.714 27.077 1.00 87.62 652 GLU A N 1
ATOM 4945 C CA . GLU A 1 652 ? -22.805 13.301 26.918 1.00 87.62 652 GLU A CA 1
ATOM 4946 C C . GLU A 1 652 ? -23.816 12.695 27.900 1.00 87.62 652 GLU A C 1
ATOM 4948 O O . GLU A 1 652 ? -24.528 13.434 28.584 1.00 87.62 652 GLU A O 1
ATOM 4953 N N . LYS A 1 653 ? -23.838 11.360 28.032 1.00 87.38 653 LYS A N 1
ATOM 4954 C CA . LYS A 1 653 ? -24.710 10.660 28.988 1.00 87.38 653 LYS A CA 1
ATOM 4955 C C . LYS A 1 653 ? -24.409 11.109 30.421 1.00 87.38 653 LYS A C 1
ATOM 4957 O O . LYS A 1 653 ? -25.331 11.450 31.160 1.00 87.38 653 LYS A O 1
ATOM 4962 N N . ALA A 1 654 ? -23.130 11.237 30.779 1.00 89.44 654 ALA A N 1
ATOM 4963 C CA . ALA A 1 654 ? -22.713 11.743 32.086 1.00 89.44 654 ALA A CA 1
ATOM 4964 C C . ALA A 1 654 ? -23.163 13.196 32.349 1.00 89.44 654 ALA A C 1
ATOM 4966 O O . ALA A 1 654 ? -23.657 13.498 33.438 1.00 89.44 654 ALA A O 1
ATOM 4967 N N . ASN A 1 655 ? -23.044 14.090 31.356 1.00 89.69 655 ASN A N 1
ATOM 4968 C CA . ASN A 1 655 ? -23.489 15.486 31.460 1.00 89.69 655 ASN A CA 1
ATOM 4969 C C . ASN A 1 655 ? -25.010 15.596 31.677 1.00 89.69 655 ASN A C 1
ATOM 4971 O O . ASN A 1 655 ? -25.462 16.413 32.482 1.00 89.69 655 ASN A O 1
ATOM 4975 N N . LYS A 1 656 ? -25.803 14.756 31.002 1.00 90.38 656 LYS A N 1
ATOM 4976 C CA . LYS A 1 656 ? -27.261 14.703 31.195 1.00 90.38 656 LYS A CA 1
ATOM 4977 C C . LYS A 1 656 ? -27.623 14.203 32.594 1.00 90.38 656 LYS A C 1
ATOM 4979 O O . LYS A 1 656 ? -28.451 14.823 33.261 1.00 90.38 656 LYS A O 1
ATOM 4984 N N . ILE A 1 657 ? -26.971 13.138 33.068 1.00 90.38 657 ILE A N 1
ATOM 4985 C CA . ILE A 1 657 ? -27.233 12.564 34.397 1.00 90.38 657 ILE A CA 1
ATOM 4986 C C . ILE A 1 657 ? -26.872 13.556 35.511 1.00 90.38 657 ILE A C 1
ATOM 4988 O O . ILE A 1 657 ? -27.686 13.771 36.409 1.00 90.38 657 ILE A O 1
ATOM 4992 N N . VAL A 1 658 ? -25.701 14.208 35.460 1.00 91.88 658 VAL A N 1
ATOM 4993 C CA . VAL A 1 658 ? -25.298 15.169 36.508 1.00 91.88 658 VAL A CA 1
ATOM 4994 C C . VAL A 1 658 ? -26.233 16.370 36.583 1.00 91.88 658 VAL A C 1
ATOM 4996 O O . VAL A 1 658 ? -26.538 16.853 37.673 1.00 91.88 658 VAL A O 1
ATOM 4999 N N . ASP A 1 659 ? -26.746 16.826 35.444 1.00 90.06 659 ASP A N 1
ATOM 5000 C CA . ASP A 1 659 ? -27.722 17.905 35.395 1.00 90.06 659 ASP A CA 1
ATOM 5001 C C . ASP A 1 659 ? -29.091 17.480 35.961 1.00 90.06 659 ASP A C 1
ATOM 5003 O O . ASP A 1 659 ? -29.679 18.212 36.764 1.00 90.06 659 ASP A O 1
ATOM 5007 N N . ILE A 1 660 ? -29.574 16.276 35.625 1.00 89.94 660 ILE A N 1
ATOM 5008 C CA . ILE A 1 660 ? -30.812 15.717 36.194 1.00 89.94 660 ILE A CA 1
ATOM 5009 C C . ILE A 1 660 ? -30.682 15.544 37.710 1.00 89.94 660 ILE A C 1
ATOM 5011 O O . ILE A 1 660 ? -31.535 16.028 38.453 1.00 89.94 660 ILE A O 1
ATOM 5015 N N . LEU A 1 661 ? -29.605 14.916 38.194 1.00 90.00 661 LEU A N 1
ATOM 5016 C CA . LEU A 1 661 ? -29.382 14.700 39.627 1.00 90.00 661 LEU A CA 1
ATOM 5017 C C . LEU A 1 661 ? -29.272 16.026 40.388 1.00 90.00 661 LEU A C 1
ATOM 5019 O O . LEU A 1 661 ? -29.876 16.176 41.453 1.00 90.00 661 LEU A O 1
ATOM 5023 N N . MET A 1 662 ? -28.582 17.021 39.825 1.00 90.44 662 MET A N 1
ATOM 5024 C CA . MET A 1 662 ? -28.462 18.340 40.442 1.00 90.44 662 MET A CA 1
ATOM 5025 C C . MET A 1 662 ? -29.822 19.034 40.576 1.00 90.44 662 MET A C 1
ATOM 5027 O O . MET A 1 662 ? -30.174 19.524 41.657 1.00 90.44 662 MET A O 1
ATOM 5031 N N . ARG A 1 663 ? -30.622 19.048 39.501 1.00 88.62 663 ARG A N 1
ATOM 5032 C CA . ARG A 1 663 ? -31.983 19.604 39.520 1.00 88.62 663 ARG A CA 1
ATOM 5033 C C . ARG A 1 663 ? -32.898 18.813 40.455 1.00 88.62 663 ARG A C 1
ATOM 5035 O O . ARG A 1 663 ? -33.708 19.423 41.162 1.00 88.62 663 ARG A O 1
ATOM 5042 N N . ALA A 1 664 ? -32.752 17.487 40.508 1.00 88.38 664 ALA A N 1
ATOM 5043 C CA . ALA A 1 664 ? -33.534 16.617 41.377 1.00 88.38 664 ALA A CA 1
ATOM 5044 C C . ALA A 1 664 ? -33.259 16.917 42.849 1.00 88.38 664 ALA A C 1
ATOM 5046 O O . ALA A 1 664 ? -34.204 17.200 43.578 1.00 88.38 664 ALA A O 1
ATOM 5047 N N . ARG A 1 665 ? -31.994 17.022 43.279 1.00 88.81 665 ARG A N 1
ATOM 5048 C CA . ARG A 1 665 ? -31.654 17.395 44.667 1.00 88.81 665 ARG A CA 1
ATOM 5049 C C . ARG A 1 665 ? -32.231 18.755 45.073 1.00 88.81 665 ARG A C 1
ATOM 5051 O O . ARG A 1 665 ? -32.715 18.904 46.192 1.00 88.81 665 ARG A O 1
ATOM 5058 N N . HIS A 1 666 ? -32.258 19.733 44.164 1.00 87.69 666 HIS A N 1
ATOM 5059 C CA . HIS A 1 666 ? -32.847 21.052 44.439 1.00 87.69 666 HIS A CA 1
ATOM 5060 C C . HIS A 1 666 ? -34.379 21.046 44.476 1.00 87.69 666 HIS A C 1
ATOM 5062 O O . HIS A 1 666 ? -34.977 21.832 45.215 1.00 87.69 666 HIS A O 1
ATOM 5068 N N . THR A 1 667 ? -35.021 20.183 43.691 1.00 87.94 667 THR A N 1
ATOM 5069 C CA . THR A 1 667 ? -36.486 20.070 43.628 1.00 87.94 667 THR A CA 1
ATOM 5070 C C . THR A 1 667 ? -37.022 19.223 44.785 1.00 87.94 667 THR A C 1
ATOM 5072 O O . THR A 1 667 ? -37.947 19.641 45.482 1.00 87.94 667 THR A O 1
ATOM 5075 N N . GLU A 1 668 ? -36.370 18.095 45.073 1.00 87.94 668 GLU A N 1
ATOM 5076 C CA . GLU A 1 668 ? -36.704 17.145 46.144 1.00 87.94 668 GLU A CA 1
ATOM 5077 C C . GLU A 1 668 ? -36.361 17.659 47.562 1.00 87.94 668 GLU A C 1
ATOM 5079 O O . GLU A 1 668 ? -36.597 16.962 48.556 1.00 87.94 668 GLU A O 1
ATOM 5084 N N . ARG A 1 669 ? -35.879 18.909 47.685 1.00 86.88 669 ARG A N 1
ATOM 5085 C CA . ARG A 1 669 ? -35.690 19.617 48.969 1.00 86.88 669 ARG A CA 1
ATOM 5086 C C . ARG A 1 669 ? -36.986 19.785 49.763 1.00 86.88 669 ARG A C 1
ATOM 5088 O O . ARG A 1 669 ? -36.938 20.054 50.960 1.00 86.88 669 ARG A O 1
ATOM 5095 N N . MET A 1 670 ? -38.134 19.737 49.080 1.00 87.94 670 MET A N 1
ATOM 5096 C CA . MET A 1 670 ? -39.456 19.744 49.699 1.00 87.94 670 MET A CA 1
ATOM 5097 C C . MET A 1 670 ? -39.950 18.301 49.795 1.00 87.94 670 MET A C 1
ATOM 5099 O O . MET A 1 670 ? -40.246 17.664 48.782 1.00 87.94 670 MET A O 1
ATOM 5103 N N . SER A 1 671 ? -40.023 17.795 51.021 1.00 88.75 671 SER A N 1
ATOM 5104 C CA . SER A 1 671 ? -40.654 16.521 51.349 1.00 88.75 671 SER A CA 1
ATOM 5105 C C . SER A 1 671 ? -42.089 16.780 51.778 1.00 88.75 671 SER A C 1
ATOM 5107 O O . SER A 1 671 ? -42.347 17.719 52.528 1.00 88.75 671 SER A O 1
ATOM 5109 N N . MET A 1 672 ? -43.015 15.947 51.325 1.00 90.00 672 MET A N 1
ATOM 5110 C CA . MET A 1 672 ? -44.416 16.018 51.722 1.00 90.00 672 MET A CA 1
ATOM 5111 C C . MET A 1 672 ? -44.803 14.734 52.432 1.00 90.00 672 MET A C 1
ATOM 5113 O O . MET A 1 672 ? -44.548 13.654 51.911 1.00 90.00 672 MET A O 1
ATOM 5117 N N . SER A 1 673 ? -45.413 14.846 53.604 1.00 89.81 673 SER A N 1
ATOM 5118 C CA . SER A 1 673 ? -45.933 13.702 54.348 1.00 89.81 673 SER A CA 1
ATOM 5119 C C . SER A 1 673 ? -47.421 13.900 54.606 1.00 89.81 673 SER A C 1
ATOM 5121 O O . SER A 1 673 ? -47.837 14.959 55.078 1.00 89.81 673 SER A O 1
ATOM 5123 N N . PHE A 1 674 ? -48.230 12.903 54.269 1.00 89.75 674 PHE A N 1
ATOM 5124 C CA . PHE A 1 674 ? -49.687 12.948 54.392 1.00 89.75 674 PHE A CA 1
ATOM 5125 C C . PHE A 1 674 ? -50.243 11.540 54.605 1.00 89.75 674 PHE A C 1
ATOM 5127 O O . PHE A 1 674 ? -49.560 10.545 54.354 1.00 89.75 674 PHE A O 1
ATOM 5134 N N . THR A 1 675 ? -51.480 11.452 55.089 1.00 89.50 675 THR A N 1
ATOM 5135 C CA . THR A 1 675 ? -52.177 10.178 55.284 1.00 89.50 675 THR A CA 1
ATOM 5136 C C . THR A 1 675 ? -53.401 10.072 54.381 1.00 89.50 675 THR A C 1
ATOM 5138 O O . THR A 1 675 ? -54.130 11.053 54.223 1.00 89.50 675 THR A O 1
ATOM 5141 N N . LEU A 1 676 ? -53.628 8.889 53.803 1.00 89.06 676 LEU A N 1
ATOM 5142 C CA . LEU A 1 676 ? -54.735 8.589 52.890 1.00 89.06 676 LEU A CA 1
ATOM 5143 C C . LEU A 1 676 ? -55.647 7.472 53.429 1.00 89.06 676 LEU A C 1
ATOM 5145 O O . LEU A 1 676 ? -55.179 6.592 54.164 1.00 89.06 676 LEU A O 1
ATOM 5149 N N . PRO A 1 677 ? -56.944 7.481 53.063 1.00 88.00 677 PRO A N 1
ATOM 5150 C CA . PRO A 1 677 ? -57.879 6.411 53.388 1.00 88.00 677 PRO A CA 1
ATOM 5151 C C . PRO A 1 677 ? -57.627 5.154 52.542 1.00 88.00 677 PRO A C 1
ATOM 5153 O O . PRO A 1 677 ? -56.920 5.179 51.537 1.00 88.00 677 PRO A O 1
ATOM 5156 N N . GLN A 1 678 ? -58.280 4.056 52.929 1.00 86.56 678 GLN A N 1
ATOM 5157 C CA . GLN A 1 678 ? -58.166 2.736 52.295 1.00 86.56 678 GLN A CA 1
ATOM 5158 C C . GLN A 1 678 ? -58.459 2.723 50.778 1.00 86.56 678 GLN A C 1
ATOM 5160 O O . GLN A 1 678 ? -57.987 1.833 50.077 1.00 86.56 678 GLN A O 1
ATOM 5165 N N . GLU A 1 679 ? -59.213 3.687 50.243 1.00 88.50 679 GLU A N 1
ATOM 5166 C CA . GLU A 1 679 ? -59.518 3.781 48.803 1.00 88.50 679 GLU A CA 1
ATOM 5167 C C . GLU A 1 679 ? -58.243 3.868 47.935 1.00 88.50 679 GLU A C 1
ATOM 5169 O O . GLU A 1 679 ? -58.181 3.308 46.839 1.00 88.50 679 GLU A O 1
ATOM 5174 N N . TYR A 1 680 ? -57.173 4.442 48.491 1.00 88.38 680 TYR A N 1
ATOM 5175 C CA . TYR A 1 680 ? -55.882 4.631 47.830 1.00 88.38 680 TYR A CA 1
ATOM 5176 C C . TYR A 1 680 ? -54.858 3.517 48.126 1.00 88.38 680 TYR A C 1
ATOM 5178 O O . TYR A 1 680 ? -53.662 3.696 47.905 1.00 88.38 680 TYR A O 1
ATOM 5186 N N . LEU A 1 681 ? -55.291 2.344 48.612 1.00 86.19 681 LEU A N 1
ATOM 5187 C CA . LEU A 1 681 ? -54.398 1.204 48.909 1.00 86.19 681 LEU A CA 1
ATOM 5188 C C . LEU A 1 681 ? -53.646 0.681 47.670 1.00 86.19 681 LEU A C 1
ATOM 5190 O O . LEU A 1 681 ? -52.600 0.041 47.786 1.00 86.19 681 LEU A O 1
ATOM 5194 N N . HIS A 1 682 ? -54.180 0.962 46.481 1.00 86.06 682 HIS A N 1
ATOM 5195 C CA . HIS A 1 682 ? -53.584 0.583 45.208 1.00 86.06 682 HIS A CA 1
ATOM 5196 C C . HIS A 1 682 ? -52.334 1.410 44.843 1.00 86.06 682 HIS A C 1
ATOM 5198 O O . HIS A 1 682 ? -51.586 0.973 43.973 1.00 86.06 682 HIS A O 1
ATOM 5204 N N . LEU A 1 683 ? -52.089 2.554 45.504 1.00 88.62 683 LEU A N 1
ATOM 5205 C CA . LEU A 1 683 ? -50.922 3.409 45.256 1.00 88.62 683 LEU A CA 1
ATOM 5206 C C . LEU A 1 683 ? -49.636 2.762 45.766 1.00 88.62 683 LEU A C 1
ATOM 5208 O O . LEU A 1 683 ? -49.518 2.439 46.953 1.00 88.62 683 LEU A O 1
ATOM 5212 N N . LYS A 1 684 ? -48.646 2.628 44.893 1.00 88.38 684 LYS A N 1
ATOM 5213 C CA . LYS A 1 684 ? -47.363 1.979 45.170 1.00 88.38 684 LYS A CA 1
ATOM 5214 C C . LYS A 1 684 ? -46.254 3.021 45.370 1.00 88.38 684 LYS A C 1
ATOM 5216 O O . LYS A 1 684 ? -46.400 4.185 44.991 1.00 88.38 684 LYS A O 1
ATOM 5221 N N . PRO A 1 685 ? -45.124 2.648 45.999 1.00 88.06 685 PRO A N 1
ATOM 5222 C CA . PRO A 1 685 ? -43.909 3.452 45.920 1.00 88.06 685 PRO A CA 1
ATOM 5223 C C . PRO A 1 685 ? -43.545 3.755 44.459 1.00 88.06 685 PRO A C 1
ATOM 5225 O O . PRO A 1 685 ? -43.820 2.951 43.578 1.00 88.06 685 PRO A O 1
ATOM 5228 N N . SER A 1 686 ? -42.946 4.918 44.216 1.00 87.31 686 SER A N 1
ATOM 5229 C CA . SER A 1 686 ? -42.599 5.463 42.894 1.00 87.31 686 SER A CA 1
ATOM 5230 C C . SER A 1 686 ? -43.753 5.958 42.012 1.00 87.31 686 SER A C 1
ATOM 5232 O O . SER A 1 686 ? -43.470 6.691 41.062 1.00 87.31 686 SER A O 1
ATOM 5234 N N . ASP A 1 687 ? -45.020 5.726 42.375 1.00 89.19 687 ASP A N 1
ATOM 5235 C CA . ASP A 1 687 ? -46.158 6.371 41.706 1.00 89.19 687 ASP A CA 1
ATOM 5236 C C . ASP A 1 687 ? -46.099 7.898 41.858 1.00 89.19 687 ASP A C 1
ATOM 5238 O O . ASP A 1 687 ? -45.721 8.441 42.905 1.00 89.19 687 ASP A O 1
ATOM 5242 N N . VAL A 1 688 ? -46.499 8.608 40.803 1.00 90.00 688 VAL A N 1
ATOM 5243 C CA . VAL A 1 688 ? -46.610 10.068 40.803 1.00 90.00 688 VAL A CA 1
ATOM 5244 C C . VAL A 1 688 ? -48.077 10.443 40.970 1.00 90.00 688 VAL A C 1
ATOM 5246 O O . VAL A 1 688 ? -48.909 10.043 40.169 1.00 90.00 688 VAL A O 1
ATOM 5249 N N . VAL A 1 689 ? -48.405 11.250 41.974 1.00 91.38 689 VAL A N 1
ATOM 5250 C CA . VAL A 1 689 ? -49.773 11.710 42.247 1.00 91.38 689 VAL A CA 1
ATOM 5251 C C . VAL A 1 689 ? -49.853 13.231 42.237 1.00 91.38 689 VAL A C 1
ATOM 5253 O O . VAL A 1 689 ? -48.913 13.929 42.629 1.00 91.38 689 VAL A O 1
ATOM 5256 N N . ASN A 1 690 ? -50.990 13.759 41.795 1.00 92.00 690 ASN A N 1
ATOM 5257 C CA . ASN A 1 690 ? -51.307 15.176 41.918 1.00 92.00 690 ASN A CA 1
ATOM 5258 C C . ASN A 1 690 ? -52.079 15.407 43.216 1.00 92.00 690 ASN A C 1
ATOM 5260 O O . ASN A 1 690 ? -53.179 14.898 43.379 1.00 92.00 690 ASN A O 1
ATOM 5264 N N . ILE A 1 691 ? -51.528 16.198 44.126 1.00 89.62 691 ILE A N 1
ATOM 5265 C CA . ILE A 1 691 ? -52.182 16.586 45.374 1.00 89.62 691 ILE A CA 1
ATOM 5266 C C . ILE A 1 691 ? -52.798 17.963 45.174 1.00 89.62 691 ILE A C 1
ATOM 5268 O O . ILE A 1 691 ? -52.078 18.959 45.046 1.00 89.62 691 ILE A O 1
ATOM 5272 N N . GLU A 1 692 ? -54.124 18.034 45.149 1.00 89.56 692 GLU A N 1
ATOM 5273 C CA . GLU A 1 692 ? -54.824 19.312 45.103 1.00 89.56 692 GLU A CA 1
ATOM 5274 C C . GLU A 1 692 ? -54.845 19.927 46.500 1.00 89.56 692 GLU A C 1
ATOM 5276 O O . GLU A 1 692 ? -55.371 19.345 47.444 1.00 89.56 692 GLU A O 1
ATOM 5281 N N . THR A 1 693 ? -54.274 21.121 46.644 1.00 85.00 693 THR A N 1
ATOM 5282 C CA . THR A 1 693 ? -54.465 21.959 47.833 1.00 85.00 693 THR A CA 1
ATOM 5283 C C . THR A 1 693 ? -55.249 23.209 47.443 1.00 85.00 693 THR A C 1
ATOM 5285 O O . THR A 1 693 ? -55.270 23.561 46.260 1.00 85.00 693 THR A O 1
ATOM 5288 N N . PRO A 1 694 ? -55.872 23.921 48.400 1.00 81.12 694 PRO A N 1
ATOM 5289 C CA . PRO A 1 694 ? -56.617 25.145 48.101 1.00 81.12 694 PRO A CA 1
ATOM 5290 C C . PRO A 1 694 ? -55.799 26.213 47.355 1.00 81.12 694 PRO A C 1
ATOM 5292 O O . PRO A 1 694 ? -56.372 27.018 46.623 1.00 81.12 694 PRO A O 1
ATOM 5295 N N . ASP A 1 695 ? -54.473 26.206 47.523 1.00 83.00 695 ASP A N 1
ATOM 5296 C CA . ASP A 1 695 ? -53.572 27.212 46.959 1.00 83.00 695 ASP A CA 1
ATOM 5297 C C . ASP A 1 695 ? -52.924 26.771 45.638 1.00 83.00 695 ASP A C 1
ATOM 5299 O O . ASP A 1 695 ? -52.686 27.598 44.752 1.00 83.00 695 ASP A O 1
ATOM 5303 N N . ARG A 1 696 ? -52.584 25.480 45.505 1.00 86.19 696 ARG A N 1
ATOM 5304 C CA . ARG A 1 696 ? -51.889 24.935 44.329 1.00 86.19 696 ARG A CA 1
ATOM 5305 C C . ARG A 1 696 ? -51.979 23.408 44.254 1.00 86.19 696 ARG A C 1
ATOM 5307 O O . ARG A 1 696 ? -52.020 22.730 45.276 1.00 86.19 696 ARG A O 1
ATOM 5314 N N . THR A 1 697 ? -51.899 22.856 43.049 1.00 89.31 697 THR A N 1
ATOM 5315 C CA . THR A 1 697 ? -51.664 21.420 42.846 1.00 89.31 697 THR A CA 1
ATOM 5316 C C . THR A 1 697 ? -50.169 21.111 42.916 1.00 89.31 697 THR A C 1
ATOM 5318 O O . THR A 1 697 ? -49.368 21.738 42.213 1.00 89.31 697 THR A O 1
ATOM 5321 N N . TYR A 1 698 ? -49.791 20.154 43.758 1.00 88.62 698 TYR A N 1
ATOM 5322 C CA . TYR A 1 698 ? -48.429 19.637 43.855 1.00 88.62 698 TYR A CA 1
ATOM 5323 C C . TYR A 1 698 ? -48.334 18.282 43.171 1.00 88.62 698 TYR A C 1
ATOM 5325 O O . TYR A 1 698 ? -49.129 17.398 43.455 1.00 88.62 698 TYR A O 1
ATOM 5333 N N . GLN A 1 699 ? -47.343 18.104 42.305 1.00 90.44 699 GLN A N 1
ATOM 5334 C CA . GLN A 1 699 ? -47.036 16.800 41.734 1.00 90.44 699 GLN A CA 1
ATOM 5335 C C . GLN A 1 699 ? -45.961 16.129 42.595 1.00 90.44 699 GLN A C 1
ATOM 5337 O O . GLN A 1 699 ? -44.880 16.688 42.813 1.00 90.44 699 GLN A O 1
ATOM 5342 N N . VAL A 1 700 ? -46.285 14.963 43.148 1.00 89.75 700 VAL A N 1
ATOM 5343 C CA . VAL A 1 700 ? -45.484 14.287 44.172 1.00 89.75 700 VAL A CA 1
ATOM 5344 C C . VAL A 1 700 ? -45.251 12.841 43.765 1.00 89.75 700 VAL A C 1
ATOM 5346 O O . VAL A 1 700 ? -46.200 12.112 43.508 1.00 89.75 700 VAL A O 1
ATOM 5349 N N . ARG A 1 701 ? -43.987 12.415 43.747 1.00 90.75 701 ARG A N 1
ATOM 5350 C CA . ARG A 1 701 ? -43.605 11.005 43.639 1.00 90.75 701 ARG A CA 1
ATOM 5351 C C . ARG A 1 701 ? -43.581 10.387 45.031 1.00 90.75 701 ARG A C 1
ATOM 5353 O O . ARG A 1 701 ? -42.942 10.935 45.934 1.00 90.75 701 ARG A O 1
ATOM 5360 N N . ILE A 1 702 ? -44.254 9.259 45.213 1.00 90.75 702 ILE A N 1
ATOM 5361 C CA . ILE A 1 702 ? -44.280 8.531 46.482 1.00 90.75 702 ILE A CA 1
ATOM 5362 C C . ILE A 1 702 ? -42.897 7.916 46.724 1.00 90.75 702 ILE A C 1
ATOM 5364 O O . ILE A 1 702 ? -42.427 7.100 45.941 1.00 90.75 702 ILE A O 1
ATOM 5368 N N . ALA A 1 703 ? -42.227 8.310 47.807 1.00 88.25 703 ALA A N 1
ATOM 5369 C CA . ALA A 1 703 ? -40.917 7.777 48.182 1.00 88.25 703 ALA A CA 1
ATOM 5370 C C . ALA A 1 703 ? -41.046 6.568 49.117 1.00 88.25 703 ALA A C 1
ATOM 5372 O O . ALA A 1 703 ? -40.279 5.614 49.018 1.00 88.25 703 ALA A O 1
ATOM 5373 N N . SER A 1 704 ? -42.016 6.600 50.028 1.00 88.50 704 SER A N 1
ATOM 5374 C CA . SER A 1 704 ? -42.352 5.465 50.881 1.00 88.50 704 SER A CA 1
ATOM 5375 C C . SER A 1 704 ? -43.819 5.501 51.291 1.00 88.50 704 SER A C 1
ATOM 5377 O O . SER A 1 704 ? -44.434 6.566 51.391 1.00 88.50 704 SER A O 1
ATOM 5379 N N . ARG A 1 705 ? -44.369 4.313 51.553 1.00 88.12 705 ARG A N 1
ATOM 5380 C CA . ARG A 1 705 ? -45.689 4.131 52.157 1.00 88.12 705 ARG A CA 1
ATOM 5381 C C . ARG A 1 705 ? -45.584 3.188 53.351 1.00 88.12 705 ARG A C 1
ATOM 5383 O O . ARG A 1 705 ? -44.787 2.252 53.329 1.00 88.12 705 ARG A O 1
ATOM 5390 N N . ALA A 1 706 ? -46.386 3.430 54.376 1.00 86.94 706 ALA A N 1
ATOM 5391 C CA . ALA A 1 706 ? -46.543 2.543 55.519 1.00 86.94 706 ALA A CA 1
ATOM 5392 C C . ALA A 1 706 ? -48.026 2.396 55.851 1.00 86.94 706 ALA A C 1
ATOM 5394 O O . ALA A 1 706 ? -48.766 3.378 55.862 1.00 86.94 706 ALA A O 1
ATOM 5395 N N . GLU A 1 707 ? -48.451 1.175 56.143 1.00 85.00 707 GLU A N 1
ATOM 5396 C CA . GLU A 1 707 ? -49.842 0.865 56.463 1.00 85.00 707 GLU A CA 1
ATOM 5397 C C . GLU A 1 707 ? -50.001 0.686 57.974 1.00 85.00 707 GLU A C 1
ATOM 5399 O O . GLU A 1 707 ? -49.232 -0.034 58.619 1.00 85.00 707 GLU A O 1
ATOM 5404 N N . SER A 1 708 ? -50.997 1.354 58.559 1.00 81.06 708 SER A N 1
ATOM 5405 C CA . SER A 1 708 ? -51.369 1.126 59.957 1.00 81.06 708 SER A CA 1
ATOM 5406 C C . SER A 1 708 ? -52.236 -0.132 60.095 1.00 81.06 708 SER A C 1
ATOM 5408 O O . SER A 1 708 ? -52.881 -0.579 59.146 1.00 81.06 708 SER A O 1
ATOM 5410 N N . SER A 1 709 ? -52.348 -0.679 61.312 1.00 76.44 709 SER A N 1
ATOM 5411 C CA . SER A 1 709 ? -53.279 -1.786 61.611 1.00 76.44 709 SER A CA 1
ATOM 5412 C C . SER A 1 709 ? -54.748 -1.462 61.305 1.00 76.44 709 SER A C 1
ATOM 5414 O O . SER A 1 709 ? -55.580 -2.363 61.227 1.00 76.44 709 SER A O 1
ATOM 5416 N N . SER A 1 710 ? -55.061 -0.177 61.158 1.00 76.62 710 SER A N 1
ATOM 5417 C CA . SER A 1 710 ? -56.387 0.372 60.885 1.00 76.62 710 SER A CA 1
ATOM 5418 C C . SER A 1 710 ? -56.593 0.702 59.397 1.00 76.62 710 SER A C 1
ATOM 5420 O O . SER A 1 710 ? -57.593 1.326 59.056 1.00 76.62 710 SER A O 1
ATOM 5422 N N . GLN A 1 711 ? -55.669 0.279 58.520 1.00 81.06 711 GLN A N 1
ATOM 5423 C CA . GLN A 1 711 ? -55.704 0.470 57.059 1.00 81.06 711 GLN A CA 1
ATOM 5424 C C . GLN A 1 711 ? -55.628 1.936 56.599 1.00 81.06 711 GLN A C 1
ATOM 5426 O O . GLN A 1 711 ? -56.121 2.290 55.529 1.00 81.06 711 GLN A O 1
ATOM 5431 N N . VAL A 1 712 ? -54.979 2.790 57.394 1.00 85.25 712 VAL A N 1
ATOM 5432 C CA . VAL A 1 712 ? -54.598 4.146 56.978 1.00 85.25 712 VAL A CA 1
ATOM 5433 C C . VAL A 1 712 ? -53.212 4.094 56.340 1.00 85.25 712 VAL A C 1
ATOM 5435 O O . VAL A 1 712 ? -52.273 3.560 56.940 1.00 85.25 712 VAL A O 1
ATOM 5438 N N . LEU A 1 713 ? -53.072 4.670 55.144 1.00 87.25 713 LEU A N 1
ATOM 5439 C CA . LEU A 1 713 ? -51.791 4.776 54.445 1.00 87.25 713 LEU A CA 1
ATOM 5440 C C . LEU A 1 713 ? -51.068 6.045 54.882 1.00 87.25 713 LEU A C 1
ATOM 5442 O O . LEU A 1 713 ? -51.558 7.145 54.657 1.00 87.25 713 LEU A O 1
ATOM 5446 N N . SER A 1 714 ? -49.890 5.904 55.479 1.00 88.56 714 SER A N 1
ATOM 5447 C CA . SER A 1 714 ? -48.958 7.009 55.715 1.00 88.56 714 SER A CA 1
ATOM 5448 C C . SER A 1 714 ? -47.982 7.093 54.553 1.00 88.56 714 SER A C 1
ATOM 5450 O O . SER A 1 714 ? -47.227 6.152 54.317 1.00 88.56 714 SER A O 1
ATOM 5452 N N . ILE A 1 715 ? -47.993 8.210 53.835 1.00 89.56 715 ILE A N 1
ATOM 5453 C CA . ILE A 1 715 ? -47.188 8.420 52.635 1.00 89.56 715 ILE A CA 1
ATOM 5454 C C . ILE A 1 715 ? -46.152 9.504 52.904 1.00 89.56 715 ILE A C 1
ATOM 5456 O O . ILE A 1 715 ? -46.472 10.570 53.432 1.00 89.56 715 ILE A O 1
ATOM 5460 N N . SER A 1 716 ? -44.910 9.236 52.503 1.00 91.12 716 SER A N 1
ATOM 5461 C CA . SER A 1 716 ? -43.873 10.252 52.354 1.00 91.12 716 SER A CA 1
ATOM 5462 C C . SER A 1 716 ? -43.513 10.366 50.881 1.00 91.12 716 SER A C 1
ATOM 5464 O O . SER A 1 716 ? -43.162 9.380 50.235 1.00 91.12 716 SER A O 1
ATOM 5466 N N . GLY A 1 717 ? -43.622 11.569 50.336 1.00 90.50 717 GLY A N 1
ATOM 5467 C CA . GLY A 1 717 ? -43.387 11.863 48.935 1.00 90.50 717 GLY A CA 1
ATOM 5468 C C . GLY A 1 717 ? -42.391 12.997 48.729 1.00 90.50 717 GLY A C 1
ATOM 5469 O O . GLY A 1 717 ? -42.139 13.824 49.611 1.00 90.50 717 GLY A O 1
ATOM 5470 N N . LYS A 1 718 ? -41.818 13.030 47.531 1.00 90.62 718 LYS A N 1
ATOM 5471 C CA . LYS A 1 718 ? -40.922 14.084 47.054 1.00 90.62 718 LYS A CA 1
ATOM 5472 C C . LYS A 1 718 ? -41.563 14.806 45.881 1.00 90.62 718 LYS A C 1
ATOM 5474 O O . LYS A 1 718 ? -42.226 14.177 45.060 1.00 90.62 718 LYS A O 1
ATOM 5479 N N . LEU A 1 719 ? -41.363 16.120 45.784 1.00 88.81 719 LEU A N 1
ATOM 5480 C CA . LEU A 1 719 ? -41.803 16.858 44.599 1.00 88.81 719 LEU A CA 1
ATOM 5481 C C . LEU A 1 719 ? -41.143 16.288 43.344 1.00 88.81 719 LEU A C 1
ATOM 5483 O O . LEU A 1 719 ? -39.929 16.091 43.309 1.00 88.81 719 LEU A O 1
ATOM 5487 N N . SER A 1 720 ? -41.945 16.062 42.310 1.00 83.38 720 SER A N 1
ATOM 5488 C CA . SER A 1 720 ? -41.467 15.561 41.028 1.00 83.38 720 SER A CA 1
ATOM 5489 C C . SER A 1 720 ? -42.207 16.236 39.882 1.00 83.38 720 SER A C 1
ATOM 5491 O O . SER A 1 720 ? -43.340 16.678 40.043 1.00 83.38 720 SER A O 1
ATOM 5493 N N . ALA A 1 721 ? -41.554 16.331 38.729 1.00 82.06 721 ALA A N 1
ATOM 5494 C CA . ALA A 1 721 ? -42.144 16.813 37.488 1.00 82.06 721 ALA A CA 1
ATOM 5495 C C . ALA A 1 721 ? -41.515 16.048 36.313 1.00 82.06 721 ALA A C 1
ATOM 5497 O O . ALA A 1 721 ? -40.316 15.776 36.381 1.00 82.06 721 ALA A O 1
ATOM 5498 N N . PRO A 1 722 ? -42.242 15.751 35.218 1.00 79.19 722 PRO A N 1
ATOM 5499 C CA . PRO A 1 722 ? -41.674 15.031 34.074 1.00 79.19 722 PRO A CA 1
ATOM 5500 C C . PRO A 1 722 ? -40.423 15.710 33.493 1.00 79.19 722 PRO A C 1
ATOM 5502 O O . PRO A 1 722 ? -39.428 15.053 33.214 1.00 79.19 722 PRO A O 1
ATOM 5505 N N . SER A 1 723 ? -40.415 17.047 33.426 1.00 81.38 723 SER A N 1
ATOM 5506 C CA . SER A 1 723 ? -39.283 17.840 32.919 1.00 81.38 723 SER A CA 1
ATOM 5507 C C . SER A 1 723 ? -38.018 17.779 33.786 1.00 81.38 723 SER A C 1
ATOM 5509 O O . SER A 1 723 ? -36.965 18.267 33.377 1.00 81.38 723 SER A O 1
ATOM 5511 N N . LEU A 1 724 ? -38.119 17.261 35.015 1.00 83.69 724 LEU A N 1
ATOM 5512 C CA . LEU A 1 724 ? -36.977 17.092 35.911 1.00 83.69 724 LEU A CA 1
ATOM 5513 C C . LEU A 1 724 ? -36.041 15.985 35.420 1.00 83.69 724 LEU A C 1
ATOM 5515 O O . LEU A 1 724 ? -34.831 16.093 35.590 1.00 83.69 724 LEU A O 1
ATOM 5519 N N . TRP A 1 725 ? -36.615 14.955 34.802 1.00 83.19 725 TRP A N 1
ATOM 5520 C CA . TRP A 1 725 ? -35.936 13.716 34.427 1.00 83.19 725 TRP A CA 1
ATOM 5521 C C . TRP A 1 725 ? -35.413 13.734 32.985 1.00 83.19 725 TRP A C 1
ATOM 5523 O O . TRP A 1 725 ? -34.911 12.733 32.493 1.00 83.19 725 TRP A O 1
ATOM 5533 N N . THR A 1 726 ? -35.493 14.885 32.313 1.00 81.25 726 THR A N 1
ATOM 5534 C CA . THR A 1 726 ? -34.985 15.105 30.952 1.00 81.25 726 THR A CA 1
ATOM 5535 C C . THR A 1 726 ? -33.937 16.222 30.942 1.00 81.25 726 THR A C 1
ATOM 5537 O O . THR A 1 726 ? -34.104 17.239 31.627 1.00 81.25 726 THR A O 1
ATOM 5540 N N . SER A 1 727 ? -32.863 16.076 30.161 1.00 85.31 727 SER A N 1
ATOM 5541 C CA . SER A 1 727 ? -31.820 17.096 29.955 1.00 85.31 727 SER A CA 1
ATOM 5542 C C . SER A 1 727 ? -31.381 17.151 28.490 1.00 85.31 727 SER A C 1
ATOM 5544 O O . SER A 1 727 ? -31.128 16.107 27.893 1.00 85.31 727 SER A O 1
ATOM 5546 N N . ASP A 1 728 ? -31.213 18.368 27.963 1.00 80.06 728 ASP A N 1
ATOM 5547 C CA . ASP A 1 728 ? -30.631 18.645 26.640 1.00 80.06 728 ASP A CA 1
ATOM 5548 C C . ASP A 1 728 ? -29.135 19.010 26.734 1.00 80.06 728 ASP A C 1
ATOM 5550 O O . ASP A 1 728 ? -28.586 19.663 25.846 1.00 80.06 728 ASP A O 1
ATOM 5554 N N . ALA A 1 729 ? -28.461 18.660 27.838 1.00 77.44 729 ALA A N 1
ATOM 5555 C CA . ALA A 1 729 ? -27.033 18.912 27.994 1.00 77.44 729 ALA A CA 1
ATOM 5556 C C . ALA A 1 729 ? -26.229 18.183 26.903 1.00 77.44 729 ALA A C 1
ATOM 5558 O O . ALA A 1 729 ? -26.400 16.983 26.689 1.00 77.44 729 ALA A O 1
ATOM 5559 N N . VAL A 1 730 ? -25.331 18.916 26.240 1.00 77.56 730 VAL A N 1
ATOM 5560 C CA . VAL A 1 730 ? -24.489 18.412 25.144 1.00 77.56 730 VAL A CA 1
ATOM 5561 C C . VAL A 1 730 ? -23.036 18.348 25.614 1.00 77.56 730 VAL A C 1
ATOM 5563 O O . VAL A 1 730 ? -22.595 19.166 26.427 1.00 77.56 730 VAL A O 1
ATOM 5566 N N . ALA A 1 731 ? -22.282 17.364 25.132 1.00 71.94 731 ALA A N 1
ATOM 5567 C CA . ALA A 1 731 ? -20.836 17.321 25.323 1.00 71.94 731 ALA A CA 1
ATOM 5568 C C . ALA A 1 731 ? -20.113 18.317 24.392 1.00 71.94 731 ALA A C 1
ATOM 5570 O O . ALA A 1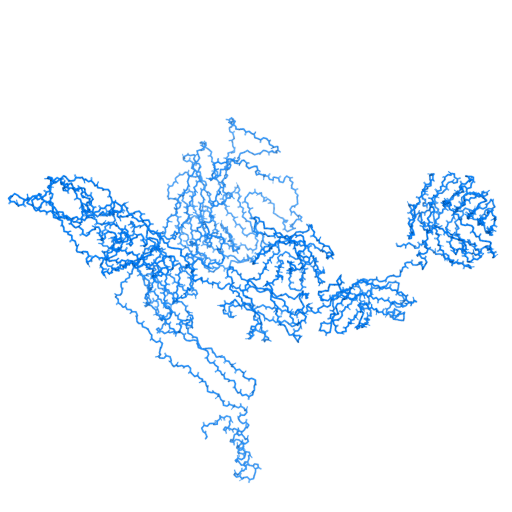 731 ? -20.613 18.674 23.328 1.00 71.94 731 ALA A O 1
ATOM 5571 N N . GLY A 1 732 ? -18.928 18.784 24.797 1.00 63.28 732 GLY A N 1
ATOM 5572 C CA . GLY A 1 732 ? -18.017 19.489 23.887 1.00 63.28 732 GLY A CA 1
ATOM 5573 C C . GLY A 1 732 ? -17.325 18.518 22.923 1.00 63.28 732 GLY A C 1
ATOM 5574 O O . GLY A 1 732 ? -17.352 17.310 23.151 1.00 63.28 732 GLY A O 1
ATOM 5575 N N . GLU A 1 733 ? -16.686 19.037 21.868 1.00 52.38 733 GLU A N 1
ATOM 5576 C CA . GLU A 1 733 ? -15.916 18.217 20.919 1.00 52.38 733 GLU A CA 1
ATOM 5577 C C . GLU A 1 733 ? -14.837 17.396 21.639 1.00 52.38 733 GLU A C 1
ATOM 5579 O O . GLU A 1 733 ? -13.993 17.931 22.367 1.00 52.38 733 GLU A O 1
ATOM 5584 N N . ASN A 1 734 ? -14.872 16.082 21.423 1.00 53.41 734 ASN A N 1
ATOM 5585 C CA . ASN A 1 734 ? -13.915 15.144 21.984 1.00 53.41 734 ASN A CA 1
ATOM 5586 C C . ASN A 1 734 ? -12.729 14.984 21.019 1.00 53.41 734 ASN A C 1
ATOM 5588 O O . ASN A 1 734 ? -12.856 14.358 19.974 1.00 53.41 734 ASN A O 1
ATOM 5592 N N . ASN A 1 735 ? -11.576 15.560 21.370 1.00 51.78 735 ASN A N 1
ATOM 5593 C CA . ASN A 1 735 ? -10.326 15.458 20.602 1.00 51.78 735 ASN A CA 1
ATOM 5594 C C . ASN A 1 735 ? -9.373 14.412 21.201 1.00 51.78 735 ASN A C 1
ATOM 5596 O O . ASN A 1 735 ? -8.162 14.631 21.290 1.00 51.78 735 ASN A O 1
ATOM 5600 N N . TYR A 1 736 ? -9.914 13.300 21.692 1.00 53.38 736 TYR A N 1
ATOM 5601 C CA . TYR A 1 736 ? -9.092 12.189 22.142 1.00 53.38 736 TYR A CA 1
ATOM 5602 C C . TYR A 1 736 ? -8.719 11.312 20.947 1.00 53.38 736 TYR A C 1
ATOM 5604 O O . TYR A 1 736 ? -9.573 10.676 20.339 1.00 53.38 736 TYR A O 1
ATOM 5612 N N . ILE A 1 737 ? -7.429 11.291 20.619 1.00 55.06 737 ILE A N 1
ATOM 5613 C CA . ILE A 1 737 ? -6.844 10.348 19.668 1.00 55.06 737 ILE A CA 1
ATOM 5614 C C . ILE A 1 737 ? -6.266 9.209 20.514 1.00 55.06 737 ILE A C 1
ATOM 5616 O O . ILE A 1 737 ? -5.336 9.467 21.290 1.00 55.06 737 ILE A O 1
ATOM 5620 N N . PRO A 1 738 ? -6.816 7.985 20.431 1.00 51.66 738 PRO A N 1
ATOM 5621 C CA . PRO A 1 738 ? -6.239 6.836 21.111 1.00 51.66 738 PRO A CA 1
ATOM 5622 C C . PRO A 1 738 ? -4.768 6.676 20.703 1.00 51.66 738 PRO A C 1
ATOM 5624 O O . PRO A 1 738 ? -4.452 6.855 19.523 1.00 51.66 738 PRO A O 1
ATOM 5627 N N . PRO A 1 739 ? -3.850 6.353 21.630 1.00 46.22 739 PRO A N 1
ATOM 5628 C CA . PRO A 1 739 ? -2.524 5.906 21.241 1.00 46.22 739 PRO A CA 1
ATOM 5629 C C . PRO A 1 739 ? -2.686 4.584 20.486 1.00 46.22 739 PRO A C 1
ATOM 5631 O O . PRO A 1 739 ? -2.919 3.538 21.090 1.00 46.22 739 PRO A O 1
ATOM 5634 N N . GLY A 1 740 ? -2.611 4.647 19.158 1.00 41.00 740 GLY A N 1
ATOM 5635 C CA . GLY A 1 740 ? -2.631 3.460 18.318 1.00 41.00 740 GLY A CA 1
ATOM 5636 C C . GLY A 1 740 ? -1.522 2.502 18.740 1.00 41.00 740 GLY A C 1
ATOM 5637 O O . GLY A 1 740 ? -0.398 2.915 19.036 1.00 41.00 740 GLY A O 1
ATOM 5638 N N . LEU A 1 741 ? -1.834 1.208 18.762 1.00 43.81 741 LEU A N 1
ATOM 5639 C CA . LEU A 1 741 ? -0.809 0.224 18.461 1.00 43.81 741 LEU A CA 1
ATOM 5640 C C . LEU A 1 741 ? -0.418 0.507 17.016 1.00 43.81 741 LEU A C 1
ATOM 5642 O O . LEU A 1 741 ? -1.127 0.099 16.097 1.00 43.81 741 LEU A O 1
ATOM 5646 N N . ASP A 1 742 ? 0.703 1.187 16.813 1.00 42.81 742 ASP A N 1
ATOM 5647 C CA . ASP A 1 742 ? 1.438 0.955 15.585 1.00 42.81 742 ASP A CA 1
ATOM 5648 C C . ASP A 1 742 ? 1.904 -0.496 15.711 1.00 42.81 742 ASP A C 1
ATOM 5650 O O . ASP A 1 742 ? 2.910 -0.802 16.360 1.00 42.81 742 ASP A O 1
ATOM 5654 N N . LEU A 1 743 ? 1.097 -1.427 15.187 1.00 45.34 743 LEU A N 1
ATOM 5655 C CA . LEU A 1 743 ? 1.641 -2.698 14.763 1.00 45.34 743 LEU A CA 1
ATOM 5656 C C . LEU A 1 743 ? 2.685 -2.288 13.737 1.00 45.34 743 LEU A C 1
ATOM 5658 O O . LEU A 1 743 ? 2.347 -1.843 12.641 1.00 45.34 743 LEU A O 1
ATOM 5662 N N . VAL A 1 744 ? 3.935 -2.287 14.180 1.00 54.72 744 VAL A N 1
ATOM 5663 C CA . VAL A 1 744 ? 5.068 -1.940 13.353 1.00 54.72 744 VAL A CA 1
ATOM 5664 C C . VAL A 1 744 ? 5.051 -2.949 12.214 1.00 54.72 744 VAL A C 1
ATOM 5666 O O . VAL A 1 744 ? 5.391 -4.113 12.398 1.00 54.72 744 VAL A O 1
ATOM 5669 N N . SER A 1 745 ? 4.526 -2.512 11.072 1.00 59.84 745 SER A N 1
ATOM 5670 C CA . SER A 1 745 ? 4.508 -3.309 9.864 1.00 59.84 745 SER A CA 1
ATOM 5671 C C . SER A 1 745 ? 5.934 -3.458 9.374 1.00 59.84 745 SER A C 1
ATOM 5673 O O . SER A 1 745 ? 6.740 -2.528 9.495 1.00 59.84 745 SER A O 1
ATOM 5675 N N . ASP A 1 746 ? 6.245 -4.629 8.831 1.00 74.75 746 ASP A N 1
ATOM 5676 C CA . ASP A 1 746 ? 7.546 -4.851 8.225 1.00 74.75 746 ASP A CA 1
ATOM 5677 C C . ASP A 1 746 ? 7.750 -3.838 7.100 1.00 74.75 746 ASP A C 1
ATOM 5679 O O . ASP A 1 746 ? 6.902 -3.656 6.217 1.00 74.75 746 ASP A O 1
ATOM 5683 N N . ALA A 1 747 ? 8.881 -3.140 7.156 1.00 84.25 747 ALA A N 1
ATOM 5684 C CA . ALA A 1 747 ? 9.269 -2.235 6.095 1.00 84.25 747 ALA A CA 1
ATOM 5685 C C . ALA A 1 747 ? 9.726 -3.049 4.883 1.00 84.25 747 ALA A C 1
ATOM 5687 O O . ALA A 1 747 ? 10.666 -3.838 4.961 1.00 84.25 747 ALA A O 1
ATOM 5688 N N . THR A 1 748 ? 9.127 -2.789 3.726 1.00 87.44 748 THR A N 1
ATOM 5689 C CA . THR A 1 748 ? 9.672 -3.240 2.447 1.00 87.44 748 THR A CA 1
ATOM 5690 C C . THR A 1 748 ? 10.529 -2.126 1.868 1.00 87.44 748 THR A C 1
ATOM 5692 O O . THR A 1 748 ? 10.031 -1.041 1.565 1.00 87.44 748 THR A O 1
ATOM 5695 N N . ALA A 1 749 ? 11.828 -2.383 1.703 1.00 90.25 749 ALA A N 1
ATOM 5696 C CA . ALA A 1 749 ? 12.739 -1.469 1.021 1.00 90.25 749 ALA A CA 1
ATOM 5697 C C . ALA A 1 749 ? 13.050 -1.958 -0.396 1.00 90.25 749 ALA A C 1
ATOM 5699 O O . ALA A 1 749 ? 13.379 -3.121 -0.618 1.00 90.25 749 ALA A O 1
ATOM 5700 N N . VAL A 1 750 ? 13.003 -1.033 -1.349 1.00 91.38 750 VAL A N 1
ATOM 5701 C CA . VAL A 1 750 ? 13.426 -1.230 -2.734 1.00 91.38 750 VAL A CA 1
ATOM 5702 C C . VAL A 1 750 ? 14.647 -0.351 -2.959 1.00 91.38 750 VAL A C 1
ATOM 5704 O O . VAL A 1 750 ? 14.575 0.870 -2.811 1.00 91.38 750 VAL A O 1
ATOM 5707 N N . LEU A 1 751 ? 15.780 -0.970 -3.282 1.00 92.81 751 LEU A N 1
ATOM 5708 C CA . LEU A 1 751 ? 17.021 -0.266 -3.596 1.00 92.81 751 LEU A CA 1
ATOM 5709 C C . LEU A 1 751 ? 17.146 -0.146 -5.117 1.00 92.81 751 LEU A C 1
ATOM 5711 O O . LEU A 1 751 ? 17.018 -1.132 -5.837 1.00 92.81 751 LEU A O 1
ATOM 5715 N N . LEU A 1 752 ? 17.370 1.073 -5.599 1.00 92.62 752 LEU A N 1
ATOM 5716 C CA . LEU A 1 752 ? 17.363 1.425 -7.013 1.00 92.62 752 LEU A CA 1
ATOM 5717 C C . LEU A 1 752 ? 18.750 1.920 -7.433 1.00 92.62 752 LEU A C 1
ATOM 5719 O O . LEU A 1 752 ? 19.144 3.049 -7.123 1.00 92.62 752 LEU A O 1
ATOM 5723 N N . ASP A 1 753 ? 19.481 1.082 -8.169 1.00 93.19 753 ASP A N 1
ATOM 5724 C CA . ASP A 1 753 ? 20.684 1.492 -8.900 1.00 93.19 753 ASP A CA 1
ATOM 5725 C C . ASP A 1 753 ? 20.278 2.006 -10.287 1.00 93.19 753 ASP A C 1
ATOM 5727 O O . ASP A 1 753 ? 20.129 1.242 -11.241 1.00 93.19 753 ASP A O 1
ATOM 5731 N N . VAL A 1 754 ? 20.020 3.310 -10.367 1.00 91.88 754 VAL A N 1
ATOM 5732 C CA . VAL A 1 754 ? 19.500 3.993 -11.560 1.00 91.88 754 VAL A CA 1
ATOM 5733 C C . VAL A 1 754 ? 20.441 5.114 -12.013 1.00 91.88 754 VAL A C 1
ATOM 5735 O O . VAL A 1 754 ? 21.254 5.593 -11.214 1.00 91.88 754 VAL A O 1
ATOM 5738 N N . PRO A 1 755 ? 20.344 5.572 -13.278 1.00 90.31 755 PRO A N 1
ATOM 5739 C CA . PRO A 1 755 ? 21.073 6.750 -13.741 1.00 90.31 755 PRO A CA 1
ATOM 5740 C C . PRO A 1 755 ? 20.790 7.992 -12.888 1.00 90.31 755 PRO A C 1
ATOM 5742 O O . PRO A 1 755 ? 19.729 8.112 -12.273 1.00 90.31 755 PRO A O 1
ATOM 5745 N N . MET A 1 756 ? 21.720 8.951 -12.886 1.00 86.94 756 MET A N 1
ATOM 5746 C CA . MET A 1 756 ? 21.539 10.193 -12.132 1.00 86.94 756 MET A CA 1
ATOM 5747 C C . MET A 1 756 ? 20.361 11.027 -12.664 1.00 86.94 756 MET A C 1
ATOM 5749 O O . MET A 1 756 ? 20.199 11.237 -13.868 1.00 86.94 756 MET A O 1
ATOM 5753 N N . ILE A 1 757 ? 19.538 11.514 -11.739 1.00 83.25 757 ILE A N 1
ATOM 5754 C CA . ILE A 1 757 ? 18.375 12.374 -11.991 1.00 83.25 757 ILE A CA 1
ATOM 5755 C C . ILE A 1 757 ? 18.624 13.764 -11.397 1.00 83.25 757 ILE A C 1
ATOM 5757 O O . ILE A 1 757 ? 18.252 14.764 -12.014 1.00 83.25 757 ILE A O 1
ATOM 5761 N N . LEU A 1 758 ? 19.276 13.806 -10.232 1.00 81.25 758 LEU A N 1
ATOM 5762 C CA . LEU A 1 758 ? 19.689 15.007 -9.513 1.00 81.25 758 LEU A CA 1
ATOM 5763 C C . LEU A 1 758 ? 21.219 15.124 -9.483 1.00 81.25 758 LEU A C 1
ATOM 5765 O O . LEU A 1 758 ? 21.924 14.112 -9.485 1.00 81.25 758 LEU A O 1
ATOM 5769 N N . ASP A 1 759 ? 21.731 16.352 -9.415 1.00 80.88 759 ASP A N 1
ATOM 5770 C CA . ASP A 1 759 ? 23.175 16.625 -9.430 1.00 80.88 759 ASP A CA 1
ATOM 5771 C C . ASP A 1 759 ? 23.884 16.080 -8.177 1.00 80.88 759 ASP A C 1
ATOM 5773 O O . ASP A 1 759 ? 25.047 15.687 -8.241 1.00 80.88 759 ASP A O 1
ATOM 5777 N N . GLU A 1 760 ? 23.181 15.961 -7.045 1.00 81.69 760 GLU A N 1
ATOM 5778 C CA . GLU A 1 760 ? 23.713 15.382 -5.805 1.00 81.69 760 GLU A CA 1
ATOM 5779 C C . GLU A 1 760 ? 24.081 13.891 -5.941 1.00 81.69 760 GLU A C 1
ATOM 5781 O O . GLU A 1 760 ? 24.859 13.362 -5.140 1.00 81.69 760 GLU A O 1
ATOM 5786 N N . GLN A 1 761 ? 23.551 13.211 -6.965 1.00 86.75 761 GLN A N 1
ATOM 5787 C CA . GLN A 1 761 ? 23.840 11.804 -7.260 1.00 86.75 761 GLN A CA 1
ATOM 5788 C C . GLN A 1 761 ? 25.170 11.603 -7.998 1.00 86.75 761 GLN A C 1
ATOM 5790 O O . GLN A 1 761 ? 25.543 10.458 -8.261 1.00 86.75 761 GLN A O 1
ATOM 5795 N N . ASP A 1 762 ? 25.922 12.669 -8.292 1.00 87.06 762 ASP A N 1
ATOM 5796 C CA . ASP A 1 762 ? 27.293 12.592 -8.818 1.00 87.06 762 ASP A CA 1
ATOM 5797 C C . ASP A 1 762 ? 28.327 12.264 -7.719 1.00 87.06 762 ASP A C 1
ATOM 5799 O O . ASP A 1 762 ? 29.429 12.801 -7.620 1.00 87.06 762 ASP A O 1
ATOM 5803 N N . THR A 1 763 ? 27.933 11.364 -6.825 1.00 88.19 763 THR A N 1
ATOM 5804 C CA . THR A 1 763 ? 28.738 10.767 -5.764 1.00 88.19 763 THR A CA 1
ATOM 5805 C C . THR A 1 763 ? 28.341 9.300 -5.640 1.00 88.19 763 THR A C 1
ATOM 5807 O O . THR A 1 763 ? 27.280 8.900 -6.119 1.00 88.19 763 THR A O 1
ATOM 5810 N N . ALA A 1 764 ? 29.180 8.460 -5.025 1.00 89.06 764 ALA A N 1
ATOM 5811 C CA . ALA A 1 764 ? 28.879 7.034 -4.901 1.00 89.06 764 ALA A CA 1
ATOM 5812 C C . ALA A 1 764 ? 27.626 6.831 -4.051 1.00 89.06 764 ALA A C 1
ATOM 5814 O O . ALA A 1 764 ? 27.670 6.935 -2.825 1.00 89.06 764 ALA A O 1
ATOM 5815 N N . SER A 1 765 ? 26.504 6.585 -4.719 1.00 90.88 765 SER A N 1
ATOM 5816 C CA . SER A 1 765 ? 25.181 6.596 -4.121 1.00 90.88 765 SER A CA 1
ATOM 5817 C C . SER A 1 765 ? 24.166 5.898 -5.020 1.00 90.88 765 SER A C 1
ATOM 5819 O O . SER A 1 765 ? 24.342 5.809 -6.234 1.00 90.88 765 SER A O 1
ATOM 5821 N N . PHE A 1 766 ? 23.100 5.401 -4.407 1.00 91.31 766 PHE A N 1
ATOM 5822 C CA . PHE A 1 766 ? 21.937 4.832 -5.086 1.00 91.31 766 PHE A CA 1
ATOM 5823 C C . PHE A 1 766 ? 20.665 5.309 -4.379 1.00 91.31 766 PHE A C 1
ATOM 5825 O O . PHE A 1 766 ? 20.733 5.856 -3.274 1.00 91.31 766 PHE A O 1
ATOM 5832 N N . LEU A 1 767 ? 19.508 5.149 -5.016 1.00 91.75 767 LEU A N 1
ATOM 5833 C CA . LEU A 1 767 ? 18.234 5.566 -4.435 1.00 91.75 767 LEU A CA 1
ATOM 5834 C C . LEU A 1 767 ? 17.595 4.427 -3.646 1.00 91.75 767 LEU A C 1
ATOM 5836 O O . LEU A 1 767 ? 17.797 3.252 -3.932 1.00 91.75 767 LEU A O 1
ATOM 5840 N N . MET A 1 768 ? 16.794 4.783 -2.655 1.00 91.56 768 MET A N 1
ATOM 5841 C CA . MET A 1 768 ? 15.965 3.854 -1.904 1.00 91.56 768 MET A CA 1
ATOM 5842 C C . MET A 1 768 ? 14.541 4.383 -1.837 1.00 91.56 768 MET A C 1
ATOM 5844 O O . MET A 1 768 ? 14.324 5.556 -1.528 1.00 91.56 768 MET A O 1
ATOM 5848 N N . ALA A 1 769 ? 13.587 3.483 -2.028 1.00 91.81 769 ALA A N 1
ATOM 5849 C CA . ALA A 1 769 ? 12.217 3.650 -1.582 1.00 91.81 769 ALA A CA 1
ATOM 5850 C C . ALA A 1 769 ? 11.931 2.669 -0.448 1.00 91.81 769 ALA A C 1
ATOM 5852 O O . ALA A 1 769 ? 12.464 1.561 -0.432 1.00 91.81 769 ALA A O 1
ATOM 5853 N N . MET A 1 770 ? 11.109 3.077 0.509 1.00 89.88 770 MET A N 1
ATOM 5854 C CA . MET A 1 770 ? 10.695 2.214 1.604 1.00 89.88 770 MET A CA 1
ATOM 5855 C C . MET A 1 770 ? 9.248 2.512 1.966 1.00 89.88 770 MET A C 1
ATOM 5857 O O . MET A 1 770 ? 8.844 3.676 2.027 1.00 89.88 770 MET A O 1
ATOM 5861 N N . TYR A 1 771 ? 8.470 1.462 2.172 1.00 88.12 771 TYR A N 1
ATOM 5862 C CA . TYR A 1 771 ? 7.069 1.563 2.547 1.00 88.12 771 TYR A CA 1
ATOM 5863 C C . TYR A 1 771 ? 6.680 0.413 3.473 1.00 88.12 771 TYR A C 1
ATOM 5865 O O . TYR A 1 771 ? 7.303 -0.648 3.456 1.00 88.12 771 TYR A O 1
ATOM 5873 N N . GLY A 1 772 ? 5.645 0.632 4.274 1.00 79.75 772 GLY A N 1
ATOM 5874 C CA . GLY A 1 772 ? 5.003 -0.388 5.099 1.00 79.75 772 GLY A CA 1
ATOM 5875 C C . GLY A 1 772 ? 3.492 -0.370 4.897 1.00 79.75 772 GLY A C 1
ATOM 5876 O O . GLY A 1 772 ? 2.934 0.581 4.340 1.00 79.75 772 GLY A O 1
ATOM 5877 N N . VAL A 1 773 ? 2.813 -1.424 5.344 1.00 69.25 773 VAL A N 1
ATOM 5878 C CA . VAL A 1 773 ? 1.345 -1.486 5.286 1.00 69.25 773 VAL A CA 1
ATOM 5879 C C . VAL A 1 773 ? 0.718 -0.580 6.351 1.00 69.25 773 VAL A C 1
ATOM 5881 O O . VAL A 1 773 ? 1.254 -0.436 7.452 1.00 69.25 773 VAL A O 1
ATOM 5884 N N . GLY A 1 774 ? -0.428 0.027 6.027 1.00 69.19 774 GLY A N 1
ATOM 5885 C CA . GLY A 1 774 ? -1.180 0.893 6.939 1.00 69.19 774 GLY A CA 1
ATOM 5886 C C . GLY A 1 774 ? -0.489 2.228 7.258 1.00 69.19 774 GLY A C 1
ATOM 5887 O O . GLY A 1 774 ? 0.146 2.847 6.402 1.00 69.19 774 GLY A O 1
ATOM 5888 N N . SER A 1 775 ? -0.645 2.695 8.500 1.00 65.75 775 SER A N 1
ATOM 5889 C CA . SER A 1 775 ? 0.006 3.910 9.009 1.00 65.75 775 SER A CA 1
ATOM 5890 C C . SER A 1 775 ? 1.440 3.596 9.444 1.00 65.75 775 SER A C 1
ATOM 5892 O O . SER A 1 775 ? 1.720 3.415 10.623 1.00 65.75 775 SER A O 1
ATOM 5894 N N . TRP A 1 776 ? 2.352 3.482 8.479 1.00 79.06 776 TRP A N 1
ATOM 5895 C CA . TRP A 1 776 ? 3.755 3.169 8.749 1.00 79.06 776 TRP A CA 1
ATOM 5896 C C . TRP A 1 776 ? 4.520 4.411 9.260 1.00 79.06 776 TRP A C 1
ATOM 5898 O O . TRP A 1 776 ? 4.549 5.429 8.558 1.00 79.06 776 TRP A O 1
ATOM 5908 N N . PRO A 1 777 ? 5.173 4.358 10.441 1.00 73.94 777 PRO A N 1
ATOM 5909 C CA . PRO A 1 777 ? 5.819 5.519 11.071 1.00 73.94 777 PRO A CA 1
ATOM 5910 C C . PRO A 1 777 ? 7.147 5.934 10.408 1.00 73.94 777 PRO A C 1
ATOM 5912 O O . PRO A 1 777 ? 7.795 6.883 10.852 1.00 73.94 777 PRO A O 1
ATOM 5915 N N . GLY A 1 778 ? 7.566 5.226 9.355 1.00 82.62 778 GLY A N 1
ATOM 5916 C CA . GLY A 1 778 ? 8.885 5.340 8.745 1.00 82.62 778 GLY A CA 1
ATOM 5917 C C . GLY A 1 778 ? 9.844 4.251 9.226 1.00 82.62 778 GLY A C 1
ATOM 5918 O O . GLY A 1 778 ? 9.521 3.446 10.096 1.00 82.62 778 GLY A O 1
ATOM 5919 N N . GLY A 1 779 ? 11.052 4.226 8.675 1.00 87.19 779 GLY A N 1
ATOM 5920 C CA . GLY A 1 779 ? 12.063 3.236 9.035 1.00 87.19 779 GLY A CA 1
ATOM 5921 C C . GLY A 1 779 ? 13.480 3.660 8.684 1.00 87.19 779 GLY A C 1
ATOM 5922 O O . GLY A 1 779 ? 13.717 4.699 8.058 1.00 87.19 779 GLY A O 1
ATOM 5923 N N . SER A 1 780 ? 14.441 2.823 9.060 1.00 88.56 780 SER A N 1
ATOM 5924 C CA . SER A 1 780 ? 15.849 2.966 8.713 1.00 88.56 780 SER A CA 1
ATOM 5925 C C . SER A 1 780 ? 16.353 1.763 7.925 1.00 88.56 780 SER A C 1
ATOM 5927 O O . SER A 1 780 ? 16.060 0.614 8.242 1.00 88.56 780 SER A O 1
ATOM 5929 N N . LEU A 1 781 ? 17.167 2.044 6.911 1.00 92.25 781 LEU A N 1
ATOM 5930 C CA . LEU A 1 781 ? 17.949 1.053 6.197 1.00 92.25 781 LEU A CA 1
ATOM 5931 C C . LEU A 1 781 ? 19.288 0.858 6.901 1.00 92.25 781 LEU A C 1
ATOM 5933 O O . LEU A 1 781 ? 20.105 1.785 6.996 1.00 92.25 781 LEU A O 1
ATOM 5937 N N . LEU A 1 782 ? 19.539 -0.367 7.340 1.00 90.38 782 LEU A N 1
ATOM 5938 C CA . LEU A 1 782 ? 20.814 -0.785 7.890 1.00 90.38 782 LEU A CA 1
ATOM 5939 C C . LEU A 1 782 ? 21.595 -1.576 6.844 1.00 90.38 782 LEU A C 1
ATOM 5941 O O . LEU A 1 782 ? 21.030 -2.328 6.054 1.00 90.38 782 LEU A O 1
ATOM 5945 N N . ARG A 1 783 ? 22.917 -1.422 6.857 1.00 90.62 783 ARG A N 1
ATOM 5946 C CA . ARG A 1 783 ? 23.850 -2.138 5.982 1.00 90.62 783 ARG A CA 1
ATOM 5947 C C . ARG A 1 783 ? 24.826 -2.942 6.823 1.00 90.62 783 ARG A C 1
ATOM 5949 O O . ARG A 1 783 ? 25.400 -2.398 7.768 1.00 90.62 783 ARG A O 1
ATOM 5956 N N . SER A 1 784 ? 25.071 -4.184 6.418 1.00 88.62 784 SER A N 1
ATOM 5957 C CA . SER A 1 784 ? 26.165 -4.999 6.940 1.00 88.62 784 SER A CA 1
ATOM 5958 C C . SER A 1 784 ? 27.376 -4.976 6.004 1.00 88.62 784 SER A C 1
ATOM 5960 O O . SER A 1 784 ? 27.267 -5.042 4.773 1.00 88.62 784 SER A O 1
ATOM 5962 N N . THR A 1 785 ? 28.565 -4.877 6.601 1.00 79.94 785 THR A N 1
ATOM 5963 C CA . THR A 1 785 ? 29.850 -4.922 5.885 1.00 79.94 785 THR A CA 1
ATOM 5964 C C . THR A 1 785 ? 30.645 -6.203 6.116 1.00 79.94 785 THR A C 1
ATOM 5966 O O . THR A 1 785 ? 31.652 -6.391 5.433 1.00 79.94 785 THR A O 1
ATOM 5969 N N . ASP A 1 786 ? 30.188 -7.064 7.024 1.00 82.56 786 ASP A N 1
ATOM 5970 C CA . ASP A 1 786 ? 30.865 -8.246 7.568 1.00 82.56 786 ASP A CA 1
ATOM 5971 C C . ASP A 1 786 ? 30.031 -9.535 7.410 1.00 82.56 786 ASP A C 1
ATOM 5973 O O . ASP A 1 786 ? 30.141 -10.466 8.201 1.00 82.56 786 ASP A O 1
ATOM 5977 N N . SER A 1 787 ? 29.237 -9.611 6.338 1.00 78.62 787 SER A N 1
ATOM 5978 C CA . SER A 1 787 ? 28.399 -10.774 5.990 1.00 78.62 787 SER A CA 1
ATOM 5979 C C . SER A 1 787 ? 27.310 -11.092 7.023 1.00 78.62 787 SER A C 1
ATOM 5981 O O . SER A 1 787 ? 27.036 -12.254 7.306 1.00 78.62 787 SER A O 1
ATOM 5983 N N . GLY A 1 788 ? 26.675 -10.052 7.564 1.00 76.94 788 GLY A N 1
ATOM 5984 C CA . GLY A 1 788 ? 25.493 -10.159 8.418 1.00 76.94 788 GLY A CA 1
ATOM 5985 C C . GLY A 1 788 ? 25.779 -10.275 9.915 1.00 76.94 788 GLY A C 1
ATOM 5986 O O . GLY A 1 788 ? 24.841 -10.530 10.660 1.00 76.94 788 GLY A O 1
ATOM 5987 N N . GLN A 1 789 ? 27.028 -10.088 10.359 1.00 76.00 789 GLN A N 1
ATOM 5988 C CA . GLN A 1 789 ? 27.388 -10.135 11.784 1.00 76.00 789 GLN A CA 1
ATOM 5989 C C . GLN A 1 789 ? 27.048 -8.823 12.500 1.00 76.00 789 GLN A C 1
ATOM 5991 O O . GLN A 1 789 ? 26.547 -8.841 13.618 1.00 76.00 789 GLN A O 1
ATOM 5996 N N . THR A 1 790 ? 27.281 -7.678 11.851 1.00 84.19 790 THR A N 1
ATOM 5997 C CA . THR A 1 790 ? 26.905 -6.360 12.374 1.00 84.19 790 THR A CA 1
ATOM 5998 C C . THR A 1 790 ? 26.176 -5.530 11.324 1.00 84.19 790 THR A C 1
ATOM 6000 O O . THR A 1 790 ? 26.473 -5.586 10.126 1.00 84.19 790 THR A O 1
ATOM 6003 N N . TYR A 1 791 ? 25.209 -4.736 11.787 1.00 86.62 791 TYR A N 1
ATOM 6004 C CA . TYR A 1 791 ? 24.395 -3.846 10.965 1.00 86.62 791 TYR A CA 1
ATOM 6005 C C . TYR A 1 791 ? 24.536 -2.406 11.458 1.00 86.62 791 TYR A C 1
ATOM 6007 O O . TYR A 1 791 ? 24.380 -2.120 12.641 1.00 86.62 791 TYR A O 1
ATOM 6015 N N . SER A 1 792 ? 24.826 -1.484 10.539 1.00 86.00 792 SER A N 1
ATOM 6016 C CA . SER A 1 792 ? 24.909 -0.047 10.826 1.00 86.00 792 SER A CA 1
ATOM 6017 C C . SER A 1 792 ? 23.862 0.725 10.028 1.00 86.00 792 SER A C 1
ATOM 6019 O O . SER A 1 792 ? 23.732 0.506 8.820 1.00 86.00 792 SER A O 1
ATOM 6021 N N . ALA A 1 793 ? 23.138 1.638 10.679 1.00 84.75 793 ALA A N 1
ATOM 6022 C CA . ALA A 1 793 ? 22.174 2.512 10.015 1.00 84.75 793 ALA A CA 1
ATOM 6023 C C . ALA A 1 793 ? 22.866 3.387 8.959 1.00 84.75 793 ALA A C 1
ATOM 6025 O O . ALA A 1 793 ? 23.882 4.027 9.233 1.00 84.75 793 ALA A O 1
ATOM 6026 N N . THR A 1 794 ? 22.321 3.400 7.741 1.00 85.00 794 THR A N 1
ATOM 6027 C CA . THR A 1 794 ? 22.851 4.195 6.624 1.00 85.00 794 THR A CA 1
ATOM 6028 C C . THR A 1 794 ? 21.971 5.408 6.347 1.00 85.00 794 THR A C 1
ATOM 6030 O O . THR A 1 794 ? 22.464 6.529 6.246 1.00 85.00 794 THR A O 1
ATOM 6033 N N . THR A 1 795 ? 20.661 5.206 6.206 1.00 86.69 795 THR A N 1
ATOM 6034 C CA . THR A 1 795 ? 19.686 6.254 5.860 1.00 86.69 795 THR A CA 1
ATOM 6035 C C . THR A 1 795 ? 18.312 5.852 6.400 1.00 86.69 795 THR A C 1
ATOM 6037 O O . THR A 1 795 ? 18.083 4.676 6.674 1.00 86.69 795 THR A O 1
ATOM 6040 N N . GLY A 1 796 ? 17.400 6.803 6.598 1.00 83.75 796 GLY A N 1
ATOM 6041 C CA . GLY A 1 796 ? 16.023 6.520 7.003 1.00 83.75 796 GLY A CA 1
ATOM 6042 C C . GLY A 1 796 ? 15.015 7.389 6.265 1.00 83.75 796 GLY A C 1
ATOM 6043 O O . GLY A 1 796 ? 15.368 8.438 5.727 1.00 83.75 796 GLY A O 1
ATOM 6044 N N . LEU A 1 797 ? 13.769 6.929 6.242 1.00 84.31 797 LEU A N 1
ATOM 6045 C CA . LEU A 1 797 ? 12.614 7.617 5.674 1.00 84.31 797 LEU A CA 1
ATOM 6046 C C . LEU A 1 797 ? 11.568 7.787 6.774 1.00 84.31 797 LEU A C 1
ATOM 6048 O O . LEU A 1 797 ? 11.272 6.840 7.491 1.00 84.31 797 LEU A O 1
ATOM 6052 N N . ALA A 1 798 ? 11.017 8.993 6.907 1.00 81.81 798 ALA A N 1
ATOM 6053 C CA . ALA A 1 798 ? 10.006 9.319 7.918 1.00 81.81 798 ALA A CA 1
ATOM 6054 C C . ALA A 1 798 ? 8.557 9.138 7.421 1.00 81.81 798 ALA A C 1
ATOM 6056 O O . ALA A 1 798 ? 7.620 9.462 8.140 1.00 81.81 798 ALA A O 1
ATOM 6057 N N . ALA A 1 799 ? 8.373 8.697 6.174 1.00 83.00 799 ALA A N 1
ATOM 6058 C CA . ALA A 1 799 ? 7.073 8.482 5.550 1.00 83.00 799 ALA A CA 1
ATOM 6059 C C . ALA A 1 799 ? 7.187 7.446 4.424 1.00 83.00 799 ALA A C 1
ATOM 6061 O O . ALA A 1 799 ? 8.280 7.225 3.896 1.00 83.00 799 ALA A O 1
ATOM 6062 N N . ASN A 1 800 ? 6.049 6.862 4.039 1.00 86.19 800 ASN A N 1
ATOM 6063 C CA . ASN A 1 800 ? 5.944 5.938 2.911 1.00 86.19 800 ASN A CA 1
ATOM 6064 C C . ASN A 1 800 ? 6.430 6.577 1.601 1.00 86.19 800 ASN A C 1
ATOM 6066 O O . ASN A 1 800 ? 5.973 7.652 1.201 1.00 86.19 800 ASN A O 1
ATOM 6070 N N . SER A 1 801 ? 7.290 5.860 0.885 1.00 89.75 801 SER A N 1
ATOM 6071 C CA . SER A 1 801 ? 7.537 6.094 -0.534 1.00 89.75 801 SER A CA 1
ATOM 6072 C C . SER A 1 801 ? 6.282 5.787 -1.352 1.00 89.75 801 SER A C 1
ATOM 6074 O O . SER A 1 801 ? 5.547 4.854 -1.033 1.00 89.75 801 SER A O 1
ATOM 6076 N N . THR A 1 802 ? 6.027 6.541 -2.425 1.00 90.88 802 THR A N 1
ATOM 6077 C CA . THR A 1 802 ? 4.951 6.183 -3.367 1.00 90.88 802 THR A CA 1
ATOM 6078 C C . THR A 1 802 ? 5.425 5.036 -4.259 1.00 90.88 802 THR A C 1
ATOM 6080 O O . THR A 1 802 ? 6.461 5.152 -4.922 1.00 90.88 802 THR A O 1
ATOM 6083 N N . SER A 1 803 ? 4.722 3.907 -4.234 1.00 90.06 803 SER A N 1
ATOM 6084 C CA . SER A 1 803 ? 5.146 2.650 -4.858 1.00 90.06 803 SER A CA 1
ATOM 6085 C C . SER A 1 803 ? 3.949 1.825 -5.331 1.00 90.06 803 SER A C 1
ATOM 6087 O O . SER A 1 803 ? 2.863 1.884 -4.756 1.00 90.06 803 SER A O 1
ATOM 6089 N N . GLY A 1 804 ? 4.151 1.041 -6.384 1.00 90.19 804 GLY A N 1
ATOM 6090 C CA . GLY A 1 804 ? 3.144 0.159 -6.961 1.00 90.19 804 GLY A CA 1
ATOM 6091 C C . GLY A 1 804 ? 3.766 -1.021 -7.701 1.00 90.19 804 GLY A C 1
ATOM 6092 O O . GLY A 1 804 ? 4.990 -1.133 -7.801 1.00 90.19 804 GLY A O 1
ATOM 6093 N N . VAL A 1 805 ? 2.906 -1.883 -8.232 1.00 91.56 805 VAL A N 1
ATOM 6094 C CA . VAL A 1 805 ? 3.273 -3.044 -9.052 1.00 91.56 805 VAL A CA 1
ATOM 6095 C C . VAL A 1 805 ? 2.475 -3.011 -10.347 1.00 91.56 805 VAL A C 1
ATOM 6097 O O . VAL A 1 805 ? 1.274 -2.754 -10.318 1.00 91.56 805 VAL A O 1
ATOM 6100 N N . ALA A 1 806 ? 3.131 -3.259 -11.474 1.00 91.19 806 ALA A N 1
ATOM 6101 C CA . ALA A 1 806 ? 2.490 -3.331 -12.776 1.00 91.19 806 ALA A CA 1
ATOM 6102 C C . ALA A 1 806 ? 1.712 -4.638 -12.949 1.00 91.19 806 ALA A C 1
ATOM 6104 O O . ALA A 1 806 ? 2.226 -5.726 -12.689 1.00 91.19 806 ALA A O 1
ATOM 6105 N N . VAL A 1 807 ? 0.469 -4.512 -13.407 1.00 89.88 807 VAL A N 1
ATOM 6106 C CA . VAL A 1 807 ? -0.402 -5.639 -13.770 1.00 89.88 807 VAL A CA 1
ATOM 6107 C C . VAL A 1 807 ? -0.102 -6.092 -15.196 1.00 89.88 807 VAL A C 1
ATOM 6109 O O . VAL A 1 807 ? -0.003 -7.288 -15.459 1.00 89.88 807 VAL A O 1
ATOM 6112 N N . ASP A 1 808 ? 0.098 -5.121 -16.086 1.00 87.19 808 ASP A N 1
ATOM 6113 C CA . ASP A 1 808 ? 0.350 -5.333 -17.508 1.00 87.19 808 ASP A CA 1
ATOM 6114 C C . ASP A 1 808 ? 1.802 -4.994 -17.881 1.00 87.19 808 ASP A C 1
ATOM 6116 O O . ASP A 1 808 ? 2.553 -4.417 -17.093 1.00 87.19 808 ASP A O 1
ATOM 6120 N N . ILE A 1 809 ? 2.196 -5.355 -19.104 1.00 90.94 809 ILE A N 1
ATOM 6121 C CA . ILE A 1 809 ? 3.542 -5.139 -19.649 1.00 90.94 809 ILE A CA 1
ATOM 6122 C C . ILE A 1 809 ? 3.464 -4.109 -20.776 1.00 90.94 809 ILE A C 1
ATOM 6124 O O . ILE A 1 809 ? 2.627 -4.235 -21.671 1.00 90.94 809 ILE A O 1
ATOM 6128 N N . LEU A 1 810 ? 4.368 -3.126 -20.768 1.00 91.62 810 LEU A N 1
ATOM 6129 C CA . LEU A 1 810 ? 4.525 -2.187 -21.880 1.00 91.62 810 LEU A CA 1
ATOM 6130 C C . LEU A 1 810 ? 5.438 -2.765 -22.981 1.00 91.62 810 LEU A C 1
ATOM 6132 O O . LEU A 1 810 ? 6.448 -3.395 -22.661 1.00 91.62 810 LEU A O 1
ATOM 6136 N N . PRO A 1 811 ? 5.136 -2.529 -24.273 1.00 90.38 811 PRO A N 1
ATOM 6137 C CA . PRO A 1 811 ? 5.997 -2.950 -25.380 1.00 90.38 811 PRO A CA 1
ATOM 6138 C C . PRO A 1 811 ? 7.311 -2.149 -25.423 1.00 90.38 811 PRO A C 1
ATOM 6140 O O . PRO A 1 811 ? 7.468 -1.154 -24.719 1.00 90.38 811 PRO A O 1
ATOM 6143 N N . ALA A 1 812 ? 8.258 -2.553 -26.274 1.00 90.88 812 ALA A N 1
ATOM 6144 C CA . ALA A 1 812 ? 9.461 -1.757 -26.533 1.00 90.88 812 ALA A CA 1
ATOM 6145 C C . ALA A 1 812 ? 9.104 -0.383 -27.132 1.00 90.88 812 ALA A C 1
ATOM 6147 O O . ALA A 1 812 ? 8.191 -0.284 -27.952 1.00 90.88 812 ALA A O 1
ATOM 6148 N N . ASP A 1 813 ? 9.839 0.657 -26.740 1.00 90.00 813 ASP A N 1
ATOM 6149 C CA . ASP A 1 813 ? 9.591 2.049 -27.131 1.00 90.00 813 ASP A CA 1
ATOM 6150 C C . ASP A 1 813 ? 10.905 2.719 -27.549 1.00 90.00 813 ASP A C 1
ATOM 6152 O O . ASP A 1 813 ? 11.976 2.379 -27.041 1.00 90.00 813 ASP A O 1
ATOM 6156 N N . ASP A 1 814 ? 10.832 3.649 -28.500 1.00 83.38 814 ASP A N 1
ATOM 6157 C CA . ASP A 1 814 ? 12.008 4.340 -29.034 1.00 83.38 814 ASP A CA 1
ATOM 6158 C C . ASP A 1 814 ? 12.499 5.494 -28.137 1.00 83.38 814 ASP A C 1
ATOM 6160 O O . ASP A 1 814 ? 13.625 5.966 -28.298 1.00 83.38 814 ASP A O 1
ATOM 6164 N N . GLY A 1 815 ? 11.687 5.926 -27.164 1.00 82.75 815 GLY A N 1
ATOM 6165 C CA . GLY A 1 815 ? 12.008 6.951 -26.175 1.00 82.75 815 GLY A CA 1
ATOM 6166 C C . GLY A 1 815 ? 12.104 8.380 -26.722 1.00 82.75 815 GLY A C 1
ATOM 6167 O O . GLY A 1 815 ? 12.509 9.283 -25.983 1.00 82.75 815 GLY A O 1
ATOM 6168 N N . PHE A 1 816 ? 11.762 8.627 -27.995 1.00 80.06 816 PHE A N 1
ATOM 6169 C CA . PHE A 1 816 ? 11.929 9.947 -28.625 1.00 80.06 816 PHE A CA 1
ATOM 6170 C C . PHE A 1 816 ? 10.701 10.848 -28.503 1.00 80.06 816 PHE A C 1
ATOM 6172 O O . PHE A 1 816 ? 10.826 12.077 -28.541 1.00 80.06 816 PHE A O 1
ATOM 6179 N N . VAL A 1 817 ? 9.514 10.258 -28.370 1.00 86.50 817 VAL A N 1
ATOM 6180 C CA . VAL A 1 817 ? 8.238 10.978 -28.332 1.00 86.50 817 VAL A CA 1
ATOM 6181 C C . VAL A 1 817 ? 7.414 10.589 -27.111 1.00 86.50 817 VAL A C 1
ATOM 6183 O O . VAL A 1 817 ? 7.621 9.550 -26.495 1.00 86.50 817 VAL A O 1
ATOM 6186 N N . ILE A 1 818 ? 6.462 11.447 -26.742 1.00 89.88 818 ILE A N 1
ATOM 6187 C CA . ILE A 1 818 ? 5.481 11.097 -25.711 1.00 89.88 818 ILE A CA 1
ATOM 6188 C C . ILE A 1 818 ? 4.559 10.026 -26.293 1.00 89.88 818 ILE A C 1
ATOM 6190 O O . ILE A 1 818 ? 3.835 10.281 -27.261 1.00 89.88 818 ILE A O 1
ATOM 6194 N N . ASN A 1 819 ? 4.558 8.859 -25.668 1.00 90.31 819 ASN A N 1
ATOM 6195 C CA . ASN A 1 819 ? 3.674 7.758 -25.983 1.00 90.31 819 ASN A CA 1
ATOM 6196 C C . ASN A 1 819 ? 2.280 8.040 -25.399 1.00 90.31 819 ASN A C 1
ATOM 6198 O O . ASN A 1 819 ? 2.081 8.116 -24.186 1.00 90.31 819 ASN A O 1
ATOM 6202 N N . ARG A 1 820 ? 1.309 8.274 -26.285 1.00 91.00 820 ARG A N 1
ATOM 6203 C CA . ARG A 1 820 ? -0.082 8.604 -25.924 1.00 91.00 820 ARG A CA 1
ATOM 6204 C C . ARG A 1 820 ? -1.047 7.434 -26.099 1.00 91.00 820 ARG A C 1
ATOM 6206 O O . ARG A 1 820 ? -2.233 7.617 -25.848 1.00 91.00 820 ARG A O 1
ATOM 6213 N N . THR A 1 821 ? -0.559 6.301 -26.591 1.00 87.81 821 THR A N 1
ATOM 6214 C CA . THR A 1 821 ? -1.399 5.158 -26.962 1.00 87.81 821 THR A CA 1
ATOM 6215 C C . THR A 1 821 ? -1.305 4.058 -25.922 1.00 87.81 821 THR A C 1
ATOM 6217 O O . THR A 1 821 ? -2.323 3.458 -25.594 1.00 87.81 821 THR A O 1
ATOM 6220 N N . ASP A 1 822 ? -0.101 3.810 -25.409 1.00 90.94 822 ASP A N 1
ATOM 6221 C CA . ASP A 1 822 ? 0.118 2.748 -24.442 1.00 90.94 822 ASP A CA 1
ATOM 6222 C C . ASP A 1 822 ? -0.246 3.224 -23.031 1.00 90.94 822 ASP A C 1
ATOM 6224 O O . ASP A 1 822 ? 0.081 4.341 -22.613 1.00 90.94 822 ASP A O 1
ATOM 6228 N N . GLU A 1 823 ? -0.921 2.347 -22.296 1.00 92.88 823 GLU A N 1
ATOM 6229 C CA . GLU A 1 823 ? -1.401 2.577 -20.938 1.00 92.88 823 GLU A CA 1
ATOM 6230 C C . GLU A 1 823 ? -0.849 1.481 -20.022 1.00 92.88 823 GLU A C 1
ATOM 6232 O O . GLU A 1 823 ? -0.770 0.316 -20.411 1.00 92.88 823 GLU A O 1
ATOM 6237 N N . LEU A 1 824 ? -0.452 1.852 -18.803 1.00 93.94 824 LEU A N 1
ATOM 6238 C CA . LEU A 1 824 ? 0.085 0.922 -17.811 1.00 93.94 824 LEU A CA 1
ATOM 6239 C C . LEU A 1 824 ? -0.855 0.830 -16.613 1.00 93.94 824 LEU A C 1
ATOM 6241 O O . LEU A 1 824 ? -1.000 1.799 -15.866 1.00 93.94 824 LEU A O 1
ATOM 6245 N N . ASN A 1 825 ? -1.451 -0.341 -16.399 1.00 92.44 825 ASN A N 1
ATOM 6246 C CA . ASN A 1 825 ? -2.258 -0.605 -15.212 1.00 92.44 825 ASN A CA 1
ATOM 6247 C C . ASN A 1 825 ? -1.374 -1.053 -14.050 1.00 92.44 825 ASN A C 1
ATOM 6249 O O . ASN A 1 825 ? -0.559 -1.970 -14.186 1.00 92.44 825 ASN A O 1
ATOM 6253 N N . ILE A 1 826 ? -1.547 -0.411 -12.897 1.00 93.31 826 ILE A N 1
ATOM 6254 C CA . ILE A 1 826 ? -0.769 -0.670 -11.688 1.00 93.31 826 ILE A CA 1
ATOM 6255 C C . ILE A 1 826 ? -1.678 -0.898 -10.479 1.00 93.31 826 ILE A C 1
ATOM 6257 O O . ILE A 1 826 ? -2.749 -0.304 -10.356 1.00 93.31 826 ILE A O 1
ATOM 6261 N N . VAL A 1 827 ? -1.219 -1.720 -9.543 1.00 90.56 827 VAL A N 1
ATOM 6262 C CA . VAL A 1 827 ? -1.759 -1.793 -8.183 1.00 90.56 827 VAL A CA 1
ATOM 6263 C C . VAL A 1 827 ? -0.900 -0.900 -7.298 1.00 90.56 827 VAL A C 1
ATOM 6265 O O . VAL A 1 827 ? 0.317 -1.078 -7.215 1.00 90.56 827 VAL A O 1
ATOM 6268 N N . THR A 1 828 ? -1.520 0.077 -6.641 1.00 88.69 828 THR A N 1
ATOM 6269 C CA . THR A 1 828 ? -0.810 0.963 -5.710 1.00 88.69 828 THR A CA 1
ATOM 6270 C C . THR A 1 828 ? -0.540 0.211 -4.408 1.00 88.69 828 THR A C 1
ATOM 6272 O O . THR A 1 828 ? -1.477 -0.248 -3.761 1.00 88.69 828 THR A O 1
ATOM 6275 N N . LEU A 1 829 ? 0.731 0.089 -4.018 1.00 84.44 829 LEU A N 1
ATOM 6276 C CA . LEU A 1 829 ? 1.131 -0.512 -2.741 1.00 84.44 829 LEU A CA 1
ATOM 6277 C C . LEU A 1 829 ? 1.141 0.530 -1.618 1.00 84.44 829 LEU A C 1
ATOM 6279 O O . LEU A 1 829 ? 0.724 0.254 -0.497 1.00 84.44 829 LEU A O 1
ATOM 6283 N N . SER A 1 830 ? 1.624 1.735 -1.924 1.00 84.31 830 SER A N 1
ATOM 6284 C CA . SER A 1 830 ? 1.746 2.834 -0.969 1.00 84.31 830 SER A CA 1
ATOM 6285 C C . SER A 1 830 ? 1.781 4.189 -1.676 1.00 84.31 830 SER A C 1
ATOM 6287 O O . SER A 1 830 ? 2.274 4.316 -2.798 1.00 84.31 830 SER A O 1
ATOM 6289 N N . GLY A 1 831 ? 1.301 5.233 -0.997 1.00 84.75 831 GLY A N 1
ATOM 6290 C CA . GLY A 1 831 ? 1.215 6.584 -1.561 1.00 84.75 831 GLY A CA 1
ATOM 6291 C C . GLY A 1 831 ? 0.107 6.728 -2.608 1.00 84.75 831 GLY A C 1
ATOM 6292 O O . GLY A 1 831 ? -0.827 5.935 -2.645 1.00 84.75 831 GLY A O 1
ATOM 6293 N N . GLU A 1 832 ? 0.199 7.766 -3.439 1.00 87.50 832 GLU A N 1
ATOM 6294 C CA . GLU A 1 832 ? -0.797 8.066 -4.474 1.00 87.50 832 GLU A CA 1
ATOM 6295 C C . GLU A 1 832 ? -0.111 8.527 -5.770 1.00 87.50 832 GLU A C 1
ATOM 6297 O O . GLU A 1 832 ? 0.779 9.389 -5.763 1.00 87.50 832 GLU A O 1
ATOM 6302 N N . PHE A 1 833 ? -0.536 7.959 -6.900 1.00 90.19 833 PHE A N 1
ATOM 6303 C CA . PHE A 1 833 ? -0.145 8.407 -8.235 1.00 90.19 833 PHE A CA 1
ATOM 6304 C C . PHE A 1 833 ? -1.143 9.466 -8.709 1.00 90.19 833 PHE A C 1
ATOM 6306 O O . PHE A 1 833 ? -2.341 9.211 -8.765 1.00 90.19 833 PHE A O 1
ATOM 6313 N N . THR A 1 834 ? -0.656 10.666 -9.030 1.00 91.69 834 THR A N 1
ATOM 6314 C CA . THR A 1 834 ? -1.496 11.840 -9.305 1.00 91.69 834 THR A CA 1
ATOM 6315 C C . THR A 1 834 ? -1.201 12.425 -10.678 1.00 91.69 834 THR A C 1
ATOM 6317 O O . THR A 1 834 ? -0.040 12.515 -11.084 1.00 91.69 834 THR A O 1
ATOM 6320 N N . SER A 1 835 ? -2.245 12.859 -11.388 1.00 94.25 835 SER A N 1
ATOM 6321 C CA . SER A 1 835 ? -2.097 13.491 -12.702 1.00 94.25 835 SER A CA 1
ATOM 6322 C C . SER A 1 835 ? -1.434 14.869 -12.616 1.00 94.25 835 SER A C 1
ATOM 6324 O O . SER A 1 835 ? -1.654 15.634 -11.673 1.00 94.25 835 SER A O 1
ATOM 6326 N N . VAL A 1 836 ? -0.662 15.223 -13.641 1.00 93.81 836 VAL A N 1
ATOM 6327 C CA . VAL A 1 836 ? -0.037 16.541 -13.819 1.00 93.81 836 VAL A CA 1
ATOM 6328 C C . VAL A 1 836 ? -0.269 17.050 -15.235 1.00 93.81 836 VAL A C 1
ATOM 6330 O O . VAL A 1 836 ? -0.534 16.290 -16.156 1.00 93.81 836 VAL A O 1
ATOM 6333 N N . THR A 1 837 ? -0.136 18.358 -15.445 1.00 94.19 837 THR A N 1
ATOM 6334 C CA . THR A 1 837 ? -0.168 18.905 -16.811 1.00 94.19 837 THR A CA 1
ATOM 6335 C C . THR A 1 837 ? 1.090 18.512 -17.592 1.00 94.19 837 THR A C 1
ATOM 6337 O O . THR A 1 837 ? 2.171 18.378 -17.019 1.00 94.19 837 THR A O 1
ATOM 6340 N N . GLU A 1 838 ? 0.991 18.423 -18.920 1.00 89.50 838 GLU A N 1
ATOM 6341 C CA . GLU A 1 838 ? 2.137 18.129 -19.797 1.00 89.50 838 GLU A CA 1
ATOM 6342 C C . GLU A 1 838 ? 3.311 19.098 -19.564 1.00 89.50 838 GLU A C 1
ATOM 6344 O O . GLU A 1 838 ? 4.462 18.682 -19.467 1.00 89.50 838 GLU A O 1
ATOM 6349 N N . ALA A 1 839 ? 3.026 20.388 -19.356 1.00 88.31 839 ALA A N 1
ATOM 6350 C CA . ALA A 1 839 ? 4.051 21.375 -19.022 1.00 88.31 839 ALA A CA 1
ATOM 6351 C C . ALA A 1 839 ? 4.770 21.050 -17.697 1.00 88.31 839 ALA A C 1
ATOM 6353 O O . ALA A 1 839 ? 5.993 21.155 -17.618 1.00 88.31 839 ALA A O 1
ATOM 6354 N N . GLN A 1 840 ? 4.036 20.615 -16.667 1.00 86.38 840 GLN A N 1
ATOM 6355 C CA . GLN A 1 840 ? 4.622 20.209 -15.384 1.00 86.38 840 GLN A CA 1
ATOM 6356 C C . GLN A 1 840 ? 5.459 18.931 -15.521 1.00 86.38 840 GLN A C 1
ATOM 6358 O O . GLN A 1 840 ? 6.567 18.870 -14.978 1.00 86.38 840 GLN A O 1
ATOM 6363 N N . MET A 1 841 ? 4.988 17.951 -16.296 1.00 88.94 841 MET A N 1
ATOM 6364 C CA . MET A 1 841 ? 5.762 16.751 -16.624 1.00 88.94 841 MET A CA 1
ATOM 6365 C C . MET A 1 841 ? 7.086 17.119 -17.315 1.00 88.94 841 MET A C 1
ATOM 6367 O O . MET A 1 841 ? 8.147 16.628 -16.922 1.00 88.94 841 MET A O 1
ATOM 6371 N N . MET A 1 842 ? 7.062 18.041 -18.285 1.00 82.50 842 MET A N 1
ATOM 6372 C CA . MET A 1 842 ? 8.267 18.500 -18.991 1.00 82.50 842 MET A CA 1
ATOM 6373 C C . MET A 1 842 ? 9.257 19.220 -18.065 1.00 82.50 842 MET A C 1
ATOM 6375 O O . MET A 1 842 ? 10.467 19.089 -18.241 1.00 82.50 842 MET A O 1
ATOM 6379 N N . THR A 1 843 ? 8.773 19.899 -17.020 1.00 80.75 843 THR A N 1
ATOM 6380 C CA . THR A 1 843 ? 9.633 20.526 -15.997 1.00 80.75 843 THR A CA 1
ATOM 6381 C C . THR A 1 843 ? 10.224 19.560 -14.964 1.00 80.75 843 THR A C 1
ATOM 6383 O O . THR A 1 843 ? 11.032 19.993 -14.148 1.00 80.75 843 THR A O 1
ATOM 6386 N N . GLY A 1 844 ? 9.877 18.265 -14.990 1.00 77.81 844 GLY A N 1
ATOM 6387 C CA . GLY A 1 844 ? 10.478 17.261 -14.098 1.00 77.81 844 GLY A CA 1
ATOM 6388 C C . GLY A 1 844 ? 9.548 16.593 -13.087 1.00 77.81 844 GLY A C 1
ATOM 6389 O O . GLY A 1 844 ? 10.040 15.850 -12.242 1.00 77.81 844 GLY A O 1
ATOM 6390 N N . GLN A 1 845 ? 8.234 16.832 -13.146 1.00 87.69 845 GLN A N 1
ATOM 6391 C CA . GLN A 1 845 ? 7.262 16.164 -12.268 1.00 87.69 845 GLN A CA 1
ATOM 6392 C C . GLN A 1 845 ? 6.948 14.729 -12.730 1.00 87.69 845 GLN A C 1
ATOM 6394 O O . GLN A 1 845 ? 7.206 14.375 -13.881 1.00 87.69 845 GLN A O 1
ATOM 6399 N N . ASN A 1 846 ? 6.384 13.918 -11.824 1.00 90.62 846 ASN A N 1
ATOM 6400 C CA . ASN A 1 846 ? 5.965 12.528 -12.067 1.00 90.62 846 ASN A CA 1
ATOM 6401 C C . ASN A 1 846 ? 7.064 11.613 -12.623 1.00 90.62 846 ASN A C 1
ATOM 6403 O O . ASN A 1 846 ? 6.821 10.759 -13.467 1.00 90.62 846 ASN A O 1
ATOM 6407 N N . PHE A 1 847 ? 8.283 11.781 -12.115 1.00 91.00 847 PHE A N 1
ATOM 6408 C CA . PHE A 1 847 ? 9.399 10.899 -12.431 1.00 91.00 847 PHE A CA 1
ATOM 6409 C C . PHE A 1 847 ? 9.259 9.572 -11.682 1.00 91.00 847 PHE A C 1
ATOM 6411 O O . PHE A 1 847 ? 9.119 9.580 -10.453 1.00 91.00 847 PHE A O 1
ATOM 6418 N N . VAL A 1 848 ? 9.326 8.449 -12.396 1.00 93.25 848 VAL A N 1
ATOM 6419 C CA . VAL A 1 848 ? 9.228 7.099 -11.822 1.00 93.25 848 VAL A CA 1
ATOM 6420 C C . VAL A 1 848 ? 10.302 6.171 -12.395 1.00 93.25 848 VAL A C 1
ATOM 6422 O O . VAL A 1 848 ? 10.769 6.373 -13.517 1.00 93.25 848 VAL A O 1
ATOM 6425 N N . ALA A 1 849 ? 10.689 5.162 -11.619 1.00 94.38 849 ALA A N 1
ATOM 6426 C CA . ALA A 1 849 ? 11.427 4.000 -12.108 1.00 94.38 849 ALA A CA 1
ATOM 6427 C C . ALA A 1 849 ? 10.483 2.805 -12.205 1.00 94.38 849 ALA A C 1
ATOM 6429 O O . ALA A 1 849 ? 9.731 2.551 -11.265 1.00 94.38 849 ALA A O 1
ATOM 6430 N N . TYR A 1 850 ? 10.547 2.090 -13.320 1.00 94.88 850 TYR A N 1
ATOM 6431 C CA . TYR A 1 850 ? 9.728 0.927 -13.635 1.00 94.88 850 TYR A CA 1
ATOM 6432 C C . TYR A 1 850 ? 10.636 -0.259 -13.987 1.00 94.88 850 TYR A C 1
ATOM 6434 O O . TYR A 1 850 ? 11.563 -0.095 -14.777 1.00 94.88 850 TYR A O 1
ATOM 6442 N N . GLY A 1 851 ? 10.428 -1.416 -13.358 1.00 94.12 851 GLY A N 1
ATOM 6443 C CA . GLY A 1 851 ? 11.210 -2.635 -13.589 1.00 94.12 851 GLY A CA 1
ATOM 6444 C C . GLY A 1 851 ? 11.664 -3.313 -12.292 1.00 94.12 85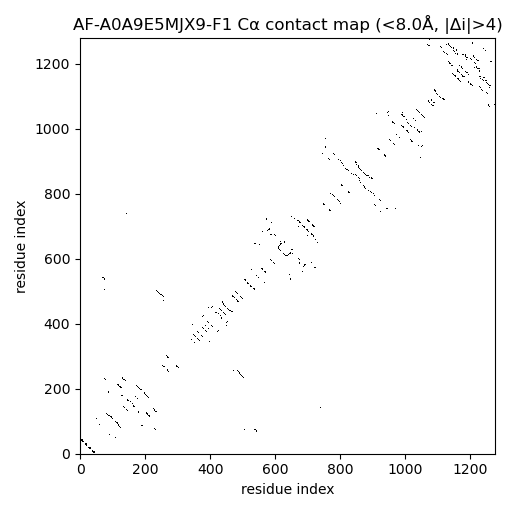1 GLY A C 1
ATOM 6445 O O . GLY A 1 851 ? 10.951 -3.312 -11.284 1.00 94.12 851 GLY A O 1
ATOM 6446 N N . ASP A 1 852 ? 12.865 -3.893 -12.320 1.00 92.00 852 ASP A N 1
ATOM 6447 C CA . ASP A 1 852 ? 13.511 -4.561 -11.180 1.00 92.00 852 ASP A CA 1
ATOM 6448 C C . ASP A 1 852 ? 15.042 -4.359 -11.206 1.00 92.00 852 ASP A C 1
ATOM 6450 O O . ASP A 1 852 ? 15.574 -3.757 -12.146 1.00 92.00 852 ASP A O 1
ATOM 6454 N N . ASP A 1 853 ? 15.772 -4.840 -10.187 1.00 89.62 853 ASP A N 1
ATOM 6455 C CA . ASP A 1 853 ? 17.230 -4.652 -10.097 1.00 89.62 853 ASP A CA 1
ATOM 6456 C C . ASP A 1 853 ? 17.961 -5.095 -11.376 1.00 89.62 853 ASP A C 1
ATOM 6458 O O . ASP A 1 853 ? 17.861 -6.234 -11.830 1.00 89.62 853 ASP A O 1
ATOM 6462 N N . GLY A 1 854 ? 18.730 -4.171 -11.956 1.00 87.56 854 GLY A N 1
ATOM 6463 C CA . GLY A 1 854 ? 19.459 -4.374 -13.210 1.00 87.56 854 GLY A CA 1
ATOM 6464 C C . GLY A 1 854 ? 18.668 -4.094 -14.496 1.00 87.56 854 GLY A C 1
ATOM 6465 O O . GLY A 1 854 ? 19.298 -4.019 -15.548 1.00 87.56 854 GLY A O 1
ATOM 6466 N N . ARG A 1 855 ? 17.346 -3.882 -14.429 1.00 92.06 855 ARG A N 1
ATOM 6467 C CA . ARG A 1 855 ? 16.467 -3.598 -15.585 1.00 92.06 855 ARG A CA 1
ATOM 6468 C C . ARG A 1 855 ? 15.522 -2.410 -15.362 1.00 92.06 855 ARG A C 1
ATOM 6470 O O . ARG A 1 855 ? 14.396 -2.395 -15.843 1.00 92.06 855 ARG A O 1
ATOM 6477 N N . TRP A 1 856 ? 15.977 -1.411 -14.610 1.00 93.56 856 TRP A N 1
ATOM 6478 C CA . TRP A 1 856 ? 15.202 -0.201 -14.333 1.00 93.56 856 TRP A CA 1
ATOM 6479 C C . TRP A 1 856 ? 15.068 0.702 -15.573 1.00 93.56 856 TRP A C 1
ATOM 6481 O O . TRP A 1 856 ? 16.055 1.273 -16.043 1.00 93.56 856 TRP A O 1
ATOM 6491 N N . GLU A 1 857 ? 13.839 0.907 -16.046 1.00 94.25 857 GLU A N 1
ATOM 6492 C CA . GLU A 1 857 ? 13.466 1.980 -16.971 1.00 94.25 857 GLU A CA 1
ATOM 6493 C C . GLU A 1 857 ? 13.101 3.247 -16.186 1.00 94.25 857 GLU A C 1
ATOM 6495 O O . GLU A 1 857 ? 12.353 3.196 -15.209 1.00 94.25 857 GLU A O 1
ATOM 6500 N N . LEU A 1 858 ? 13.593 4.407 -16.626 1.00 92.44 858 LEU A N 1
ATOM 6501 C CA . LEU A 1 858 ? 13.144 5.696 -16.106 1.00 92.44 858 LEU A CA 1
ATOM 6502 C C . LEU A 1 858 ? 12.089 6.299 -17.037 1.00 92.44 858 LEU A C 1
ATOM 6504 O O . LEU A 1 858 ? 12.348 6.516 -18.222 1.00 92.44 858 LEU A O 1
ATOM 6508 N N . MET A 1 859 ? 10.923 6.632 -16.486 1.00 92.69 859 MET A N 1
ATOM 6509 C CA . MET A 1 859 ? 9.797 7.173 -17.250 1.00 92.69 859 MET A CA 1
ATOM 6510 C C . MET A 1 859 ? 9.072 8.307 -16.506 1.00 92.69 859 MET A C 1
ATOM 6512 O O . MET A 1 859 ? 9.307 8.570 -15.321 1.00 92.69 859 MET A O 1
ATOM 6516 N N . ARG A 1 860 ? 8.189 9.012 -17.216 1.00 92.69 860 ARG A N 1
ATOM 6517 C CA . ARG A 1 860 ? 7.232 9.985 -16.665 1.00 92.69 860 ARG A CA 1
ATOM 6518 C C . ARG A 1 860 ? 5.832 9.714 -17.200 1.00 92.69 860 ARG A C 1
ATOM 6520 O O . ARG A 1 860 ? 5.698 9.110 -18.257 1.00 92.69 860 ARG A O 1
ATOM 6527 N N . TYR A 1 861 ? 4.813 10.193 -16.492 1.00 94.44 861 TYR A N 1
ATOM 6528 C CA . TYR A 1 861 ? 3.408 10.073 -16.892 1.00 94.44 861 TYR A CA 1
ATOM 6529 C C . TYR A 1 861 ? 2.651 11.393 -16.697 1.00 94.44 861 TYR A C 1
ATOM 6531 O O . TYR A 1 861 ? 2.988 12.190 -15.810 1.00 94.44 861 TYR A O 1
ATOM 6539 N N . ILE A 1 862 ? 1.622 11.607 -17.520 1.00 94.69 862 ILE A N 1
ATOM 6540 C CA . ILE A 1 862 ? 0.722 12.766 -17.439 1.00 94.69 862 ILE A CA 1
ATOM 6541 C C . ILE A 1 862 ? -0.462 12.429 -16.540 1.00 94.69 862 ILE A C 1
ATOM 6543 O O . ILE A 1 862 ? -0.685 13.119 -15.548 1.00 94.69 862 ILE A O 1
ATOM 6547 N N . ASP A 1 863 ? -1.185 11.358 -16.858 1.00 94.38 863 ASP A N 1
ATOM 6548 C CA . ASP A 1 863 ? -2.450 11.025 -16.214 1.00 94.38 863 ASP A CA 1
ATOM 6549 C C . ASP A 1 863 ? -2.318 9.773 -15.343 1.00 94.38 863 ASP A C 1
ATOM 6551 O O . ASP A 1 863 ? -1.627 8.820 -15.702 1.00 94.38 863 ASP A O 1
ATOM 6555 N N . ALA A 1 864 ? -2.988 9.795 -14.192 1.00 95.50 864 ALA A N 1
ATOM 6556 C CA . ALA A 1 864 ? -3.210 8.653 -13.319 1.00 95.50 864 ALA A CA 1
ATOM 6557 C C . ALA A 1 864 ? -4.713 8.560 -13.018 1.00 95.50 864 ALA A C 1
ATOM 6559 O O . ALA A 1 864 ? -5.265 9.407 -12.311 1.00 95.50 864 ALA A O 1
ATOM 6560 N N . ALA A 1 865 ? -5.384 7.562 -13.589 1.00 93.31 865 ALA A N 1
ATOM 6561 C CA . ALA A 1 865 ? -6.822 7.355 -13.445 1.00 93.31 865 ALA A CA 1
ATOM 6562 C C . ALA A 1 865 ? -7.103 6.137 -12.559 1.00 93.31 865 ALA A C 1
ATOM 6564 O O . ALA A 1 865 ? -6.659 5.035 -12.861 1.00 93.31 865 ALA A O 1
ATOM 6565 N N . ALA A 1 866 ? -7.840 6.326 -11.463 1.00 89.50 866 ALA A N 1
ATOM 6566 C CA . ALA A 1 866 ? -8.257 5.224 -10.599 1.00 89.50 866 ALA A CA 1
ATOM 6567 C C . ALA A 1 866 ? -9.446 4.464 -11.209 1.00 89.50 866 ALA A C 1
ATOM 6569 O O . ALA A 1 866 ? -10.448 5.071 -11.598 1.00 89.50 866 ALA A O 1
ATOM 6570 N N . ASN A 1 867 ? -9.349 3.138 -11.239 1.00 85.12 867 ASN A N 1
ATOM 6571 C CA . ASN A 1 867 ? -10.369 2.231 -11.751 1.00 85.12 867 ASN A CA 1
ATOM 6572 C C . ASN A 1 867 ? -11.249 1.676 -10.620 1.00 85.12 867 ASN A C 1
ATOM 6574 O O . ASN A 1 867 ? -10.869 1.651 -9.449 1.00 85.12 867 ASN A O 1
ATOM 6578 N N . ALA A 1 868 ? -12.447 1.198 -10.969 1.00 68.38 868 ALA A N 1
ATOM 6579 C CA . ALA A 1 868 ? -13.411 0.659 -10.001 1.00 68.38 868 ALA A CA 1
ATOM 6580 C C . ALA A 1 868 ? -12.970 -0.670 -9.351 1.00 68.38 868 ALA A C 1
ATOM 6582 O O . ALA A 1 868 ? -13.535 -1.066 -8.334 1.00 68.38 868 ALA A O 1
ATOM 6583 N N . ASP A 1 869 ? -11.985 -1.352 -9.937 1.00 67.62 869 ASP A N 1
ATOM 6584 C CA . ASP A 1 869 ? -11.381 -2.589 -9.429 1.00 67.62 869 ASP A CA 1
ATOM 6585 C C . ASP A 1 869 ? -10.222 -2.345 -8.441 1.00 67.62 869 ASP A C 1
ATOM 6587 O O . ASP A 1 869 ? -9.667 -3.301 -7.904 1.00 67.62 869 ASP A O 1
ATOM 6591 N N . GLY A 1 870 ? -9.875 -1.078 -8.176 1.00 72.88 870 GLY A N 1
ATOM 6592 C CA . GLY A 1 870 ? -8.784 -0.686 -7.281 1.00 72.88 870 GLY A CA 1
ATOM 6593 C C . GLY A 1 870 ? -7.418 -0.528 -7.960 1.00 72.88 870 GLY A C 1
ATOM 6594 O O . GLY A 1 870 ? -6.451 -0.176 -7.283 1.00 72.88 870 GLY A O 1
ATOM 6595 N N . THR A 1 871 ? -7.317 -0.744 -9.275 1.00 87.31 871 THR A N 1
ATOM 6596 C CA . THR A 1 871 ? -6.102 -0.448 -10.053 1.00 87.31 871 THR A CA 1
ATOM 6597 C C . THR A 1 871 ? -6.031 1.030 -10.456 1.00 87.31 871 THR A C 1
ATOM 6599 O O . THR A 1 871 ? -7.025 1.757 -10.409 1.00 87.31 871 THR A O 1
ATOM 6602 N N . VAL A 1 872 ? -4.845 1.499 -10.848 1.00 91.31 872 VAL A N 1
ATOM 6603 C CA . VAL A 1 872 ? -4.620 2.836 -11.412 1.00 91.31 872 VAL A CA 1
ATOM 6604 C C . VAL A 1 872 ? -4.016 2.689 -12.803 1.00 91.31 872 VAL A C 1
ATOM 6606 O O . VAL A 1 872 ? -3.006 2.010 -12.967 1.00 91.31 872 VAL A O 1
ATOM 6609 N N . THR A 1 873 ? -4.604 3.343 -13.797 1.00 95.44 873 THR A N 1
ATOM 6610 C CA . THR A 1 873 ? -4.075 3.402 -15.162 1.00 95.44 873 THR A CA 1
ATOM 6611 C C . THR A 1 873 ? -3.212 4.647 -15.326 1.00 95.44 873 THR A C 1
ATOM 6613 O O . THR A 1 873 ? -3.678 5.765 -15.094 1.00 95.44 873 THR A O 1
ATOM 6616 N N . LEU A 1 874 ? -1.953 4.460 -15.724 1.00 95.62 874 LEU A N 1
ATOM 6617 C CA . LEU A 1 874 ? -1.036 5.536 -16.092 1.00 95.62 874 LEU A CA 1
ATOM 6618 C C . LEU A 1 874 ? -1.002 5.707 -17.612 1.00 95.62 874 LEU A C 1
ATOM 6620 O O . LEU A 1 874 ? -0.773 4.736 -18.334 1.00 95.62 874 LEU A O 1
ATOM 6624 N N . SER A 1 875 ? -1.166 6.940 -18.094 1.00 94.69 875 SER A N 1
ATOM 6625 C CA . SER A 1 875 ? -1.166 7.257 -19.529 1.00 94.69 875 SER A CA 1
ATOM 6626 C C . SER A 1 875 ? -0.436 8.569 -19.850 1.00 94.69 875 SER A C 1
ATOM 6628 O O . SER A 1 875 ? -0.115 9.379 -18.971 1.00 94.69 875 SER A O 1
ATOM 6630 N N . GLY A 1 876 ? -0.126 8.773 -21.137 1.00 93.19 876 GLY A N 1
ATOM 6631 C CA . GLY A 1 876 ? 0.701 9.896 -21.593 1.00 93.19 876 GLY A CA 1
ATOM 6632 C C . GLY A 1 876 ? 2.146 9.742 -21.120 1.00 93.19 876 GLY A C 1
ATOM 6633 O O . GLY A 1 876 ? 2.656 10.574 -20.370 1.00 93.19 876 GLY A O 1
ATOM 6634 N N . LEU A 1 877 ? 2.773 8.635 -21.507 1.00 92.94 877 LEU A N 1
ATOM 6635 C CA . LEU A 1 877 ? 4.047 8.174 -20.976 1.00 92.94 877 LEU A CA 1
ATOM 6636 C C . LEU A 1 877 ? 5.224 8.777 -21.754 1.00 92.94 877 LEU A C 1
ATOM 6638 O O . LEU A 1 877 ? 5.226 8.811 -22.980 1.00 92.94 877 LEU A O 1
ATOM 6642 N N . LEU A 1 878 ? 6.259 9.221 -21.046 1.00 92.12 878 LEU A N 1
ATOM 6643 C CA . LEU A 1 878 ? 7.561 9.557 -21.626 1.00 92.12 878 LEU A CA 1
ATOM 6644 C C . LEU A 1 878 ? 8.585 8.545 -21.118 1.00 92.12 878 LEU A C 1
ATOM 6646 O O . LEU A 1 878 ? 8.846 8.498 -19.916 1.00 92.12 878 LEU A O 1
ATOM 6650 N N . ARG A 1 879 ? 9.135 7.741 -22.024 1.00 92.38 879 ARG A N 1
ATOM 6651 C CA . ARG A 1 879 ? 9.823 6.480 -21.721 1.00 92.38 879 ARG A CA 1
ATOM 6652 C C . ARG A 1 879 ? 11.317 6.518 -22.040 1.00 92.38 879 ARG A C 1
ATOM 6654 O O . ARG A 1 879 ? 11.792 7.450 -22.685 1.00 92.38 879 ARG A O 1
ATOM 6661 N N . GLY A 1 880 ? 12.069 5.537 -21.535 1.00 90.00 880 GLY A N 1
ATOM 6662 C CA . GLY A 1 880 ? 13.498 5.362 -21.846 1.00 90.00 880 GLY A CA 1
ATOM 6663 C C . GLY A 1 880 ? 14.419 6.530 -21.448 1.00 90.00 880 GLY A C 1
ATOM 6664 O O . GLY A 1 880 ? 15.495 6.715 -22.029 1.00 90.00 880 GLY A O 1
ATOM 6665 N N . LEU A 1 881 ? 14.029 7.343 -20.461 1.00 89.19 881 LEU A N 1
ATOM 6666 C CA . LEU A 1 881 ? 14.764 8.548 -20.074 1.00 89.19 881 LEU A CA 1
ATOM 6667 C C . LEU A 1 881 ? 16.158 8.215 -19.533 1.00 89.19 881 LEU A C 1
ATOM 6669 O O . LEU A 1 881 ? 16.373 7.177 -18.912 1.00 89.19 881 LEU A O 1
ATOM 6673 N N . ARG A 1 882 ? 17.112 9.140 -19.711 1.00 86.69 882 ARG A N 1
ATOM 6674 C CA . ARG A 1 882 ? 18.485 9.016 -19.173 1.00 86.69 882 ARG A CA 1
ATOM 6675 C C . ARG A 1 882 ? 19.205 7.731 -19.616 1.00 86.69 882 ARG A C 1
ATOM 6677 O O . ARG A 1 882 ? 19.918 7.123 -18.825 1.00 86.69 882 ARG A O 1
ATOM 6684 N N . ASP A 1 883 ? 19.033 7.368 -20.890 1.00 87.12 883 ASP A N 1
ATOM 6685 C CA . ASP A 1 883 ? 19.698 6.220 -21.526 1.00 87.12 883 ASP A CA 1
ATOM 6686 C C . ASP A 1 883 ? 19.261 4.861 -20.951 1.00 87.12 883 ASP A C 1
ATOM 6688 O O . ASP A 1 883 ? 20.068 3.963 -20.708 1.00 87.12 883 ASP A O 1
ATOM 6692 N N . THR A 1 884 ? 17.952 4.735 -20.705 1.00 91.19 884 THR A N 1
ATOM 6693 C CA . THR A 1 884 ? 17.301 3.493 -20.250 1.00 91.19 884 THR A CA 1
ATOM 6694 C C . THR A 1 884 ? 16.423 2.851 -21.327 1.00 91.19 884 THR A C 1
ATOM 6696 O O . THR A 1 884 ? 15.668 1.925 -21.040 1.00 91.19 884 THR A O 1
ATOM 6699 N N . VAL A 1 885 ? 16.542 3.303 -22.583 1.00 89.12 885 VAL A N 1
ATOM 6700 C CA . VAL A 1 885 ? 15.741 2.816 -23.720 1.00 89.12 885 VAL A CA 1
ATOM 6701 C C . VAL A 1 885 ? 15.901 1.310 -23.953 1.00 89.12 885 VAL A C 1
ATOM 6703 O O . VAL A 1 885 ? 14.924 0.638 -24.277 1.00 89.12 885 VAL A O 1
ATOM 6706 N N . GLN A 1 886 ? 17.085 0.745 -23.681 1.00 86.50 886 GLN A N 1
ATOM 6707 C CA . GLN A 1 886 ? 17.341 -0.695 -23.803 1.00 86.50 886 GLN A CA 1
ATOM 6708 C C . GLN A 1 886 ? 16.480 -1.572 -22.878 1.00 86.50 886 GLN A C 1
ATOM 6710 O O . GLN A 1 886 ? 16.356 -2.766 -23.130 1.00 86.50 886 GLN A O 1
ATOM 6715 N N . TYR A 1 887 ? 15.891 -1.004 -21.819 1.00 90.19 887 TYR A N 1
ATOM 6716 C CA . TYR A 1 887 ? 15.049 -1.744 -20.874 1.00 90.19 887 TYR A CA 1
ATOM 6717 C C . TYR A 1 887 ? 13.554 -1.671 -21.211 1.00 90.19 887 TYR A C 1
ATOM 6719 O O . TYR A 1 887 ? 12.766 -2.421 -20.643 1.00 90.19 887 TYR A O 1
ATOM 6727 N N . THR A 1 888 ? 13.146 -0.820 -22.162 1.00 90.94 888 THR A N 1
ATOM 6728 C CA . THR A 1 888 ? 11.725 -0.596 -22.497 1.00 90.94 888 THR A CA 1
ATOM 6729 C C . THR A 1 888 ? 10.993 -1.861 -22.946 1.00 90.94 888 THR A C 1
ATOM 6731 O O . THR A 1 888 ? 9.789 -1.970 -22.735 1.00 90.94 888 THR A O 1
ATOM 6734 N N . GLY A 1 889 ? 11.710 -2.813 -23.551 1.00 87.94 889 GLY A N 1
ATOM 6735 C CA . GLY A 1 889 ? 11.178 -4.097 -24.012 1.00 87.94 889 GLY A CA 1
ATOM 6736 C C . GLY A 1 889 ? 11.461 -5.288 -23.090 1.00 87.94 889 GLY A C 1
ATOM 6737 O O . GLY A 1 889 ? 11.209 -6.417 -23.498 1.00 87.94 889 GLY A O 1
ATOM 6738 N N . THR A 1 890 ? 12.022 -5.072 -21.892 1.00 91.38 890 THR A N 1
ATOM 6739 C CA . THR A 1 890 ? 12.436 -6.149 -20.963 1.00 91.38 890 THR A CA 1
ATOM 6740 C C . THR A 1 890 ? 11.551 -6.266 -19.717 1.00 91.38 890 THR A C 1
ATOM 6742 O O . THR A 1 890 ? 11.958 -6.868 -18.722 1.00 91.38 890 THR A O 1
ATOM 6745 N N . HIS A 1 891 ? 10.373 -5.643 -19.741 1.00 92.31 891 HIS A N 1
ATOM 6746 C CA . HIS A 1 891 ? 9.446 -5.634 -18.610 1.00 92.31 891 HIS A CA 1
ATOM 6747 C C . HIS A 1 891 ? 8.631 -6.917 -18.515 1.00 92.31 891 HIS A C 1
ATOM 6749 O O . HIS A 1 891 ? 8.303 -7.548 -19.520 1.00 92.31 891 HIS A O 1
ATOM 6755 N N . GLU A 1 892 ? 8.277 -7.273 -17.288 1.00 90.62 892 GLU A N 1
ATOM 6756 C CA . GLU A 1 892 ? 7.479 -8.442 -16.940 1.00 90.62 892 GLU A CA 1
ATOM 6757 C C . GLU A 1 892 ? 6.286 -8.026 -16.063 1.00 90.62 892 GLU A C 1
ATOM 6759 O O . GLU A 1 892 ? 6.305 -7.005 -15.370 1.00 90.62 892 GLU A O 1
ATOM 6764 N N . ALA A 1 893 ? 5.201 -8.803 -16.105 1.00 86.75 893 ALA A N 1
ATOM 6765 C CA . ALA A 1 893 ? 4.054 -8.559 -15.237 1.00 86.75 893 ALA A CA 1
ATOM 6766 C C . ALA A 1 893 ? 4.475 -8.807 -13.780 1.00 86.75 893 ALA A C 1
ATOM 6768 O O . ALA A 1 893 ? 5.112 -9.818 -13.483 1.00 86.75 893 ALA A O 1
ATOM 6769 N N . GLY A 1 894 ? 4.118 -7.901 -12.869 1.00 87.12 894 GLY A N 1
ATOM 6770 C CA . GLY A 1 894 ? 4.617 -7.909 -11.491 1.00 87.12 894 GLY A CA 1
ATOM 6771 C C . GLY A 1 894 ? 5.830 -7.004 -11.243 1.00 87.12 894 GLY A C 1
ATOM 6772 O O . GLY A 1 894 ? 6.302 -6.926 -10.106 1.00 87.12 894 GLY A O 1
ATOM 6773 N N . ASP A 1 895 ? 6.316 -6.288 -12.259 1.00 92.75 895 ASP A N 1
ATOM 6774 C CA . ASP A 1 895 ? 7.398 -5.314 -12.103 1.00 92.75 895 ASP A CA 1
ATOM 6775 C C . ASP A 1 895 ? 7.027 -4.153 -11.182 1.00 92.75 895 ASP A C 1
ATOM 6777 O O . ASP A 1 895 ? 5.879 -3.708 -11.113 1.00 92.75 895 ASP A O 1
ATOM 6781 N N . ARG A 1 896 ? 8.022 -3.624 -10.468 1.00 92.94 896 ARG A N 1
ATOM 6782 C CA . ARG A 1 896 ? 7.812 -2.545 -9.500 1.00 92.94 896 ARG A CA 1
ATOM 6783 C C . ARG A 1 896 ? 7.799 -1.200 -10.208 1.00 92.94 896 ARG A C 1
ATOM 6785 O O . ARG A 1 896 ? 8.602 -0.954 -11.104 1.00 92.94 896 ARG A O 1
ATOM 6792 N N . ILE A 1 897 ? 6.947 -0.294 -9.738 1.00 94.38 897 ILE A N 1
ATOM 6793 C CA . ILE A 1 897 ? 6.951 1.113 -10.137 1.00 94.38 897 ILE A CA 1
ATOM 6794 C C . ILE A 1 897 ? 7.115 2.009 -8.909 1.00 94.38 897 ILE A C 1
ATOM 6796 O O . ILE A 1 897 ? 6.327 1.967 -7.967 1.00 94.38 897 ILE A O 1
ATOM 6800 N N . ILE A 1 898 ? 8.169 2.822 -8.900 1.00 93.31 898 ILE A N 1
ATOM 6801 C CA . ILE A 1 898 ? 8.572 3.638 -7.751 1.00 93.31 898 ILE A CA 1
ATOM 6802 C C . ILE A 1 898 ? 8.616 5.104 -8.163 1.00 93.31 898 ILE A C 1
ATOM 6804 O O . ILE A 1 898 ? 9.315 5.463 -9.111 1.00 93.31 898 ILE A O 1
ATOM 6808 N N . LYS A 1 899 ? 7.914 5.981 -7.437 1.00 91.75 899 LYS A N 1
ATOM 6809 C CA . LYS A 1 899 ? 7.974 7.428 -7.685 1.00 91.75 899 LYS A CA 1
ATOM 6810 C C . LYS A 1 899 ? 9.249 8.014 -7.091 1.00 91.75 899 LYS A C 1
ATOM 6812 O O . LYS A 1 899 ? 9.490 7.916 -5.892 1.00 91.75 899 LYS A O 1
ATOM 6817 N N . ILE A 1 900 ? 10.043 8.663 -7.937 1.00 87.81 900 ILE A N 1
ATOM 6818 C CA . ILE A 1 900 ? 11.337 9.251 -7.565 1.00 87.81 900 ILE A CA 1
ATOM 6819 C C . ILE A 1 900 ? 11.226 10.769 -7.359 1.00 87.81 900 ILE A C 1
ATOM 6821 O O . ILE A 1 900 ? 12.045 11.373 -6.674 1.00 87.81 900 ILE A O 1
ATOM 6825 N N . SER A 1 901 ? 10.193 11.415 -7.905 1.00 74.94 901 SER A N 1
ATOM 6826 C CA . SER A 1 901 ? 9.966 12.849 -7.686 1.00 74.94 901 SER A CA 1
ATOM 6827 C C . SER A 1 901 ? 9.496 13.163 -6.254 1.00 74.94 901 SER A C 1
ATOM 6829 O O . SER A 1 901 ? 8.601 12.491 -5.739 1.00 74.94 901 SER A O 1
ATOM 6831 N N . GLY A 1 902 ? 10.012 14.244 -5.656 1.00 66.94 902 GLY A N 1
ATOM 6832 C CA . GLY A 1 902 ? 9.633 14.712 -4.313 1.00 66.94 902 GLY A CA 1
ATOM 6833 C C . GLY A 1 902 ? 10.375 13.981 -3.186 1.00 66.94 902 GLY A C 1
ATOM 6834 O O . GLY A 1 902 ? 11.477 13.490 -3.388 1.00 66.94 902 GLY A O 1
ATOM 6835 N N . ASN A 1 903 ? 9.765 13.876 -1.999 1.00 63.81 903 ASN A N 1
ATOM 6836 C CA . ASN A 1 903 ? 10.348 13.169 -0.842 1.00 63.81 903 ASN A CA 1
ATOM 6837 C C . ASN A 1 903 ? 10.120 11.639 -0.879 1.00 63.81 903 ASN A C 1
ATOM 6839 O O . ASN A 1 903 ? 10.236 10.979 0.148 1.00 63.81 903 ASN A O 1
ATOM 6843 N N . SER A 1 904 ? 9.740 11.074 -2.032 1.00 72.00 904 SER A N 1
ATOM 6844 C CA . SER A 1 904 ? 9.367 9.654 -2.162 1.00 72.00 904 SER A CA 1
ATOM 6845 C C . SER A 1 904 ? 10.555 8.700 -2.313 1.00 72.00 904 SER A C 1
ATOM 6847 O O . SER A 1 904 ? 10.373 7.506 -2.114 1.00 72.00 904 SER A O 1
ATOM 6849 N N . ALA A 1 905 ? 11.760 9.188 -2.612 1.00 83.38 905 ALA A N 1
ATOM 6850 C CA . ALA A 1 905 ? 12.976 8.377 -2.644 1.00 83.38 905 ALA A CA 1
ATOM 6851 C C . ALA A 1 905 ? 14.108 9.085 -1.887 1.00 83.38 905 ALA A C 1
ATOM 6853 O O . ALA A 1 905 ? 14.265 10.301 -1.987 1.00 83.38 905 ALA A O 1
ATOM 6854 N N . ALA A 1 906 ? 14.899 8.325 -1.131 1.00 87.62 906 ALA A N 1
ATOM 6855 C CA . ALA A 1 906 ? 16.048 8.829 -0.384 1.00 87.62 906 ALA A CA 1
ATOM 6856 C C . ALA A 1 906 ? 17.365 8.418 -1.051 1.00 87.62 906 ALA A C 1
ATOM 6858 O O . ALA A 1 906 ? 17.489 7.311 -1.573 1.00 87.62 906 ALA A O 1
ATOM 6859 N N . LEU A 1 907 ? 18.367 9.298 -0.992 1.00 89.31 907 LEU A N 1
ATOM 6860 C CA . LEU A 1 907 ? 19.717 9.003 -1.464 1.00 89.31 907 LEU A CA 1
ATOM 6861 C C . LEU A 1 907 ? 20.504 8.247 -0.389 1.00 89.31 907 LEU A C 1
ATOM 6863 O O . LEU A 1 907 ? 20.631 8.723 0.739 1.00 89.31 907 LEU A O 1
ATOM 6867 N N . VAL A 1 908 ? 21.064 7.094 -0.745 1.00 90.44 908 VAL A N 1
ATOM 6868 C CA . VAL A 1 908 ? 21.848 6.241 0.152 1.00 90.44 908 VAL A CA 1
ATOM 6869 C C . VAL A 1 908 ? 23.319 6.300 -0.243 1.00 90.44 908 VAL A C 1
ATOM 6871 O O . VAL A 1 908 ? 23.687 5.986 -1.373 1.00 90.44 908 VAL A O 1
ATOM 6874 N N . GLY A 1 909 ? 24.181 6.671 0.705 1.00 88.50 909 GLY A N 1
ATOM 6875 C CA . GLY A 1 909 ? 25.627 6.735 0.489 1.00 88.50 909 GLY A CA 1
ATOM 6876 C C . GLY A 1 909 ? 26.277 5.353 0.330 1.00 88.50 909 GLY A C 1
ATOM 6877 O O . GLY A 1 909 ? 26.173 4.476 1.200 1.00 88.50 909 GLY A O 1
ATOM 6878 N N . ALA A 1 910 ? 27.023 5.175 -0.755 1.00 86.56 910 ALA A N 1
ATOM 6879 C CA . ALA A 1 910 ? 27.818 3.992 -1.057 1.00 86.56 910 ALA A CA 1
ATOM 6880 C C . ALA A 1 910 ? 29.327 4.294 -1.001 1.00 86.56 910 ALA A C 1
ATOM 6882 O O . ALA A 1 910 ? 29.763 5.439 -0.904 1.00 86.56 910 ALA A O 1
ATOM 6883 N N . ASN A 1 911 ? 30.148 3.243 -1.023 1.00 85.62 911 ASN A N 1
ATOM 6884 C CA . ASN A 1 911 ? 31.604 3.367 -1.052 1.00 85.62 911 ASN A CA 1
ATOM 6885 C C . ASN A 1 911 ? 32.135 2.842 -2.391 1.00 85.62 911 ASN A C 1
ATOM 6887 O O . ASN A 1 911 ? 31.889 1.685 -2.726 1.00 85.62 911 ASN A O 1
ATOM 6891 N N . ILE A 1 912 ? 32.907 3.669 -3.106 1.00 85.50 912 ILE A N 1
ATOM 6892 C CA . ILE A 1 912 ? 33.525 3.337 -4.404 1.00 85.50 912 ILE A CA 1
ATOM 6893 C C . ILE A 1 912 ? 34.367 2.054 -4.323 1.00 85.50 912 ILE A C 1
ATOM 6895 O O . ILE A 1 912 ? 34.369 1.257 -5.252 1.00 85.50 912 ILE A O 1
ATOM 6899 N N . GLN A 1 913 ? 35.035 1.790 -3.196 1.00 85.06 913 GLN A N 1
ATOM 6900 C CA . GLN A 1 913 ? 35.860 0.586 -3.022 1.00 85.06 913 GLN A CA 1
ATOM 6901 C C . GLN A 1 913 ? 35.053 -0.721 -2.993 1.00 85.06 913 GLN A C 1
ATOM 6903 O O . GLN A 1 913 ? 35.638 -1.795 -3.095 1.00 85.06 913 GLN A O 1
ATOM 6908 N N . ARG A 1 914 ? 33.729 -0.643 -2.807 1.00 80.44 914 ARG A N 1
ATOM 6909 C CA . ARG A 1 914 ? 32.815 -1.796 -2.768 1.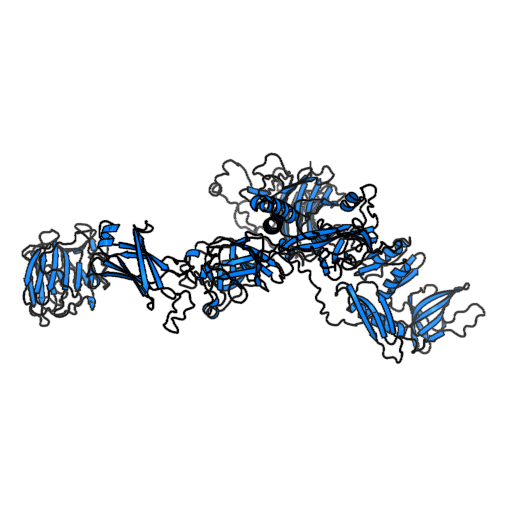00 80.44 914 ARG A CA 1
ATOM 6910 C C . ARG A 1 914 ? 31.899 -1.860 -3.995 1.00 80.44 914 ARG A C 1
ATOM 6912 O O . ARG A 1 914 ? 30.901 -2.572 -3.959 1.00 80.44 914 ARG A O 1
ATOM 6919 N N . LEU A 1 915 ? 32.218 -1.127 -5.061 1.00 87.81 915 LEU A N 1
ATOM 6920 C CA . LEU A 1 915 ? 31.488 -1.208 -6.323 1.00 87.81 915 LEU A CA 1
ATOM 6921 C C . LEU A 1 915 ? 31.493 -2.653 -6.855 1.00 87.81 915 LEU A C 1
ATOM 6923 O O . LEU A 1 915 ? 32.534 -3.308 -6.862 1.00 87.81 915 LEU A O 1
ATOM 6927 N N . GLY A 1 916 ? 30.330 -3.164 -7.262 1.00 87.31 916 GLY A N 1
ATOM 6928 C CA . GLY A 1 916 ? 30.167 -4.540 -7.743 1.00 87.31 916 GLY A CA 1
ATOM 6929 C C . GLY A 1 916 ? 30.235 -5.621 -6.655 1.00 87.31 916 GLY A C 1
ATOM 6930 O O . GLY A 1 916 ? 30.142 -6.804 -6.974 1.00 87.31 916 GLY A O 1
ATOM 6931 N N . VAL A 1 917 ? 30.371 -5.247 -5.376 1.00 88.25 917 VAL A N 1
ATOM 6932 C CA . VAL A 1 917 ? 30.372 -6.183 -4.243 1.00 88.25 917 VAL A CA 1
ATOM 6933 C C . VAL A 1 917 ? 28.977 -6.245 -3.627 1.00 88.25 917 VAL A C 1
ATOM 6935 O O . VAL A 1 917 ? 28.421 -5.220 -3.233 1.00 88.25 917 VAL A O 1
ATOM 6938 N N . GLN A 1 918 ? 28.431 -7.453 -3.497 1.00 88.44 918 GLN A N 1
ATOM 6939 C CA . GLN A 1 918 ? 27.150 -7.676 -2.829 1.00 88.44 918 GLN A CA 1
ATOM 6940 C C . GLN A 1 918 ? 27.255 -7.356 -1.329 1.00 88.44 918 GLN A C 1
ATOM 6942 O O . GLN A 1 918 ? 28.197 -7.766 -0.646 1.00 88.44 918 GLN A O 1
ATOM 6947 N N . SER A 1 919 ? 26.271 -6.626 -0.814 1.00 88.62 919 SER A N 1
ATOM 6948 C CA . SER A 1 919 ? 26.110 -6.314 0.606 1.00 88.62 919 SER A CA 1
ATOM 6949 C C . SER A 1 919 ? 24.720 -6.736 1.076 1.00 88.62 919 SER A C 1
ATOM 6951 O O . SER A 1 919 ? 23.776 -6.751 0.291 1.00 88.62 919 SER A O 1
ATOM 6953 N N . LEU A 1 920 ? 24.601 -7.071 2.362 1.00 91.62 920 LEU A N 1
ATOM 6954 C CA . LEU A 1 920 ? 23.315 -7.348 2.998 1.00 91.62 920 LEU A CA 1
ATOM 6955 C C . LEU A 1 920 ? 22.748 -6.071 3.612 1.00 91.62 920 LEU A C 1
ATOM 6957 O O . LEU A 1 920 ? 23.476 -5.297 4.248 1.00 91.62 920 LEU A O 1
ATOM 6961 N N . TYR A 1 921 ? 21.447 -5.890 3.436 1.00 91.88 921 TYR A N 1
ATOM 6962 C CA . TYR A 1 921 ? 20.682 -4.767 3.948 1.00 91.88 921 TYR A CA 1
ATOM 6963 C C . TYR A 1 921 ? 19.491 -5.270 4.754 1.00 91.88 921 TYR A C 1
ATOM 6965 O O . TYR A 1 921 ? 18.945 -6.325 4.455 1.00 91.88 921 TYR A O 1
ATOM 6973 N N . LYS A 1 922 ? 19.096 -4.504 5.769 1.00 91.44 922 LYS A N 1
ATOM 6974 C CA . LYS A 1 922 ? 17.863 -4.713 6.534 1.00 91.44 922 LYS A CA 1
ATOM 6975 C C . LYS A 1 922 ? 17.049 -3.429 6.514 1.00 91.44 922 LYS A C 1
ATOM 6977 O O . LYS A 1 922 ? 17.608 -2.351 6.728 1.00 91.44 922 LYS A O 1
ATOM 6982 N N . ALA A 1 923 ? 15.753 -3.547 6.262 1.00 89.75 923 ALA A N 1
ATOM 6983 C CA . ALA A 1 923 ? 14.800 -2.457 6.402 1.00 89.75 923 ALA A CA 1
ATOM 6984 C C . ALA A 1 923 ? 14.100 -2.617 7.752 1.00 89.75 923 ALA A C 1
ATOM 6986 O O . ALA A 1 923 ? 13.393 -3.592 7.961 1.00 89.75 923 ALA A O 1
ATOM 6987 N N . VAL A 1 924 ? 14.354 -1.699 8.681 1.00 87.38 924 VAL A N 1
ATOM 6988 C CA . VAL A 1 924 ? 13.835 -1.775 10.052 1.00 87.38 924 VAL A CA 1
ATOM 6989 C C . VAL A 1 924 ? 12.878 -0.613 10.249 1.00 87.38 924 VAL A C 1
ATOM 6991 O O . VAL A 1 924 ? 13.282 0.549 10.147 1.00 87.38 924 VAL A O 1
ATOM 6994 N N . THR A 1 925 ? 11.610 -0.901 10.515 1.00 85.75 925 THR A N 1
ATOM 6995 C CA . THR A 1 925 ? 10.626 0.135 10.846 1.00 85.75 925 THR A CA 1
ATOM 6996 C C . THR A 1 925 ? 10.998 0.807 12.169 1.00 85.75 925 THR A C 1
ATOM 6998 O O . THR A 1 925 ? 11.553 0.180 13.071 1.00 85.75 925 THR A O 1
ATOM 7001 N N . PHE A 1 926 ? 10.722 2.103 12.320 1.00 79.00 926 PHE A N 1
ATOM 7002 C CA . PHE A 1 926 ? 10.973 2.786 13.586 1.00 79.00 926 PHE A CA 1
ATOM 7003 C C . PHE A 1 926 ? 10.133 2.154 14.704 1.00 79.00 926 PHE A C 1
ATOM 7005 O O . PHE A 1 926 ? 8.909 2.128 14.628 1.00 79.00 926 PHE A O 1
ATOM 7012 N N . GLY A 1 927 ? 10.806 1.645 15.739 1.00 70.06 927 GLY A N 1
ATOM 7013 C CA . GLY A 1 927 ? 10.175 0.891 16.827 1.00 70.06 927 GLY A CA 1
ATOM 7014 C C . GLY A 1 927 ? 10.168 -0.633 16.640 1.00 70.06 927 GLY A C 1
ATOM 7015 O O . GLY A 1 927 ? 9.691 -1.320 17.538 1.00 70.06 927 GLY A O 1
ATOM 7016 N N . GLN A 1 928 ? 10.698 -1.155 15.525 1.00 74.00 928 GLN A N 1
ATOM 7017 C CA . GLN A 1 928 ? 10.988 -2.581 15.322 1.00 74.00 928 GLN A CA 1
ATOM 7018 C C . GLN A 1 928 ? 12.383 -2.933 15.852 1.00 74.00 928 GLN A C 1
ATOM 7020 O O . GLN A 1 928 ? 13.313 -2.132 15.720 1.00 74.00 928 GLN A O 1
ATOM 7025 N N . GLU A 1 929 ? 12.548 -4.142 16.387 1.00 76.56 929 GLU A N 1
ATOM 7026 C CA . GLU A 1 929 ? 13.873 -4.688 16.688 1.00 76.56 929 GLU A CA 1
ATOM 7027 C C . GLU A 1 929 ? 14.615 -5.073 15.399 1.00 76.56 929 GLU A C 1
ATOM 7029 O O . GLU A 1 929 ? 14.020 -5.495 14.407 1.00 76.56 929 GLU A O 1
ATOM 7034 N N . ILE A 1 930 ? 15.945 -4.946 15.399 1.00 78.25 930 ILE A N 1
ATOM 7035 C CA . ILE A 1 930 ? 16.773 -5.239 14.210 1.00 78.25 930 ILE A CA 1
ATOM 7036 C C . ILE A 1 930 ? 16.718 -6.731 13.840 1.00 78.25 930 ILE A C 1
ATOM 7038 O O . ILE A 1 930 ? 16.873 -7.088 12.666 1.00 78.25 930 ILE A O 1
ATOM 7042 N N . ASP A 1 931 ? 16.521 -7.599 14.831 1.00 78.12 931 ASP A N 1
ATOM 7043 C CA . ASP A 1 931 ? 16.487 -9.051 14.651 1.00 78.12 931 ASP A CA 1
ATOM 7044 C C . ASP A 1 931 ? 15.202 -9.533 13.977 1.00 78.12 931 ASP A C 1
ATOM 7046 O O . ASP A 1 931 ? 15.248 -10.532 13.263 1.00 78.12 931 ASP A O 1
ATOM 7050 N N . ASP A 1 932 ? 14.108 -8.779 14.110 1.00 74.88 932 ASP A N 1
ATOM 7051 C CA . ASP A 1 932 ? 12.826 -9.090 13.472 1.00 74.88 932 ASP A CA 1
ATOM 7052 C C . ASP A 1 932 ? 12.821 -8.748 11.970 1.00 74.88 932 ASP A C 1
ATOM 7054 O O . ASP A 1 932 ? 11.982 -9.245 11.225 1.00 74.88 932 ASP A O 1
ATOM 7058 N N . ALA A 1 933 ? 13.756 -7.911 11.504 1.00 80.38 933 ALA A N 1
ATOM 7059 C CA . ALA A 1 933 ? 13.866 -7.547 10.095 1.00 80.38 933 ALA A CA 1
ATOM 7060 C C . ALA A 1 933 ? 14.721 -8.551 9.305 1.00 80.38 933 ALA A C 1
ATOM 7062 O O . ALA A 1 933 ? 15.898 -8.782 9.619 1.00 80.38 933 ALA A O 1
ATOM 7063 N N . GLU A 1 934 ? 14.162 -9.076 8.215 1.00 83.81 934 GLU A N 1
ATOM 7064 C CA . GLU A 1 934 ? 14.847 -10.013 7.321 1.00 83.81 934 GLU A CA 1
ATOM 7065 C C . GLU A 1 934 ? 15.930 -9.317 6.469 1.00 83.81 934 GLU A C 1
ATOM 7067 O O . GLU A 1 934 ? 15.691 -8.255 5.879 1.00 83.81 934 GLU A O 1
ATOM 7072 N N . PRO A 1 935 ? 17.152 -9.879 6.385 1.00 88.50 935 PRO A N 1
ATOM 7073 C CA . PRO A 1 935 ? 18.202 -9.333 5.543 1.00 88.50 935 PRO A CA 1
ATOM 7074 C C . PRO A 1 935 ? 18.011 -9.723 4.074 1.00 88.50 935 PRO A C 1
ATOM 7076 O O . PRO A 1 935 ? 17.811 -10.890 3.746 1.00 88.50 935 PRO A O 1
ATOM 7079 N N . PHE A 1 936 ? 18.193 -8.766 3.168 1.00 90.62 936 PHE A N 1
ATOM 7080 C CA . PHE A 1 936 ? 18.172 -9.004 1.726 1.00 90.62 936 PHE A CA 1
ATOM 7081 C C . PHE A 1 936 ? 19.468 -8.521 1.051 1.00 90.62 936 PHE A C 1
ATOM 7083 O O . PHE A 1 936 ? 20.099 -7.556 1.502 1.00 90.62 936 PHE A O 1
ATOM 7090 N N . PRO A 1 937 ? 19.919 -9.199 -0.019 1.00 91.94 937 PRO A N 1
ATOM 7091 C CA . PRO A 1 937 ? 21.135 -8.827 -0.726 1.00 91.94 937 PRO A CA 1
ATOM 7092 C C . PRO A 1 937 ? 20.895 -7.710 -1.747 1.00 91.94 937 PRO A C 1
ATOM 7094 O O . PRO A 1 937 ? 19.880 -7.684 -2.434 1.00 91.94 937 PRO A O 1
ATOM 7097 N N . PHE A 1 938 ? 21.884 -6.833 -1.916 1.00 92.44 938 PHE A N 1
ATOM 7098 C CA . PHE A 1 938 ? 21.910 -5.839 -2.989 1.00 92.44 938 PHE A CA 1
ATOM 7099 C C . PHE A 1 938 ? 23.344 -5.549 -3.443 1.00 92.44 938 PHE A C 1
ATOM 7101 O O . PHE A 1 938 ? 24.272 -5.506 -2.627 1.00 92.44 938 PHE A O 1
ATOM 7108 N N . THR A 1 939 ? 23.526 -5.331 -4.747 1.00 92.31 939 THR A N 1
ATOM 7109 C CA . THR A 1 939 ? 24.830 -5.045 -5.357 1.00 92.31 939 THR A CA 1
ATOM 7110 C C . THR A 1 939 ? 24.788 -3.704 -6.070 1.00 92.31 939 THR A C 1
ATOM 7112 O O . THR A 1 939 ? 24.172 -3.572 -7.122 1.00 92.31 939 THR A O 1
ATOM 7115 N N . TYR A 1 940 ? 25.510 -2.725 -5.532 1.00 92.19 940 TYR A N 1
ATOM 7116 C CA . TYR A 1 940 ? 25.667 -1.423 -6.176 1.00 92.19 940 TYR A CA 1
ATOM 7117 C C . TYR A 1 940 ? 26.686 -1.507 -7.325 1.00 92.19 940 TYR A C 1
ATOM 7119 O O . TYR A 1 940 ? 27.879 -1.721 -7.086 1.00 92.19 940 TYR A O 1
ATOM 7127 N N . ARG A 1 941 ? 26.221 -1.355 -8.570 1.00 91.19 941 ARG A N 1
ATOM 7128 C CA . ARG A 1 941 ? 27.015 -1.419 -9.814 1.00 91.19 941 ARG A CA 1
ATOM 7129 C C . ARG A 1 941 ? 27.475 -0.037 -10.290 1.00 91.19 941 ARG A C 1
ATOM 7131 O O . ARG A 1 941 ? 28.374 0.039 -11.122 1.00 91.19 941 ARG A O 1
ATOM 7138 N N . GLY A 1 942 ? 26.906 1.038 -9.742 1.00 90.44 942 GLY A N 1
ATOM 7139 C CA . GLY A 1 942 ? 27.284 2.417 -10.060 1.00 90.44 942 GLY A CA 1
ATOM 7140 C C . GLY A 1 942 ? 26.677 2.918 -11.356 1.00 90.44 942 GLY A C 1
ATOM 7141 O O . GLY A 1 942 ? 27.355 3.594 -12.128 1.00 90.44 942 GLY A O 1
ATOM 7142 N N . VAL A 1 943 ? 25.405 2.595 -11.605 1.00 90.94 943 VAL A N 1
ATOM 7143 C CA . VAL A 1 943 ? 24.693 3.023 -12.818 1.00 90.94 943 VAL A CA 1
ATOM 7144 C C . VAL A 1 943 ? 24.623 4.552 -12.903 1.00 90.94 943 VAL A C 1
ATOM 7146 O O . VAL A 1 943 ? 24.694 5.112 -13.995 1.00 90.94 943 VAL A O 1
ATOM 7149 N N . ASN A 1 944 ? 24.598 5.252 -11.767 1.00 90.06 944 ASN A N 1
ATOM 7150 C CA . ASN A 1 944 ? 24.680 6.713 -11.704 1.00 90.06 944 ASN A CA 1
ATOM 7151 C C . ASN A 1 944 ? 25.970 7.291 -12.328 1.00 90.06 944 ASN A C 1
ATOM 7153 O O . ASN A 1 944 ? 25.927 8.392 -12.879 1.00 90.06 944 ASN A O 1
ATOM 7157 N N . PHE A 1 945 ? 27.087 6.554 -12.294 1.00 89.44 945 PHE A N 1
ATOM 7158 C CA . PHE A 1 945 ? 28.355 6.929 -12.935 1.00 89.44 945 PHE A CA 1
ATOM 7159 C C . PHE A 1 945 ? 28.482 6.454 -14.382 1.00 89.44 945 PHE A C 1
ATOM 7161 O O . PHE A 1 945 ? 29.446 6.821 -15.054 1.00 89.44 945 PHE A O 1
ATOM 7168 N N . ARG A 1 946 ? 27.540 5.642 -14.876 1.00 90.31 946 ARG A N 1
ATOM 7169 C CA . ARG A 1 946 ? 27.657 5.010 -16.189 1.00 90.31 946 ARG A CA 1
ATOM 7170 C C . ARG A 1 946 ? 27.460 6.020 -17.311 1.00 90.31 946 ARG A C 1
ATOM 7172 O O . ARG A 1 946 ? 26.364 6.572 -17.413 1.00 90.31 946 ARG A O 1
ATOM 7179 N N . PRO A 1 947 ? 28.481 6.268 -18.157 1.00 90.12 947 PRO A N 1
ATOM 7180 C CA . PRO A 1 947 ? 28.324 7.157 -19.296 1.00 90.12 947 PRO A CA 1
ATOM 7181 C C . PRO A 1 947 ? 27.227 6.656 -20.232 1.00 90.12 947 PRO A C 1
ATOM 7183 O O . PRO A 1 947 ? 27.089 5.447 -20.449 1.00 90.12 947 PRO A O 1
ATOM 7186 N N . TYR A 1 948 ? 26.466 7.596 -20.783 1.00 90.44 948 TYR A N 1
ATOM 7187 C CA . TYR A 1 948 ? 25.447 7.287 -21.777 1.00 90.44 948 TYR A CA 1
ATOM 7188 C C . TYR A 1 948 ? 26.092 6.875 -23.096 1.00 90.44 948 TYR A C 1
ATOM 7190 O O . TYR A 1 948 ? 27.229 7.255 -23.386 1.00 90.44 948 TYR A O 1
ATOM 7198 N N . ALA A 1 949 ? 25.357 6.107 -23.897 1.00 90.12 949 ALA A N 1
ATOM 7199 C CA . ALA A 1 949 ? 25.784 5.782 -25.246 1.00 90.12 949 ALA A CA 1
ATOM 7200 C C . ALA A 1 949 ? 25.986 7.087 -26.044 1.00 90.12 949 ALA A C 1
ATOM 7202 O O . ALA A 1 949 ? 25.105 7.961 -25.993 1.00 90.12 949 ALA A O 1
ATOM 7203 N N . PRO A 1 950 ? 27.115 7.241 -26.765 1.00 90.88 950 PRO A N 1
ATOM 7204 C CA . PRO A 1 950 ? 27.321 8.351 -27.693 1.00 90.88 950 PRO A CA 1
ATOM 7205 C C . PRO A 1 950 ? 26.195 8.445 -28.735 1.00 90.88 950 PRO A C 1
ATOM 7207 O O . PRO A 1 950 ? 25.426 7.504 -28.927 1.00 90.88 950 PRO A O 1
ATOM 7210 N N . ILE A 1 951 ? 26.081 9.580 -29.419 1.00 88.62 951 ILE A N 1
ATOM 7211 C CA . ILE A 1 951 ? 25.032 9.833 -30.417 1.00 88.62 951 ILE A CA 1
ATOM 7212 C C . ILE A 1 951 ? 25.618 10.477 -31.671 1.00 88.62 951 ILE A C 1
ATOM 7214 O O . ILE A 1 951 ? 26.731 10.986 -31.636 1.00 88.62 951 ILE A O 1
ATOM 7218 N N . PHE A 1 952 ? 24.862 10.463 -32.769 1.00 88.94 952 PHE A N 1
ATOM 7219 C CA . PHE A 1 952 ? 25.286 10.996 -34.068 1.00 88.94 952 PHE A CA 1
ATOM 7220 C C . PHE A 1 952 ? 26.609 10.371 -34.545 1.00 88.94 952 PHE A C 1
ATOM 7222 O O . PHE A 1 952 ? 27.621 11.064 -34.622 1.00 88.94 952 PHE A O 1
ATOM 7229 N N . PRO A 1 953 ? 26.630 9.051 -34.825 1.00 91.06 953 PRO A N 1
ATOM 7230 C CA . PRO A 1 953 ? 27.794 8.433 -35.440 1.00 91.06 953 PRO A CA 1
ATOM 7231 C C . PRO A 1 953 ? 28.043 9.053 -36.819 1.00 91.06 953 PRO A C 1
ATOM 7233 O O . PRO A 1 953 ? 27.157 9.066 -37.673 1.00 91.06 953 PRO A O 1
ATOM 7236 N N . GLU A 1 954 ? 29.261 9.527 -37.042 1.00 89.06 954 GLU A N 1
ATOM 7237 C CA . GLU A 1 954 ? 29.715 10.114 -38.301 1.00 89.06 954 GLU A CA 1
ATOM 7238 C C . GLU A 1 954 ? 30.973 9.381 -38.764 1.00 89.06 954 GLU A C 1
ATOM 7240 O O . GLU A 1 954 ? 31.802 8.979 -37.949 1.00 89.06 954 GLU A O 1
ATOM 7245 N N . GLY A 1 955 ? 31.118 9.175 -40.071 1.00 87.12 955 GLY A N 1
ATOM 7246 C CA . GLY A 1 955 ? 32.258 8.463 -40.633 1.00 87.12 955 GLY A CA 1
ATOM 7247 C C . GLY A 1 955 ? 32.576 8.938 -42.039 1.00 87.12 955 GLY A C 1
ATOM 7248 O O . GLY A 1 955 ? 31.677 9.138 -42.854 1.00 87.12 955 GLY A O 1
ATOM 7249 N N . GLU A 1 956 ? 33.860 9.101 -42.315 1.00 85.88 956 GLU A N 1
ATOM 7250 C CA . GLU A 1 956 ? 34.412 9.460 -43.612 1.00 85.88 956 GLU A CA 1
ATOM 7251 C C . GLU A 1 956 ? 35.669 8.634 -43.911 1.00 85.88 956 GLU A C 1
ATOM 7253 O O . GLU A 1 956 ? 36.250 7.992 -43.033 1.00 85.88 956 GLU A O 1
ATOM 7258 N N . LEU A 1 957 ? 36.079 8.647 -45.177 1.00 83.19 957 LEU A N 1
ATOM 7259 C CA . LEU A 1 957 ? 37.364 8.109 -45.600 1.00 83.19 957 LEU A CA 1
ATOM 7260 C C . LEU A 1 957 ? 38.321 9.247 -45.936 1.00 83.19 957 LEU A C 1
ATOM 7262 O O . LEU A 1 957 ? 37.970 10.143 -46.707 1.00 83.19 957 LEU A O 1
ATOM 7266 N N . ASP A 1 958 ? 39.551 9.142 -45.443 1.00 82.62 958 ASP A N 1
ATOM 7267 C CA . ASP A 1 958 ? 40.695 9.904 -45.944 1.00 82.62 958 ASP A CA 1
ATOM 7268 C C . ASP A 1 958 ? 41.628 8.940 -46.693 1.00 82.62 958 ASP A C 1
ATOM 7270 O O . ASP A 1 958 ? 42.436 8.224 -46.103 1.00 82.62 958 ASP A O 1
ATOM 7274 N N . GLY A 1 959 ? 41.448 8.835 -48.013 1.00 82.38 959 GLY A N 1
ATOM 7275 C CA . GLY A 1 959 ? 42.052 7.751 -48.795 1.00 82.38 959 GLY A CA 1
ATOM 7276 C C . GLY A 1 959 ? 41.388 6.405 -48.483 1.00 82.38 959 GLY A C 1
ATOM 7277 O O . GLY A 1 959 ? 40.194 6.261 -48.732 1.00 82.38 959 GLY A O 1
ATOM 7278 N N . ASP A 1 960 ? 42.162 5.450 -47.954 1.00 83.81 960 ASP A N 1
ATOM 7279 C CA . ASP A 1 960 ? 41.685 4.133 -47.490 1.00 83.81 960 ASP A CA 1
ATOM 7280 C C . ASP A 1 960 ? 41.610 4.036 -45.946 1.00 83.81 960 ASP A C 1
ATOM 7282 O O . ASP A 1 960 ? 41.255 2.987 -45.403 1.00 83.81 960 ASP A O 1
ATOM 7286 N N . ASP A 1 961 ? 41.916 5.121 -45.221 1.00 88.69 961 ASP A N 1
ATOM 7287 C CA . ASP A 1 961 ? 41.803 5.190 -43.761 1.00 88.69 961 ASP A CA 1
ATOM 7288 C C . ASP A 1 961 ? 40.375 5.581 -43.355 1.00 88.69 961 ASP A C 1
ATOM 7290 O O . ASP A 1 961 ? 39.849 6.610 -43.786 1.00 88.69 961 ASP A O 1
ATOM 7294 N N . TRP A 1 962 ? 39.755 4.796 -42.471 1.00 90.06 962 TRP A N 1
ATOM 7295 C CA . TRP A 1 962 ? 38.461 5.147 -41.882 1.00 90.06 962 TRP A CA 1
ATOM 7296 C C . TRP A 1 962 ? 38.648 6.158 -40.753 1.00 90.06 962 TRP A C 1
ATOM 7298 O O . TRP A 1 962 ? 39.278 5.850 -39.740 1.00 90.06 962 TRP A O 1
ATOM 7308 N N . ILE A 1 963 ? 38.055 7.342 -40.897 1.00 92.06 963 ILE A N 1
ATOM 7309 C CA . ILE A 1 963 ? 37.932 8.337 -39.830 1.00 92.06 963 ILE A CA 1
ATOM 7310 C C . ILE A 1 963 ? 36.475 8.349 -39.398 1.00 92.06 963 ILE A C 1
ATOM 7312 O O . ILE A 1 963 ? 35.598 8.753 -40.152 1.00 92.06 963 ILE A O 1
ATOM 7316 N N . PHE A 1 964 ? 36.195 7.899 -38.184 1.00 92.50 964 PHE A N 1
ATOM 7317 C CA . PHE A 1 964 ? 34.825 7.830 -37.689 1.00 92.50 964 PHE A CA 1
ATOM 7318 C C . PHE A 1 964 ? 34.736 8.267 -36.241 1.00 92.50 964 PHE A C 1
ATOM 7320 O O . PHE A 1 964 ? 35.699 8.179 -35.490 1.00 92.50 964 PHE A O 1
ATOM 7327 N N . GLY A 1 965 ? 33.579 8.752 -35.834 1.00 91.44 965 GLY A N 1
ATOM 7328 C CA . GLY A 1 965 ? 33.392 9.400 -34.555 1.00 91.44 965 GLY A CA 1
ATOM 7329 C C . GLY A 1 965 ? 31.935 9.476 -34.156 1.00 91.44 965 GLY A C 1
ATOM 7330 O O . GLY A 1 965 ? 31.051 8.962 -34.838 1.00 91.44 965 GLY A O 1
ATOM 7331 N N . ALA A 1 966 ? 31.699 10.111 -33.019 1.00 91.94 966 ALA A N 1
ATOM 7332 C CA . ALA A 1 966 ? 30.368 10.428 -32.536 1.00 91.94 966 ALA A CA 1
ATOM 7333 C C . ALA A 1 966 ? 30.431 11.671 -31.639 1.00 91.94 966 ALA A C 1
ATOM 7335 O O . ALA A 1 966 ? 31.507 12.199 -31.328 1.00 91.94 966 ALA A O 1
ATOM 7336 N N . GLN A 1 967 ? 29.263 12.124 -31.203 1.00 88.62 967 GLN A N 1
ATOM 7337 C CA . GLN A 1 967 ? 29.114 13.133 -30.170 1.00 88.62 967 GLN A CA 1
ATOM 7338 C C . GLN A 1 967 ? 28.854 12.472 -28.808 1.00 88.62 967 GLN A C 1
ATOM 7340 O O . GLN A 1 967 ? 28.082 11.519 -28.683 1.00 88.62 967 GLN A O 1
ATOM 7345 N N . GLU A 1 968 ? 29.476 12.995 -27.756 1.00 87.31 968 GLU A N 1
ATOM 7346 C CA . GLU A 1 968 ? 29.234 12.570 -26.380 1.00 87.31 968 GLU A CA 1
ATOM 7347 C C . GLU A 1 968 ? 27.811 12.894 -25.894 1.00 87.31 968 GLU A C 1
ATOM 7349 O O . GLU A 1 968 ? 27.176 13.871 -26.315 1.00 87.31 968 GLU A O 1
ATOM 7354 N N . ARG A 1 969 ? 27.346 12.152 -24.886 1.00 84.38 969 ARG A N 1
ATOM 7355 C CA . ARG A 1 969 ? 26.122 12.478 -24.145 1.00 84.38 969 ARG A CA 1
ATOM 7356 C C . ARG A 1 969 ? 26.437 12.679 -22.668 1.00 84.38 969 ARG A C 1
ATOM 7358 O O . ARG A 1 969 ? 26.944 11.791 -21.996 1.00 84.38 969 ARG A O 1
ATOM 7365 N N . THR A 1 970 ? 26.113 13.866 -22.153 1.00 82.94 970 THR A N 1
ATOM 7366 C CA . THR A 1 970 ? 26.340 14.201 -20.740 1.00 82.94 970 THR A CA 1
ATOM 7367 C C . THR A 1 97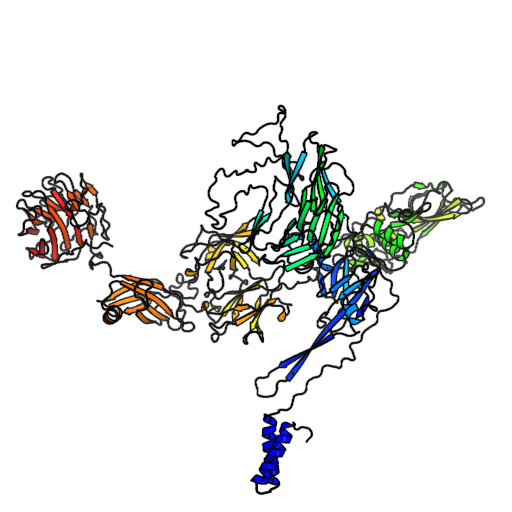0 ? 25.293 13.565 -19.828 1.00 82.94 970 THR A C 1
ATOM 7369 O O . THR A 1 970 ? 24.107 13.512 -20.165 1.00 82.94 970 THR A O 1
ATOM 7372 N N . ARG A 1 971 ? 25.732 13.128 -18.641 1.00 85.75 971 ARG A N 1
ATOM 7373 C CA . ARG A 1 971 ? 24.854 12.625 -17.572 1.00 85.75 971 ARG A CA 1
ATOM 7374 C C . ARG A 1 971 ? 24.105 13.749 -16.844 1.00 85.75 971 ARG A C 1
ATOM 7376 O O . ARG A 1 971 ? 23.002 13.530 -16.343 1.00 85.75 971 ARG A O 1
ATOM 7383 N N . TYR A 1 972 ? 24.660 14.963 -16.827 1.00 80.31 972 TYR A N 1
ATOM 7384 C CA . TYR A 1 972 ? 24.048 16.091 -16.127 1.00 80.31 972 TYR A CA 1
ATOM 7385 C C . TYR A 1 972 ? 22.739 16.556 -16.800 1.00 80.31 972 TYR A C 1
ATOM 7387 O O . TYR A 1 972 ? 22.551 16.408 -18.012 1.00 80.31 972 TYR A O 1
ATOM 7395 N N . PRO A 1 973 ? 21.795 17.148 -16.048 1.00 65.31 973 PRO A N 1
ATOM 7396 C CA . PRO A 1 973 ? 20.637 17.842 -16.602 1.00 65.31 973 PRO A CA 1
ATOM 7397 C C . PRO A 1 973 ? 21.091 19.085 -17.392 1.00 65.31 973 PRO A C 1
ATOM 7399 O O . PRO A 1 973 ? 21.248 20.174 -16.851 1.00 65.31 973 PRO A O 1
ATOM 7402 N N . ALA A 1 974 ? 21.335 18.932 -18.693 1.00 60.72 974 ALA A N 1
ATOM 7403 C CA . ALA A 1 974 ? 21.796 20.029 -19.536 1.00 60.72 974 ALA A CA 1
ATOM 7404 C C . ALA A 1 974 ? 20.627 20.773 -20.186 1.00 60.72 974 ALA A C 1
ATOM 7406 O O . ALA A 1 974 ? 19.815 20.197 -20.909 1.00 60.72 974 ALA A O 1
ATOM 7407 N N . SER A 1 975 ? 20.589 22.090 -20.013 1.00 54.41 975 SER A N 1
ATOM 7408 C CA . SER A 1 975 ? 19.704 22.981 -20.753 1.00 54.41 975 SER A CA 1
ATOM 7409 C C . SER A 1 975 ? 20.423 23.526 -21.992 1.00 54.41 975 SER A C 1
ATOM 7411 O O . SER A 1 975 ? 20.535 24.742 -22.163 1.00 54.41 975 SER A O 1
ATOM 7413 N N . TRP A 1 976 ? 20.904 22.629 -22.869 1.00 54.66 976 TRP A N 1
ATOM 7414 C CA . TRP A 1 976 ? 21.554 22.976 -24.150 1.00 54.66 976 TRP A CA 1
ATOM 7415 C C . TRP A 1 976 ? 20.777 24.065 -24.907 1.00 54.66 976 TRP A C 1
ATOM 7417 O O . TRP A 1 976 ? 21.349 25.036 -25.392 1.00 54.66 976 TRP A O 1
ATOM 7427 N N . TRP A 1 977 ? 19.446 23.979 -24.875 1.00 51.12 977 TRP A N 1
ATOM 7428 C CA . TRP A 1 977 ? 18.500 24.936 -25.459 1.00 51.12 977 TRP A CA 1
ATOM 7429 C C . TRP A 1 977 ? 18.504 26.348 -24.845 1.00 51.12 977 TRP A C 1
ATOM 7431 O O . TRP A 1 977 ? 17.929 27.265 -25.422 1.00 51.12 977 TRP A O 1
ATOM 7441 N N . SER A 1 978 ? 19.128 26.538 -23.682 1.00 55.59 978 SER A N 1
ATOM 7442 C CA . SER A 1 978 ? 19.180 27.815 -22.956 1.00 55.59 978 SER A CA 1
ATOM 7443 C C . SER A 1 978 ? 20.575 28.441 -22.902 1.00 55.59 978 SER A C 1
ATOM 7445 O O . SER A 1 978 ? 20.684 29.664 -22.919 1.00 55.59 978 SER A O 1
ATOM 7447 N N . THR A 1 979 ? 21.639 27.631 -22.850 1.00 64.56 979 THR A N 1
ATOM 7448 C CA . THR A 1 979 ? 23.025 28.110 -22.701 1.00 64.56 979 THR A CA 1
ATOM 7449 C C . THR A 1 979 ? 23.909 27.792 -23.905 1.00 64.56 979 THR A C 1
ATOM 7451 O O . THR A 1 979 ? 24.980 28.381 -24.020 1.00 64.56 979 THR A O 1
ATOM 7454 N N . GLY A 1 980 ? 23.493 26.878 -24.793 1.00 64.50 980 GLY A N 1
ATOM 7455 C CA . GLY A 1 980 ? 24.293 26.398 -25.928 1.00 64.50 980 GLY A CA 1
ATOM 7456 C C . GLY A 1 980 ? 25.565 25.641 -25.528 1.00 64.50 980 GLY A C 1
ATOM 7457 O O . GLY A 1 980 ? 26.417 25.402 -26.377 1.00 64.50 980 GLY A O 1
ATOM 7458 N N . ILE A 1 981 ? 25.723 25.310 -24.241 1.00 65.88 981 ILE A N 1
ATOM 7459 C CA . ILE A 1 981 ? 26.905 24.647 -23.684 1.00 65.88 981 ILE A CA 1
ATOM 7460 C C . ILE A 1 981 ? 26.450 23.373 -22.979 1.00 65.88 981 ILE A C 1
ATOM 7462 O O . ILE A 1 981 ? 25.604 23.419 -22.082 1.00 65.88 981 ILE A O 1
ATOM 7466 N N . GLN A 1 982 ? 27.037 22.246 -23.374 1.00 70.88 982 GLN A N 1
ATOM 7467 C CA . GLN A 1 982 ? 26.860 20.962 -22.708 1.00 70.88 982 GLN A CA 1
ATOM 7468 C C . GLN A 1 982 ? 27.875 20.853 -21.555 1.00 70.88 982 GLN A C 1
ATOM 7470 O O . GLN A 1 982 ? 29.073 21.000 -21.799 1.00 70.88 982 GLN A O 1
ATOM 7475 N N . PRO A 1 983 ? 27.440 20.650 -20.298 1.00 75.38 983 PRO A N 1
ATOM 7476 C CA . PRO A 1 983 ? 28.351 20.403 -19.187 1.00 75.38 983 PRO A CA 1
ATOM 7477 C C . PRO A 1 983 ? 29.064 19.061 -19.375 1.00 75.38 983 PRO A C 1
ATOM 7479 O O . PRO A 1 983 ? 28.431 18.051 -19.686 1.00 75.38 983 PRO A O 1
ATOM 7482 N N . ILE A 1 984 ? 30.376 19.058 -19.162 1.00 75.56 984 ILE A N 1
ATOM 7483 C CA . ILE A 1 984 ? 31.223 17.872 -19.307 1.00 75.56 984 ILE A CA 1
ATOM 7484 C C . ILE A 1 984 ? 31.082 17.012 -18.044 1.00 75.56 984 ILE A C 1
ATOM 7486 O O . ILE A 1 984 ? 31.259 17.517 -16.937 1.00 75.56 984 ILE A O 1
ATOM 7490 N N . SER A 1 985 ? 30.745 15.728 -18.207 1.00 72.94 985 SER A N 1
ATOM 7491 C CA . SER A 1 985 ? 30.472 14.802 -17.094 1.00 72.94 985 SER A CA 1
ATOM 7492 C C . SER A 1 985 ? 31.709 14.168 -16.453 1.00 72.94 985 SER A C 1
ATOM 7494 O O . SER A 1 985 ? 31.586 13.482 -15.446 1.00 72.94 985 SER A O 1
ATOM 7496 N N . GLU A 1 986 ? 32.892 14.361 -17.035 1.00 79.50 986 GLU A N 1
ATOM 7497 C CA . GLU A 1 986 ? 34.163 13.805 -16.562 1.00 79.50 986 GLU A CA 1
ATOM 7498 C C . GLU A 1 986 ? 35.288 14.843 -16.738 1.00 79.50 986 GLU A C 1
ATOM 7500 O O . GLU A 1 986 ? 35.199 15.750 -17.561 1.00 79.50 986 GLU A O 1
ATOM 7505 N N . SER A 1 987 ? 36.379 14.723 -15.975 1.00 79.00 987 SER A N 1
ATOM 7506 C CA . SER A 1 987 ? 37.520 15.657 -16.090 1.00 79.00 987 SER A CA 1
ATOM 7507 C C . SER A 1 987 ? 38.303 15.531 -17.408 1.00 79.00 987 SER A C 1
ATOM 7509 O O . SER A 1 987 ? 38.920 16.498 -17.856 1.00 79.00 987 SER A O 1
ATOM 7511 N N . ILE A 1 988 ? 38.264 14.344 -18.018 1.00 84.88 988 ILE A N 1
ATOM 7512 C CA . ILE A 1 988 ? 38.757 14.011 -19.357 1.00 84.88 988 ILE A CA 1
ATOM 7513 C C . ILE A 1 988 ? 37.703 13.092 -19.972 1.00 84.88 988 ILE A C 1
ATOM 7515 O O . ILE A 1 988 ? 37.221 12.181 -19.298 1.00 84.88 988 ILE A O 1
ATOM 7519 N N . LEU A 1 989 ? 37.341 13.331 -21.228 1.00 87.81 989 LEU A N 1
ATOM 7520 C CA . LEU A 1 989 ? 36.426 12.472 -21.964 1.00 87.81 989 LEU A CA 1
ATOM 7521 C C . LEU A 1 989 ? 37.237 11.431 -22.723 1.00 87.81 989 LEU A C 1
ATOM 7523 O O . LEU A 1 989 ? 37.963 11.779 -23.654 1.00 87.81 989 LEU A O 1
ATOM 7527 N N . SER A 1 990 ? 37.108 10.177 -22.306 1.00 91.19 990 SER A N 1
ATOM 7528 C CA . SER A 1 990 ? 37.775 9.028 -22.916 1.00 91.19 990 SER A CA 1
ATOM 7529 C C . SER A 1 990 ? 36.756 8.144 -23.627 1.00 91.19 990 SER A C 1
ATOM 7531 O O . SER A 1 990 ? 35.655 7.928 -23.118 1.00 91.19 990 SER A O 1
ATOM 7533 N N . PHE A 1 991 ? 37.126 7.611 -24.787 1.00 93.06 991 PHE A N 1
ATOM 7534 C CA . PHE A 1 991 ? 36.268 6.781 -25.628 1.00 93.06 991 PHE A CA 1
ATOM 7535 C C . PHE A 1 991 ? 37.015 5.548 -26.134 1.00 93.06 991 PHE A C 1
ATOM 7537 O O . PHE A 1 991 ? 38.207 5.613 -26.440 1.00 93.06 991 PHE A O 1
ATOM 7544 N N . GLU A 1 992 ? 36.294 4.438 -26.271 1.00 94.94 992 GLU A N 1
ATOM 7545 C CA . GLU A 1 992 ? 36.774 3.210 -26.908 1.00 94.94 992 GLU A CA 1
ATOM 7546 C C . GLU A 1 992 ? 35.842 2.806 -28.052 1.00 94.94 992 GLU A C 1
ATOM 7548 O O . GLU A 1 992 ? 34.623 2.881 -27.909 1.00 94.94 992 GLU A O 1
ATOM 7553 N N . ALA A 1 993 ? 36.403 2.340 -29.165 1.00 94.44 993 ALA A N 1
ATOM 7554 C CA . ALA A 1 993 ? 35.652 1.734 -30.259 1.00 94.44 993 ALA A CA 1
ATOM 7555 C C . ALA A 1 993 ? 36.151 0.317 -30.537 1.00 94.44 993 ALA A C 1
ATOM 7557 O O . ALA A 1 993 ? 37.342 0.106 -30.765 1.00 94.44 993 ALA A O 1
ATOM 7558 N N . GLU A 1 994 ? 35.241 -0.649 -30.545 1.00 96.06 994 GLU A N 1
ATOM 7559 C CA . GLU A 1 994 ? 35.514 -2.019 -30.969 1.00 96.06 994 GLU A CA 1
ATOM 7560 C C . GLU A 1 994 ? 35.162 -2.183 -32.444 1.00 96.06 994 GLU A C 1
ATOM 7562 O O . GLU A 1 994 ? 34.036 -1.896 -32.839 1.00 96.06 994 GLU A O 1
ATOM 7567 N N . ILE A 1 995 ? 36.107 -2.670 -33.247 1.00 94.94 995 ILE A N 1
ATOM 7568 C CA . ILE A 1 995 ? 35.874 -3.069 -34.639 1.00 94.94 995 ILE A CA 1
ATOM 7569 C C . ILE A 1 995 ? 35.438 -4.535 -34.647 1.00 94.94 995 ILE A C 1
ATOM 7571 O O . ILE A 1 995 ? 36.150 -5.384 -34.105 1.00 94.94 995 ILE A O 1
ATOM 7575 N N . LEU A 1 996 ? 34.293 -4.842 -35.257 1.00 93.19 996 LEU A N 1
ATOM 7576 C CA . LEU A 1 996 ? 33.675 -6.172 -35.237 1.00 93.19 996 LEU A CA 1
ATOM 7577 C C . LEU A 1 996 ? 33.827 -6.926 -36.566 1.00 93.19 996 LEU A C 1
ATOM 7579 O O . LEU A 1 996 ? 33.864 -6.331 -37.642 1.00 93.19 996 LEU A O 1
ATOM 7583 N N . ASP A 1 997 ? 33.839 -8.260 -36.490 1.00 89.44 997 ASP A N 1
ATOM 7584 C CA . ASP A 1 997 ? 33.813 -9.186 -37.638 1.00 89.44 997 ASP A CA 1
ATOM 7585 C C . ASP A 1 997 ? 32.403 -9.362 -38.232 1.00 89.44 997 ASP A C 1
ATOM 7587 O O . ASP A 1 997 ? 31.875 -10.473 -38.306 1.00 89.44 997 ASP A O 1
ATOM 7591 N N . GLY A 1 998 ? 31.751 -8.252 -38.577 1.00 83.31 998 GLY A N 1
ATOM 7592 C CA . GLY A 1 998 ? 30.348 -8.227 -39.003 1.00 83.31 998 GLY A CA 1
ATOM 7593 C C . GLY A 1 998 ? 29.362 -7.840 -37.888 1.00 83.31 998 GLY A C 1
ATOM 7594 O O . GLY A 1 998 ? 29.768 -7.650 -36.737 1.00 83.31 998 GLY A O 1
ATOM 7595 N N . PRO A 1 999 ? 28.054 -7.734 -38.199 1.00 82.38 999 PRO A N 1
ATOM 7596 C CA . PRO A 1 999 ? 27.022 -7.420 -37.209 1.00 82.38 999 PRO A CA 1
ATOM 7597 C C . PRO A 1 999 ? 27.007 -8.468 -36.087 1.00 82.38 999 PRO A C 1
ATOM 7599 O O . PRO A 1 999 ? 26.799 -9.652 -36.352 1.00 82.38 999 PRO A O 1
ATOM 7602 N N . GLY A 1 1000 ? 27.252 -8.050 -34.841 1.00 77.12 1000 GLY A N 1
ATOM 7603 C CA . GLY A 1 1000 ? 27.336 -8.958 -33.686 1.00 77.12 1000 GLY A CA 1
ATOM 7604 C C . GLY A 1 1000 ? 28.508 -9.956 -33.730 1.00 77.12 1000 GLY A C 1
ATOM 7605 O O . GLY A 1 1000 ? 28.492 -10.950 -33.002 1.00 77.12 1000 GLY A O 1
ATOM 7606 N N . GLY A 1 1001 ? 29.501 -9.730 -34.599 1.00 83.88 1001 GLY A N 1
ATOM 7607 C CA . GLY A 1 1001 ? 30.698 -10.560 -34.736 1.00 83.88 1001 GLY A CA 1
ATOM 7608 C C . GLY A 1 1001 ? 31.714 -10.367 -33.603 1.00 83.88 1001 GLY A C 1
ATOM 7609 O O . GLY A 1 1001 ? 31.561 -9.517 -32.730 1.00 83.88 1001 GLY A O 1
ATOM 7610 N N . GLY A 1 1002 ? 32.787 -11.163 -33.608 1.00 89.56 1002 GLY A N 1
ATOM 7611 C CA . GLY A 1 1002 ? 33.864 -11.034 -32.619 1.00 89.56 1002 GLY A CA 1
ATOM 7612 C C . GLY A 1 1002 ? 34.675 -9.742 -32.789 1.00 89.56 1002 GLY A C 1
ATOM 7613 O O . GLY A 1 1002 ? 34.855 -9.264 -33.908 1.00 89.56 1002 GLY A O 1
ATOM 7614 N N . VAL A 1 1003 ? 35.208 -9.209 -31.685 1.00 94.00 1003 VAL A N 1
ATOM 7615 C CA . VAL A 1 1003 ? 36.059 -8.005 -31.688 1.00 94.00 1003 VAL A CA 1
ATOM 7616 C C . VAL A 1 1003 ? 37.401 -8.301 -32.362 1.00 94.00 1003 VAL A C 1
ATOM 7618 O O . VAL A 1 1003 ? 38.140 -9.191 -31.936 1.00 94.00 1003 VAL A O 1
ATOM 7621 N N . LYS A 1 1004 ? 37.731 -7.537 -33.404 1.00 93.31 1004 LYS A N 1
ATOM 7622 C CA . LYS A 1 1004 ? 39.012 -7.582 -34.126 1.00 93.31 1004 LYS A CA 1
ATOM 7623 C C . LYS A 1 1004 ? 40.038 -6.642 -33.523 1.00 93.31 1004 LYS A C 1
ATOM 7625 O O . LYS A 1 1004 ? 41.194 -7.017 -33.349 1.00 93.31 1004 LYS A O 1
ATOM 7630 N N . ARG A 1 1005 ? 39.604 -5.427 -33.190 1.00 93.94 1005 ARG A N 1
ATOM 7631 C CA . ARG A 1 1005 ? 40.473 -4.361 -32.696 1.00 93.94 1005 ARG A CA 1
ATOM 7632 C C . ARG A 1 1005 ? 39.721 -3.442 -31.751 1.00 93.94 1005 ARG A C 1
ATOM 7634 O O . ARG A 1 1005 ? 38.513 -3.286 -31.878 1.00 93.94 1005 ARG A O 1
ATOM 7641 N N . ILE A 1 1006 ? 40.459 -2.828 -30.831 1.00 94.88 1006 ILE A N 1
ATOM 7642 C CA . ILE A 1 1006 ? 39.971 -1.776 -29.942 1.00 94.88 1006 ILE A CA 1
ATOM 7643 C C . ILE A 1 1006 ? 40.791 -0.517 -30.225 1.00 94.88 1006 ILE A C 1
ATOM 7645 O O . ILE A 1 1006 ? 42.022 -0.563 -30.195 1.00 94.88 1006 ILE A O 1
ATOM 7649 N N . LEU A 1 1007 ? 40.111 0.586 -30.518 1.00 93.88 1007 LEU A N 1
ATOM 7650 C CA . LEU A 1 1007 ? 40.685 1.915 -30.721 1.00 93.88 1007 LEU A CA 1
ATOM 7651 C C . LEU A 1 1007 ? 40.304 2.810 -29.543 1.00 93.88 1007 LEU A C 1
ATOM 7653 O O . LEU A 1 1007 ? 39.238 2.639 -28.959 1.00 93.88 1007 LEU A O 1
ATOM 7657 N N . THR A 1 1008 ? 41.160 3.769 -29.200 1.00 93.31 1008 THR A N 1
ATOM 7658 C CA . THR A 1 1008 ? 40.954 4.682 -28.065 1.00 93.31 1008 THR A CA 1
ATOM 7659 C C . THR A 1 1008 ? 41.100 6.132 -28.510 1.00 93.31 1008 THR A C 1
ATOM 7661 O O . THR A 1 1008 ? 42.003 6.431 -29.294 1.00 93.31 1008 THR A O 1
ATOM 7664 N N . ALA A 1 1009 ? 40.275 7.033 -27.982 1.00 90.12 1009 ALA A N 1
ATOM 7665 C CA . ALA A 1 1009 ? 40.351 8.470 -28.241 1.00 90.12 1009 ALA A CA 1
ATOM 7666 C C . ALA A 1 1009 ? 40.065 9.265 -26.961 1.00 90.12 1009 ALA A C 1
ATOM 7668 O O . ALA A 1 1009 ? 39.193 8.884 -26.186 1.00 90.12 1009 ALA A O 1
ATOM 7669 N N . ASP A 1 1010 ? 40.760 10.390 -26.772 1.00 87.31 1010 ASP A N 1
ATOM 7670 C CA . ASP A 1 1010 ? 40.577 11.283 -25.623 1.00 87.31 1010 ASP A CA 1
ATOM 7671 C C . ASP A 1 1010 ? 40.375 12.737 -26.084 1.00 87.31 1010 ASP A C 1
ATOM 7673 O O . ASP A 1 1010 ? 41.017 13.202 -27.029 1.00 87.31 1010 ASP A O 1
ATOM 7677 N N . THR A 1 1011 ? 39.531 13.493 -25.381 1.00 80.38 1011 THR A N 1
ATOM 7678 C CA . THR A 1 1011 ? 39.319 14.937 -25.589 1.00 80.38 1011 THR A CA 1
ATOM 7679 C C . THR A 1 1011 ? 39.062 15.651 -24.257 1.00 80.38 1011 THR A C 1
ATOM 7681 O O . THR A 1 1011 ? 38.627 15.051 -23.276 1.00 80.38 1011 THR A O 1
ATOM 7684 N N . ILE A 1 1012 ? 39.390 16.945 -24.183 1.00 66.56 1012 ILE A N 1
ATOM 7685 C CA . ILE A 1 1012 ? 39.348 17.746 -22.938 1.00 66.56 1012 ILE A CA 1
ATOM 7686 C C . ILE A 1 1012 ? 38.441 18.989 -23.097 1.00 66.56 1012 ILE A C 1
ATOM 7688 O O . ILE A 1 1012 ? 38.226 19.743 -22.151 1.00 66.56 1012 ILE A O 1
ATOM 7692 N N . SER A 1 1013 ? 37.880 19.230 -24.290 1.00 66.75 1013 SER A N 1
ATOM 7693 C CA . SER A 1 1013 ? 37.102 20.454 -24.561 1.00 66.75 1013 SER A CA 1
ATOM 7694 C C . SER A 1 1013 ? 36.193 20.407 -25.796 1.00 66.75 1013 SER A C 1
ATOM 7696 O O . SER A 1 1013 ? 35.710 21.453 -26.227 1.00 66.75 1013 SER A O 1
ATOM 7698 N N . SER A 1 1014 ? 35.984 19.233 -26.395 1.00 74.94 1014 SER A N 1
ATOM 7699 C CA . SER A 1 1014 ? 35.093 19.044 -27.546 1.00 74.94 1014 SER A CA 1
ATOM 7700 C C . SER A 1 1014 ? 34.136 17.889 -27.260 1.00 74.94 1014 SER A C 1
ATOM 7702 O O . SER A 1 1014 ? 34.635 16.827 -26.890 1.00 74.94 1014 SER A O 1
ATOM 7704 N N . PRO A 1 1015 ? 32.815 18.059 -27.468 1.00 76.50 1015 PRO A N 1
ATOM 7705 C CA . PRO A 1 1015 ? 31.858 16.963 -27.346 1.00 76.50 1015 PRO A CA 1
ATOM 7706 C C . PRO A 1 1015 ? 31.983 15.954 -28.496 1.00 76.50 1015 PRO A C 1
ATOM 7708 O O . PRO A 1 1015 ? 31.512 14.830 -28.376 1.00 76.50 1015 PRO A O 1
ATOM 7711 N N . ASN A 1 1016 ? 32.629 16.341 -29.600 1.00 86.06 1016 ASN A N 1
ATOM 7712 C CA . ASN A 1 1016 ? 32.888 15.471 -30.743 1.00 86.06 1016 ASN A CA 1
ATOM 7713 C C . ASN A 1 1016 ? 34.272 14.834 -30.605 1.00 86.06 1016 ASN A C 1
ATOM 7715 O O . ASN A 1 1016 ? 35.247 15.534 -30.297 1.00 86.06 1016 ASN A O 1
ATOM 7719 N N . PHE A 1 1017 ? 34.349 13.536 -30.884 1.00 88.69 1017 PHE A N 1
ATOM 7720 C CA . PHE A 1 1017 ? 35.575 12.744 -30.909 1.00 88.69 1017 PHE A CA 1
ATOM 7721 C C . PHE A 1 1017 ? 35.615 11.891 -32.175 1.00 88.69 1017 PHE A C 1
ATOM 7723 O O . PHE A 1 1017 ? 34.573 11.544 -32.726 1.00 88.69 1017 PHE A O 1
ATOM 7730 N N . SER A 1 1018 ? 36.818 11.541 -32.622 1.00 90.94 1018 SER A N 1
ATOM 7731 C CA . SER A 1 1018 ? 37.020 10.645 -33.756 1.00 90.94 1018 SER A CA 1
ATOM 7732 C C . SER A 1 1018 ? 38.139 9.645 -33.481 1.00 90.94 1018 SER A C 1
ATOM 7734 O O . SER A 1 1018 ? 39.080 9.907 -32.729 1.00 90.94 1018 SER A O 1
ATOM 7736 N N . PHE A 1 1019 ? 38.014 8.486 -34.108 1.00 93.25 1019 PHE A N 1
ATOM 7737 C CA . PHE A 1 1019 ? 39.009 7.440 -34.219 1.00 93.25 1019 PHE A CA 1
ATOM 7738 C C . PHE A 1 1019 ? 39.523 7.400 -35.651 1.00 93.25 1019 PHE A C 1
ATOM 7740 O O . PHE A 1 1019 ? 38.812 7.739 -36.597 1.00 93.25 1019 PHE A O 1
ATOM 7747 N N . VAL A 1 1020 ? 40.755 6.930 -35.794 1.00 93.50 1020 VAL A N 1
ATOM 7748 C CA . VAL A 1 1020 ? 41.354 6.622 -37.090 1.00 93.50 1020 VAL A CA 1
ATOM 7749 C C . VAL A 1 1020 ? 41.599 5.122 -37.126 1.00 93.50 1020 VAL A C 1
ATOM 7751 O O . VAL A 1 1020 ? 42.239 4.587 -36.216 1.00 93.50 1020 VAL A O 1
ATOM 7754 N N . TYR A 1 1021 ? 41.093 4.452 -38.158 1.00 94.31 1021 TYR A N 1
ATOM 7755 C CA . TYR A 1 1021 ? 41.345 3.045 -38.446 1.00 94.31 1021 TYR A CA 1
ATOM 7756 C C . TYR A 1 1021 ? 42.118 2.912 -39.767 1.00 94.31 1021 TYR A C 1
ATOM 7758 O O . TYR A 1 1021 ? 41.513 2.882 -40.846 1.00 94.31 1021 TYR A O 1
ATOM 7766 N N . PRO A 1 1022 ? 43.462 2.869 -39.690 1.00 93.88 1022 PRO A N 1
ATOM 7767 C CA . PRO A 1 1022 ? 44.316 2.932 -40.869 1.00 93.88 1022 PRO A CA 1
ATOM 7768 C C . PRO A 1 1022 ? 44.180 1.726 -41.805 1.00 93.88 1022 PRO A C 1
ATOM 7770 O O . PRO A 1 1022 ? 43.918 0.607 -41.358 1.00 93.88 1022 PRO A O 1
ATOM 7773 N N . GLU A 1 1023 ? 44.479 1.919 -43.088 1.00 91.06 1023 GLU A N 1
ATOM 7774 C CA . GLU A 1 1023 ? 44.509 0.888 -44.136 1.00 91.06 1023 GLU A CA 1
ATOM 7775 C C . GLU A 1 1023 ? 45.344 -0.340 -43.720 1.00 91.06 1023 GLU A C 1
ATOM 7777 O O . GLU A 1 1023 ? 44.925 -1.490 -43.863 1.00 91.06 1023 GLU A O 1
ATOM 7782 N N . LEU A 1 1024 ? 46.526 -0.113 -43.134 1.00 90.81 1024 LEU A N 1
ATOM 7783 C CA . LEU A 1 1024 ? 47.420 -1.189 -42.680 1.00 90.81 1024 LEU A CA 1
ATOM 7784 C C . LEU A 1 1024 ? 46.792 -2.055 -41.582 1.00 90.81 1024 LEU A C 1
ATOM 7786 O O . LEU A 1 1024 ? 47.026 -3.266 -41.531 1.00 90.81 1024 LEU A O 1
ATOM 7790 N N . ASP A 1 1025 ? 45.998 -1.437 -40.714 1.00 91.12 1025 ASP A N 1
ATOM 7791 C CA . ASP A 1 1025 ? 45.318 -2.114 -39.622 1.00 91.12 1025 ASP A CA 1
ATOM 7792 C C . ASP A 1 1025 ? 44.103 -2.901 -40.133 1.00 91.12 1025 ASP A C 1
ATOM 7794 O O . ASP A 1 1025 ? 43.892 -4.035 -39.703 1.00 91.12 1025 ASP A O 1
ATOM 7798 N N . GLN A 1 1026 ? 43.395 -2.375 -41.138 1.00 90.88 1026 GLN A N 1
ATOM 7799 C CA . GLN A 1 1026 ? 42.342 -3.095 -41.862 1.00 90.88 1026 GLN A CA 1
ATOM 7800 C C . GLN A 1 1026 ? 42.875 -4.356 -42.551 1.00 90.88 1026 GLN A C 1
ATOM 7802 O O . GLN A 1 1026 ? 42.323 -5.446 -42.388 1.00 90.88 1026 GLN A O 1
ATOM 7807 N N . ILE A 1 1027 ? 43.992 -4.236 -43.275 1.00 88.94 1027 ILE A N 1
ATOM 7808 C CA . ILE A 1 1027 ? 44.636 -5.374 -43.945 1.00 88.94 1027 ILE A CA 1
ATOM 7809 C C . ILE A 1 1027 ? 45.147 -6.392 -42.916 1.00 88.94 1027 ILE A C 1
ATOM 7811 O O . ILE A 1 1027 ? 45.067 -7.595 -43.157 1.00 88.94 1027 ILE A O 1
ATOM 7815 N N . SER A 1 1028 ? 45.641 -5.949 -41.756 1.00 91.88 1028 SER A N 1
ATOM 7816 C CA . SER A 1 1028 ? 46.051 -6.858 -40.678 1.00 91.88 1028 SER A CA 1
ATOM 7817 C C . SER A 1 1028 ? 44.876 -7.652 -40.095 1.00 91.88 1028 SER A C 1
ATOM 7819 O O . SER A 1 1028 ? 45.034 -8.836 -39.798 1.00 91.88 1028 SER A O 1
ATOM 7821 N N . ASP A 1 1029 ? 43.717 -7.019 -39.913 1.00 89.19 1029 ASP A N 1
ATOM 7822 C CA . ASP A 1 1029 ? 42.576 -7.626 -39.217 1.00 89.19 1029 ASP A CA 1
ATOM 7823 C C . ASP A 1 1029 ? 41.703 -8.488 -40.143 1.00 89.19 1029 ASP A C 1
ATOM 7825 O O . ASP A 1 1029 ? 41.196 -9.537 -39.726 1.00 89.19 1029 ASP A O 1
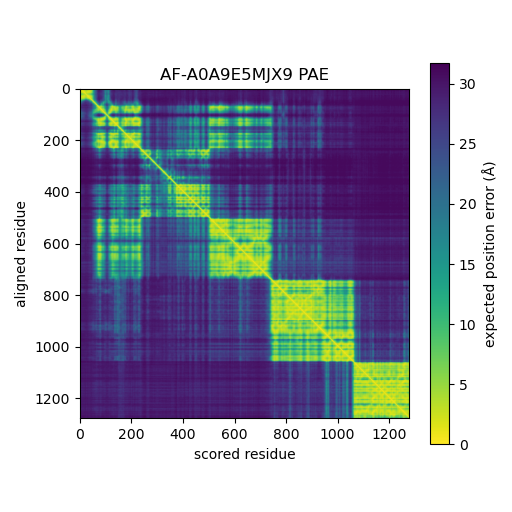ATOM 7829 N N . PHE A 1 1030 ? 41.553 -8.066 -41.404 1.00 87.50 1030 PHE A N 1
ATOM 7830 C CA . PHE A 1 1030 ? 40.638 -8.667 -42.380 1.00 87.50 1030 PHE A CA 1
ATOM 7831 C C . PHE A 1 1030 ? 41.322 -9.180 -43.659 1.00 87.50 1030 PHE A C 1
ATOM 7833 O O . PHE A 1 1030 ? 40.679 -9.815 -44.495 1.00 87.50 1030 PHE A O 1
ATOM 7840 N N . GLY A 1 1031 ? 42.622 -8.930 -43.840 1.00 84.25 1031 GLY A N 1
ATOM 7841 C CA . GLY A 1 1031 ? 43.390 -9.326 -45.029 1.00 84.25 1031 GLY A CA 1
ATOM 7842 C C . GLY A 1 1031 ? 43.216 -8.405 -46.243 1.00 84.25 1031 GLY A C 1
ATOM 7843 O O . GLY A 1 1031 ? 44.020 -8.474 -47.172 1.00 84.25 1031 GLY A O 1
ATOM 7844 N N . VAL A 1 1032 ? 42.195 -7.545 -46.235 1.00 86.31 1032 VAL A N 1
ATOM 7845 C CA . VAL A 1 1032 ? 41.871 -6.547 -47.265 1.00 86.31 1032 VAL A CA 1
ATOM 7846 C C . VAL A 1 1032 ? 41.230 -5.318 -46.612 1.00 86.31 1032 VAL A C 1
ATOM 7848 O O . VAL A 1 1032 ? 40.647 -5.427 -45.531 1.00 86.31 1032 VAL A O 1
ATOM 7851 N N . VAL A 1 1033 ? 41.300 -4.169 -47.286 1.00 86.31 1033 VAL A N 1
ATOM 7852 C CA . VAL A 1 1033 ? 40.567 -2.944 -46.913 1.00 86.31 1033 VAL A CA 1
ATOM 7853 C C . VAL A 1 1033 ? 39.060 -3.227 -46.905 1.00 86.31 1033 VAL A C 1
ATOM 7855 O O . VAL A 1 1033 ? 38.563 -3.955 -47.769 1.00 86.31 1033 VAL A O 1
ATOM 7858 N N . GLN A 1 1034 ? 38.344 -2.707 -45.905 1.00 84.94 1034 GLN A N 1
ATOM 7859 C CA . GLN A 1 1034 ? 36.924 -3.001 -45.702 1.00 84.94 1034 GLN A CA 1
ATOM 7860 C C . GLN A 1 1034 ? 36.028 -1.906 -46.288 1.00 84.94 1034 GLN A C 1
ATOM 7862 O O . GLN A 1 1034 ? 36.178 -0.731 -45.962 1.00 84.94 1034 GLN A O 1
ATOM 7867 N N . ASN A 1 1035 ? 35.036 -2.310 -47.090 1.00 83.62 1035 ASN A N 1
ATOM 7868 C CA . ASN A 1 1035 ? 34.007 -1.398 -47.609 1.00 83.62 1035 ASN A CA 1
ATOM 7869 C C . ASN A 1 1035 ? 32.968 -1.012 -46.552 1.00 83.62 1035 ASN A C 1
ATOM 7871 O O . ASN A 1 1035 ? 32.355 0.047 -46.653 1.00 83.62 1035 ASN A O 1
ATOM 7875 N N . THR A 1 1036 ? 32.762 -1.885 -45.567 1.00 86.50 1036 THR A N 1
ATOM 7876 C CA . THR A 1 1036 ? 31.886 -1.653 -44.424 1.00 86.50 1036 THR A CA 1
ATOM 7877 C C . THR A 1 1036 ? 32.632 -2.033 -43.160 1.00 86.50 1036 THR A C 1
ATOM 7879 O O . THR A 1 1036 ? 33.176 -3.133 -43.078 1.00 86.50 1036 THR A O 1
ATOM 7882 N N . ILE A 1 1037 ? 32.617 -1.153 -42.166 1.00 90.81 1037 ILE A N 1
ATOM 7883 C CA . ILE A 1 1037 ? 33.085 -1.452 -40.814 1.00 90.81 1037 ILE A CA 1
ATOM 7884 C C . ILE A 1 1037 ? 31.898 -1.454 -39.854 1.00 90.81 1037 ILE A C 1
ATOM 7886 O O . ILE A 1 1037 ? 31.031 -0.584 -39.921 1.00 90.81 1037 ILE A O 1
ATOM 7890 N N . TYR A 1 1038 ? 31.861 -2.441 -38.963 1.00 93.50 1038 TYR A N 1
ATOM 7891 C CA . TYR A 1 1038 ? 30.895 -2.530 -37.870 1.00 93.50 1038 TYR A CA 1
ATOM 7892 C C . TYR A 1 1038 ? 31.603 -2.149 -36.582 1.00 93.50 1038 TYR A C 1
ATOM 7894 O O . TYR A 1 1038 ? 32.677 -2.688 -36.295 1.00 93.50 1038 TYR A O 1
ATOM 7902 N N . VAL A 1 1039 ? 31.030 -1.209 -35.835 1.00 94.19 1039 VAL A N 1
ATOM 7903 C CA . VAL A 1 1039 ? 31.676 -0.636 -34.659 1.00 94.19 1039 VAL A CA 1
ATOM 7904 C C . VAL A 1 1039 ? 30.746 -0.575 -33.457 1.00 94.19 1039 VAL A C 1
ATOM 7906 O O . VAL A 1 1039 ? 29.575 -0.217 -33.578 1.00 94.19 1039 VAL A O 1
ATOM 7909 N N . ASN A 1 1040 ? 31.313 -0.852 -32.286 1.00 95.00 1040 ASN A N 1
ATOM 7910 C CA . ASN A 1 1040 ? 30.692 -0.581 -30.995 1.00 95.00 1040 ASN A CA 1
ATOM 7911 C C . ASN A 1 1040 ? 31.478 0.525 -30.299 1.00 95.00 1040 ASN A C 1
ATOM 7913 O O . ASN A 1 1040 ? 32.652 0.337 -29.983 1.00 95.00 1040 ASN A O 1
ATOM 7917 N N . ILE A 1 1041 ? 30.846 1.673 -30.067 1.00 94.06 1041 ILE A N 1
ATOM 7918 C CA . ILE A 1 1041 ? 31.490 2.852 -29.484 1.00 94.06 1041 ILE A CA 1
ATOM 7919 C C . ILE A 1 1041 ? 31.016 3.037 -28.041 1.00 94.06 1041 ILE A C 1
ATOM 7921 O O . ILE A 1 1041 ? 29.819 3.031 -27.759 1.00 94.06 1041 ILE A O 1
ATOM 7925 N N . TYR A 1 1042 ? 31.964 3.243 -27.130 1.00 93.94 1042 TYR A N 1
ATOM 7926 C CA . TYR A 1 1042 ? 31.738 3.423 -25.701 1.00 93.94 1042 TYR A CA 1
ATOM 7927 C C . TYR A 1 1042 ? 32.380 4.720 -25.222 1.00 93.94 1042 TYR A C 1
ATOM 7929 O O . TYR A 1 1042 ? 33.544 4.992 -25.511 1.00 93.94 1042 TYR A O 1
ATOM 7937 N N . GLN A 1 1043 ? 31.656 5.476 -24.402 1.00 92.25 1043 GLN A N 1
ATOM 7938 C CA . GLN A 1 1043 ? 32.266 6.484 -23.539 1.00 92.25 1043 GLN A CA 1
ATOM 7939 C C . GLN A 1 1043 ? 32.757 5.821 -22.245 1.00 92.25 1043 GLN A C 1
ATOM 7941 O O . GLN A 1 1043 ? 32.099 4.925 -21.712 1.00 92.25 1043 GLN A O 1
ATOM 7946 N N . ILE A 1 1044 ? 33.915 6.240 -21.741 1.00 91.25 1044 ILE A N 1
ATOM 7947 C CA . ILE A 1 1044 ? 34.591 5.639 -20.589 1.00 91.25 1044 ILE A CA 1
ATOM 7948 C C . ILE A 1 1044 ? 34.503 6.569 -19.380 1.00 91.25 1044 ILE A C 1
ATOM 7950 O O . ILE A 1 1044 ? 34.840 7.748 -19.455 1.00 91.25 1044 ILE A O 1
ATOM 7954 N N . SER A 1 1045 ? 34.081 6.016 -18.245 1.00 89.56 1045 SER A N 1
ATOM 7955 C CA . SER A 1 1045 ? 34.180 6.655 -16.935 1.00 89.56 1045 SER A CA 1
ATOM 7956 C C . SER A 1 1045 ? 35.469 6.237 -16.240 1.00 89.56 1045 SER A C 1
ATOM 7958 O O . SER A 1 1045 ? 35.840 5.062 -16.230 1.00 89.56 1045 SER A O 1
ATOM 7960 N N . SER A 1 1046 ? 36.101 7.195 -15.565 1.00 86.94 1046 SER A N 1
ATOM 7961 C CA . SER A 1 1046 ? 37.276 6.952 -14.724 1.00 86.94 1046 SER A CA 1
ATOM 7962 C C . SER A 1 1046 ? 36.997 6.053 -13.507 1.00 86.94 1046 SER A C 1
ATOM 7964 O O . SER A 1 1046 ? 37.933 5.486 -12.941 1.00 86.94 1046 SER A O 1
ATOM 7966 N N . ILE A 1 1047 ? 35.726 5.906 -13.108 1.00 86.75 1047 ILE A N 1
ATOM 7967 C CA . ILE A 1 1047 ? 35.307 5.125 -11.934 1.00 86.75 1047 ILE A CA 1
ATOM 7968 C C . ILE A 1 1047 ? 34.870 3.714 -12.332 1.00 86.75 1047 ILE A C 1
ATOM 7970 O O . ILE A 1 1047 ? 35.324 2.746 -11.722 1.00 86.75 1047 ILE A O 1
ATOM 7974 N N . ILE A 1 1048 ? 33.981 3.590 -13.325 1.00 86.88 1048 ILE A N 1
ATOM 7975 C CA . ILE A 1 1048 ? 33.338 2.305 -13.657 1.00 86.88 1048 ILE A CA 1
ATOM 7976 C C . ILE A 1 1048 ? 33.783 1.695 -14.995 1.00 86.88 1048 ILE A C 1
ATOM 7978 O O . ILE A 1 1048 ? 33.412 0.564 -15.303 1.00 86.88 1048 ILE A O 1
ATOM 7982 N N . GLY A 1 1049 ? 34.571 2.414 -15.800 1.00 90.31 1049 GLY A N 1
ATOM 7983 C CA . GLY A 1 1049 ? 34.972 1.972 -17.135 1.00 90.31 1049 GLY A CA 1
ATOM 7984 C C . GLY A 1 1049 ? 33.896 2.222 -18.197 1.00 90.31 1049 GLY A C 1
ATOM 7985 O O . GLY A 1 1049 ? 33.331 3.313 -18.265 1.00 90.31 1049 GLY A O 1
ATOM 7986 N N . ARG A 1 1050 ? 33.647 1.234 -19.066 1.00 91.56 1050 ARG A N 1
ATOM 7987 C CA . ARG A 1 1050 ? 32.782 1.371 -20.253 1.00 91.56 1050 ARG A CA 1
ATOM 7988 C C . ARG A 1 1050 ? 31.328 1.724 -19.914 1.00 91.56 1050 ARG A C 1
ATOM 7990 O O . ARG A 1 1050 ? 30.699 1.099 -19.061 1.00 91.56 1050 ARG A O 1
ATOM 7997 N N . GLY A 1 1051 ? 30.790 2.696 -20.645 1.00 90.56 1051 GLY A N 1
ATOM 7998 C CA . GLY A 1 1051 ? 29.389 3.103 -20.625 1.00 90.56 1051 GLY A CA 1
ATOM 7999 C C . GLY A 1 1051 ? 28.454 2.165 -21.386 1.00 90.56 1051 GLY A C 1
ATOM 8000 O O . GLY A 1 1051 ? 28.721 0.970 -21.552 1.00 90.56 1051 GLY A O 1
ATOM 8001 N N . ASN A 1 1052 ? 27.312 2.701 -21.804 1.00 90.25 1052 ASN A N 1
ATOM 8002 C CA . ASN A 1 1052 ? 26.420 2.010 -22.733 1.00 90.25 1052 ASN A CA 1
ATOM 8003 C C . ASN A 1 1052 ? 26.988 2.049 -24.162 1.00 90.25 1052 ASN A C 1
ATOM 8005 O O . ASN A 1 1052 ? 27.775 2.935 -24.503 1.00 90.25 1052 ASN A O 1
ATOM 8009 N N . VAL A 1 1053 ? 26.629 1.046 -24.965 1.00 92.06 1053 VAL A N 1
ATOM 8010 C CA . VAL A 1 1053 ? 27.142 0.875 -26.329 1.00 92.06 1053 VAL A CA 1
ATOM 8011 C C . VAL A 1 1053 ? 26.347 1.720 -27.320 1.00 92.06 1053 VAL A C 1
ATOM 8013 O O . VAL A 1 1053 ? 25.120 1.726 -27.282 1.00 92.06 1053 VAL A O 1
ATOM 8016 N N . LEU A 1 1054 ? 27.050 2.394 -28.227 1.00 92.06 1054 LEU A N 1
ATOM 8017 C CA . LEU A 1 1054 ? 26.505 2.826 -29.508 1.00 92.06 1054 LEU A CA 1
ATOM 8018 C C . LEU A 1 1054 ? 26.944 1.819 -30.573 1.00 92.06 1054 LEU A C 1
ATOM 8020 O O . LEU A 1 1054 ? 28.125 1.763 -30.920 1.00 92.06 1054 LEU A O 1
ATOM 8024 N N . GLU A 1 1055 ? 26.003 1.032 -31.083 1.00 92.00 1055 GLU A N 1
ATOM 8025 C CA . GLU A 1 1055 ? 26.239 0.132 -32.214 1.00 92.00 1055 GLU A CA 1
ATOM 8026 C C . GLU A 1 1055 ? 26.033 0.910 -33.519 1.00 92.00 1055 GLU A C 1
ATOM 8028 O O . GLU A 1 1055 ? 25.013 1.576 -33.702 1.00 92.00 1055 GLU A O 1
ATOM 8033 N N . SER A 1 1056 ? 27.007 0.860 -34.426 1.00 91.31 1056 SER A N 1
ATOM 8034 C CA . SER A 1 1056 ? 26.926 1.535 -35.723 1.00 91.31 1056 SER A CA 1
ATOM 8035 C C . SER A 1 1056 ? 27.668 0.755 -36.806 1.00 91.31 1056 SER A C 1
ATOM 8037 O O . SER A 1 1056 ? 28.515 -0.096 -36.533 1.00 91.31 1056 SER A O 1
ATOM 8039 N N . SER A 1 1057 ? 27.370 1.066 -38.063 1.00 90.62 1057 SER A N 1
ATOM 8040 C CA . SER A 1 1057 ? 28.148 0.599 -39.204 1.00 90.62 1057 SER A CA 1
ATOM 8041 C C . SER A 1 1057 ? 28.399 1.742 -40.170 1.00 90.62 1057 SER A C 1
ATOM 8043 O O . SER A 1 1057 ? 27.467 2.469 -40.512 1.00 90.62 1057 SER A O 1
ATOM 8045 N N . PHE A 1 1058 ? 29.626 1.851 -40.662 1.00 86.75 1058 PHE A N 1
ATOM 8046 C CA . PHE A 1 1058 ? 29.982 2.800 -41.710 1.00 86.75 1058 PHE A CA 1
ATOM 8047 C C . PHE A 1 1058 ? 30.234 2.024 -42.989 1.00 86.75 1058 PHE A C 1
ATOM 8049 O O . PHE A 1 1058 ? 31.037 1.097 -42.997 1.00 86.75 1058 PHE A O 1
ATOM 8056 N N . THR A 1 1059 ? 29.510 2.375 -44.047 1.00 82.75 1059 THR A N 1
ATOM 8057 C CA . THR A 1 1059 ? 29.627 1.743 -45.361 1.00 82.75 1059 THR A CA 1
ATOM 8058 C C . THR A 1 1059 ? 30.025 2.796 -46.374 1.00 82.75 1059 THR A C 1
ATOM 8060 O O . THR A 1 1059 ? 29.498 3.907 -46.365 1.00 82.75 1059 THR A O 1
ATOM 8063 N N . LEU A 1 1060 ? 30.951 2.436 -47.252 1.00 69.88 1060 LEU A N 1
ATOM 8064 C CA . LEU A 1 1060 ? 31.265 3.206 -48.440 1.00 69.88 1060 LEU A CA 1
ATOM 8065 C C . LEU A 1 1060 ? 29.980 3.509 -49.224 1.00 69.88 1060 LEU A C 1
ATOM 8067 O O . LEU A 1 1060 ? 29.266 2.563 -49.564 1.00 69.88 1060 LEU A O 1
ATOM 8071 N N . PRO A 1 1061 ? 29.689 4.778 -49.569 1.00 57.47 1061 PRO A N 1
ATOM 8072 C CA . PRO A 1 1061 ? 28.618 5.088 -50.508 1.00 57.47 1061 PRO A CA 1
ATOM 8073 C C . PRO A 1 1061 ? 28.837 4.265 -51.779 1.00 57.47 1061 PRO A C 1
ATOM 8075 O O . PRO A 1 1061 ? 29.940 4.268 -52.334 1.00 57.47 1061 PRO A O 1
ATOM 8078 N N . GLY A 1 1062 ? 27.819 3.513 -52.199 1.00 52.09 1062 GLY A N 1
ATOM 8079 C CA . GLY A 1 1062 ? 27.919 2.534 -53.276 1.00 52.09 1062 GLY A CA 1
ATOM 8080 C C . GLY A 1 1062 ? 28.542 3.116 -54.546 1.00 52.09 1062 GLY A C 1
ATOM 8081 O O . GLY A 1 1062 ? 27.907 3.852 -55.285 1.00 52.09 1062 GLY A O 1
ATOM 8082 N N . THR A 1 1063 ? 29.800 2.759 -54.807 1.00 62.78 1063 THR A N 1
ATOM 8083 C CA . THR A 1 1063 ? 30.514 2.702 -56.103 1.00 62.78 1063 THR A CA 1
ATOM 8084 C C . THR A 1 1063 ? 30.519 3.892 -57.084 1.00 62.78 1063 THR A C 1
ATOM 8086 O O . THR A 1 1063 ? 31.271 3.826 -58.058 1.00 62.78 1063 THR A O 1
ATOM 8089 N N . ASP A 1 1064 ? 29.816 5.006 -56.862 1.00 69.06 1064 ASP A N 1
ATOM 8090 C CA . ASP A 1 1064 ? 29.952 6.222 -57.677 1.00 69.06 1064 ASP A CA 1
ATOM 8091 C C . ASP A 1 1064 ? 30.325 7.449 -56.836 1.00 69.06 1064 ASP A C 1
ATOM 8093 O O . ASP A 1 1064 ? 29.476 8.164 -56.308 1.00 69.06 1064 ASP A O 1
ATOM 8097 N N . LYS A 1 1065 ? 31.629 7.760 -56.804 1.00 72.69 1065 LYS A N 1
ATOM 8098 C CA . LYS A 1 1065 ? 32.192 8.965 -56.161 1.00 72.69 1065 LYS A CA 1
ATOM 8099 C C . LYS A 1 1065 ? 31.565 10.290 -56.619 1.00 72.69 1065 LYS A C 1
ATOM 8101 O O . LYS A 1 1065 ? 31.769 11.313 -55.973 1.00 72.69 1065 LYS A O 1
ATOM 8106 N N . TYR A 1 1066 ? 30.860 10.300 -57.750 1.00 79.88 1066 TYR A N 1
ATOM 8107 C CA . TYR A 1 1066 ? 30.213 11.482 -58.313 1.00 79.88 1066 TYR A CA 1
ATOM 8108 C C . TYR A 1 1066 ? 28.685 11.403 -58.260 1.00 79.88 1066 TYR A C 1
ATOM 8110 O O . TYR A 1 1066 ? 28.028 12.198 -58.933 1.00 79.88 1066 TYR A O 1
ATOM 8118 N N . PHE A 1 1067 ? 28.103 10.491 -57.472 1.00 81.75 1067 PHE A N 1
ATOM 8119 C CA . PHE A 1 1067 ? 26.649 10.330 -57.390 1.00 81.75 1067 PHE A CA 1
ATOM 8120 C C . PHE A 1 1067 ? 25.929 11.634 -57.010 1.00 81.75 1067 PHE A C 1
ATOM 8122 O O . PHE A 1 1067 ? 24.940 12.003 -57.634 1.00 81.75 1067 PHE A O 1
ATOM 8129 N N . ASN A 1 1068 ? 26.499 12.430 -56.098 1.00 82.75 1068 ASN A N 1
ATOM 8130 C CA . ASN A 1 1068 ? 25.957 13.746 -55.725 1.00 82.75 1068 ASN A CA 1
ATOM 8131 C C . ASN A 1 1068 ? 25.863 14.748 -56.894 1.00 82.75 1068 ASN A C 1
ATOM 8133 O O . ASN A 1 1068 ? 25.123 15.726 -56.811 1.00 82.75 1068 ASN A O 1
ATOM 8137 N N . ASN A 1 1069 ? 26.613 14.525 -57.976 1.00 84.56 1069 ASN A N 1
ATOM 8138 C CA . ASN A 1 1069 ? 26.585 15.330 -59.196 1.00 84.56 1069 ASN A CA 1
ATOM 8139 C C . ASN A 1 1069 ? 25.689 14.727 -60.291 1.00 84.56 1069 ASN A C 1
ATOM 8141 O O . ASN A 1 1069 ? 25.534 15.328 -61.360 1.00 84.56 1069 ASN A O 1
ATOM 8145 N N . VAL A 1 1070 ? 25.110 13.547 -60.060 1.00 88.31 1070 VAL A N 1
ATOM 8146 C CA . VAL A 1 1070 ? 24.151 12.923 -60.970 1.00 88.31 1070 VAL A CA 1
ATOM 8147 C C . VAL A 1 1070 ? 22.836 13.684 -60.872 1.00 88.31 1070 VAL A C 1
ATOM 8149 O O . VAL A 1 1070 ? 22.227 13.810 -59.815 1.00 88.31 1070 VAL A O 1
ATOM 8152 N N . SER A 1 1071 ? 22.432 14.262 -61.996 1.00 89.19 1071 SER A N 1
ATOM 8153 C CA . SER A 1 1071 ? 21.241 15.103 -62.109 1.00 89.19 1071 SER A CA 1
ATOM 8154 C C . SER A 1 1071 ? 20.063 14.378 -62.749 1.00 89.19 1071 SER A C 1
ATOM 8156 O O . SER A 1 1071 ? 18.958 14.901 -62.691 1.00 89.19 1071 SER A O 1
ATOM 8158 N N . LEU A 1 1072 ? 20.310 13.228 -63.384 1.00 90.88 1072 LEU A N 1
ATOM 8159 C CA . LEU A 1 1072 ? 19.309 12.310 -63.925 1.00 90.88 1072 LEU A CA 1
ATOM 8160 C C . LEU A 1 1072 ? 19.888 10.896 -63.914 1.00 90.88 1072 LEU A C 1
ATOM 8162 O O . LEU A 1 1072 ? 21.013 10.719 -64.394 1.00 90.88 1072 LEU A O 1
ATOM 8166 N N . LEU A 1 1073 ? 19.126 9.919 -63.432 1.00 92.00 1073 LEU A N 1
ATOM 8167 C CA . LEU A 1 1073 ? 19.454 8.498 -63.510 1.00 92.00 1073 LEU A CA 1
ATOM 8168 C C . LEU A 1 1073 ? 18.184 7.683 -63.766 1.00 92.00 1073 LEU A C 1
ATOM 8170 O O . LEU A 1 1073 ? 17.295 7.660 -62.927 1.00 92.00 1073 LEU A O 1
ATOM 8174 N N . LEU A 1 1074 ? 18.101 7.029 -64.925 1.00 92.44 1074 LEU A N 1
ATOM 8175 C CA . LEU A 1 1074 ? 16.964 6.196 -65.319 1.00 92.44 1074 LEU A CA 1
ATOM 8176 C C . LEU A 1 1074 ? 17.431 4.758 -65.568 1.00 92.44 1074 LEU A C 1
ATOM 8178 O O . LEU A 1 1074 ? 18.144 4.514 -66.545 1.00 92.44 1074 LEU A O 1
ATOM 8182 N N . HIS A 1 1075 ? 16.988 3.830 -64.717 1.00 90.75 1075 HIS A N 1
ATOM 8183 C CA . HIS A 1 1075 ? 17.259 2.390 -64.850 1.00 90.75 1075 HIS A CA 1
ATOM 8184 C C . HIS A 1 1075 ? 16.266 1.659 -65.752 1.00 90.75 1075 HIS A C 1
ATOM 8186 O O . HIS A 1 1075 ? 16.573 0.595 -66.251 1.00 90.75 1075 HIS A O 1
ATOM 8192 N N . PHE A 1 1076 ? 15.062 2.200 -65.969 1.00 90.00 1076 PHE A N 1
ATOM 8193 C CA . PHE A 1 1076 ? 14.009 1.540 -66.761 1.00 90.00 1076 PHE A CA 1
ATOM 8194 C C . PHE A 1 1076 ? 13.570 0.149 -66.252 1.00 90.00 1076 PHE A C 1
ATOM 8196 O O . PHE A 1 1076 ? 12.903 -0.599 -66.976 1.00 90.00 1076 PHE A O 1
ATOM 8203 N N . ASP A 1 1077 ? 13.854 -0.170 -64.987 1.00 86.25 1077 ASP A N 1
ATOM 8204 C CA . ASP A 1 1077 ? 13.556 -1.453 -64.348 1.00 86.25 1077 ASP A CA 1
ATOM 8205 C C . ASP A 1 1077 ? 12.110 -1.526 -63.828 1.00 86.25 1077 ASP A C 1
ATOM 8207 O O . ASP A 1 1077 ? 11.825 -1.631 -62.638 1.00 86.25 1077 ASP A O 1
ATOM 8211 N N . GLY A 1 1078 ? 11.161 -1.493 -64.767 1.00 83.12 1078 GLY A N 1
ATOM 8212 C CA . GLY A 1 1078 ? 9.723 -1.621 -64.500 1.00 83.12 1078 GLY A CA 1
ATOM 8213 C C . GLY A 1 1078 ? 8.972 -0.297 -64.343 1.00 83.12 1078 GLY A C 1
ATOM 8214 O O . GLY A 1 1078 ? 7.740 -0.303 -64.365 1.00 83.12 1078 GLY A O 1
ATOM 8215 N N . ASP A 1 1079 ? 9.683 0.828 -64.251 1.00 87.25 1079 ASP A N 1
ATOM 8216 C CA . ASP A 1 1079 ? 9.113 2.173 -64.294 1.00 87.25 1079 ASP A CA 1
ATOM 8217 C C . ASP A 1 1079 ? 10.036 3.191 -65.003 1.00 87.25 1079 ASP A C 1
ATOM 8219 O O . ASP A 1 1079 ? 11.045 2.832 -65.610 1.00 87.25 1079 ASP A O 1
ATOM 8223 N N . PHE A 1 1080 ? 9.641 4.468 -64.993 1.00 89.81 1080 PHE A N 1
ATOM 8224 C CA . PHE A 1 1080 ? 10.409 5.588 -65.555 1.00 89.81 1080 PHE A CA 1
ATOM 8225 C C . PHE A 1 1080 ? 10.818 6.592 -64.466 1.00 89.81 1080 PHE A C 1
ATOM 8227 O O . PHE A 1 1080 ? 10.792 7.802 -64.707 1.00 89.81 1080 PHE A O 1
ATOM 8234 N N . SER A 1 1081 ? 11.095 6.109 -63.253 1.00 90.44 1081 SER A N 1
ATOM 8235 C CA . SER A 1 1081 ? 11.506 6.948 -62.126 1.00 90.44 1081 SER A CA 1
ATOM 8236 C C . SER A 1 1081 ? 12.951 7.445 -62.277 1.00 90.44 1081 SER A C 1
ATOM 8238 O O . SER A 1 1081 ? 13.774 6.817 -62.941 1.00 90.44 1081 SER A O 1
ATOM 8240 N N . ASP A 1 1082 ? 13.237 8.620 -61.704 1.00 90.31 1082 ASP A N 1
ATOM 8241 C CA . ASP A 1 1082 ? 14.590 9.180 -61.621 1.00 90.31 1082 ASP A CA 1
ATOM 8242 C C . ASP A 1 1082 ? 15.221 8.830 -60.275 1.00 90.31 1082 ASP A C 1
ATOM 8244 O O . ASP A 1 1082 ? 14.836 9.396 -59.251 1.00 90.31 1082 ASP A O 1
ATOM 8248 N N . SER A 1 1083 ? 16.210 7.939 -60.303 1.00 89.50 1083 SER A N 1
ATOM 8249 C CA . SER A 1 1083 ? 16.960 7.472 -59.133 1.00 89.50 1083 SER A CA 1
ATOM 8250 C C . SER A 1 1083 ? 18.089 8.422 -58.714 1.00 89.50 1083 SER A C 1
ATOM 8252 O O . SER A 1 1083 ? 18.912 8.069 -57.878 1.00 89.50 1083 SER A O 1
ATOM 8254 N N . SER A 1 1084 ? 18.178 9.629 -59.284 1.00 86.56 1084 SER A N 1
ATOM 8255 C CA . SER A 1 1084 ? 19.148 10.643 -58.851 1.00 86.56 1084 SER A CA 1
ATOM 8256 C C . SER A 1 1084 ? 18.656 11.473 -57.658 1.00 86.56 1084 SER A C 1
ATOM 8258 O O . SER A 1 1084 ? 17.455 11.615 -57.427 1.00 86.56 1084 SER A O 1
ATOM 8260 N N . ASN A 1 1085 ? 19.575 12.172 -56.977 1.00 81.62 1085 ASN A N 1
ATOM 8261 C CA . ASN A 1 1085 ? 19.250 13.158 -55.927 1.00 81.62 1085 ASN A CA 1
ATOM 8262 C C . ASN A 1 1085 ? 18.282 14.266 -56.377 1.00 81.62 1085 ASN A C 1
ATOM 8264 O O . ASN A 1 1085 ? 17.726 14.980 -55.543 1.00 81.62 1085 ASN A O 1
ATOM 8268 N N . SER A 1 1086 ? 18.130 14.475 -57.689 1.00 82.38 1086 SER A N 1
ATOM 8269 C CA . SER A 1 1086 ? 17.262 15.521 -58.231 1.00 82.38 1086 SER A CA 1
ATOM 8270 C C . SER A 1 1086 ? 15.792 15.108 -58.315 1.00 82.38 1086 SER A C 1
ATOM 8272 O O . SER A 1 1086 ? 14.952 16.003 -58.414 1.00 82.38 1086 SER A O 1
ATOM 8274 N N . ALA A 1 1087 ? 15.488 13.802 -58.269 1.00 82.69 1087 ALA A N 1
ATOM 8275 C CA . ALA A 1 1087 ? 14.137 13.234 -58.308 1.00 82.69 1087 ALA A CA 1
ATOM 8276 C C . ALA A 1 1087 ? 13.216 13.927 -59.336 1.00 82.69 1087 ALA A C 1
ATOM 8278 O O . ALA A 1 1087 ? 12.117 14.396 -59.017 1.00 82.69 1087 ALA A O 1
ATOM 8279 N N . ASN A 1 1088 ? 13.692 14.078 -60.574 1.00 85.31 1088 ASN A N 1
ATOM 8280 C CA . ASN A 1 1088 ? 12.965 14.806 -61.606 1.00 85.31 1088 ASN A CA 1
ATOM 8281 C C . ASN A 1 1088 ? 11.656 14.091 -61.962 1.00 85.31 1088 ASN A C 1
ATOM 8283 O O . ASN A 1 1088 ? 11.577 12.868 -62.017 1.00 85.31 1088 ASN A O 1
ATOM 8287 N N . VAL A 1 1089 ? 10.618 14.867 -62.277 1.00 87.31 1089 VAL A N 1
ATOM 8288 C CA . VAL A 1 1089 ? 9.324 14.315 -62.702 1.00 87.31 1089 VAL A CA 1
ATOM 8289 C C . VAL A 1 1089 ? 9.359 14.015 -64.199 1.00 87.31 1089 VAL A C 1
ATOM 8291 O O . VAL A 1 1089 ? 9.493 14.930 -65.012 1.00 87.31 1089 VAL A O 1
ATOM 8294 N N . LEU A 1 1090 ? 9.181 12.747 -64.573 1.00 90.12 1090 LEU A N 1
ATOM 8295 C CA . LEU A 1 1090 ? 9.108 12.308 -65.966 1.00 90.12 1090 LEU A CA 1
ATOM 8296 C C . LEU A 1 1090 ? 7.660 12.095 -66.407 1.00 90.12 1090 LEU A C 1
ATOM 8298 O O . LEU A 1 1090 ? 6.825 11.585 -65.666 1.00 90.12 1090 LEU A O 1
ATOM 8302 N N . THR A 1 1091 ? 7.353 12.482 -67.645 1.00 93.50 1091 THR A N 1
ATOM 8303 C CA . THR A 1 1091 ? 6.070 12.188 -68.297 1.00 93.50 1091 THR A CA 1
ATOM 8304 C C . THR A 1 1091 ? 6.298 11.237 -69.464 1.00 93.50 1091 THR A C 1
ATOM 8306 O O . THR A 1 1091 ? 6.935 11.613 -70.452 1.00 93.50 1091 THR A O 1
ATOM 8309 N N . ALA A 1 1092 ? 5.750 10.028 -69.373 1.00 92.50 1092 ALA A N 1
ATOM 8310 C CA . ALA A 1 1092 ? 5.661 9.098 -70.493 1.00 92.50 1092 ALA A CA 1
ATOM 8311 C C . ALA A 1 1092 ? 4.608 9.582 -71.503 1.00 92.50 1092 ALA A C 1
ATOM 8313 O O . ALA A 1 1092 ? 3.474 9.881 -71.132 1.00 92.50 1092 ALA A O 1
ATOM 8314 N N . ASN A 1 1093 ? 4.992 9.701 -72.774 1.00 92.19 1093 ASN A N 1
ATOM 8315 C CA . ASN A 1 1093 ? 4.122 10.124 -73.870 1.00 92.19 1093 ASN A CA 1
ATOM 8316 C C . ASN A 1 1093 ? 4.021 9.000 -74.908 1.00 92.19 1093 ASN A C 1
ATOM 8318 O O . ASN A 1 1093 ? 4.999 8.294 -75.150 1.00 92.19 1093 ASN A O 1
ATOM 8322 N N . GLY A 1 1094 ? 2.843 8.857 -75.523 1.00 89.44 1094 GLY A N 1
ATOM 8323 C CA . GLY A 1 1094 ? 2.555 7.738 -76.424 1.00 89.44 1094 GLY A CA 1
ATOM 8324 C C . GLY A 1 1094 ? 2.221 6.457 -75.657 1.00 89.44 1094 GLY A C 1
ATOM 8325 O O . GLY A 1 1094 ? 1.534 6.505 -74.636 1.00 89.44 1094 GLY A O 1
ATOM 8326 N N . ASN A 1 1095 ? 2.701 5.325 -76.163 1.00 89.62 1095 ASN A N 1
ATOM 8327 C CA . ASN A 1 1095 ? 2.578 3.983 -75.593 1.00 89.62 1095 ASN A CA 1
ATOM 8328 C C . ASN A 1 1095 ? 3.945 3.394 -75.204 1.00 89.62 1095 ASN A C 1
ATOM 8330 O O . ASN A 1 1095 ? 4.107 2.172 -75.192 1.00 89.62 1095 ASN A O 1
ATOM 8334 N N . VAL A 1 1096 ? 4.899 4.261 -74.849 1.00 91.12 1096 VAL A N 1
ATOM 8335 C CA . VAL A 1 1096 ? 6.214 3.872 -74.331 1.00 91.12 1096 VAL A CA 1
ATOM 8336 C C . VAL A 1 1096 ? 6.058 2.970 -73.099 1.00 91.12 1096 VAL A C 1
ATOM 8338 O O . VAL A 1 1096 ? 5.275 3.253 -72.189 1.00 91.12 1096 VAL A O 1
ATOM 8341 N N . THR A 1 1097 ? 6.798 1.863 -73.075 1.00 91.88 1097 THR A N 1
ATOM 8342 C CA . THR A 1 1097 ? 6.758 0.843 -72.009 1.00 91.88 1097 THR A CA 1
ATOM 8343 C C . THR A 1 1097 ? 8.170 0.381 -71.665 1.00 91.88 1097 THR A C 1
ATOM 8345 O O . THR A 1 1097 ? 9.098 0.617 -72.433 1.00 91.88 1097 THR A O 1
ATOM 8348 N N . THR A 1 1098 ? 8.359 -0.271 -70.521 1.00 92.12 1098 THR A N 1
ATOM 8349 C CA . THR A 1 1098 ? 9.594 -1.009 -70.219 1.00 92.12 1098 THR A CA 1
ATOM 8350 C C . THR A 1 1098 ? 9.466 -2.449 -70.733 1.00 92.12 1098 THR A C 1
ATOM 8352 O O . THR A 1 1098 ? 8.378 -3.032 -70.730 1.00 92.12 1098 THR A O 1
ATOM 8355 N N . SER A 1 1099 ? 10.555 -3.031 -71.235 1.00 89.06 1099 SER A N 1
ATOM 8356 C CA . SER A 1 1099 ? 10.570 -4.379 -71.813 1.00 89.06 1099 SER A CA 1
ATOM 8357 C C . SER A 1 1099 ? 11.785 -5.162 -71.339 1.00 89.06 1099 SER A C 1
ATOM 8359 O O . SER A 1 1099 ? 12.911 -4.699 -71.471 1.00 89.06 1099 SER A O 1
ATOM 8361 N N . ALA A 1 1100 ? 11.568 -6.393 -70.867 1.00 88.50 1100 ALA A N 1
ATOM 8362 C CA . ALA A 1 1100 ? 12.647 -7.345 -70.578 1.00 88.50 1100 ALA A CA 1
ATOM 8363 C C . ALA A 1 1100 ? 13.249 -7.968 -71.856 1.00 88.50 1100 ALA A C 1
ATOM 8365 O O . ALA A 1 1100 ? 14.296 -8.614 -71.827 1.00 88.50 1100 ALA A O 1
ATOM 8366 N N . THR A 1 1101 ? 12.576 -7.829 -73.005 1.00 84.75 1101 THR A N 1
ATOM 8367 C CA . THR A 1 1101 ? 13.018 -8.470 -74.249 1.00 84.75 1101 THR A CA 1
ATOM 8368 C C . THR A 1 1101 ? 14.142 -7.665 -74.881 1.00 84.75 1101 THR A C 1
ATOM 8370 O O . THR A 1 1101 ? 13.905 -6.627 -75.491 1.00 84.75 1101 THR A O 1
ATOM 8373 N N . GLY A 1 1102 ? 15.364 -8.191 -74.788 1.00 77.19 1102 GLY A N 1
ATOM 8374 C CA . GLY A 1 1102 ? 16.552 -7.536 -75.327 1.00 77.19 1102 GLY A CA 1
ATOM 8375 C C . GLY A 1 1102 ? 17.100 -6.423 -74.439 1.00 77.19 1102 GLY A C 1
ATOM 8376 O O . GLY A 1 1102 ? 17.871 -5.627 -74.965 1.00 77.19 1102 GLY A O 1
ATOM 8377 N N . ALA A 1 1103 ? 16.708 -6.391 -73.160 1.00 83.31 1103 ALA A N 1
ATOM 8378 C CA . ALA A 1 1103 ? 17.239 -5.479 -72.157 1.00 83.31 1103 ALA A CA 1
ATOM 8379 C C . ALA A 1 1103 ? 18.711 -5.759 -71.836 1.00 83.31 1103 ALA A C 1
ATOM 8381 O O . ALA A 1 1103 ? 19.210 -6.865 -72.072 1.00 83.31 1103 ALA A O 1
ATOM 8382 N N . LEU A 1 1104 ? 19.397 -4.754 -71.303 1.00 84.81 1104 LEU A N 1
ATOM 8383 C CA . LEU A 1 1104 ? 20.787 -4.873 -70.881 1.00 84.81 1104 LEU A CA 1
ATOM 8384 C C . LEU A 1 1104 ? 20.914 -5.602 -69.540 1.00 84.81 1104 LEU A C 1
ATOM 8386 O O . LEU A 1 1104 ? 21.749 -6.501 -69.418 1.00 84.81 1104 LEU A O 1
ATOM 8390 N N . TYR A 1 1105 ? 20.076 -5.227 -68.570 1.00 84.12 1105 TYR A N 1
ATOM 8391 C CA . TYR A 1 1105 ? 19.991 -5.873 -67.262 1.00 84.12 1105 TYR A CA 1
ATOM 8392 C C . TYR A 1 1105 ? 18.626 -6.539 -67.070 1.00 84.12 1105 TYR A C 1
ATOM 8394 O O . TYR A 1 1105 ? 18.444 -7.668 -67.531 1.00 84.12 1105 TYR A O 1
ATOM 8402 N N . VAL A 1 1106 ? 17.668 -5.879 -66.410 1.00 85.50 1106 VAL A N 1
ATOM 8403 C CA . VAL A 1 1106 ? 16.361 -6.479 -66.104 1.00 85.50 1106 VAL A CA 1
ATOM 8404 C C . VAL A 1 1106 ? 15.312 -6.031 -67.120 1.00 85.50 1106 VAL A C 1
ATOM 8406 O O . VAL A 1 1106 ? 14.711 -6.881 -67.785 1.00 85.50 1106 VAL A O 1
ATOM 8409 N N . GLN A 1 1107 ? 15.103 -4.725 -67.286 1.00 91.56 1107 GLN A N 1
ATOM 8410 C CA . GLN A 1 1107 ? 14.242 -4.158 -68.327 1.00 91.56 1107 GLN A CA 1
ATOM 8411 C C . GLN A 1 1107 ? 14.886 -2.917 -68.947 1.00 91.56 1107 GLN A C 1
ATOM 8413 O O . GLN A 1 1107 ? 15.760 -2.307 -68.364 1.00 91.56 1107 GLN A O 1
ATOM 8418 N N . SER A 1 1108 ? 14.448 -2.534 -70.145 1.00 93.06 1108 SER A N 1
ATOM 8419 C CA . SER A 1 1108 ? 14.879 -1.289 -70.789 1.00 93.06 1108 SER A CA 1
ATOM 8420 C C . SER A 1 1108 ? 13.669 -0.527 -71.324 1.00 93.06 1108 SER A C 1
ATOM 8422 O O . SER A 1 1108 ? 12.641 -1.129 -71.655 1.00 93.06 1108 SER A O 1
ATOM 8424 N N . GLY A 1 1109 ? 13.774 0.795 -71.451 1.00 93.56 1109 GLY A N 1
ATOM 8425 C CA . GLY A 1 1109 ? 12.738 1.624 -72.060 1.00 93.56 1109 GLY A CA 1
ATOM 8426 C C . GLY A 1 1109 ? 12.593 1.287 -73.540 1.00 93.56 1109 GLY A C 1
ATOM 8427 O O . GLY A 1 1109 ? 13.568 1.362 -74.282 1.00 93.56 1109 GLY A O 1
ATOM 8428 N N . SER A 1 1110 ? 11.392 0.905 -73.966 1.00 93.56 1110 SER A N 1
ATOM 8429 C CA . SER A 1 1110 ? 11.075 0.451 -75.320 1.00 93.56 1110 SER A CA 1
ATOM 8430 C C . SER A 1 1110 ? 10.309 1.517 -76.095 1.00 93.56 1110 SER A C 1
ATOM 8432 O O . SER A 1 1110 ? 9.223 1.923 -75.681 1.00 93.56 1110 SER A O 1
ATOM 8434 N N . PHE A 1 1111 ? 10.855 1.911 -77.247 1.00 94.56 1111 PHE A N 1
ATOM 8435 C CA . PHE A 1 1111 ? 10.322 2.948 -78.129 1.00 94.56 1111 PHE A CA 1
ATOM 8436 C C . PHE A 1 1111 ? 10.049 2.363 -79.522 1.00 94.56 1111 PHE A C 1
ATOM 8438 O O . PHE A 1 1111 ? 10.928 1.731 -80.110 1.00 94.56 1111 PHE A O 1
ATOM 8445 N N . ASP A 1 1112 ? 8.843 2.563 -80.058 1.00 91.56 1112 ASP A N 1
ATOM 8446 C CA . ASP A 1 1112 ? 8.375 1.916 -81.296 1.00 91.56 1112 ASP A CA 1
ATOM 8447 C C . ASP A 1 1112 ? 8.653 2.693 -82.603 1.00 91.56 1112 ASP A C 1
ATOM 8449 O O . ASP A 1 1112 ? 8.276 2.257 -83.696 1.00 91.56 1112 ASP A O 1
ATOM 8453 N N . GLY A 1 1113 ? 9.324 3.845 -82.519 1.00 89.50 1113 GLY A N 1
ATOM 8454 C CA . GLY A 1 1113 ? 9.607 4.718 -83.661 1.00 89.50 1113 GLY A CA 1
ATOM 8455 C C . GLY A 1 1113 ? 8.450 5.617 -84.096 1.00 89.50 1113 GLY A C 1
ATOM 8456 O O . GLY A 1 1113 ? 8.575 6.279 -85.135 1.00 89.50 1113 GLY A O 1
ATOM 8457 N N . ALA A 1 1114 ? 7.336 5.645 -83.354 1.00 90.88 1114 ALA A N 1
ATOM 8458 C CA . ALA A 1 1114 ? 6.137 6.398 -83.700 1.00 90.88 1114 ALA A CA 1
ATOM 8459 C C . ALA A 1 1114 ? 5.400 6.961 -82.467 1.00 90.88 1114 ALA A C 1
ATOM 8461 O O . ALA A 1 1114 ? 4.345 6.477 -82.075 1.00 90.88 1114 ALA A O 1
ATOM 8462 N N . GLY A 1 1115 ? 5.859 8.100 -81.939 1.00 88.31 1115 GLY A N 1
ATOM 8463 C CA . GLY A 1 1115 ? 5.118 8.827 -80.901 1.00 88.31 1115 GLY A CA 1
ATOM 8464 C C . GLY A 1 1115 ? 5.457 8.455 -79.457 1.00 88.31 1115 GLY A C 1
ATOM 8465 O O . GLY A 1 1115 ? 4.970 9.144 -78.561 1.00 88.31 1115 GLY A O 1
ATOM 8466 N N . ASP A 1 1116 ? 6.328 7.468 -79.243 1.00 93.50 1116 ASP A N 1
ATOM 8467 C CA . ASP A 1 1116 ? 6.840 7.048 -77.934 1.00 93.50 1116 ASP A CA 1
ATOM 8468 C C . ASP A 1 1116 ? 8.034 7.901 -77.486 1.00 93.50 1116 ASP A C 1
ATOM 8470 O O . ASP A 1 1116 ? 9.039 7.988 -78.191 1.00 93.50 1116 ASP A O 1
ATOM 8474 N N . PHE A 1 1117 ? 7.934 8.559 -76.324 1.00 93.94 1117 PHE A N 1
ATOM 8475 C CA . PHE A 1 1117 ? 9.031 9.348 -75.741 1.00 93.94 1117 PHE A CA 1
ATOM 8476 C C . PHE A 1 1117 ? 8.791 9.719 -74.273 1.00 93.94 1117 PHE A C 1
ATOM 8478 O O . PHE A 1 1117 ? 7.653 9.765 -73.800 1.00 93.94 1117 PHE A O 1
ATOM 8485 N N . LEU A 1 1118 ? 9.861 10.082 -73.563 1.00 94.56 1118 LEU A N 1
ATOM 8486 C CA . LEU A 1 1118 ? 9.766 10.696 -72.235 1.00 94.56 1118 LEU A CA 1
ATOM 8487 C C . LEU A 1 1118 ? 10.004 12.204 -72.323 1.00 94.56 1118 LEU A C 1
ATOM 8489 O O . LEU A 1 1118 ? 10.918 12.659 -73.013 1.00 94.56 1118 LEU A O 1
ATOM 8493 N N . THR A 1 1119 ? 9.190 12.977 -71.604 1.00 94.00 1119 THR A N 1
ATOM 8494 C CA . THR A 1 1119 ? 9.380 14.422 -71.425 1.00 94.00 1119 THR A CA 1
ATOM 8495 C C . THR A 1 1119 ? 9.785 14.709 -69.992 1.00 94.00 1119 THR A C 1
ATOM 8497 O O . THR A 1 1119 ? 9.086 14.307 -69.061 1.00 94.00 1119 THR A O 1
ATOM 8500 N N . ILE A 1 1120 ? 10.866 15.464 -69.828 1.00 91.81 1120 ILE A N 1
ATOM 8501 C CA . ILE A 1 1120 ? 11.360 15.926 -68.533 1.00 91.81 1120 ILE A CA 1
ATOM 8502 C C . ILE A 1 1120 ? 11.287 17.460 -68.530 1.00 91.81 1120 ILE A C 1
ATOM 8504 O O . ILE A 1 1120 ? 11.942 18.105 -69.365 1.00 91.81 1120 ILE A O 1
ATOM 8508 N N . PRO A 1 1121 ? 10.475 18.077 -67.650 1.00 89.44 1121 PRO A N 1
ATOM 8509 C CA . PRO A 1 1121 ? 10.464 19.522 -67.473 1.00 89.44 1121 PRO A CA 1
ATOM 8510 C C . PRO A 1 1121 ? 11.858 20.024 -67.101 1.00 89.44 1121 PRO A C 1
ATOM 8512 O O . PRO A 1 1121 ? 12.565 19.401 -66.311 1.00 89.44 1121 PRO A O 1
ATOM 8515 N N . ARG A 1 1122 ? 12.274 21.162 -67.660 1.00 84.44 1122 ARG A N 1
ATOM 8516 C CA . ARG A 1 1122 ? 13.606 21.696 -67.354 1.00 84.44 1122 ARG A CA 1
ATOM 8517 C C . ARG A 1 1122 ? 13.681 22.170 -65.896 1.00 84.44 1122 ARG A C 1
ATOM 8519 O O . ARG A 1 1122 ? 13.031 23.148 -65.535 1.00 84.44 1122 ARG A O 1
ATOM 8526 N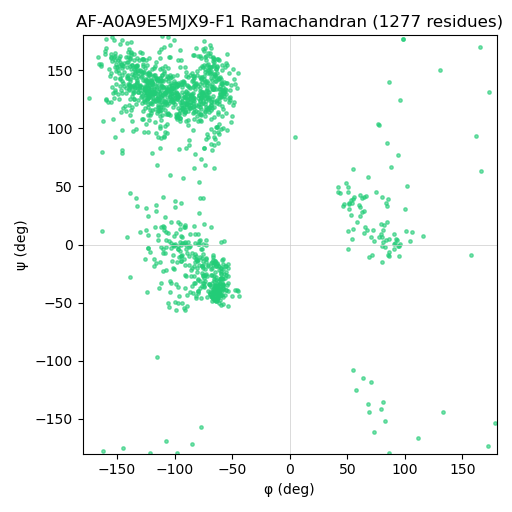 N . ALA A 1 1123 ? 14.534 21.520 -65.104 1.00 76.62 1123 ALA A N 1
ATOM 8527 C CA . ALA A 1 1123 ? 14.929 21.937 -63.759 1.00 76.62 1123 ALA A CA 1
ATOM 8528 C C . ALA A 1 1123 ? 16.349 22.541 -63.743 1.00 76.62 1123 ALA A C 1
ATOM 8530 O O . ALA A 1 1123 ? 17.151 22.308 -64.653 1.00 76.62 1123 ALA A O 1
ATOM 8531 N N . ASN A 1 1124 ? 16.683 23.302 -62.693 1.00 68.81 1124 ASN A N 1
ATOM 8532 C CA . ASN A 1 1124 ? 18.016 23.904 -62.537 1.00 68.81 1124 ASN A CA 1
ATOM 8533 C C . ASN A 1 1124 ? 19.129 22.842 -62.463 1.00 68.81 1124 ASN A C 1
ATOM 8535 O O . ASN A 1 1124 ? 20.198 23.057 -63.025 1.00 68.81 1124 ASN A O 1
ATOM 8539 N N . SER A 1 1125 ? 18.867 21.691 -61.834 1.00 66.44 1125 SER A N 1
ATOM 8540 C CA . SER A 1 1125 ? 19.791 20.547 -61.753 1.00 66.44 1125 SER A CA 1
ATOM 8541 C C . SER A 1 1125 ? 20.129 19.949 -63.125 1.00 66.44 1125 SER A C 1
ATOM 8543 O O . SER A 1 1125 ? 21.249 19.510 -63.346 1.00 66.44 1125 SER A O 1
ATOM 8545 N N . LEU A 1 1126 ? 19.200 20.008 -64.085 1.00 74.69 1126 LEU A N 1
ATOM 8546 C CA . LEU A 1 1126 ? 19.355 19.502 -65.458 1.00 74.69 1126 LEU A CA 1
ATOM 8547 C C . LEU A 1 1126 ? 19.843 20.564 -66.459 1.00 74.69 1126 LEU A C 1
ATOM 8549 O O . LEU A 1 1126 ? 19.843 20.347 -67.678 1.00 74.69 1126 LEU A O 1
ATOM 8553 N N . THR A 1 1127 ? 20.198 21.754 -65.975 1.00 71.44 1127 THR A N 1
ATOM 8554 C CA . THR A 1 1127 ? 20.659 22.846 -66.831 1.00 71.44 1127 THR A CA 1
ATOM 8555 C C . THR A 1 1127 ? 22.164 22.738 -67.030 1.00 71.44 1127 THR A C 1
ATOM 8557 O O . THR A 1 1127 ? 22.945 23.059 -66.141 1.00 71.44 1127 THR A O 1
ATOM 8560 N N . ILE A 1 1128 ? 22.579 22.329 -68.229 1.00 71.25 1128 ILE A N 1
ATOM 8561 C CA . ILE A 1 1128 ? 23.980 22.415 -68.648 1.00 71.25 1128 ILE A CA 1
ATOM 8562 C C . ILE A 1 1128 ? 24.239 23.881 -69.016 1.00 71.25 1128 ILE A C 1
ATOM 8564 O O . ILE A 1 1128 ? 23.720 24.397 -70.014 1.00 71.25 1128 ILE A O 1
ATOM 8568 N N . SER A 1 1129 ? 24.964 24.588 -68.150 1.00 69.62 1129 SER A N 1
ATOM 8569 C CA . SER A 1 1129 ? 25.303 25.998 -68.360 1.00 69.62 1129 SER A CA 1
ATOM 8570 C C . SER A 1 1129 ? 26.360 26.179 -69.458 1.00 69.62 1129 SER A C 1
ATOM 8572 O O . SER A 1 1129 ? 27.037 25.235 -69.873 1.00 69.62 1129 SER A O 1
ATOM 8574 N N . GLU A 1 1130 ? 26.470 27.406 -69.975 1.00 71.94 1130 GLU A N 1
ATOM 8575 C CA . GLU A 1 1130 ? 27.408 27.761 -71.042 1.00 71.94 1130 GLU A CA 1
ATOM 8576 C C . GLU A 1 1130 ? 28.849 27.512 -70.552 1.00 71.94 1130 GLU A C 1
ATOM 8578 O O . GLU A 1 1130 ? 29.382 28.288 -69.764 1.00 71.94 1130 GLU A O 1
ATOM 8583 N N . ASN A 1 1131 ? 29.461 26.411 -71.009 1.00 71.62 1131 ASN A N 1
ATOM 8584 C CA . ASN A 1 1131 ? 30.799 25.905 -70.639 1.00 71.62 1131 ASN A CA 1
ATOM 8585 C C . ASN A 1 1131 ? 30.895 25.030 -69.374 1.00 71.62 1131 ASN A C 1
ATOM 8587 O O . ASN A 1 1131 ? 31.988 24.838 -68.844 1.00 71.62 1131 ASN A O 1
ATOM 8591 N N . GLN A 1 1132 ? 29.791 24.448 -68.905 1.00 83.19 1132 GLN A N 1
ATOM 8592 C CA . GLN A 1 1132 ? 29.842 23.457 -67.827 1.00 83.19 1132 GLN A CA 1
ATOM 8593 C C . GLN A 1 1132 ? 30.440 22.126 -68.302 1.00 83.19 1132 GLN A C 1
ATOM 8595 O O . GLN A 1 1132 ? 30.119 21.647 -69.393 1.00 83.19 1132 GLN A O 1
ATOM 8600 N N . LEU A 1 1133 ? 31.256 21.496 -67.453 1.00 89.25 1133 LEU A N 1
ATOM 8601 C CA . LEU A 1 1133 ? 31.620 20.086 -67.606 1.00 89.25 1133 LEU A CA 1
ATOM 8602 C C . LEU A 1 1133 ? 30.358 19.224 -67.499 1.00 89.25 1133 LEU A C 1
ATOM 8604 O O . LEU A 1 1133 ? 29.478 19.517 -66.689 1.00 89.25 1133 LEU A O 1
ATOM 8608 N N . PHE A 1 1134 ? 30.259 18.156 -68.278 1.00 90.38 1134 PHE A N 1
ATOM 8609 C CA . PHE A 1 1134 ? 29.175 17.190 -68.116 1.00 90.38 1134 PHE A CA 1
ATOM 8610 C C . PHE A 1 1134 ? 29.574 15.820 -68.648 1.00 90.38 1134 PHE A C 1
ATOM 8612 O O . PHE A 1 1134 ? 30.493 15.695 -69.461 1.00 90.38 1134 PHE A O 1
ATOM 8619 N N . THR A 1 1135 ? 28.837 14.810 -68.202 1.00 92.81 1135 THR A N 1
ATOM 8620 C CA . THR A 1 1135 ? 28.855 13.463 -68.767 1.00 92.81 1135 THR A CA 1
ATOM 8621 C C . THR A 1 1135 ? 27.420 13.010 -68.994 1.00 92.81 1135 THR A C 1
ATOM 8623 O O . THR A 1 1135 ? 26.618 13.042 -68.063 1.00 92.81 1135 THR A O 1
ATOM 8626 N N . LEU A 1 1136 ? 27.097 12.619 -70.223 1.00 93.38 1136 LEU A N 1
ATOM 8627 C CA . LEU A 1 1136 ? 25.850 11.951 -70.586 1.00 93.38 1136 LEU A CA 1
ATOM 8628 C C . LEU A 1 1136 ? 26.208 10.560 -71.081 1.00 93.38 1136 LEU A C 1
ATOM 8630 O O . LEU A 1 1136 ? 26.980 10.429 -72.025 1.00 93.38 1136 LEU A O 1
ATOM 8634 N N . GLU A 1 1137 ? 25.645 9.535 -70.466 1.00 93.75 1137 GLU A N 1
ATOM 8635 C CA . GLU A 1 1137 ? 25.918 8.145 -70.816 1.00 93.75 1137 GLU A CA 1
ATOM 8636 C C . GLU A 1 1137 ? 24.637 7.317 -70.765 1.00 93.75 1137 GLU A C 1
ATOM 8638 O O . GLU A 1 1137 ? 23.734 7.603 -69.981 1.00 93.75 1137 GLU A O 1
ATOM 8643 N N . CYS A 1 1138 ? 24.532 6.336 -71.655 1.00 94.25 1138 CYS A N 1
ATOM 8644 C CA . CYS A 1 1138 ? 23.426 5.386 -71.681 1.00 94.25 1138 CYS A CA 1
ATOM 8645 C C . CYS A 1 1138 ? 23.811 4.132 -72.463 1.00 94.25 1138 CYS A C 1
ATOM 8647 O O . CYS A 1 1138 ? 24.813 4.098 -73.181 1.00 94.25 1138 CYS A O 1
ATOM 8649 N N . TRP A 1 1139 ? 23.009 3.087 -72.329 1.00 94.94 1139 TRP A N 1
ATOM 8650 C CA . TRP A 1 1139 ? 22.993 1.978 -73.267 1.00 94.94 1139 TRP A CA 1
ATOM 8651 C C . TRP A 1 1139 ? 21.854 2.167 -74.266 1.00 94.94 1139 TRP A C 1
ATOM 8653 O O . TRP A 1 1139 ? 20.751 2.563 -73.890 1.00 94.94 1139 TRP A O 1
ATOM 8663 N N . ILE A 1 1140 ? 22.120 1.882 -75.538 1.00 95.12 1140 ILE A N 1
ATOM 8664 C CA . ILE A 1 1140 ? 21.134 1.980 -76.614 1.00 95.12 1140 ILE A CA 1
ATOM 8665 C C . ILE A 1 1140 ? 21.133 0.717 -77.466 1.00 95.12 1140 ILE A C 1
ATOM 8667 O O . ILE A 1 1140 ? 22.176 0.112 -77.702 1.00 95.12 1140 ILE A O 1
ATOM 8671 N N . LYS A 1 1141 ? 19.966 0.363 -77.998 1.00 95.12 1141 LYS A N 1
ATOM 8672 C CA . LYS A 1 1141 ? 19.816 -0.659 -79.036 1.00 95.12 1141 LYS A CA 1
ATOM 8673 C C . LYS A 1 1141 ? 18.834 -0.183 -80.088 1.00 95.12 1141 LYS A C 1
ATOM 8675 O O . LYS A 1 1141 ? 17.629 -0.156 -79.854 1.00 95.12 1141 LYS A O 1
ATOM 8680 N N . VAL A 1 1142 ? 19.344 0.189 -81.251 1.00 94.56 1142 VAL A N 1
ATOM 8681 C CA . VAL A 1 1142 ? 18.537 0.739 -82.343 1.00 94.56 1142 VAL A CA 1
ATOM 8682 C C . VAL A 1 1142 ? 18.054 -0.411 -83.224 1.00 94.56 1142 VAL A C 1
ATOM 8684 O O . VAL A 1 1142 ? 18.849 -1.229 -83.678 1.00 94.56 1142 VAL A O 1
ATOM 8687 N N . LEU A 1 1143 ? 16.743 -0.502 -83.446 1.00 92.12 1143 LEU A N 1
ATOM 8688 C CA . LEU A 1 1143 ? 16.117 -1.632 -84.147 1.00 92.12 1143 LEU A CA 1
ATOM 8689 C C . LEU A 1 1143 ? 15.839 -1.351 -85.626 1.00 92.12 1143 LEU A C 1
ATOM 8691 O O . LEU A 1 1143 ? 15.584 -2.285 -86.389 1.00 92.12 1143 LEU A O 1
ATOM 8695 N N . GLU A 1 1144 ? 15.888 -0.085 -86.042 1.00 91.19 1144 GLU A N 1
ATOM 8696 C CA . GLU A 1 1144 ? 15.619 0.307 -87.423 1.00 91.19 1144 GLU A CA 1
ATOM 8697 C C . GLU A 1 1144 ? 16.767 1.117 -88.046 1.00 91.19 1144 GLU A C 1
ATOM 8699 O O . GLU A 1 1144 ? 16.886 2.317 -87.783 1.00 91.19 1144 GLU A O 1
ATOM 8704 N N . PRO A 1 1145 ? 17.587 0.502 -88.914 1.00 91.19 1145 PRO A N 1
ATOM 8705 C CA . PRO A 1 1145 ? 18.710 1.188 -89.538 1.00 91.19 1145 PRO A CA 1
ATOM 8706 C C . PRO A 1 1145 ? 18.284 2.181 -90.625 1.00 91.19 1145 PRO A C 1
ATOM 8708 O O . PRO A 1 1145 ? 17.202 2.088 -91.213 1.00 91.19 1145 PRO A O 1
ATOM 8711 N N . GLY A 1 1146 ? 19.179 3.112 -90.961 1.00 89.00 1146 GLY A N 1
ATOM 8712 C CA . GLY A 1 1146 ? 19.048 3.953 -92.160 1.00 89.00 1146 GLY A CA 1
ATOM 8713 C C . GLY A 1 1146 ? 18.120 5.173 -92.051 1.00 89.00 1146 GLY A C 1
ATOM 8714 O O . GLY A 1 1146 ? 17.807 5.798 -93.072 1.00 89.00 1146 GLY A O 1
ATOM 8715 N N . ARG A 1 1147 ? 17.689 5.562 -90.842 1.00 91.12 1147 ARG A N 1
ATOM 8716 C CA . ARG A 1 1147 ? 16.997 6.841 -90.584 1.00 91.12 1147 ARG A CA 1
ATOM 8717 C C . ARG A 1 1147 ? 17.655 7.603 -89.436 1.00 91.12 1147 ARG A C 1
ATOM 8719 O O . ARG A 1 1147 ? 18.304 7.012 -88.588 1.00 91.12 1147 ARG A O 1
ATOM 8726 N N . ILE A 1 1148 ? 17.419 8.914 -89.376 1.00 92.81 1148 ILE A N 1
ATOM 8727 C CA . ILE A 1 1148 ? 17.856 9.723 -88.231 1.00 92.81 1148 ILE A CA 1
ATOM 8728 C C . ILE A 1 1148 ? 16.941 9.434 -87.039 1.00 92.81 1148 ILE A C 1
ATOM 8730 O O . ILE A 1 1148 ? 15.730 9.569 -87.193 1.00 92.81 1148 ILE A O 1
ATOM 8734 N N . GLN A 1 1149 ? 17.498 9.112 -85.872 1.00 94.25 1149 GLN A N 1
ATOM 8735 C CA . GLN A 1 1149 ? 16.737 8.819 -84.648 1.00 94.25 1149 GLN A CA 1
ATOM 8736 C C . GLN A 1 1149 ? 17.306 9.576 -83.448 1.00 94.25 1149 GLN A C 1
ATOM 8738 O O . GLN A 1 1149 ? 18.519 9.699 -83.319 1.00 94.25 1149 GLN A O 1
ATOM 8743 N N . SER A 1 1150 ? 16.454 10.120 -82.581 1.00 94.00 1150 SER A N 1
ATOM 8744 C CA . SER A 1 1150 ? 16.872 10.969 -81.460 1.00 94.00 1150 SER A CA 1
ATOM 8745 C C . SER A 1 1150 ? 16.881 10.200 -80.141 1.00 94.00 1150 SER A C 1
ATOM 8747 O O . SER A 1 1150 ? 15.841 9.711 -79.720 1.00 94.00 1150 SER A O 1
ATOM 8749 N N . ILE A 1 1151 ? 18.027 10.154 -79.456 1.00 94.88 1151 ILE A N 1
ATOM 8750 C CA . ILE A 1 1151 ? 18.176 9.492 -78.147 1.00 94.88 1151 ILE A CA 1
ATOM 8751 C C . ILE A 1 1151 ? 17.916 10.504 -77.028 1.00 94.88 1151 ILE A C 1
ATOM 8753 O O . ILE A 1 1151 ? 17.023 10.312 -76.209 1.00 94.88 1151 ILE A O 1
ATOM 8757 N N . TYR A 1 1152 ? 18.638 11.626 -77.051 1.00 93.88 1152 TYR A N 1
ATOM 8758 C CA . TYR A 1 1152 ? 18.484 12.752 -76.127 1.00 93.88 1152 TYR A CA 1
ATOM 8759 C C . TYR A 1 1152 ? 18.384 14.041 -76.935 1.00 93.88 1152 TYR A C 1
ATOM 8761 O O . TYR A 1 1152 ? 19.204 14.276 -77.826 1.00 93.88 1152 TYR A O 1
ATOM 8769 N N . ASN A 1 1153 ? 17.416 14.903 -76.633 1.00 92.56 1153 ASN A N 1
ATOM 8770 C CA . ASN A 1 1153 ? 17.293 16.193 -77.300 1.00 92.56 1153 ASN A CA 1
ATOM 8771 C C . ASN A 1 1153 ? 16.685 17.238 -76.379 1.00 92.56 1153 ASN A C 1
ATOM 8773 O O . ASN A 1 1153 ? 15.614 17.047 -75.809 1.00 92.56 1153 ASN A O 1
ATOM 8777 N N . ASP A 1 1154 ? 17.352 18.377 -76.287 1.00 90.19 1154 ASP A N 1
ATOM 8778 C CA . ASP A 1 1154 ? 16.896 19.490 -75.471 1.00 90.19 1154 ASP A CA 1
ATOM 8779 C C . ASP A 1 1154 ? 16.725 20.776 -76.297 1.00 90.19 1154 ASP A C 1
ATOM 8781 O O . ASP A 1 1154 ? 16.456 21.851 -75.763 1.00 90.19 1154 ASP A O 1
ATOM 8785 N N . ARG A 1 1155 ? 16.846 20.685 -77.625 1.00 89.69 1155 ARG A N 1
ATOM 8786 C CA . ARG A 1 1155 ? 16.734 21.825 -78.538 1.00 89.69 1155 ARG A CA 1
ATOM 8787 C C . ARG A 1 1155 ? 15.267 22.112 -78.836 1.00 89.69 1155 ARG A C 1
ATOM 8789 O O . ARG A 1 1155 ? 14.511 21.188 -79.110 1.00 89.69 1155 ARG A O 1
ATOM 8796 N N . PRO A 1 1156 ? 14.836 23.382 -78.885 1.00 86.62 1156 PRO A N 1
ATOM 8797 C CA . PRO A 1 1156 ? 13.453 23.716 -79.229 1.00 86.62 1156 PRO A CA 1
ATOM 8798 C C . PRO A 1 1156 ? 13.132 23.528 -80.718 1.00 86.62 1156 PRO A C 1
ATOM 8800 O O . PRO A 1 1156 ? 11.967 23.427 -81.078 1.00 86.62 1156 PRO A O 1
ATOM 8803 N N . THR A 1 1157 ? 14.142 23.512 -81.595 1.00 84.19 1157 THR A N 1
ATOM 8804 C CA . THR A 1 1157 ? 14.008 23.222 -83.035 1.00 84.19 1157 THR A CA 1
ATOM 8805 C C . THR A 1 1157 ? 15.313 22.607 -83.554 1.00 84.19 1157 THR A C 1
ATOM 8807 O O . THR A 1 1157 ? 16.358 22.756 -82.917 1.00 84.19 1157 THR A O 1
ATOM 8810 N N . VAL A 1 1158 ? 15.291 22.003 -84.747 1.00 79.50 1158 VAL A N 1
ATOM 8811 C CA . VAL A 1 1158 ? 16.454 21.344 -85.381 1.00 79.50 1158 VAL A CA 1
ATOM 8812 C C . VAL A 1 1158 ? 17.695 22.226 -85.620 1.00 79.50 1158 VAL A C 1
ATOM 8814 O O . VAL A 1 1158 ? 18.758 21.685 -85.929 1.00 79.50 1158 VAL A O 1
ATOM 8817 N N . SER A 1 1159 ? 17.597 23.553 -85.493 1.00 81.00 1159 SER A N 1
ATOM 8818 C CA . SER A 1 1159 ? 18.714 24.504 -85.666 1.00 81.00 1159 SER A CA 1
ATOM 8819 C C . SER A 1 1159 ? 18.689 25.612 -84.605 1.00 81.00 1159 SER A C 1
ATOM 8821 O O . SER A 1 1159 ? 18.817 26.794 -84.912 1.00 81.00 1159 SER A O 1
ATOM 8823 N N . SER A 1 1160 ? 18.459 25.236 -83.346 1.00 83.69 1160 SER A N 1
ATOM 8824 C CA . SER A 1 1160 ? 18.448 26.154 -82.200 1.00 83.69 1160 SER A CA 1
ATOM 8825 C C . SER A 1 1160 ? 19.355 25.650 -81.080 1.00 83.69 1160 SER A C 1
ATOM 8827 O O . SER A 1 1160 ? 19.761 24.489 -81.095 1.00 83.69 1160 SER A O 1
ATOM 8829 N N . ARG A 1 1161 ? 19.658 26.547 -80.132 1.00 88.25 1161 ARG A N 1
ATOM 8830 C CA . ARG A 1 1161 ? 20.502 26.331 -78.943 1.00 88.25 1161 ARG A CA 1
ATOM 8831 C C . ARG A 1 1161 ? 20.176 25.014 -78.224 1.00 88.25 1161 ARG A C 1
ATOM 8833 O O . ARG A 1 1161 ? 19.011 24.612 -78.191 1.00 88.25 1161 ARG A O 1
ATOM 8840 N N . GLY A 1 1162 ? 21.189 24.405 -77.620 1.00 87.75 1162 GLY A N 1
ATOM 8841 C CA . GLY A 1 1162 ? 21.100 23.108 -76.950 1.00 87.75 1162 GLY A CA 1
ATOM 8842 C C . GLY A 1 1162 ? 21.866 22.018 -77.695 1.00 87.75 1162 GLY A C 1
ATOM 8843 O O . GLY A 1 1162 ? 22.654 22.293 -78.607 1.00 87.75 1162 GLY A O 1
ATOM 8844 N N . MET A 1 1163 ? 21.613 20.774 -77.317 1.00 89.06 1163 MET A N 1
ATOM 8845 C CA . MET A 1 1163 ? 22.258 19.574 -77.825 1.00 89.06 1163 MET A CA 1
ATOM 8846 C C . MET A 1 1163 ? 21.242 18.511 -78.241 1.00 89.06 1163 MET A C 1
ATOM 8848 O O . MET A 1 1163 ? 20.140 18.400 -77.700 1.00 89.06 1163 MET A O 1
ATOM 8852 N N . ALA A 1 1164 ? 21.629 17.710 -79.225 1.00 91.88 1164 ALA A N 1
ATOM 8853 C CA . ALA A 1 1164 ? 20.960 16.460 -79.523 1.00 91.88 1164 ALA A CA 1
ATOM 8854 C C . ALA A 1 1164 ? 21.982 15.356 -79.756 1.00 91.88 1164 ALA A C 1
ATOM 8856 O O . ALA A 1 1164 ? 22.914 15.522 -80.545 1.00 91.88 1164 ALA A O 1
ATOM 8857 N N . LEU A 1 1165 ? 21.752 14.235 -79.083 1.00 94.38 1165 LEU A N 1
ATOM 8858 C CA . LEU A 1 1165 ? 22.394 12.963 -79.351 1.00 94.38 1165 LEU A CA 1
ATOM 8859 C C . LEU A 1 1165 ? 21.469 12.169 -80.269 1.00 94.38 1165 LEU A C 1
ATOM 8861 O O . LEU A 1 1165 ? 20.332 11.857 -79.902 1.00 94.38 1165 LEU A O 1
ATOM 8865 N N . VAL A 1 1166 ? 21.939 11.899 -81.479 1.00 94.75 1166 VAL A N 1
ATOM 8866 C CA . VAL A 1 1166 ? 21.148 11.268 -82.534 1.00 94.75 1166 VAL A CA 1
ATOM 8867 C C . VAL A 1 1166 ? 21.932 10.144 -83.190 1.00 94.75 1166 VAL A C 1
ATOM 8869 O O . VAL A 1 1166 ? 23.152 10.187 -83.259 1.00 94.75 1166 VAL A O 1
ATOM 8872 N N . VAL A 1 1167 ? 21.222 9.172 -83.737 1.00 95.38 1167 VAL A N 1
ATOM 8873 C CA . VAL A 1 1167 ? 21.752 8.229 -84.720 1.00 95.38 1167 VAL A CA 1
ATOM 8874 C C . VAL A 1 1167 ? 21.551 8.860 -86.092 1.00 95.38 1167 VAL A C 1
ATOM 8876 O O . VAL A 1 1167 ? 20.471 9.386 -86.379 1.00 95.38 1167 VAL A O 1
ATOM 8879 N N . SER A 1 1168 ? 22.589 8.898 -86.921 1.00 93.06 1168 SER A N 1
ATOM 8880 C CA . SER A 1 1168 ? 22.531 9.471 -88.265 1.00 93.06 1168 SER A CA 1
ATOM 8881 C C . SER A 1 1168 ? 21.802 8.533 -89.240 1.00 93.06 1168 SER A C 1
ATOM 8883 O O . SER A 1 1168 ? 21.588 7.359 -88.965 1.00 93.06 1168 SER A O 1
ATOM 8885 N N . SER A 1 1169 ? 21.450 9.016 -90.438 1.00 91.31 1169 SER A N 1
ATOM 8886 C CA . SER A 1 1169 ? 20.887 8.144 -91.487 1.00 91.31 1169 SER A CA 1
ATOM 8887 C C . SER A 1 1169 ? 21.882 7.113 -92.034 1.00 91.31 1169 SER A C 1
ATOM 8889 O O . SER A 1 1169 ? 21.491 6.265 -92.830 1.00 91.31 1169 SER A O 1
ATOM 8891 N N . THR A 1 1170 ? 23.164 7.236 -91.687 1.00 92.19 1170 THR A N 1
ATOM 8892 C CA . THR A 1 1170 ? 24.231 6.289 -92.030 1.00 92.19 1170 THR A CA 1
ATOM 8893 C C . THR A 1 1170 ? 24.516 5.293 -90.909 1.00 92.19 1170 THR A C 1
ATOM 8895 O O . THR A 1 1170 ? 25.318 4.398 -91.140 1.00 92.19 1170 THR A O 1
ATOM 8898 N N . GLY A 1 1171 ? 23.857 5.423 -89.749 1.00 91.44 1171 GLY A N 1
ATOM 8899 C CA . GLY A 1 1171 ? 23.974 4.500 -88.619 1.00 91.44 1171 GLY A CA 1
ATOM 8900 C C . GLY A 1 1171 ? 24.989 4.896 -87.548 1.00 91.44 1171 GLY A C 1
ATOM 8901 O O . GLY A 1 1171 ? 25.126 4.205 -86.546 1.00 91.44 1171 GLY A O 1
ATOM 8902 N N . GLU A 1 1172 ? 25.693 6.014 -87.721 1.00 95.56 1172 GLU A N 1
ATOM 8903 C CA . GLU A 1 1172 ? 26.694 6.511 -86.767 1.00 95.56 1172 GLU A CA 1
ATOM 8904 C C . GLU A 1 1172 ? 26.010 7.244 -85.600 1.00 95.56 1172 GLU A C 1
ATOM 8906 O O . GLU A 1 1172 ? 25.015 7.952 -85.793 1.00 95.56 1172 GLU A O 1
ATOM 8911 N N . LEU A 1 1173 ? 26.568 7.147 -84.392 1.00 96.38 1173 LEU A N 1
ATOM 8912 C CA . LEU A 1 1173 ? 26.171 7.986 -83.265 1.00 96.38 1173 LEU A CA 1
ATOM 8913 C C . LEU A 1 1173 ? 26.745 9.390 -83.466 1.00 96.38 1173 LEU A C 1
ATOM 8915 O O . LEU A 1 1173 ? 27.955 9.558 -83.584 1.00 96.38 1173 LEU A O 1
ATOM 8919 N N . ALA A 1 1174 ? 25.899 10.412 -83.463 1.00 94.69 1174 ALA A N 1
ATOM 8920 C CA . ALA A 1 1174 ? 26.297 11.796 -83.659 1.00 94.69 1174 ALA A CA 1
ATOM 8921 C C . ALA A 1 1174 ? 25.811 12.698 -82.522 1.00 94.69 1174 ALA A C 1
ATOM 8923 O O . ALA A 1 1174 ? 24.634 12.701 -82.153 1.00 94.69 1174 ALA A O 1
ATOM 8924 N N . LEU A 1 1175 ? 26.716 13.534 -82.019 1.00 93.81 1175 LEU A N 1
ATOM 8925 C CA . LEU A 1 1175 ? 26.379 14.635 -81.127 1.00 93.81 1175 LEU A CA 1
ATOM 8926 C C . LEU A 1 1175 ? 26.381 15.938 -81.921 1.00 93.81 1175 LEU A C 1
ATOM 8928 O O . LEU A 1 1175 ? 27.408 16.334 -82.476 1.00 93.81 1175 LEU A O 1
ATOM 8932 N N . VAL A 1 1176 ? 25.247 16.639 -81.911 1.00 91.38 1176 VAL A N 1
ATOM 8933 C CA . VAL A 1 1176 ? 25.112 17.959 -82.530 1.00 91.38 1176 VAL A CA 1
ATOM 8934 C C . VAL A 1 1176 ? 24.678 18.982 -81.489 1.00 91.38 1176 VAL A C 1
ATOM 8936 O O . VAL A 1 1176 ? 23.560 18.935 -80.974 1.00 91.38 1176 VAL A O 1
ATOM 8939 N N . CYS A 1 1177 ? 25.542 19.957 -81.230 1.00 89.88 1177 CYS A N 1
ATOM 8940 C CA . CYS A 1 1177 ? 25.294 21.055 -80.303 1.00 89.88 1177 CYS A CA 1
ATOM 8941 C C . CYS A 1 1177 ? 25.292 22.392 -81.043 1.00 89.88 1177 CYS A C 1
ATOM 8943 O O . CYS A 1 1177 ? 26.070 22.593 -81.976 1.00 89.88 1177 CYS A O 1
ATOM 8945 N N . PHE A 1 1178 ? 24.462 23.336 -80.602 1.00 89.81 1178 PHE A N 1
ATOM 8946 C CA . PHE A 1 1178 ? 24.365 24.680 -81.173 1.00 89.81 1178 PHE A CA 1
ATOM 8947 C C . PHE A 1 1178 ? 24.658 25.755 -80.125 1.00 89.81 1178 PHE A C 1
ATOM 8949 O O . PHE A 1 1178 ? 24.310 25.605 -78.956 1.00 89.81 1178 PHE A O 1
ATOM 8956 N N . THR A 1 1179 ? 25.254 26.866 -80.552 1.00 88.06 1179 THR A N 1
ATOM 8957 C CA . THR A 1 1179 ? 25.491 28.057 -79.728 1.00 88.06 1179 THR A CA 1
ATOM 8958 C C . THR A 1 1179 ? 24.175 28.762 -79.373 1.00 88.06 1179 THR A C 1
ATOM 8960 O O . THR A 1 1179 ? 23.125 28.536 -79.984 1.00 88.06 1179 THR A O 1
ATOM 8963 N N . ASN A 1 1180 ? 24.234 29.726 -78.448 1.00 84.00 1180 ASN A N 1
ATOM 8964 C CA . ASN A 1 1180 ? 23.110 30.619 -78.131 1.00 84.00 1180 ASN A CA 1
ATOM 8965 C C . ASN A 1 1180 ? 22.611 31.452 -79.336 1.00 84.00 1180 ASN A C 1
ATOM 8967 O O . ASN A 1 1180 ? 21.525 32.030 -79.290 1.00 84.00 1180 ASN A O 1
ATOM 8971 N N . THR A 1 1181 ? 23.362 31.518 -80.433 1.00 83.44 1181 THR A N 1
ATOM 8972 C CA . THR A 1 1181 ? 22.964 32.216 -81.665 1.00 83.44 1181 THR A CA 1
ATOM 8973 C C . THR A 1 1181 ? 22.416 31.281 -82.746 1.00 83.44 1181 THR A C 1
ATOM 8975 O O . THR A 1 1181 ? 22.013 31.765 -83.800 1.00 83.44 1181 THR A O 1
ATOM 8978 N N . GLY A 1 1182 ? 22.341 29.967 -82.487 1.00 82.44 1182 GLY A N 1
ATOM 8979 C CA . GLY A 1 1182 ? 21.843 28.973 -83.446 1.00 82.44 1182 GLY A CA 1
ATOM 8980 C C . GLY A 1 1182 ? 22.878 28.520 -84.483 1.00 82.44 1182 GLY A C 1
ATOM 8981 O O . GLY A 1 1182 ? 22.507 27.935 -85.498 1.00 82.44 1182 GLY A O 1
ATOM 8982 N N . THR A 1 1183 ? 24.169 28.766 -84.243 1.00 87.50 1183 THR A N 1
ATOM 8983 C CA . THR A 1 1183 ? 25.279 28.242 -85.059 1.00 87.50 1183 THR A CA 1
ATOM 8984 C C . THR A 1 1183 ? 25.732 26.889 -84.509 1.00 87.50 1183 THR A C 1
ATOM 8986 O O . THR A 1 1183 ? 25.653 26.672 -83.306 1.00 87.50 1183 THR A O 1
ATOM 8989 N N . VAL A 1 1184 ? 26.215 25.970 -85.350 1.00 89.06 1184 VAL A N 1
ATOM 8990 C CA . VAL A 1 1184 ? 26.762 24.678 -84.889 1.00 89.06 1184 VAL A CA 1
ATOM 8991 C C . VAL A 1 1184 ? 28.001 24.922 -84.015 1.00 89.06 1184 VAL A C 1
ATOM 8993 O O . VAL A 1 1184 ? 28.952 25.553 -84.469 1.00 89.06 1184 VAL A O 1
ATOM 8996 N N . ALA A 1 1185 ? 27.969 24.442 -82.770 1.00 87.81 1185 ALA A N 1
ATOM 8997 C CA . ALA A 1 1185 ? 29.044 24.554 -81.782 1.00 87.81 1185 ALA A CA 1
ATOM 8998 C C . ALA A 1 1185 ? 29.934 23.304 -81.751 1.00 87.81 1185 ALA A C 1
ATOM 9000 O O . ALA A 1 1185 ? 31.155 23.420 -81.724 1.00 87.81 1185 ALA A O 1
ATOM 9001 N N . VAL A 1 1186 ? 29.311 22.122 -81.776 1.00 89.56 1186 VAL A N 1
ATOM 9002 C CA . VAL A 1 1186 ? 29.974 20.811 -81.821 1.00 89.56 1186 VAL A CA 1
ATOM 9003 C C . VAL A 1 1186 ? 29.184 19.927 -82.777 1.00 89.56 1186 VAL A C 1
ATOM 9005 O O . VAL A 1 1186 ? 27.954 19.908 -82.722 1.00 89.56 1186 VAL A O 1
ATOM 9008 N N . ASN A 1 1187 ? 29.879 19.230 -83.671 1.00 92.00 1187 ASN A N 1
ATOM 9009 C CA . ASN A 1 1187 ? 29.297 18.216 -84.542 1.00 92.00 1187 ASN A CA 1
ATOM 9010 C C . ASN A 1 1187 ? 30.332 17.111 -84.747 1.00 92.00 1187 ASN A C 1
ATOM 9012 O O . ASN A 1 1187 ? 31.269 17.280 -85.527 1.00 92.00 1187 ASN A O 1
ATOM 9016 N N . ILE A 1 1188 ? 30.183 16.031 -83.989 1.00 94.00 1188 ILE A N 1
ATOM 9017 C CA . ILE A 1 1188 ? 31.074 14.869 -84.014 1.00 94.00 1188 ILE A CA 1
ATOM 9018 C C . ILE A 1 1188 ? 30.243 13.608 -84.215 1.00 94.00 1188 ILE A C 1
ATOM 9020 O O . ILE A 1 1188 ? 29.090 13.548 -83.782 1.00 94.00 1188 ILE A O 1
ATOM 9024 N N . SER A 1 1189 ? 30.819 12.614 -84.885 1.00 95.75 1189 SER A N 1
ATOM 9025 C CA . SER A 1 1189 ? 30.163 11.338 -85.176 1.00 95.75 1189 SER A CA 1
ATOM 9026 C C . SER A 1 1189 ? 31.124 10.185 -84.925 1.00 95.75 1189 SER A C 1
ATOM 9028 O O . SER A 1 1189 ? 32.322 10.339 -85.161 1.00 95.75 1189 SER A O 1
ATOM 9030 N N . SER A 1 1190 ? 30.598 9.069 -84.424 1.00 96.19 1190 SER A N 1
ATOM 9031 C CA . SER A 1 1190 ? 31.334 7.822 -84.220 1.00 96.19 1190 SER A CA 1
ATOM 9032 C C . SER A 1 1190 ? 31.854 7.257 -85.542 1.00 96.19 1190 SER A C 1
ATOM 9034 O O . SER A 1 1190 ? 31.355 7.582 -86.619 1.00 96.19 1190 SER A O 1
ATOM 9036 N N . SER A 1 1191 ? 32.866 6.399 -85.450 1.00 93.25 1191 SER A N 1
ATOM 9037 C CA . SER A 1 1191 ? 33.377 5.622 -86.583 1.00 93.25 1191 SER A CA 1
ATOM 9038 C C . SER A 1 1191 ? 32.673 4.270 -86.725 1.00 93.25 1191 SER A C 1
ATOM 9040 O O . SER A 1 1191 ? 32.569 3.737 -87.831 1.00 93.25 1191 SER A O 1
ATOM 9042 N N . SER A 1 1192 ? 32.176 3.734 -85.610 1.00 93.44 1192 SER A N 1
ATOM 9043 C CA . SER A 1 1192 ? 31.360 2.530 -85.534 1.00 93.44 1192 SER A CA 1
ATOM 9044 C C . SER A 1 1192 ? 29.888 2.861 -85.772 1.00 93.44 1192 SER A C 1
ATOM 9046 O O . SER A 1 1192 ? 29.405 3.940 -85.410 1.00 93.44 1192 SER A O 1
ATOM 9048 N N . LEU A 1 1193 ? 29.175 1.910 -86.374 1.00 94.44 1193 LEU A N 1
ATOM 9049 C CA . LEU A 1 1193 ? 27.723 1.964 -86.526 1.00 94.44 1193 LEU A CA 1
ATOM 9050 C C . LEU A 1 1193 ? 27.065 1.490 -85.229 1.00 94.44 1193 LEU A C 1
ATOM 9052 O O . LEU A 1 1193 ? 27.524 0.518 -84.640 1.00 94.44 1193 LEU A O 1
ATOM 9056 N N . VAL A 1 1194 ? 25.995 2.165 -84.815 1.00 93.44 1194 VAL A N 1
ATOM 9057 C CA . VAL A 1 1194 ? 25.188 1.828 -83.629 1.00 93.44 1194 VAL A CA 1
ATOM 9058 C C . VAL A 1 1194 ? 23.758 1.398 -83.994 1.00 93.44 1194 VAL A C 1
ATOM 9060 O O . VAL A 1 1194 ? 22.930 1.184 -83.111 1.00 93.44 1194 VAL A O 1
ATOM 9063 N N . ASP A 1 1195 ? 23.448 1.301 -85.295 1.00 93.44 1195 ASP A N 1
ATOM 9064 C CA . ASP A 1 1195 ? 22.159 0.853 -85.846 1.00 93.44 1195 ASP A CA 1
ATOM 9065 C C . ASP A 1 1195 ? 22.168 -0.588 -86.384 1.00 93.44 1195 ASP A C 1
ATOM 9067 O O . ASP A 1 1195 ? 21.284 -0.992 -87.141 1.00 93.44 1195 ASP A O 1
ATOM 9071 N N . ASP A 1 1196 ? 23.145 -1.393 -85.968 1.00 92.25 1196 ASP A N 1
ATOM 9072 C CA . ASP A 1 1196 ? 23.348 -2.773 -86.422 1.00 92.25 1196 ASP A CA 1
ATOM 9073 C C . ASP A 1 1196 ? 22.404 -3.806 -85.760 1.00 92.25 1196 ASP A C 1
ATOM 9075 O O . ASP A 1 1196 ? 22.452 -5.002 -86.071 1.00 92.25 1196 ASP A O 1
ATOM 9079 N N . GLY A 1 1197 ? 21.516 -3.351 -84.871 1.00 89.00 1197 GLY A N 1
ATOM 9080 C CA . GLY A 1 1197 ? 20.590 -4.183 -84.106 1.00 89.00 1197 GLY A CA 1
ATOM 9081 C C . GLY A 1 1197 ? 21.186 -4.798 -82.834 1.00 89.00 1197 GLY A C 1
ATOM 9082 O O . GLY A 1 1197 ? 20.489 -5.569 -82.163 1.00 89.00 1197 GLY A O 1
ATOM 9083 N N . LEU A 1 1198 ? 22.438 -4.483 -82.485 1.00 91.81 1198 LEU A N 1
ATOM 9084 C CA . LEU A 1 1198 ? 23.084 -4.841 -81.224 1.00 91.81 1198 LEU A CA 1
ATOM 9085 C C . LEU A 1 1198 ? 22.975 -3.699 -80.204 1.00 91.81 1198 LEU A C 1
ATOM 9087 O O . LEU A 1 1198 ? 22.515 -2.597 -80.494 1.00 91.81 1198 LEU A O 1
ATOM 9091 N N . GLY A 1 1199 ? 23.293 -4.020 -78.951 1.00 92.25 1199 GLY A N 1
ATOM 9092 C CA . GLY A 1 1199 ? 23.295 -3.053 -77.862 1.00 92.25 1199 GLY A CA 1
ATOM 9093 C C . GLY A 1 1199 ? 24.667 -2.421 -77.694 1.00 92.25 1199 GLY A C 1
ATOM 9094 O O . GLY A 1 1199 ? 25.636 -3.161 -77.535 1.00 92.25 1199 GLY A O 1
ATOM 9095 N N . HIS A 1 1200 ? 24.724 -1.095 -77.644 1.00 93.44 1200 HIS A N 1
ATOM 9096 C CA . HIS A 1 1200 ? 25.954 -0.324 -77.501 1.00 93.44 1200 HIS A CA 1
ATOM 9097 C C . HIS A 1 1200 ? 25.910 0.579 -76.272 1.00 93.44 1200 HIS A C 1
ATOM 9099 O O . HIS A 1 1200 ? 24.899 1.224 -75.984 1.00 93.44 1200 HIS A O 1
ATOM 9105 N N . ARG A 1 1201 ? 27.031 0.663 -75.554 1.00 92.81 1201 ARG A N 1
ATOM 9106 C CA . ARG A 1 1201 ? 27.246 1.647 -74.488 1.00 92.81 1201 ARG A CA 1
ATOM 9107 C C . ARG A 1 1201 ? 27.775 2.928 -75.102 1.00 92.81 1201 ARG A C 1
ATOM 9109 O O . ARG A 1 1201 ? 28.820 2.920 -75.742 1.00 92.81 1201 ARG A O 1
ATOM 9116 N N . VAL A 1 1202 ? 27.085 4.037 -74.885 1.00 95.00 1202 VAL A N 1
ATOM 9117 C CA . VAL A 1 1202 ? 27.467 5.326 -75.457 1.00 95.00 1202 VAL A CA 1
ATOM 9118 C C . VAL A 1 1202 ? 27.686 6.347 -74.356 1.00 95.00 1202 VAL A C 1
ATOM 9120 O O . VAL A 1 1202 ? 26.904 6.432 -73.410 1.00 95.00 1202 VAL A O 1
ATOM 9123 N N . ALA A 1 1203 ? 28.749 7.138 -74.482 1.00 94.44 1203 ALA A N 1
ATOM 9124 C CA . ALA A 1 1203 ? 29.019 8.234 -73.563 1.00 94.44 1203 ALA A CA 1
ATOM 9125 C C . ALA A 1 1203 ? 29.511 9.473 -74.307 1.00 94.44 1203 ALA A C 1
ATOM 9127 O O . ALA A 1 1203 ? 30.302 9.390 -75.245 1.00 94.44 1203 ALA A O 1
ATOM 9128 N N . ILE A 1 1204 ? 29.050 10.629 -73.847 1.00 94.06 1204 ILE A N 1
ATOM 9129 C CA . ILE A 1 1204 ? 29.476 11.953 -74.272 1.00 94.06 1204 ILE A CA 1
ATOM 9130 C C . ILE A 1 1204 ? 29.995 12.679 -73.042 1.00 94.06 1204 ILE A C 1
ATOM 9132 O O . ILE A 1 1204 ? 29.251 12.888 -72.082 1.00 94.06 1204 ILE A O 1
ATOM 9136 N N . THR A 1 1205 ? 31.250 13.108 -73.080 1.00 93.44 1205 THR A N 1
ATOM 9137 C CA . THR A 1 1205 ? 31.843 13.897 -71.999 1.00 93.44 1205 THR A CA 1
ATOM 9138 C C . THR A 1 1205 ? 32.348 15.224 -72.530 1.00 93.44 1205 THR A C 1
ATOM 9140 O O . THR A 1 1205 ? 32.813 15.335 -73.665 1.00 93.44 1205 THR A O 1
ATOM 9143 N N . ARG A 1 1206 ? 32.251 16.263 -71.704 1.00 89.81 1206 ARG A N 1
ATOM 9144 C CA . ARG A 1 1206 ? 32.824 17.575 -71.997 1.00 89.81 1206 ARG A CA 1
ATOM 9145 C C . ARG A 1 1206 ? 33.842 17.943 -70.934 1.00 89.81 1206 ARG A C 1
ATOM 9147 O O . ARG A 1 1206 ? 33.474 18.099 -69.770 1.00 89.81 1206 ARG A O 1
ATOM 9154 N N . ASN A 1 1207 ? 35.081 18.172 -71.361 1.00 88.12 1207 ASN A N 1
ATOM 9155 C CA . ASN A 1 1207 ? 36.155 18.713 -70.539 1.00 88.12 1207 ASN A CA 1
ATOM 9156 C C . ASN A 1 1207 ? 36.530 20.114 -71.030 1.00 88.12 1207 ASN A C 1
ATOM 9158 O O . ASN A 1 1207 ? 37.250 20.262 -72.015 1.00 88.12 1207 ASN A O 1
ATOM 9162 N N . ASN A 1 1208 ? 36.039 21.151 -70.349 1.00 83.19 1208 ASN A N 1
ATOM 9163 C CA . ASN A 1 1208 ? 36.203 22.549 -70.765 1.00 83.19 1208 ASN A CA 1
ATOM 9164 C C . ASN A 1 1208 ? 35.696 22.802 -72.198 1.00 83.19 1208 ASN A C 1
ATOM 9166 O O . ASN A 1 1208 ? 34.484 22.800 -72.406 1.00 83.19 1208 ASN A O 1
ATOM 9170 N N . ASP A 1 1209 ? 36.578 23.025 -73.173 1.00 83.62 1209 ASP A N 1
ATOM 9171 C CA . ASP A 1 1209 ? 36.217 23.287 -74.577 1.00 83.62 1209 ASP A CA 1
ATOM 9172 C C . ASP A 1 1209 ? 36.204 22.023 -75.446 1.00 83.62 1209 ASP A C 1
ATOM 9174 O O . ASP A 1 1209 ? 35.733 22.061 -76.587 1.00 83.62 1209 ASP A O 1
ATOM 9178 N N . ASP A 1 1210 ? 36.683 20.902 -74.907 1.00 88.31 1210 ASP A N 1
ATOM 9179 C CA . ASP A 1 1210 ? 36.791 19.647 -75.633 1.00 88.31 1210 ASP A CA 1
ATOM 9180 C C . ASP A 1 1210 ? 35.587 18.751 -75.334 1.00 88.31 1210 ASP A C 1
ATOM 9182 O O . ASP A 1 1210 ? 35.142 18.633 -74.187 1.00 88.31 1210 ASP A O 1
ATOM 9186 N N . VAL A 1 1211 ? 35.050 18.113 -76.373 1.00 91.38 1211 VAL A N 1
ATOM 9187 C CA . VAL A 1 1211 ? 33.930 17.169 -76.262 1.00 91.38 1211 VAL A CA 1
ATOM 9188 C C . VAL A 1 1211 ? 34.332 15.844 -76.878 1.00 91.38 1211 VAL A C 1
ATOM 9190 O O . VAL A 1 1211 ? 34.770 15.815 -78.027 1.00 91.38 1211 VAL A O 1
ATOM 9193 N N . TYR A 1 1212 ? 34.147 14.770 -76.124 1.00 94.44 1212 TYR A N 1
ATOM 9194 C CA . TYR A 1 1212 ? 34.542 13.410 -76.462 1.00 94.44 1212 TYR A CA 1
ATOM 9195 C C . TYR A 1 1212 ? 33.293 12.544 -76.641 1.00 94.44 1212 TYR A C 1
ATOM 9197 O O . TYR A 1 1212 ? 32.309 12.701 -75.914 1.00 94.44 1212 TYR A O 1
ATOM 9205 N N . LEU A 1 1213 ? 33.336 11.641 -77.617 1.00 95.69 1213 LEU A N 1
ATOM 9206 C CA . LEU A 1 1213 ? 32.299 10.665 -77.924 1.00 95.69 1213 LEU A CA 1
ATOM 9207 C C . LEU A 1 1213 ? 32.902 9.266 -77.868 1.00 95.69 1213 LEU A C 1
ATOM 9209 O O . LEU A 1 1213 ? 33.876 8.968 -78.564 1.00 95.69 1213 LEU A O 1
ATOM 9213 N N . PHE A 1 1214 ? 32.269 8.415 -77.069 1.00 96.19 1214 PHE A N 1
ATOM 9214 C CA . PHE A 1 1214 ? 32.678 7.040 -76.838 1.00 96.19 1214 PHE A CA 1
ATOM 9215 C C . PHE A 1 1214 ? 31.585 6.064 -77.260 1.00 96.19 1214 PHE A C 1
ATOM 9217 O O . PHE A 1 1214 ? 30.402 6.306 -76.995 1.00 96.19 1214 PHE A O 1
ATOM 9224 N N . VAL A 1 1215 ? 31.999 4.942 -77.848 1.00 94.94 1215 VAL A N 1
ATOM 9225 C CA . VAL A 1 1215 ? 31.147 3.781 -78.135 1.00 94.94 1215 VAL A CA 1
ATOM 9226 C C . VAL A 1 1215 ? 31.836 2.537 -77.574 1.00 94.94 1215 VAL A C 1
ATOM 9228 O O . VAL A 1 1215 ? 33.023 2.306 -77.804 1.00 94.94 1215 VAL A O 1
ATOM 9231 N N . ASP A 1 1216 ? 31.107 1.771 -76.768 1.00 93.06 1216 ASP A N 1
ATOM 9232 C CA . ASP A 1 1216 ? 31.558 0.552 -76.086 1.00 93.06 1216 ASP A CA 1
ATOM 9233 C C . ASP A 1 1216 ? 32.865 0.724 -75.292 1.00 93.06 1216 ASP A C 1
ATOM 9235 O O . ASP A 1 1216 ? 33.701 -0.176 -75.218 1.00 93.06 1216 ASP A O 1
ATOM 9239 N N . GLY A 1 1217 ? 33.033 1.905 -74.684 1.00 90.00 1217 GLY A N 1
ATOM 9240 C CA . GLY A 1 1217 ? 34.201 2.267 -73.876 1.00 90.00 1217 GLY A CA 1
ATOM 9241 C C . GLY A 1 1217 ? 35.394 2.818 -74.664 1.00 90.00 1217 GLY A C 1
ATOM 9242 O O . GLY A 1 1217 ? 36.319 3.348 -74.057 1.00 90.00 1217 GLY A O 1
ATOM 9243 N N . ASN A 1 1218 ? 35.370 2.768 -75.999 1.00 94.12 1218 ASN A N 1
ATOM 9244 C CA . ASN A 1 1218 ? 36.447 3.292 -76.845 1.00 94.12 1218 ASN A CA 1
ATOM 9245 C C . ASN A 1 1218 ? 36.160 4.738 -77.264 1.00 94.12 1218 ASN A C 1
ATOM 9247 O O . ASN A 1 1218 ? 35.030 5.071 -77.626 1.00 94.12 1218 ASN A O 1
ATOM 9251 N N . LEU A 1 1219 ? 37.179 5.596 -77.249 1.00 94.88 1219 LEU A N 1
ATOM 9252 C CA . LEU A 1 1219 ? 37.123 6.961 -77.758 1.00 94.88 1219 LEU A CA 1
ATOM 9253 C C . LEU A 1 1219 ? 37.106 6.939 -79.288 1.00 94.88 1219 LEU A C 1
ATOM 9255 O O . LEU A 1 1219 ? 38.112 6.640 -79.930 1.00 94.88 1219 LEU A O 1
ATOM 9259 N N . GLU A 1 1220 ? 35.975 7.303 -79.886 1.00 95.31 1220 GLU A N 1
ATOM 9260 C CA . GLU A 1 1220 ? 35.806 7.222 -81.341 1.00 95.31 1220 GLU A CA 1
ATOM 9261 C C . GLU A 1 1220 ? 35.896 8.572 -82.047 1.00 95.31 1220 GLU A C 1
ATOM 9263 O O . GLU A 1 1220 ? 36.347 8.656 -83.190 1.00 95.31 1220 GLU A O 1
ATOM 9268 N N . ALA A 1 1221 ? 35.471 9.642 -81.379 1.00 94.62 1221 ALA A N 1
ATOM 9269 C CA . ALA A 1 1221 ? 35.551 10.986 -81.923 1.00 94.62 1221 ALA A CA 1
ATOM 9270 C C . ALA A 1 1221 ? 35.695 12.017 -80.810 1.00 94.62 1221 ALA A C 1
ATOM 9272 O O . ALA A 1 1221 ? 35.161 11.862 -79.716 1.00 94.62 1221 ALA A O 1
ATOM 9273 N N . PHE A 1 1222 ? 36.378 13.116 -81.109 1.00 92.19 1222 PHE A N 1
ATOM 9274 C CA . PHE A 1 1222 ? 36.402 14.276 -80.233 1.00 92.19 1222 PHE A CA 1
ATOM 9275 C C . PHE A 1 1222 ? 36.472 15.561 -81.055 1.00 92.19 1222 PHE A C 1
ATOM 9277 O O . PHE A 1 1222 ? 36.946 15.578 -82.192 1.00 92.19 1222 PHE A O 1
ATOM 9284 N N . SER A 1 1223 ? 35.987 16.648 -80.471 1.00 89.44 1223 SER A N 1
ATOM 9285 C CA . SER A 1 1223 ? 36.168 18.006 -80.974 1.00 89.44 1223 SER A CA 1
ATOM 9286 C C . SER A 1 1223 ? 37.058 18.744 -79.994 1.00 89.44 1223 SER A C 1
ATOM 9288 O O . SER A 1 1223 ? 36.719 18.794 -78.815 1.00 89.44 1223 SER A O 1
ATOM 9290 N N . SER A 1 1224 ? 38.145 19.347 -80.476 1.00 84.50 1224 SER A N 1
ATOM 9291 C CA . SER A 1 1224 ? 38.992 20.218 -79.663 1.00 84.50 1224 SER A CA 1
ATOM 9292 C C . SER A 1 1224 ? 38.692 21.697 -79.905 1.00 84.50 1224 SER A C 1
ATOM 9294 O O . SER A 1 1224 ? 38.473 22.114 -81.045 1.00 84.50 1224 SER A O 1
ATOM 9296 N N . GLY A 1 1225 ? 38.664 22.499 -78.838 1.00 70.19 1225 GLY A N 1
ATOM 9297 C CA . GLY A 1 1225 ? 38.432 23.948 -78.931 1.00 70.19 1225 GLY A CA 1
ATOM 9298 C C . GLY A 1 1225 ? 37.044 24.343 -79.462 1.00 70.19 1225 GLY A C 1
ATOM 9299 O O . GLY A 1 1225 ? 36.931 25.249 -80.293 1.00 70.19 1225 GLY A O 1
ATOM 9300 N N . GLY A 1 1226 ? 35.990 23.645 -79.027 1.00 62.75 1226 GLY A N 1
ATOM 9301 C CA . GLY A 1 1226 ? 34.611 23.906 -79.442 1.00 62.75 1226 GLY A CA 1
ATOM 9302 C C . GLY A 1 1226 ? 34.097 25.288 -79.015 1.00 62.75 1226 GLY A C 1
ATOM 9303 O O . GLY A 1 1226 ? 34.501 25.845 -77.999 1.00 62.75 1226 GLY A O 1
ATOM 9304 N N . SER A 1 1227 ? 33.161 25.853 -79.787 1.00 70.56 1227 SER A N 1
ATOM 9305 C CA . SER A 1 1227 ? 32.427 27.053 -79.351 1.00 70.56 1227 SER A CA 1
ATOM 9306 C C . SER A 1 1227 ? 31.523 26.733 -78.153 1.00 70.56 1227 SER A C 1
ATOM 9308 O O . SER A 1 1227 ? 31.169 25.575 -77.918 1.00 70.56 1227 SER A O 1
ATOM 9310 N N . SER A 1 1228 ? 31.101 27.756 -77.405 1.00 80.19 1228 SER A N 1
ATOM 9311 C CA . SER A 1 1228 ? 30.209 27.560 -76.260 1.00 80.19 1228 SER A CA 1
ATOM 9312 C C . SER A 1 1228 ? 28.911 26.846 -76.676 1.00 80.19 1228 SER A C 1
ATOM 9314 O O . SER A 1 1228 ? 28.237 27.236 -77.636 1.00 80.19 1228 SER A O 1
ATOM 9316 N N . ILE A 1 1229 ? 28.566 25.758 -75.975 1.00 84.19 1229 ILE A N 1
ATOM 9317 C CA . ILE A 1 1229 ? 27.284 25.074 -76.193 1.00 84.19 1229 ILE A CA 1
ATOM 9318 C C . ILE A 1 1229 ? 26.209 25.974 -75.589 1.00 84.19 1229 ILE A C 1
ATOM 9320 O O . ILE A 1 1229 ? 26.293 26.357 -74.423 1.00 84.19 1229 ILE A O 1
ATOM 9324 N N . GLY A 1 1230 ? 25.223 26.355 -76.400 1.00 82.06 1230 GLY A N 1
ATOM 9325 C CA . GLY A 1 1230 ? 24.140 27.223 -75.965 1.00 82.06 1230 GLY A CA 1
ATOM 9326 C C . GLY A 1 1230 ? 23.249 26.516 -74.953 1.00 82.06 1230 GLY A C 1
ATOM 9327 O O . GLY A 1 1230 ? 22.845 25.376 -75.176 1.00 82.06 1230 GLY A O 1
ATOM 9328 N N . SER A 1 1231 ? 22.912 27.206 -73.867 1.00 82.75 1231 SER A N 1
ATOM 9329 C CA . SER A 1 1231 ? 22.006 26.677 -72.851 1.00 82.75 1231 SER A CA 1
ATOM 9330 C C . SER A 1 1231 ? 20.561 26.762 -73.352 1.00 82.75 1231 SER A C 1
ATOM 9332 O O . SER A 1 1231 ? 20.106 27.816 -73.813 1.00 82.75 1231 SER A O 1
ATOM 9334 N N . SER A 1 1232 ? 19.841 25.641 -73.315 1.00 81.69 1232 SER A N 1
ATOM 9335 C CA . SER A 1 1232 ? 18.439 25.569 -73.728 1.00 81.69 1232 SER A CA 1
ATOM 9336 C C . SER A 1 1232 ? 17.510 25.616 -72.519 1.00 81.69 1232 SER A C 1
ATOM 9338 O O . SER A 1 1232 ? 17.737 24.951 -71.514 1.00 81.69 1232 SER A O 1
ATOM 9340 N N . THR A 1 1233 ? 16.424 26.380 -72.633 1.00 80.88 1233 THR A N 1
ATOM 9341 C CA . THR A 1 1233 ? 15.333 26.412 -71.645 1.00 80.88 1233 THR A CA 1
ATOM 9342 C C . THR A 1 1233 ? 14.181 25.475 -72.010 1.00 80.88 1233 THR A C 1
ATOM 9344 O O . THR A 1 1233 ? 13.167 25.451 -71.320 1.00 80.88 1233 THR A O 1
ATOM 9347 N N . ASN A 1 1234 ? 14.300 24.728 -73.112 1.00 88.62 1234 ASN A N 1
ATOM 9348 C CA . ASN A 1 1234 ? 13.287 23.766 -73.533 1.00 88.62 1234 ASN A CA 1
ATOM 9349 C C . ASN A 1 1234 ? 13.301 22.527 -72.624 1.00 88.62 1234 ASN A C 1
ATOM 9351 O O . ASN A 1 1234 ? 14.327 22.225 -72.007 1.00 88.62 1234 ASN A O 1
ATOM 9355 N N . ASN A 1 1235 ? 12.190 21.790 -72.594 1.00 90.56 1235 ASN A N 1
ATOM 9356 C CA . ASN A 1 1235 ? 12.136 20.474 -71.958 1.00 90.56 1235 ASN A CA 1
ATOM 9357 C C . ASN A 1 1235 ? 13.153 19.521 -72.596 1.00 90.56 1235 ASN A C 1
ATOM 9359 O O . ASN A 1 1235 ? 13.533 19.685 -73.760 1.00 90.56 1235 ASN A O 1
ATOM 9363 N N . ILE A 1 1236 ? 13.572 18.527 -71.821 1.00 91.56 1236 ILE A N 1
ATOM 9364 C CA . ILE A 1 1236 ? 14.414 17.438 -72.305 1.00 91.56 1236 ILE A CA 1
ATOM 9365 C C . ILE A 1 1236 ? 13.496 16.323 -72.804 1.00 91.56 1236 ILE A C 1
ATOM 9367 O O . ILE A 1 1236 ? 12.545 15.940 -72.121 1.00 91.56 1236 ILE A O 1
ATOM 9371 N N . TYR A 1 1237 ? 13.790 15.819 -73.997 1.00 93.12 1237 TYR A N 1
ATOM 9372 C CA . TYR A 1 1237 ? 13.078 14.720 -74.635 1.00 93.12 1237 TYR A CA 1
ATOM 9373 C C . TYR A 1 1237 ? 14.015 13.522 -74.775 1.00 93.12 1237 TYR A C 1
ATOM 9375 O O . TYR A 1 1237 ? 15.095 13.644 -75.361 1.00 93.12 1237 TYR A O 1
ATOM 9383 N N . ILE A 1 1238 ? 13.587 12.371 -74.258 1.00 95.06 1238 ILE A N 1
ATOM 9384 C CA . ILE A 1 1238 ? 14.264 11.084 -74.443 1.00 95.06 1238 ILE A CA 1
ATOM 9385 C C . ILE A 1 1238 ? 13.476 10.281 -75.478 1.00 95.06 1238 ILE A C 1
ATOM 9387 O O . ILE A 1 1238 ? 12.271 10.091 -75.314 1.00 95.06 1238 ILE A O 1
ATOM 9391 N N . GLY A 1 1239 ? 14.140 9.858 -76.555 1.00 93.62 1239 GLY A N 1
ATOM 9392 C CA . GLY A 1 1239 ? 13.524 9.097 -77.649 1.00 93.62 1239 GLY A CA 1
ATOM 9393 C C . GLY A 1 1239 ? 12.861 9.931 -78.759 1.00 93.62 1239 GLY A C 1
ATOM 9394 O O . GLY A 1 1239 ? 12.248 9.356 -79.657 1.00 93.62 1239 GLY A O 1
ATOM 9395 N N . ARG A 1 1240 ? 12.956 11.275 -78.742 1.00 92.75 1240 ARG A N 1
ATOM 9396 C CA . ARG A 1 1240 ? 12.256 12.143 -79.719 1.00 92.75 1240 ARG A CA 1
ATOM 9397 C C . ARG A 1 1240 ? 12.964 13.446 -80.084 1.00 92.75 1240 ARG A C 1
ATOM 9399 O O . ARG A 1 1240 ? 13.591 14.094 -79.251 1.00 92.75 1240 ARG A O 1
ATOM 9406 N N . ASP A 1 1241 ? 12.777 13.876 -81.337 1.00 91.00 1241 ASP A N 1
ATOM 9407 C CA . ASP A 1 1241 ? 12.995 15.264 -81.769 1.00 91.00 1241 ASP A CA 1
ATOM 9408 C C . ASP A 1 1241 ? 11.686 16.063 -81.589 1.00 91.00 1241 ASP A C 1
ATOM 9410 O O . ASP A 1 1241 ? 10.660 15.709 -82.179 1.00 91.00 1241 ASP A O 1
ATOM 9414 N N . PRO A 1 1242 ? 11.677 17.160 -80.810 1.00 86.94 1242 PRO A N 1
ATOM 9415 C CA . PRO A 1 1242 ? 10.440 17.865 -80.464 1.00 86.94 1242 PRO A CA 1
ATOM 9416 C C . PRO A 1 1242 ? 9.728 18.503 -81.663 1.00 86.94 1242 PRO A C 1
ATOM 9418 O O . PRO A 1 1242 ? 8.555 18.857 -81.562 1.00 86.94 1242 PRO A O 1
ATOM 9421 N N . THR A 1 1243 ? 10.413 18.655 -82.800 1.00 85.69 1243 THR A N 1
ATOM 9422 C CA . THR A 1 1243 ? 9.878 19.339 -83.988 1.00 85.69 1243 THR A CA 1
ATOM 9423 C C . THR A 1 1243 ? 9.751 18.457 -85.223 1.00 85.69 1243 THR A C 1
ATOM 9425 O O . THR A 1 1243 ? 9.102 18.865 -86.187 1.00 85.69 1243 THR A O 1
ATOM 9428 N N . ASN A 1 1244 ? 10.339 17.259 -85.221 1.00 88.19 1244 ASN A N 1
ATOM 9429 C CA . ASN A 1 1244 ? 10.305 16.347 -86.359 1.00 88.19 1244 ASN A CA 1
ATOM 9430 C C . ASN A 1 1244 ? 10.023 14.910 -85.908 1.00 88.19 1244 ASN A C 1
ATOM 9432 O O . ASN A 1 1244 ? 10.937 14.168 -85.564 1.00 88.19 1244 ASN A O 1
ATOM 9436 N N . THR A 1 1245 ? 8.757 14.507 -86.002 1.00 85.69 1245 THR A N 1
ATOM 9437 C CA . THR A 1 1245 ? 8.282 13.170 -85.607 1.00 85.69 1245 THR A CA 1
ATOM 9438 C C . THR A 1 1245 ? 8.860 12.036 -86.454 1.00 85.69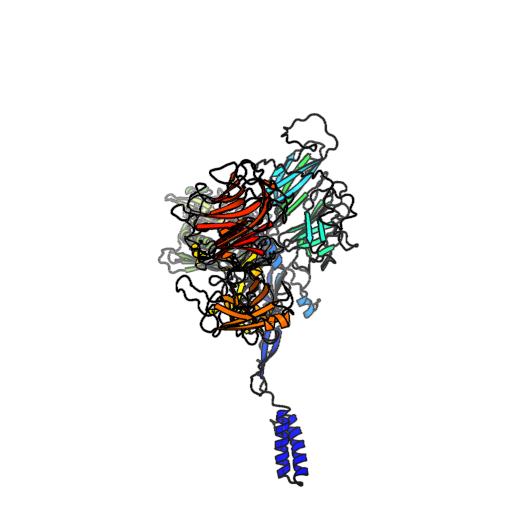 1245 THR A C 1
ATOM 9440 O O . THR A 1 1245 ? 8.752 10.876 -86.088 1.00 85.69 1245 THR A O 1
ATOM 9443 N N . GLY A 1 1246 ? 9.476 12.340 -87.604 1.00 88.19 1246 GLY A N 1
ATOM 9444 C CA . GLY A 1 1246 ? 10.195 11.349 -88.408 1.00 88.19 1246 GLY A CA 1
ATOM 9445 C C . GLY A 1 1246 ? 11.528 10.906 -87.794 1.00 88.19 1246 GLY A C 1
ATOM 9446 O O . GLY A 1 1246 ? 12.228 10.112 -88.417 1.00 88.19 1246 GLY A O 1
ATOM 9447 N N . ARG A 1 1247 ? 11.897 11.449 -86.624 1.00 91.88 1247 ARG A N 1
ATOM 9448 C CA . ARG A 1 1247 ? 13.139 11.158 -85.891 1.00 91.88 1247 ARG A CA 1
ATOM 9449 C C . ARG A 1 1247 ? 12.910 10.525 -84.518 1.00 91.88 1247 ARG A C 1
ATOM 9451 O O . ARG A 1 1247 ? 13.824 10.531 -83.693 1.00 91.88 1247 ARG A O 1
ATOM 9458 N N . ASP A 1 1248 ? 11.705 10.028 -84.268 1.00 93.62 1248 ASP A N 1
ATOM 9459 C CA . ASP A 1 1248 ? 11.397 9.274 -83.054 1.00 93.62 1248 ASP A CA 1
ATOM 9460 C C . ASP A 1 1248 ? 12.212 7.965 -83.058 1.00 93.62 1248 ASP A C 1
ATOM 9462 O O . ASP A 1 1248 ? 12.452 7.368 -84.116 1.00 93.62 1248 ASP A O 1
ATOM 9466 N N . LEU A 1 1249 ? 12.710 7.574 -81.886 1.00 94.56 1249 LEU A N 1
ATOM 9467 C CA . LEU A 1 1249 ? 13.566 6.404 -81.715 1.00 94.56 1249 LEU A CA 1
ATOM 9468 C C . LEU A 1 1249 ? 12.757 5.118 -81.893 1.00 94.56 1249 LEU A C 1
ATOM 9470 O O . LEU A 1 1249 ? 11.717 4.951 -81.263 1.00 94.56 1249 LEU A O 1
ATOM 9474 N N . ASN A 1 1250 ? 13.266 4.200 -82.713 1.00 94.31 1250 ASN A N 1
ATOM 9475 C CA . ASN A 1 1250 ? 12.798 2.820 -82.788 1.00 94.31 1250 ASN A CA 1
ATOM 9476 C C . ASN A 1 1250 ? 13.879 1.924 -82.178 1.00 94.31 1250 ASN A C 1
ATOM 9478 O O . ASN A 1 1250 ? 14.851 1.560 -82.851 1.00 94.31 1250 ASN A O 1
ATOM 9482 N N . GLY A 1 1251 ? 13.765 1.639 -80.885 1.00 94.00 1251 GLY A N 1
ATOM 9483 C CA . GLY A 1 1251 ? 14.837 0.997 -80.139 1.00 94.00 1251 GLY A CA 1
ATOM 9484 C C . GLY A 1 1251 ? 14.614 0.919 -78.636 1.00 94.00 1251 GLY A C 1
ATOM 9485 O O . GLY A 1 1251 ? 13.548 1.260 -78.128 1.00 94.00 1251 GLY A O 1
ATOM 9486 N N . LEU A 1 1252 ? 15.649 0.457 -77.936 1.00 95.00 1252 LEU A N 1
ATOM 9487 C CA . LEU A 1 1252 ? 15.696 0.365 -76.480 1.00 95.00 1252 LEU A CA 1
ATOM 9488 C C . LEU A 1 1252 ? 16.725 1.351 -75.909 1.00 95.00 1252 LEU A C 1
ATOM 9490 O O . LEU A 1 1252 ? 17.788 1.533 -76.507 1.00 95.00 1252 LEU A O 1
ATOM 9494 N N . ILE A 1 1253 ? 16.420 1.951 -74.757 1.00 95.25 1253 ILE A N 1
ATOM 9495 C CA . ILE A 1 1253 ? 17.363 2.730 -73.939 1.00 95.25 1253 ILE A CA 1
ATOM 9496 C C . ILE A 1 1253 ? 17.390 2.138 -72.537 1.00 95.25 1253 ILE A C 1
ATOM 9498 O O . ILE A 1 1253 ? 16.339 1.830 -71.979 1.00 95.25 1253 ILE A O 1
ATOM 9502 N N . ASP A 1 1254 ? 18.583 2.024 -71.971 1.00 92.88 1254 ASP A N 1
ATOM 9503 C CA . ASP A 1 1254 ? 18.790 1.574 -70.602 1.00 92.88 1254 ASP A CA 1
ATOM 9504 C C . ASP A 1 1254 ? 19.905 2.384 -69.929 1.00 92.88 1254 ASP A C 1
ATOM 9506 O O . ASP A 1 1254 ? 20.762 2.950 -70.619 1.00 92.88 1254 ASP A O 1
ATOM 9510 N N . GLU A 1 1255 ? 19.906 2.438 -68.598 1.00 92.44 1255 GLU A N 1
ATOM 9511 C CA . GLU A 1 1255 ? 20.949 3.079 -67.789 1.00 92.44 1255 GLU A CA 1
ATOM 9512 C C . GLU A 1 1255 ? 21.274 4.513 -68.241 1.00 92.44 1255 GLU A C 1
ATOM 9514 O O . GLU A 1 1255 ? 22.432 4.861 -68.483 1.00 92.44 1255 GLU A O 1
ATOM 9519 N N . LEU A 1 1256 ? 20.256 5.360 -68.427 1.00 93.62 1256 LEU A N 1
ATOM 9520 C CA . LEU A 1 1256 ? 20.475 6.733 -68.880 1.00 93.62 1256 LEU A CA 1
ATOM 9521 C C . LEU A 1 1256 ? 20.868 7.621 -67.704 1.00 93.62 1256 LEU A C 1
ATOM 9523 O O . LEU A 1 1256 ? 20.054 7.897 -66.824 1.00 93.62 1256 LEU A O 1
ATOM 9527 N N . ARG A 1 1257 ? 22.102 8.129 -67.731 1.00 92.50 1257 ARG A N 1
ATOM 9528 C CA . ARG A 1 1257 ? 22.664 8.971 -66.678 1.00 92.50 1257 ARG A CA 1
ATOM 9529 C C . ARG A 1 1257 ? 23.189 10.295 -67.217 1.00 92.50 1257 ARG A C 1
ATOM 9531 O O . ARG A 1 1257 ? 23.931 10.348 -68.197 1.00 92.50 1257 ARG A O 1
ATOM 9538 N N . VAL A 1 1258 ? 22.849 11.380 -66.523 1.00 91.81 1258 VAL A N 1
ATOM 9539 C CA . VAL A 1 1258 ? 23.408 12.717 -66.757 1.00 91.81 1258 VAL A CA 1
ATOM 9540 C C . VAL A 1 1258 ? 24.097 13.188 -65.485 1.00 91.81 1258 VAL A C 1
ATOM 9542 O O . VAL A 1 1258 ? 23.457 13.395 -64.459 1.00 91.81 1258 VAL A O 1
ATOM 9545 N N . THR A 1 1259 ? 25.412 13.382 -65.552 1.00 90.62 1259 THR A N 1
ATOM 9546 C CA . THR A 1 1259 ? 26.216 13.961 -64.470 1.00 90.62 1259 THR A CA 1
ATOM 9547 C C . THR A 1 1259 ? 26.591 15.392 -64.839 1.00 90.62 1259 THR A C 1
ATOM 9549 O O . THR A 1 1259 ? 27.349 15.619 -65.787 1.00 90.62 1259 THR A O 1
ATOM 9552 N N . ALA A 1 1260 ? 26.062 16.367 -64.105 1.00 87.25 1260 ALA A N 1
ATOM 9553 C CA . ALA A 1 1260 ? 26.328 17.778 -64.349 1.00 87.25 1260 ALA A CA 1
ATOM 9554 C C . ALA A 1 1260 ? 27.562 18.243 -63.559 1.00 87.25 1260 ALA A C 1
ATOM 9556 O O . ALA A 1 1260 ? 27.737 17.925 -62.387 1.00 87.25 1260 ALA A O 1
ATOM 9557 N N . GLY A 1 1261 ? 28.435 19.028 -64.191 1.00 86.25 1261 GLY A N 1
ATOM 9558 C CA . GLY A 1 1261 ? 29.650 19.564 -63.567 1.00 86.25 1261 GLY A CA 1
ATOM 9559 C C . GLY A 1 1261 ? 30.852 18.613 -63.539 1.00 86.25 1261 GLY A C 1
ATOM 9560 O O . GLY A 1 1261 ? 31.921 19.037 -63.110 1.00 86.25 1261 GLY A O 1
ATOM 9561 N N . ILE A 1 1262 ? 30.721 17.375 -64.029 1.00 89.88 1262 ILE A N 1
ATOM 9562 C CA . ILE A 1 1262 ? 31.789 16.363 -64.004 1.00 89.88 1262 ILE A CA 1
ATOM 9563 C C . ILE A 1 1262 ? 32.039 15.797 -65.404 1.00 89.88 1262 ILE A C 1
ATOM 9565 O O . ILE A 1 1262 ? 31.115 15.353 -66.087 1.00 89.88 1262 ILE A O 1
ATOM 9569 N N . CYS A 1 1263 ? 33.310 15.753 -65.803 1.00 90.56 1263 CYS A N 1
ATOM 9570 C CA . CYS A 1 1263 ? 33.790 14.979 -66.946 1.00 90.56 1263 CYS A CA 1
ATOM 9571 C C . CYS A 1 1263 ? 34.363 13.653 -66.439 1.00 90.56 1263 CYS A C 1
ATOM 9573 O O . CYS A 1 1263 ? 35.411 13.654 -65.795 1.00 90.56 1263 CYS A O 1
ATOM 9575 N N . ARG A 1 1264 ? 33.682 12.531 -66.701 1.00 89.88 1264 ARG A N 1
ATOM 9576 C CA . ARG A 1 1264 ? 34.104 11.213 -66.197 1.00 89.88 1264 ARG A CA 1
ATOM 9577 C C . ARG A 1 1264 ? 35.235 10.584 -67.017 1.00 89.88 1264 ARG A C 1
ATOM 9579 O O . ARG A 1 1264 ? 36.050 9.868 -66.444 1.00 89.88 1264 ARG A O 1
ATOM 9586 N N . TYR A 1 1265 ? 35.302 10.872 -68.320 1.00 90.75 1265 TYR A N 1
ATOM 9587 C CA . TYR A 1 1265 ? 36.192 10.193 -69.273 1.00 90.75 1265 TYR A CA 1
ATOM 9588 C C . TYR A 1 1265 ? 36.833 11.187 -70.247 1.00 90.75 1265 TYR A C 1
ATOM 9590 O O . TYR A 1 1265 ? 36.147 12.074 -70.756 1.00 90.75 1265 TYR A O 1
ATOM 9598 N N . THR A 1 1266 ? 38.128 11.033 -70.521 1.00 92.44 1266 THR A N 1
ATOM 9599 C CA . THR A 1 1266 ? 38.872 11.763 -71.575 1.00 92.44 1266 THR A CA 1
ATOM 9600 C C . THR A 1 1266 ? 39.609 10.831 -72.536 1.00 92.44 1266 THR A C 1
ATOM 9602 O O . THR A 1 1266 ? 40.042 11.269 -73.595 1.00 92.44 1266 THR A O 1
ATOM 9605 N N . ASP A 1 1267 ? 39.711 9.553 -72.177 1.00 92.12 1267 ASP A N 1
ATOM 9606 C CA . ASP A 1 1267 ? 40.396 8.477 -72.888 1.00 92.12 1267 ASP A CA 1
ATOM 9607 C C . ASP A 1 1267 ? 39.546 7.201 -72.760 1.00 92.12 1267 ASP A C 1
ATOM 9609 O O . ASP A 1 1267 ? 38.548 7.203 -72.028 1.00 92.12 1267 ASP A O 1
ATOM 9613 N N . ASP A 1 1268 ? 39.927 6.129 -73.462 1.00 91.38 1268 ASP A N 1
ATOM 9614 C CA . ASP A 1 1268 ? 39.246 4.829 -73.396 1.00 91.38 1268 ASP A CA 1
ATOM 9615 C C . ASP A 1 1268 ? 38.991 4.390 -71.943 1.00 91.38 1268 ASP A C 1
ATOM 9617 O O . ASP A 1 1268 ? 39.860 4.508 -71.072 1.00 91.38 1268 ASP A O 1
ATOM 9621 N N . TYR A 1 1269 ? 37.803 3.848 -71.680 1.00 86.19 1269 TYR A N 1
ATOM 9622 C CA . TYR A 1 1269 ? 37.389 3.399 -70.356 1.00 86.19 1269 TYR A CA 1
ATOM 9623 C C . TYR A 1 1269 ? 36.665 2.054 -70.414 1.00 86.19 1269 TYR A C 1
ATOM 9625 O O . TYR A 1 1269 ? 36.049 1.672 -71.405 1.00 86.19 1269 TYR A O 1
ATOM 9633 N N . THR A 1 1270 ? 36.717 1.321 -69.308 1.00 81.31 1270 THR A N 1
ATOM 9634 C CA . THR A 1 1270 ? 35.960 0.081 -69.132 1.00 81.31 1270 THR A CA 1
ATOM 9635 C C . THR A 1 1270 ? 34.602 0.389 -68.517 1.00 81.31 1270 THR A C 1
ATOM 9637 O O . THR A 1 1270 ? 34.541 1.038 -67.470 1.00 81.31 1270 THR A O 1
ATOM 9640 N N . TYR A 1 1271 ? 33.520 -0.089 -69.130 1.00 73.31 1271 TYR A N 1
ATOM 9641 C CA . TYR A 1 1271 ? 32.180 0.106 -68.580 1.00 73.31 1271 TYR A CA 1
ATOM 9642 C C . TYR A 1 1271 ? 31.934 -0.802 -67.349 1.00 73.31 1271 TYR A C 1
ATOM 9644 O O . TYR A 1 1271 ? 32.485 -1.907 -67.285 1.00 73.31 1271 TYR A O 1
ATOM 9652 N N . PRO A 1 1272 ? 31.121 -0.373 -66.366 1.00 66.06 1272 PRO A N 1
ATOM 9653 C CA . PRO A 1 1272 ? 30.731 -1.223 -65.240 1.00 66.06 1272 PRO A CA 1
ATOM 9654 C C . PRO A 1 1272 ? 29.844 -2.393 -65.694 1.00 66.06 1272 PRO A C 1
ATOM 9656 O O . PRO A 1 1272 ? 28.801 -2.170 -66.296 1.00 66.06 1272 PRO A O 1
ATOM 9659 N N . ASN A 1 1273 ? 30.190 -3.636 -65.332 1.00 70.31 1273 ASN A N 1
ATOM 9660 C CA . ASN A 1 1273 ? 29.372 -4.838 -65.608 1.00 70.31 1273 ASN A CA 1
ATOM 9661 C C . ASN A 1 1273 ? 28.115 -4.959 -64.710 1.00 70.31 1273 ASN A C 1
ATOM 9663 O O . ASN A 1 1273 ? 27.577 -6.052 -64.543 1.00 70.31 1273 ASN A O 1
ATOM 9667 N N . GLN A 1 1274 ? 27.701 -3.868 -64.074 1.00 79.62 1274 GLN A N 1
ATOM 9668 C CA . GLN A 1 1274 ? 26.565 -3.776 -63.159 1.00 79.62 1274 GLN A CA 1
ATOM 9669 C C . GLN A 1 1274 ? 25.750 -2.519 -63.504 1.00 79.62 1274 GLN A C 1
ATOM 9671 O O . GLN A 1 1274 ? 26.296 -1.620 -64.165 1.00 79.62 1274 GLN A O 1
ATOM 9676 N N . PRO A 1 1275 ? 24.466 -2.446 -63.115 1.00 81.50 1275 PRO A N 1
ATOM 9677 C CA . PRO A 1 1275 ? 23.702 -1.199 -63.140 1.00 81.50 1275 PRO A CA 1
ATOM 9678 C C . PRO A 1 1275 ? 24.475 -0.061 -62.471 1.00 81.50 1275 PRO A C 1
ATOM 9680 O O . PRO A 1 1275 ? 25.315 -0.300 -61.594 1.00 81.50 1275 PRO A O 1
ATOM 9683 N N . PHE A 1 1276 ? 24.239 1.177 -62.899 1.00 83.56 1276 PHE A N 1
ATOM 9684 C CA . PHE A 1 1276 ? 24.763 2.323 -62.175 1.00 83.56 1276 PHE A CA 1
ATOM 9685 C C . PHE A 1 1276 ? 24.218 2.298 -60.743 1.00 83.56 1276 PHE A C 1
ATOM 9687 O O . PHE A 1 1276 ? 23.062 1.947 -60.539 1.00 83.56 1276 PHE A O 1
ATOM 9694 N N . PRO A 1 1277 ? 25.041 2.620 -59.738 1.00 73.31 1277 PRO A N 1
ATOM 9695 C CA . PRO A 1 1277 ? 24.561 2.630 -58.368 1.00 73.31 1277 PRO A CA 1
ATOM 9696 C C . PRO A 1 1277 ? 23.545 3.761 -58.190 1.00 73.31 1277 PRO A C 1
ATOM 9698 O O . PRO A 1 1277 ? 23.782 4.880 -58.658 1.00 73.31 1277 PRO A O 1
ATOM 9701 N N . ASP A 1 1278 ? 22.444 3.446 -57.522 1.00 68.69 1278 ASP A N 1
ATOM 9702 C CA . ASP A 1 1278 ? 21.494 4.375 -56.924 1.00 68.69 1278 ASP A CA 1
ATOM 9703 C C . ASP A 1 1278 ? 21.782 4.546 -55.416 1.00 68.69 1278 ASP A C 1
ATOM 9705 O O . ASP A 1 1278 ? 22.792 4.049 -54.904 1.00 68.69 1278 ASP A O 1
ATOM 9709 N N . LEU A 1 1279 ? 20.971 5.368 -54.741 1.00 57.81 1279 LEU A N 1
ATOM 9710 C CA . LEU A 1 1279 ? 21.138 5.755 -53.333 1.00 57.81 1279 LEU A CA 1
ATOM 9711 C C . LEU A 1 1279 ? 20.581 4.720 -52.353 1.00 57.81 1279 LEU A C 1
ATOM 9713 O O . LEU A 1 1279 ? 19.437 4.266 -52.583 1.00 57.81 1279 LEU A O 1
#

Nearest PDB structures (foldseek):
  8gtc-assembly1_O  TM=5.430E-01  e=2.248E-25  Dinoroseobacter phage vB_DshS-R4C
  6tba-assembly1_8A  TM=7.134E-01  e=6.433E-15  Rhodobacter capsulatus SB 1003
  7y5n-assembly1_C  TM=7.570E-01  e=1.042E-03  Homo sapiens
  8xcg-assembly1_Z  TM=3.451E-01  e=1.364E-06  Escherichia phage Lambda
  6ibu-assembly2_B  TM=6.051E-01  e=1.670E-02  Aspergillus fumigatus Af293

Sequence (1279 aa):
MSDMSAGQIVGGIVGAVVGFFGGGYNPATAAQGFVIGAGIGGVIDPQEGPKIKAPPDNQLEFQTSTYGIEKPDFYGSPIVSGNIIYFENGKLKRVVTEEESGGKGGGGGSTVEVVDYYGTWAVALGNARPGAKLRRLWLGNRLFYDATATPDLAPYYSSGAIMGAVIQATKNSNKFAFYDGTQTTPNARIASIVGAANAESYEGTMYLMMYDVHMADYGNSLTGAALRAEIVCVPEIDPQIIESNSISTSPGNTFDPVIHKLTINSSAAMLANWTNSYPEESSYEQYYQSFVGFPYQSKITVSDGTWIPQTGLNIDFGGETNLENLWPDLVGIANLRYSSGGYQKRNGHLVGYYIDNLYRQTLSGLRSITPSLQPLAVCVSSSGIMYSIDSAQIHIWDDDLNSPLLSVNHGISGGHFVSGFVRMWHDTGLLYVGHGELTSQQLSRFNVFNALTLDLDDSFTIDPALVGFGYAEFAIEQGVLLRGYYSTIDDNLTFEKWQLYSVVIGAEQLSDVVESIVERANISAADIDTSELVDTVDGFAATGGTRGALGVLQAAFLFDIIEDGYGLTCVNRGGAASETIPYQDLGAVDIGGDSSNQLLIDREMDQQLPRKMTITFKDQDREQNKGTAESTYPVQSAVEEVVDFPLAMTQEKANKIVDILMRARHTERMSMSFTLPQEYLHLKPSDVVNIETPDRTYQVRIASRAESSSQVLSISGKLSAPSLWTSDAVAGENNYIPPGLDLVSDATAVLLDVPMILDEQDTASFLMAMYGVGSWPGGSLLRSTDSGQTYSATTGLAANSTSGVAVDILPADDGFVINRTDELNIVTLSGEFTSVTEAQMMTGQNFVAYGDDGRWELMRYIDAAANADGTVTLSGLLRGLRDTVQYTGTHEAGDRIIKISGNSAALVGANIQRLGVQSLYKAVTFGQEIDDAEPFPFTYRGVNFRPYAPIFPEGELDGDDWIFGAQERTRYPASWWSTGIQPISESILSFEAEILDGPGGGVKRILTADTISSPNFSFVYPELDQISDFGVVQNTIYVNIYQISSIIGRGNVLESSFTLPGTDKYFNNVSLLLHFDGDFSDSSNSANVLTANGNVTTSATGALYVQSGSFDGAGDFLTIPRANSLTISENQLFTLECWIKVLEPGRIQSIYNDRPTVSSRGMALVVSSTGELALVCFTNTGTVAVNISSSSLVDDGLGHRVAITRNNDDVYLFVDGNLEAFSSGGSSIGSSTNNIYIGRDPTNTGRDLNGLIDELRVTAGICRYTDDYTYPNQPFPDL

Mean predicted aligned error: 23.04 Å